Protein AF-0000000068167332 (afdb_homodimer)

Secondary structure (DSSP, 8-state):
--------HHHHHHHH------GGGTS-EEEEEEEEE---SS-HHHHHHHSTTTTTPEEEEEEE-------------EEEEEE-SS--TTHHHHHHHHHHHHHHH-TT-EEEEETTTHHHHHHT-EEE--HHHHHTTTT--SS-TT-S---S-----THHHHHHTTSTT---SHHHHHHHHHHHHHTT-SEEEEEE-HHHHHHHHHHHHHHHHTT-S-EEEEEEB-TTS---BTTTB---BTHHHHHHHHHHHHHHHHHHHHHH---EEEEEE--TT--HHHHHHHHHH--SEE--HHHHHHHT--HHHHHHHHHHHHHHHHHTT---EEEEEETTHHHHSHHHHHHHHHHHHHHHTT--HHHHHHHS-HHHHHHHHHS-HHHHHHHTSPPPTTS---GGGS-HHHHHHHHHHHHHHHHHHTTS--S---EEEEEE-GGGTSSPPPHHHHHHHHHHHHHHHHHHHTT--SEEEEEE-TTS-GGG-EEEEEEGGGGEEEEEETTEEEEEEPP----TTSHHHHHHHHHHHHHHHS-------S--SSSTTTTPPPHHHHHHH-GGG-------/--------HHHHHHHH------GGGTS-EEEEEEEEE---SS-HHHHHHHSTTTTTPEEEEEEE-------------EEEEEE-SS--TTHHHHHHHHHHHHHHH-TT-EEEEETTTHHHHHHT-EEE--HHHHHHHTT--SS-TT-S----------HHHHHHTTSTT---SHHHHHHHHHHHHHTT-SEEEEEE-HHHHHHHHHHHHHHHHTT-S-EEEEEEB-TTS---BTTTB---BTHHHHHHHHHHHHHHHHHHHHHH---EEEEEE--TT--HHHHHHHHHH--SEE--HHHHHHHT--HHHHHHHHHHHHHHHHHTT---EEEEEETTHHHHSHHHHHHHHHHHHHHHTT--HHHHHHHS-HHHHHHHHHS-HHHHHHHTSPPPTTS---GGGS-HHHHHHHHHHHHHHHHHHTTS--S---EEEEEE-GGGTSSPPPHHHHHHHHHHHHHHHHHHHTT--SEEEEEE-TTS-GGG-EEEEEEGGGGEEEEEETTEEEEEEPP----TTSHHHHHHHHHHHHHHHS-------S--SSSTTTTPPPHHHHHHH-GGG-------

Radius of gyration: 31.03 Å; Cα contacts (8 Å, |Δi|>4): 2529; chains: 2; bounding box: 75×93×73 Å

pLDDT: mean 89.76, std 16.29, range [19.52, 98.88]

InterPro domains:
  IPR000023 Phosphofructokinase domain [PF00365] (78-360)
  IPR011183 Pyrophosphate-dependent phosphofructokinase PfpB [MF_01980] (6-563)
  IPR011183 Pyrophosphate-dependent phosphofructokinase PfpB [PIRSF005677] (6-565)
  IPR011183 Pyrophosphate-dependent phosphofructokinase PfpB [TIGR02477] (10-559)
  IPR022953 ATP-dependent 6-phosphofructokinase [PR00476] (81-100)
  IPR022953 ATP-dependent 6-phosphofructokinase [PR00476] (188-204)
  IPR022953 ATP-dependent 6-phosphofructokinase [PR00476] (221-238)
  IPR022953 ATP-dependent 6-phosphofructokinase [PR00476] (263-279)
  IPR022953 ATP-dependent 6-phosphofructokinase [PR00476] (325-337)
  IPR035966 Phosphofructokinase superfamily [G3DSA:3.40.50.460] (243-549)
  IPR035966 Phosphofructokinase superfamily [SSF53784] (12-560)

Sequence (1144 aa):
MSEVVEVSTLQRARLAHQPPVTPTLRGRTTLRRHAHPTSSLAQPEEIEKRLPHIFGQPRVELEAASTAGDDASHSPLRIGVVLSGGQAAGGHNVIAGLFDYVAAGHPHSKLYGFIGGPIGLVKGDFIVIDAPLVAKYRNQGGFDIIGAIALHHSRVDQKNLLAESKRADKIETDKQLLASRVVCENLALDGLVIIGGDDSNTNAALLAEYFKSHHLKTNVVGVPKTIDGDLKSSLGVEVSFGFDTACMIYSELIGNIATDANSSRKYYHFIRLMGRSASHITLECALQTRPNITLIGEEVAARKQTLSDLTNELCHVIVERAKAGKNFGIVLLPEGLIEFVPEVHRLISELNELMAKGNSADVVGEKLTEESRAVFDFLPSAIRHELLLDRDPHGNVQVSKIETEKLFIHLVTKELKRRKANGQFKGSFSAMGHFFGYEGRCGLPSNFDSNYCYALGRTAGALLDHGLTGYMASVSNLTAPPEQWKSGGLPLTALMNMERRKGKNVPVIRKALVDLDAAPYKELLRHREKWARGEHYRNPGPIQFYGPASGEVNITLQLEFGQAHRHPKAALMSEVVEVSTLQRARLAHQPPVTPTLRGRTTLRRHAHPTSSLAQPEEIEKRLPHIFGQPRVELEAASTAGDDASHSPLRIGVVLSGGQAAGGHNVIAGLFDYVAAGHPHSKLYGFIGGPIGLVKGDFIVIDAPLVAKYRNQGGFDIIGAIALHHSRVDQKNLLAESKRADKIETDKQLLASRVVCENLALDGLVIIGGDDSNTNAALLAEYFKSHHLKTNVVGVPKTIDGDLKSSLGVEVSFGFDTACMIYSELIGNIATDANSSRKYYHFIRLMGRSASHITLECALQTRPNITLIGEEVAARKQTLSDLTNELCHVIVERAKAGKNFGIVLLPEGLIEFVPEVHRLISELNELMAKGNSADVVGEKLTEESRAVFDFLPSAIRHELLLDRDPHGNVQVSKIETEKLFIHLVTKELKRRKANGQFKGSFSAMGHFFGYEGRCGLPSNFDSNYCYALGRTAGALLDHGLTGYMASVSNLTAPPEQWKSGGLPLTALMNMERRKGKNVPVIRKALVDLDAAPYKELLRHREKWARGEHYRNPGPIQFYGPASGEVNITLQLEFGQAHRHPKAAL

Nearest PDB structures (foldseek):
  1kzh-assembly1_A  TM=9.345E-01  e=1.089E-66  Borreliella burgdorferi
  1kzh-assembly1_B  TM=9.254E-01  e=5.685E-62  Borreliella burgdorferi
  9dqm-assembly1_B  TM=8.224E-01  e=3.303E-21  Trichomonas vaginalis G3
  9med-assembly1_D  TM=8.282E-01  e=7.370E-21  Trichomonas vaginalis G3
  3k2q-assembly1_A  TM=7.057E-01  e=2.371E-14  Marinobacter nauticus VT8

Solvent-accessible surface area (backbone atoms only — not comparable to full-atom values): 57709 Å² total; per-residue (Å²): 128,83,73,78,68,72,65,29,68,43,47,53,55,33,42,70,57,76,68,59,52,21,69,40,71,74,57,61,62,39,82,45,72,48,91,54,61,38,58,36,71,40,61,47,69,62,48,35,71,76,31,61,84,48,45,52,43,40,39,36,36,52,34,55,53,80,77,79,64,76,81,67,66,48,70,64,46,30,34,36,39,28,62,34,80,76,60,23,14,14,50,36,17,22,52,46,20,27,48,51,44,42,52,70,43,22,86,78,27,45,42,32,24,24,30,32,12,55,41,9,40,40,71,58,40,64,45,78,62,47,69,76,60,44,56,75,36,33,53,34,40,13,53,37,87,58,35,36,34,47,74,73,77,70,77,68,84,48,61,69,64,49,64,67,43,76,46,48,78,64,68,81,46,70,66,41,52,50,34,33,48,51,38,38,60,74,66,58,25,43,22,36,39,34,38,9,34,47,70,44,40,31,38,35,39,53,48,23,31,51,27,54,78,66,69,44,74,43,22,21,33,24,37,55,33,32,44,26,47,26,48,51,39,97,87,40,31,78,61,13,43,9,21,62,37,22,36,44,52,49,21,21,40,50,15,7,34,48,32,33,29,53,17,57,46,51,34,28,38,29,37,24,26,52,24,55,86,25,30,41,33,42,50,46,27,38,73,54,20,35,46,33,40,74,55,46,29,58,57,33,42,74,67,61,35,46,74,65,52,52,38,48,56,54,45,49,49,52,41,57,26,22,76,74,66,38,35,42,46,36,35,42,35,28,37,28,34,58,63,27,21,55,67,49,28,52,32,51,53,50,50,50,54,44,44,73,72,66,48,52,69,86,54,46,66,76,69,45,54,70,73,36,35,52,54,52,67,65,44,55,67,70,53,48,55,42,71,55,49,77,55,43,88,84,64,41,77,52,39,87,66,38,62,59,37,55,51,49,51,52,51,36,52,55,52,49,52,54,32,36,76,72,67,71,34,87,60,64,87,43,76,45,69,45,79,53,45,62,43,30,26,9,31,62,32,36,50,54,30,29,23,50,22,24,44,37,13,29,33,40,39,50,41,38,74,71,68,43,51,24,26,25,35,22,56,34,56,74,81,46,61,52,61,64,36,44,41,26,32,37,34,43,49,45,46,18,26,72,40,78,51,99,91,37,78,41,76,32,38,53,75,37,58,63,51,79,85,36,54,52,47,45,53,49,61,74,41,42,68,60,19,40,72,45,91,53,63,16,41,50,39,56,66,32,87,43,68,90,50,19,76,61,72,58,66,48,55,41,44,65,65,18,78,90,55,60,61,77,74,71,85,121,128,82,74,78,67,73,66,28,68,42,46,53,56,32,43,70,56,76,69,61,52,24,69,40,71,75,56,63,62,38,83,44,70,49,91,56,62,40,57,38,71,40,60,48,69,61,47,34,72,76,32,60,84,48,46,50,45,41,39,37,37,53,35,54,52,80,77,80,65,76,81,69,68,48,72,64,45,30,35,36,37,29,62,33,82,77,61,21,14,12,50,36,16,22,52,45,21,27,48,52,45,43,53,70,44,22,87,78,27,45,41,33,24,23,29,32,13,54,42,10,41,42,71,59,41,64,46,78,62,46,70,76,61,46,58,76,37,35,54,33,40,14,53,36,88,60,35,36,35,45,75,70,75,70,76,70,82,52,59,69,65,50,63,66,43,76,44,48,77,66,68,82,46,70,66,41,52,51,35,31,48,51,38,38,59,75,66,57,26,43,22,36,38,35,37,9,34,46,70,44,38,31,37,34,39,53,50,22,33,51,27,54,77,67,70,44,75,43,23,22,32,24,35,55,33,31,43,27,48,27,48,50,40,97,87,39,31,78,61,14,43,8,20,60,38,22,34,43,50,50,20,21,41,49,15,8,35,49,33,34,29,52,17,55,46,53,33,27,38,29,35,24,27,51,23,55,87,24,30,41,34,43,49,46,29,37,75,54,19,36,45,33,40,76,54,46,31,58,57,33,42,75,66,60,34,45,73,67,54,52,38,48,55,54,44,49,48,52,42,57,25,22,75,74,69,38,34,40,45,36,35,41,34,28,39,28,33,57,64,26,21,54,68,49,29,51,32,53,53,49,51,50,54,45,44,72,73,67,48,52,70,88,53,47,66,76,70,45,54,72,73,36,34,53,54,50,67,66,43,56,69,71,54,48,53,41,72,56,49,76,56,44,88,86,65,40,78,53,39,88,68,37,62,60,38,55,51,49,50,52,51,35,52,54,51,48,53,55,33,34,76,71,68,71,36,88,61,61,87,43,77,44,70,44,79,52,47,63,44,30,27,9,29,61,32,35,49,54,30,29,24,52,23,23,45,38,13,29,33,40,39,50,42,39,73,71,66,43,53,25,25,25,34,22,56,33,58,75,82,47,60,52,62,64,37,44,40,25,32,36,35,42,49,45,45,17,26,71,42,79,52,99,91,36,78,41,77,33,38,56,75,37,58,63,51,80,84,37,53,53,48,45,54,49,62,74,42,41,66,61,20,40,71,47,90,55,64,17,41,51,40,56,68,32,86,42,68,91,50,18,77,61,73,57,65,50,57,40,44,65,66,20,79,90,54,56,62,76,74,72,85,121

Organism: Acanthamoeba castellanii (strain ATCC 30010 / Neff) (NCBI:txid1257118)

Structure (mmCIF, N/CA/C/O backbone):
data_AF-0000000068167332-model_v1
#
loop_
_entity.id
_entity.type
_entity.pdbx_description
1 polymer 'Pyrophosphate--fructose 6-phosphate 1-phosphotransferase'
#
loop_
_atom_site.group_PDB
_atom_site.id
_atom_site.type_symbol
_atom_site.label_atom_id
_atom_site.label_alt_id
_atom_site.label_comp_id
_atom_site.label_asym_id
_atom_site.label_entity_id
_atom_site.label_seq_id
_atom_site.pdbx_PDB_ins_code
_atom_site.Cartn_x
_atom_site.Cartn_y
_atom_site.Cartn_z
_atom_site.occupancy
_atom_site.B_iso_or_equiv
_atom_site.auth_seq_id
_atom_site.auth_comp_id
_atom_site.auth_asym_id
_atom_site.auth_atom_id
_atom_site.pdbx_PDB_model_num
ATOM 1 N N . MET A 1 1 ? 15.836 -0.436 31.828 1 23.81 1 MET A N 1
ATOM 2 C CA . MET A 1 1 ? 16.688 -0.245 30.672 1 23.81 1 MET A CA 1
ATOM 3 C C . MET A 1 1 ? 15.906 -0.431 29.375 1 23.81 1 MET A C 1
ATOM 5 O O . MET A 1 1 ? 15.281 -1.471 29.172 1 23.81 1 MET A O 1
ATOM 9 N N . SER A 1 2 ? 15.336 0.54 28.75 1 32.22 2 SER A N 1
ATOM 10 C CA . SER A 1 2 ? 14.43 0.554 27.609 1 32.22 2 SER A CA 1
ATOM 11 C C . SER A 1 2 ? 14.961 -0.316 26.469 1 32.22 2 SER A C 1
ATOM 13 O O . SER A 1 2 ? 16.109 -0.154 26.047 1 32.22 2 SER A O 1
ATOM 15 N N . GLU A 1 3 ? 14.68 -1.523 26.484 1 39.31 3 GLU A N 1
ATOM 16 C CA . GLU A 1 3 ? 15.141 -2.5 25.5 1 39.31 3 GLU A CA 1
ATOM 17 C C . GLU A 1 3 ? 15.211 -1.887 24.094 1 39.31 3 GLU A C 1
ATOM 19 O O . GLU A 1 3 ? 14.273 -1.217 23.656 1 39.31 3 GLU A O 1
ATOM 24 N N . VAL A 1 4 ? 16.391 -1.584 23.703 1 42.88 4 VAL A N 1
ATOM 25 C CA . VAL A 1 4 ? 16.703 -0.981 22.406 1 42.88 4 VAL A CA 1
ATOM 26 C C . VAL A 1 4 ? 15.93 -1.704 21.297 1 42.88 4 VAL A C 1
ATOM 28 O O . VAL A 1 4 ? 16.125 -2.9 21.078 1 42.88 4 VAL A O 1
ATOM 31 N N . VAL A 1 5 ? 14.742 -1.177 20.984 1 59.62 5 VAL A N 1
ATOM 32 C CA . VAL A 1 5 ? 13.977 -1.708 19.859 1 59.62 5 VAL A CA 1
ATOM 33 C C . VAL A 1 5 ? 14.844 -1.698 18.609 1 59.62 5 VAL A C 1
ATOM 35 O O . VAL A 1 5 ? 15.367 -0.654 18.219 1 59.62 5 VAL A O 1
ATOM 38 N N . GLU A 1 6 ? 15.281 -2.844 18.156 1 79.69 6 GLU A N 1
ATOM 39 C CA . GLU A 1 6 ? 16.125 -3 16.953 1 79.69 6 GLU A CA 1
ATOM 40 C C . GLU A 1 6 ? 15.398 -2.5 15.711 1 79.69 6 GLU A C 1
ATOM 42 O O . GLU A 1 6 ? 14.289 -2.949 15.406 1 79.69 6 GLU A O 1
ATOM 47 N N . VAL A 1 7 ? 15.953 -1.396 15.164 1 91.44 7 VAL A N 1
ATOM 48 C CA . VAL A 1 7 ? 15.422 -0.797 13.945 1 91.44 7 VAL A CA 1
ATOM 49 C C . VAL A 1 7 ? 15.906 -1.58 12.727 1 91.44 7 VAL A C 1
ATOM 51 O O . VAL A 1 7 ? 16.812 -2.41 12.836 1 91.44 7 VAL A O 1
ATOM 54 N N . SER A 1 8 ? 15.25 -1.441 11.672 1 95.88 8 SER A N 1
ATOM 55 C CA . SER A 1 8 ? 15.617 -2.119 10.438 1 95.88 8 SER A CA 1
ATOM 56 C C . SER A 1 8 ? 16.922 -1.567 9.875 1 95.88 8 SER A C 1
ATOM 58 O O . SER A 1 8 ? 17.406 -0.521 10.32 1 95.88 8 SER A O 1
ATOM 60 N N . THR A 1 9 ? 17.516 -2.248 8.938 1 96.25 9 THR A N 1
ATOM 61 C CA . THR A 1 9 ? 18.734 -1.817 8.266 1 96.25 9 THR A CA 1
ATOM 62 C C . THR A 1 9 ? 18.547 -0.452 7.613 1 96.25 9 THR A C 1
ATOM 64 O O . THR A 1 9 ? 19.422 0.41 7.691 1 96.25 9 THR A O 1
ATOM 67 N N . LEU A 1 10 ? 17.438 -0.27 6.992 1 97.38 10 LEU A N 1
ATOM 68 C CA . LEU A 1 10 ? 17.172 0.994 6.312 1 97.38 10 LEU A CA 1
ATOM 69 C C . LEU A 1 10 ? 16.969 2.119 7.316 1 97.38 10 LEU A C 1
ATOM 71 O O . LEU A 1 10 ? 17.438 3.242 7.109 1 97.38 10 LEU A O 1
ATOM 75 N N . GLN A 1 11 ? 16.188 1.833 8.414 1 97.25 11 GLN A N 1
ATOM 76 C CA . GLN A 1 11 ? 16.031 2.832 9.461 1 97.25 11 GLN A CA 1
ATOM 77 C C . GLN A 1 11 ? 17.375 3.281 10.016 1 97.25 11 GLN A C 1
ATOM 79 O O . GLN A 1 11 ? 17.609 4.477 10.211 1 97.25 11 GLN A O 1
ATOM 84 N N . ARG A 1 12 ? 18.25 2.314 10.258 1 96.69 12 ARG A N 1
ATOM 85 C CA . ARG A 1 12 ? 19.578 2.623 10.781 1 96.69 12 ARG A CA 1
ATOM 86 C C . ARG A 1 12 ? 20.359 3.498 9.805 1 96.69 12 ARG A C 1
ATOM 88 O O . ARG A 1 12 ? 21 4.469 10.211 1 96.69 12 ARG A O 1
ATOM 95 N N . ALA A 1 13 ? 20.312 3.158 8.539 1 97.06 13 ALA A N 1
ATOM 96 C CA . ALA A 1 13 ? 21 3.941 7.516 1 97.06 13 ALA A CA 1
ATOM 97 C C . ALA A 1 13 ? 20.453 5.363 7.453 1 97.06 13 ALA A C 1
ATOM 99 O O . ALA A 1 13 ? 21.203 6.32 7.262 1 97.06 13 ALA A O 1
ATOM 100 N N . ARG A 1 14 ? 19.141 5.484 7.594 1 97.75 14 ARG A N 1
ATOM 101 C CA . ARG A 1 14 ? 18.5 6.793 7.512 1 97.75 14 ARG A CA 1
ATOM 102 C C . ARG A 1 14 ? 18.844 7.652 8.719 1 97.75 14 ARG A C 1
ATOM 104 O O . ARG A 1 14 ? 18.969 8.875 8.609 1 97.75 14 ARG A O 1
ATOM 111 N N . LEU A 1 15 ? 19.031 7.039 9.922 1 97.31 15 LEU A N 1
ATOM 112 C CA . LEU A 1 15 ? 19.438 7.773 11.117 1 97.31 15 LEU A CA 1
ATOM 113 C C . LEU A 1 15 ? 20.781 8.453 10.914 1 97.31 15 LEU A C 1
ATOM 115 O O . LEU A 1 15 ? 21.031 9.523 11.477 1 97.31 15 LEU A O 1
ATOM 119 N N . ALA A 1 16 ? 21.578 7.859 10.055 1 96.44 16 ALA A N 1
ATOM 120 C CA . ALA A 1 16 ? 22.938 8.367 9.852 1 96.44 16 ALA A CA 1
ATOM 121 C C . ALA A 1 16 ? 22.969 9.406 8.734 1 96.44 16 ALA A C 1
ATOM 123 O O . ALA A 1 16 ? 23.953 10.133 8.586 1 96.44 16 ALA A O 1
ATOM 124 N N . HIS A 1 17 ? 21.891 9.578 8.008 1 96.75 17 HIS A N 1
ATOM 125 C CA . HIS A 1 17 ? 21.828 10.484 6.867 1 96.75 17 HIS A CA 1
ATOM 126 C C . HIS A 1 17 ? 21.75 11.938 7.32 1 96.75 17 HIS A C 1
ATOM 128 O O . HIS A 1 17 ? 21.031 12.258 8.273 1 96.75 17 HIS A O 1
ATOM 134 N N . GLN A 1 18 ? 22.516 12.828 6.711 1 96.31 18 GLN A N 1
ATOM 135 C CA . GLN A 1 18 ? 22.453 14.266 6.945 1 96.31 18 GLN A CA 1
ATOM 136 C C . GLN A 1 18 ? 21.844 14.992 5.746 1 96.31 18 GLN A C 1
ATOM 138 O O . GLN A 1 18 ? 22.484 15.117 4.703 1 96.31 18 GLN A O 1
ATOM 143 N N . PRO A 1 19 ? 20.625 15.492 5.91 1 97 19 PRO A N 1
ATOM 144 C CA . PRO A 1 19 ? 20.016 16.219 4.789 1 97 19 PRO A CA 1
ATOM 145 C C . PRO A 1 19 ? 20.812 17.438 4.371 1 97 19 PRO A C 1
ATOM 147 O O . PRO A 1 19 ? 21.234 18.234 5.223 1 97 19 PRO A O 1
ATOM 150 N N . PRO A 1 20 ? 21.016 17.594 3.084 1 95.69 20 PRO A N 1
ATOM 151 C CA . PRO A 1 20 ? 21.672 18.828 2.621 1 95.69 20 PRO A CA 1
ATOM 152 C C . PRO A 1 20 ? 20.781 20.062 2.787 1 95.69 20 PRO A C 1
ATOM 154 O O . PRO A 1 20 ? 19.547 19.938 2.779 1 95.69 20 PRO A O 1
ATOM 157 N N . VAL A 1 21 ? 21.391 21.188 3.002 1 92.75 21 VAL A N 1
ATOM 158 C CA . VAL A 1 21 ? 20.656 22.438 3.139 1 92.75 21 VAL A CA 1
ATOM 159 C C . VAL A 1 21 ? 21.422 23.562 2.455 1 92.75 21 VAL A C 1
ATOM 161 O O . VAL A 1 21 ? 22.625 23.438 2.207 1 92.75 21 VAL A O 1
ATOM 164 N N . THR A 1 22 ? 20.75 24.562 2.146 1 93.81 22 THR A N 1
ATOM 165 C CA . THR A 1 22 ? 21.391 25.75 1.565 1 93.81 22 THR A CA 1
ATOM 166 C C . THR A 1 22 ? 22.438 26.328 2.514 1 93.81 22 THR A C 1
ATOM 168 O O . THR A 1 22 ? 22.25 26.312 3.732 1 93.81 22 THR A O 1
ATOM 171 N N . PRO A 1 23 ? 23.516 26.844 1.991 1 90.88 23 PRO A N 1
ATOM 172 C CA . PRO A 1 23 ? 24.547 27.469 2.826 1 90.88 23 PRO A CA 1
ATOM 173 C C . PRO A 1 23 ? 24 28.594 3.701 1 90.88 23 PRO A C 1
ATOM 175 O O . PRO A 1 23 ? 24.5 28.812 4.809 1 90.88 23 PRO A O 1
ATOM 178 N N . THR A 1 24 ? 22.969 29.234 3.295 1 91.75 24 THR A N 1
ATOM 179 C CA . THR A 1 24 ? 22.328 30.312 4.031 1 91.75 24 THR A CA 1
ATOM 180 C C . THR A 1 24 ? 21.891 29.844 5.414 1 91.75 24 THR A C 1
ATOM 182 O O . THR A 1 24 ? 21.922 30.609 6.379 1 91.75 24 THR A O 1
ATOM 185 N N . LEU A 1 25 ? 21.531 28.625 5.582 1 92.12 25 LEU A N 1
ATOM 186 C CA . LEU A 1 25 ? 20.938 28.109 6.809 1 92.12 25 LEU A CA 1
ATOM 187 C C . LEU A 1 25 ? 21.984 27.406 7.664 1 92.12 25 LEU A C 1
ATOM 189 O O . LEU A 1 25 ? 21.656 26.828 8.703 1 92.12 25 LEU A O 1
ATOM 193 N N . ARG A 1 26 ? 23.219 27.375 7.234 1 86.75 26 ARG A N 1
ATOM 194 C CA . ARG A 1 26 ? 24.266 26.672 7.977 1 86.75 26 ARG A CA 1
ATOM 195 C C . ARG A 1 26 ? 24.859 27.562 9.062 1 86.75 26 ARG A C 1
ATOM 197 O O . ARG A 1 26 ? 25.484 27.078 10 1 86.75 26 ARG A O 1
ATOM 204 N N . GLY A 1 27 ? 24.688 28.875 8.93 1 79.31 27 GLY A N 1
ATOM 205 C CA . GLY A 1 27 ? 25.234 29.828 9.891 1 79.31 27 GLY A CA 1
ATOM 206 C C . GLY A 1 27 ? 24.281 30.953 10.219 1 79.31 27 GLY A C 1
ATOM 207 O O . GLY A 1 27 ? 23.062 30.781 10.188 1 79.31 27 GLY A O 1
ATOM 208 N N . ARG A 1 28 ? 24.844 32.031 10.555 1 82.06 28 ARG A N 1
ATOM 209 C CA . ARG A 1 28 ? 24.047 33.219 10.867 1 82.06 28 ARG A CA 1
ATOM 210 C C . ARG A 1 28 ? 23.391 33.781 9.609 1 82.06 28 ARG A C 1
ATOM 212 O O . ARG A 1 28 ? 23.984 33.75 8.523 1 82.06 28 ARG A O 1
ATOM 219 N N . THR A 1 29 ? 22.188 34.281 9.852 1 91.12 29 THR A N 1
ATOM 220 C CA . THR A 1 29 ? 21.438 34.812 8.719 1 91.12 29 THR A CA 1
ATOM 221 C C . THR A 1 29 ? 21.156 36.312 8.883 1 91.12 29 THR A C 1
ATOM 223 O O . THR A 1 29 ? 21.281 36.844 9.984 1 91.12 29 THR A O 1
ATOM 226 N N . THR A 1 30 ? 21 37 7.812 1 93.19 30 THR A N 1
ATOM 227 C CA . THR A 1 30 ? 20.438 38.344 7.789 1 93.19 30 THR A CA 1
ATOM 228 C C . THR A 1 30 ? 19.062 38.344 7.141 1 93.19 30 THR A C 1
ATOM 230 O O . THR A 1 30 ? 18.734 37.438 6.379 1 93.19 30 THR A O 1
ATOM 233 N N . LEU A 1 31 ? 18.297 39.312 7.539 1 94.56 31 LEU A N 1
ATOM 234 C CA . LEU A 1 31 ? 16.906 39.406 7.094 1 94.56 31 LEU A CA 1
ATOM 235 C C . LEU A 1 31 ? 16.734 40.5 6.039 1 94.56 31 LEU A C 1
ATOM 237 O O . LEU A 1 31 ? 17.141 41.625 6.25 1 94.56 31 LEU A O 1
ATOM 241 N N . ARG A 1 32 ? 16.219 40.062 4.934 1 95.25 32 ARG A N 1
ATOM 242 C CA . ARG A 1 32 ? 15.828 41.031 3.91 1 95.25 32 ARG A CA 1
ATOM 243 C C . ARG A 1 32 ? 14.312 41.094 3.781 1 95.25 32 ARG A C 1
ATOM 245 O O . ARG A 1 32 ? 13.656 40.094 3.521 1 95.25 32 ARG A O 1
ATOM 252 N N . ARG A 1 33 ? 13.703 42.312 3.893 1 95 33 ARG A N 1
ATOM 253 C CA . ARG A 1 33 ? 12.266 42.5 3.789 1 95 33 ARG A CA 1
ATOM 254 C C . ARG A 1 33 ? 11.883 43 2.398 1 95 33 ARG A C 1
ATOM 256 O O . ARG A 1 33 ? 12.57 43.844 1.826 1 95 33 ARG A O 1
ATOM 263 N N . HIS A 1 34 ? 10.82 42.438 1.96 1 91.94 34 HIS A N 1
ATOM 264 C CA . HIS A 1 34 ? 10.281 42.969 0.706 1 91.94 34 HIS A CA 1
ATOM 265 C C . HIS A 1 34 ? 9.695 44.344 0.886 1 91.94 34 HIS A C 1
ATOM 267 O O . HIS A 1 34 ? 9.281 44.719 1.986 1 91.94 34 HIS A O 1
ATOM 273 N N . ALA A 1 35 ? 9.602 45.031 -0.185 1 88.5 35 ALA A N 1
ATOM 274 C CA . ALA A 1 35 ? 9.25 46.438 -0.143 1 88.5 35 ALA A CA 1
ATOM 275 C C . ALA A 1 35 ? 7.754 46.625 0.088 1 88.5 35 ALA A C 1
ATOM 277 O O . ALA A 1 35 ? 7.332 47.625 0.699 1 88.5 35 ALA A O 1
ATOM 278 N N . HIS A 1 36 ? 6.98 45.75 -0.295 1 92.62 36 HIS A N 1
ATOM 279 C CA . HIS A 1 36 ? 5.535 45.938 -0.264 1 92.62 36 HIS A CA 1
ATOM 280 C C . HIS A 1 36 ? 4.879 45.031 0.783 1 92.62 36 HIS A C 1
ATOM 282 O O . HIS A 1 36 ? 5.27 43.875 0.946 1 92.62 36 HIS A O 1
ATOM 288 N N . PRO A 1 37 ? 3.906 45.656 1.494 1 94.62 37 PRO A N 1
ATOM 289 C CA . PRO A 1 37 ? 3.129 44.812 2.404 1 94.62 37 PRO A CA 1
ATOM 290 C C . PRO A 1 37 ? 2.289 43.75 1.67 1 94.62 37 PRO A C 1
ATOM 292 O O . PRO A 1 37 ? 2.043 43.906 0.469 1 94.62 37 PRO A O 1
ATOM 295 N N . THR A 1 38 ? 2.016 42.719 2.383 1 95.31 38 THR A N 1
ATOM 296 C CA . THR A 1 38 ? 1.125 41.719 1.814 1 95.31 38 THR A CA 1
ATOM 297 C C . THR A 1 38 ? -0.318 41.969 2.242 1 95.31 38 THR A C 1
ATOM 299 O O . THR A 1 38 ? -0.571 42.75 3.16 1 95.31 38 THR A O 1
ATOM 302 N N . SER A 1 39 ? -1.22 41.438 1.524 1 95.88 39 SER A N 1
ATOM 303 C CA . SER A 1 39 ? -2.637 41.438 1.87 1 95.88 39 SER A CA 1
ATOM 304 C C . SER A 1 39 ? -3.146 40 2.088 1 95.88 39 SER A C 1
ATOM 306 O O . SER A 1 39 ? -2.355 39.062 2.154 1 95.88 39 SER A O 1
ATOM 308 N N . SER A 1 40 ? -4.406 39.906 2.385 1 95.94 40 SER A N 1
ATOM 309 C CA . SER A 1 40 ? -5.02 38.594 2.488 1 95.94 40 SER A CA 1
ATOM 310 C C . SER A 1 40 ? -5.535 38.125 1.136 1 95.94 40 SER A C 1
ATOM 312 O O . SER A 1 40 ? -5.516 38.875 0.157 1 95.94 40 SER A O 1
ATOM 314 N N . LEU A 1 41 ? -5.852 36.875 1.03 1 94.31 41 LEU A N 1
ATOM 315 C CA . LEU A 1 41 ? -6.359 36.312 -0.214 1 94.31 41 LEU A CA 1
ATOM 316 C C . LEU A 1 41 ? -7.715 36.938 -0.574 1 94.31 41 LEU A C 1
ATOM 318 O O . LEU A 1 41 ? -8.016 37.125 -1.752 1 94.31 41 LEU A O 1
ATOM 322 N N . ALA A 1 42 ? -8.562 37.094 0.458 1 94 42 ALA A N 1
ATOM 323 C CA . ALA A 1 42 ? -9.883 37.688 0.274 1 94 42 ALA A CA 1
ATOM 324 C C . ALA A 1 42 ? -10.32 38.438 1.524 1 94 42 ALA A C 1
ATOM 326 O O . ALA A 1 42 ? -9.805 38.188 2.619 1 94 42 ALA A O 1
ATOM 327 N N . GLN A 1 43 ? -11.172 39.469 1.352 1 96.5 43 GLN A N 1
ATOM 328 C CA . GLN A 1 43 ? -11.773 40.281 2.412 1 96.5 43 GLN A CA 1
ATOM 329 C C . GLN A 1 43 ? -10.703 40.906 3.289 1 96.5 43 GLN A C 1
ATOM 331 O O . GLN A 1 43 ? -10.75 40.812 4.516 1 96.5 43 GLN A O 1
ATOM 336 N N . PRO A 1 44 ? -9.781 41.656 2.717 1 97.12 44 PRO A N 1
ATOM 337 C CA . PRO A 1 44 ? -8.664 42.219 3.467 1 97.12 44 PRO A CA 1
ATOM 338 C C . PRO A 1 44 ? -9.109 43.125 4.617 1 97.12 44 PRO A C 1
ATOM 340 O O . PRO A 1 44 ? -8.5 43.125 5.688 1 97.12 44 PRO A O 1
ATOM 343 N N . GLU A 1 45 ? -10.195 43.875 4.477 1 97.5 45 GLU A N 1
ATOM 344 C CA . GLU A 1 45 ? -10.656 44.781 5.523 1 97.5 45 GLU A CA 1
ATOM 345 C C . GLU A 1 45 ? -11.117 44 6.758 1 97.5 45 GLU A C 1
ATOM 347 O O . GLU A 1 45 ? -10.812 44.375 7.887 1 97.5 45 GLU A O 1
ATOM 352 N N . GLU A 1 46 ? -11.797 42.938 6.484 1 97.38 46 GLU A N 1
ATOM 353 C CA . GLU A 1 46 ? -12.305 42.125 7.59 1 97.38 46 GLU A CA 1
ATOM 354 C C . GLU A 1 46 ? -11.172 41.406 8.32 1 97.38 46 GLU A C 1
ATOM 356 O O . GLU A 1 46 ? -11.172 41.312 9.547 1 97.38 46 GLU A O 1
ATOM 361 N N . ILE A 1 47 ? -10.234 40.906 7.516 1 97.62 47 ILE A N 1
ATOM 362 C CA . ILE A 1 47 ? -9.094 40.188 8.102 1 97.62 47 ILE A CA 1
ATOM 363 C C . ILE A 1 47 ? -8.258 41.188 8.922 1 97.62 47 ILE A C 1
ATOM 365 O O . ILE A 1 47 ? -7.824 40.844 10.031 1 97.62 47 ILE A O 1
ATOM 369 N N . GLU A 1 48 ? -8.047 42.406 8.414 1 97.75 48 GLU A N 1
ATOM 370 C CA . GLU A 1 48 ? -7.277 43.406 9.117 1 97.75 48 GLU A CA 1
ATOM 371 C C . GLU A 1 48 ? -7.949 43.812 10.43 1 97.75 48 GLU A C 1
ATOM 373 O O . GLU A 1 48 ? -7.273 44.062 11.422 1 97.75 48 GLU A O 1
ATOM 378 N N . LYS A 1 49 ? -9.258 43.844 10.422 1 97.06 49 LYS A N 1
ATOM 379 C CA . LYS A 1 49 ? -10 44.188 11.625 1 97.06 49 LYS A CA 1
ATOM 380 C C . LYS A 1 49 ? -9.812 43.125 12.711 1 97.06 49 LYS A C 1
ATOM 382 O O . LYS A 1 49 ? -9.766 43.469 13.898 1 97.06 49 LYS A O 1
ATOM 387 N N . ARG A 1 50 ? -9.727 41.906 12.281 1 95.69 50 ARG A N 1
ATOM 388 C CA . ARG A 1 50 ? -9.633 40.781 13.219 1 95.69 50 ARG A CA 1
ATOM 389 C C . ARG A 1 50 ? -8.195 40.562 13.656 1 95.69 50 ARG A C 1
ATOM 391 O O . ARG A 1 50 ? -7.945 40 14.734 1 95.69 50 ARG A O 1
ATOM 398 N N . LEU A 1 51 ? -7.262 40.875 12.75 1 97.88 51 LEU A N 1
ATOM 399 C CA . LEU A 1 51 ? -5.848 40.625 13.016 1 97.88 51 LEU A CA 1
ATOM 400 C C . LEU A 1 51 ? -5.016 41.875 12.711 1 97.88 51 LEU A C 1
ATOM 402 O O . LEU A 1 51 ? -4.082 41.812 11.906 1 97.88 51 LEU A O 1
ATOM 406 N N . PRO A 1 52 ? -5.207 42.906 13.391 1 97.62 52 PRO A N 1
ATOM 407 C CA . PRO A 1 52 ? -4.59 44.188 13.047 1 97.62 52 PRO A CA 1
ATOM 408 C C . PRO A 1 52 ? -3.09 44.219 13.328 1 97.62 52 PRO A C 1
ATOM 410 O O . PRO A 1 52 ? -2.354 44.969 12.688 1 97.62 52 PRO A O 1
ATOM 413 N N . HIS A 1 53 ? -2.58 43.469 14.234 1 97.62 53 HIS A N 1
ATOM 414 C CA . HIS A 1 53 ? -1.193 43.594 14.664 1 97.62 53 HIS A CA 1
ATOM 415 C C . HIS A 1 53 ? -0.261 42.812 13.75 1 97.62 53 HIS A C 1
ATOM 417 O O . HIS A 1 53 ? 0.949 43.031 13.742 1 97.62 53 HIS A O 1
ATOM 423 N N . ILE A 1 54 ? -0.81 41.844 12.992 1 97.81 54 ILE A N 1
ATOM 424 C CA . ILE A 1 54 ? 0.078 41.031 12.164 1 97.81 54 ILE A CA 1
ATOM 425 C C . ILE A 1 54 ? -0.302 41.188 10.695 1 97.81 54 ILE A C 1
ATOM 427 O O . ILE A 1 54 ? 0.37 40.656 9.812 1 97.81 54 ILE A O 1
ATOM 431 N N . PHE A 1 55 ? -1.382 41.906 10.375 1 98 55 PHE A N 1
ATOM 432 C CA . PHE A 1 55 ? -1.81 42.125 9 1 98 55 PHE A CA 1
ATOM 433 C C . PHE A 1 55 ? -0.882 43.094 8.297 1 98 55 PHE A C 1
ATOM 435 O O . PHE A 1 55 ? -0.382 44.031 8.914 1 98 55 PHE A O 1
ATOM 442 N N . GLY A 1 56 ? -0.585 42.875 7.047 1 96.81 56 GLY A N 1
ATOM 443 C CA . GLY A 1 56 ? 0.141 43.844 6.23 1 96.81 56 GLY A CA 1
ATOM 444 C C . GLY A 1 56 ? 1.647 43.688 6.336 1 96.81 56 GLY A C 1
ATOM 445 O O . GLY A 1 56 ? 2.395 44.531 5.832 1 96.81 56 GLY A O 1
ATOM 446 N N . GLN A 1 57 ? 2.105 42.688 6.996 1 97 57 GLN A N 1
ATOM 447 C CA . GLN A 1 57 ? 3.541 42.438 7.066 1 97 57 GLN A CA 1
ATOM 448 C C . GLN A 1 57 ? 4.102 42.062 5.703 1 97 57 GLN A C 1
ATOM 450 O O . GLN A 1 57 ? 3.408 41.438 4.898 1 97 57 GLN A O 1
ATOM 455 N N . PRO A 1 58 ? 5.324 42.438 5.375 1 97.38 58 PRO A N 1
ATOM 456 C CA . PRO A 1 58 ? 5.934 42.031 4.102 1 97.38 58 PRO A CA 1
ATOM 457 C C . PRO A 1 58 ? 6.512 40.625 4.133 1 97.38 58 PRO A C 1
ATOM 459 O O . PRO A 1 58 ? 6.785 40.094 5.211 1 97.38 58 PRO A O 1
ATOM 462 N N . ARG A 1 59 ? 6.695 40.094 2.984 1 97.44 59 ARG A N 1
ATOM 463 C CA . ARG A 1 59 ? 7.48 38.875 2.879 1 97.44 59 ARG A CA 1
ATOM 464 C C . ARG A 1 59 ? 8.93 39.094 3.273 1 97.44 59 ARG A C 1
ATOM 466 O O . ARG A 1 59 ? 9.453 40.219 3.104 1 97.44 59 ARG A O 1
ATOM 473 N N . VAL A 1 60 ? 9.594 38.156 3.771 1 97.75 60 VAL A N 1
ATOM 474 C CA . VAL A 1 60 ? 10.992 38.312 4.16 1 97.75 60 VAL A CA 1
ATOM 475 C C . VAL A 1 60 ? 11.82 37.188 3.555 1 97.75 60 VAL A C 1
ATOM 477 O O . VAL A 1 60 ? 11.297 36.094 3.273 1 97.75 60 VAL A O 1
ATOM 480 N N . GLU A 1 61 ? 13.039 37.406 3.309 1 96.81 61 GLU A N 1
ATOM 481 C CA . GLU A 1 61 ? 14.016 36.438 2.824 1 96.81 61 GLU A CA 1
ATOM 482 C C . GLU A 1 61 ? 15.242 36.375 3.732 1 96.81 61 GLU A C 1
ATOM 484 O O . GLU A 1 61 ? 15.656 37.375 4.289 1 96.81 61 GLU A O 1
ATOM 489 N N . LEU A 1 62 ? 15.742 35.219 3.914 1 96.62 62 LEU A N 1
ATOM 490 C CA . LEU A 1 62 ? 16.953 35 4.691 1 96.62 62 LEU A CA 1
ATOM 491 C C . LEU A 1 62 ? 18.188 34.938 3.781 1 96.62 62 LEU A C 1
ATOM 493 O O . LEU A 1 62 ? 18.125 34.312 2.721 1 96.62 62 LEU A O 1
ATOM 497 N N . GLU A 1 63 ? 19.234 35.594 4.148 1 94.56 63 GLU A N 1
ATOM 498 C CA . GLU A 1 63 ? 20.516 35.562 3.436 1 94.56 63 GLU A CA 1
ATOM 499 C C . GLU A 1 63 ? 21.672 35.219 4.379 1 94.56 63 GLU A C 1
ATOM 501 O O . GLU A 1 63 ? 21.562 35.438 5.59 1 94.56 63 GLU A O 1
ATOM 506 N N . ALA A 1 64 ? 22.719 34.656 3.707 1 89.62 64 ALA A N 1
ATOM 507 C CA . ALA A 1 64 ? 23.891 34.375 4.52 1 89.62 64 ALA A CA 1
ATOM 508 C C . ALA A 1 64 ? 24.531 35.656 5.043 1 89.62 64 ALA A C 1
ATOM 510 O O . ALA A 1 64 ? 24.656 36.625 4.309 1 89.62 64 ALA A O 1
ATOM 511 N N . ALA A 1 65 ? 24.844 35.719 6.219 1 82.44 65 ALA A N 1
ATOM 512 C CA . ALA A 1 65 ? 25.5 36.906 6.793 1 82.44 65 ALA A CA 1
ATOM 513 C C . ALA A 1 65 ? 26.953 36.969 6.379 1 82.44 65 ALA A C 1
ATOM 515 O O . ALA A 1 65 ? 27.625 35.938 6.258 1 82.44 65 ALA A O 1
ATOM 516 N N . SER A 1 66 ? 27.484 38.062 5.371 1 62.97 66 SER A N 1
ATOM 517 C CA . SER A 1 66 ? 28.875 38.25 4.93 1 62.97 66 SER A CA 1
ATOM 518 C C . SER A 1 66 ? 29.844 38.188 6.105 1 62.97 66 SER A C 1
ATOM 520 O O . SER A 1 66 ? 31.016 37.875 5.926 1 62.97 66 SER A O 1
ATOM 522 N N . THR A 1 67 ? 29.781 39.125 7.055 1 53.88 67 THR A N 1
ATOM 523 C CA . THR A 1 67 ? 30.859 39.469 7.98 1 53.88 67 THR A CA 1
ATOM 524 C C . THR A 1 67 ? 31.234 38.25 8.828 1 53.88 67 THR A C 1
ATOM 526 O O . THR A 1 67 ? 30.359 37.531 9.336 1 53.88 67 THR A O 1
ATOM 529 N N . ALA A 1 68 ? 32.469 37.656 8.461 1 44.12 68 ALA A N 1
ATOM 530 C CA . ALA A 1 68 ? 33.281 36.781 9.266 1 44.12 68 ALA A CA 1
ATOM 531 C C . ALA A 1 68 ? 33.156 37.094 10.758 1 44.12 68 ALA A C 1
ATOM 533 O O . ALA A 1 68 ? 33.906 36.562 11.578 1 44.12 68 ALA A O 1
ATOM 534 N N . GLY A 1 69 ? 32.969 38.344 11.055 1 39.16 69 GLY A N 1
ATOM 535 C CA . GLY A 1 69 ? 33.344 38.719 12.406 1 39.16 69 GLY A CA 1
ATOM 536 C C . GLY A 1 69 ? 32.812 37.781 13.461 1 39.16 69 GLY A C 1
ATOM 537 O O . GLY A 1 69 ? 32.156 36.781 13.141 1 39.16 69 GLY A O 1
ATOM 538 N N . ASP A 1 70 ? 32.531 38.625 14.727 1 39.34 70 ASP A N 1
ATOM 539 C CA . ASP A 1 70 ? 32.469 38.156 16.109 1 39.34 70 ASP A CA 1
ATOM 540 C C . ASP A 1 70 ? 31.406 37.062 16.266 1 39.34 70 ASP A C 1
ATOM 542 O O . ASP A 1 70 ? 30.375 37.094 15.609 1 39.34 70 ASP A O 1
ATOM 546 N N . ASP A 1 71 ? 31.844 35.906 16.5 1 42.91 71 ASP A N 1
ATOM 547 C CA . ASP A 1 71 ? 31.141 34.875 17.234 1 42.91 71 ASP A CA 1
ATOM 548 C C . ASP A 1 71 ? 29.953 35.438 17.984 1 42.91 71 ASP A C 1
ATOM 550 O O . ASP A 1 71 ? 29.906 35.406 19.219 1 42.91 71 ASP A O 1
ATOM 554 N N . ALA A 1 72 ? 29.641 36.625 17.703 1 44.16 72 ALA A N 1
ATOM 555 C CA . ALA A 1 72 ? 28.625 37.219 18.562 1 44.16 72 ALA A CA 1
ATOM 556 C C . ALA A 1 72 ? 27.484 36.25 18.828 1 44.16 72 ALA A C 1
ATOM 558 O O . ALA A 1 72 ? 26.891 35.719 17.906 1 44.16 72 ALA A O 1
ATOM 559 N N . SER A 1 73 ? 27.656 35.562 19.938 1 52.34 73 SER A N 1
ATOM 560 C CA . SER A 1 73 ? 26.828 34.625 20.688 1 52.34 73 SER A CA 1
ATOM 561 C C . SER A 1 73 ? 25.344 34.969 20.562 1 52.34 73 SER A C 1
ATOM 563 O O . SER A 1 73 ? 24.938 36.094 20.781 1 52.34 73 SER A O 1
ATOM 565 N N . HIS A 1 74 ? 24.531 34.25 19.594 1 72.25 74 HIS A N 1
ATOM 566 C CA . HIS A 1 74 ? 23.062 34.312 19.688 1 72.25 74 HIS A CA 1
ATOM 567 C C . HIS A 1 74 ? 22.609 34.25 21.141 1 72.25 74 HIS A C 1
ATOM 569 O O . HIS A 1 74 ? 23.266 33.656 22 1 72.25 74 HIS A O 1
ATOM 575 N N . SER A 1 75 ? 21.891 35.25 21.516 1 86.06 75 SER A N 1
ATOM 576 C CA . SER A 1 75 ? 21.234 35.062 22.812 1 86.06 75 SER A CA 1
ATOM 577 C C . SER A 1 75 ? 20.516 33.719 22.875 1 86.06 75 SER A C 1
ATOM 579 O O . SER A 1 75 ? 20.094 33.188 21.859 1 86.06 75 SER A O 1
ATOM 581 N N . PRO A 1 76 ? 20.625 33.156 23.969 1 94.19 76 PRO A N 1
ATOM 582 C CA . PRO A 1 76 ? 19.891 31.891 24.094 1 94.19 76 PRO A CA 1
ATOM 583 C C . PRO A 1 76 ? 18.422 32.031 23.688 1 94.19 76 PRO A C 1
ATOM 585 O O . PRO A 1 76 ? 17.781 33.031 23.969 1 94.19 76 PRO A O 1
ATOM 588 N N . LEU A 1 77 ? 17.984 31.062 23.047 1 95.75 77 LEU A N 1
ATOM 589 C CA . LEU A 1 77 ? 16.594 31 22.609 1 95.75 77 LEU A CA 1
ATOM 590 C C . LEU A 1 77 ? 15.852 29.891 23.312 1 95.75 77 LEU A C 1
ATOM 592 O O . LEU A 1 77 ? 16.359 28.781 23.453 1 95.75 77 LEU A O 1
ATOM 596 N N . ARG A 1 78 ? 14.703 30.188 23.844 1 98.06 78 ARG A N 1
ATOM 597 C CA . ARG A 1 78 ? 13.734 29.203 24.328 1 98.06 78 ARG A CA 1
ATOM 598 C C . ARG A 1 78 ? 12.539 29.109 23.391 1 98.06 78 ARG A C 1
ATOM 600 O O . ARG A 1 78 ? 11.758 30.047 23.266 1 98.06 78 ARG A O 1
ATOM 607 N N . ILE A 1 79 ? 12.445 27.922 22.766 1 98.56 79 ILE A N 1
ATOM 608 C CA . ILE A 1 79 ? 11.43 27.766 21.734 1 98.56 79 ILE A CA 1
ATOM 609 C C . ILE A 1 79 ? 10.531 26.578 22.078 1 98.56 79 ILE A C 1
ATOM 611 O O . ILE A 1 79 ? 11.016 25.516 22.5 1 98.56 79 ILE A O 1
ATOM 615 N N . GLY A 1 80 ? 9.211 26.781 22 1 98.44 80 GLY A N 1
ATOM 616 C CA . GLY A 1 80 ? 8.25 25.688 22.031 1 98.44 80 GLY A CA 1
ATOM 617 C C . GLY A 1 80 ? 7.816 25.234 20.656 1 98.44 80 GLY A C 1
ATOM 618 O O . GLY A 1 80 ? 7.758 26.031 19.719 1 98.44 80 GLY A O 1
ATOM 619 N N . VAL A 1 81 ? 7.535 23.953 20.531 1 98.25 81 VAL A N 1
ATOM 620 C CA . VAL A 1 81 ? 7.059 23.438 19.25 1 98.25 81 VAL A CA 1
ATOM 621 C C . VAL A 1 81 ? 5.828 22.562 19.469 1 98.25 81 VAL A C 1
ATOM 623 O O . VAL A 1 81 ? 5.762 21.812 20.453 1 98.25 81 VAL A O 1
ATOM 626 N N . VAL A 1 82 ? 4.844 22.703 18.578 1 95.94 82 VAL A N 1
ATOM 627 C CA . VAL A 1 82 ? 3.596 21.938 18.594 1 95.94 82 VAL A CA 1
ATOM 628 C C . VAL A 1 82 ? 3.42 21.188 17.281 1 95.94 82 VAL A C 1
ATOM 630 O O . VAL A 1 82 ? 3.51 21.781 16.203 1 95.94 82 VAL A O 1
ATOM 633 N N . LEU A 1 83 ? 3.311 19.875 17.344 1 94.56 83 LEU A N 1
ATOM 634 C CA . LEU A 1 83 ? 2.836 19.078 16.219 1 94.56 83 LEU A CA 1
ATOM 635 C C . LEU A 1 83 ? 1.314 19 16.219 1 94.56 83 LEU A C 1
ATOM 637 O O . LEU A 1 83 ? 0.71 18.5 17.172 1 94.56 83 LEU A O 1
ATOM 641 N N . SER A 1 84 ? 0.729 19.5 15.117 1 92.19 84 SER A N 1
ATOM 642 C CA . SER A 1 84 ? -0.727 19.609 15.109 1 92.19 84 SER A CA 1
ATOM 643 C C . SER A 1 84 ? -1.323 18.953 13.859 1 92.19 84 SER A C 1
ATOM 645 O O . SER A 1 84 ? -0.762 19.078 12.773 1 92.19 84 SER A O 1
ATOM 647 N N . GLY A 1 85 ? -2.48 18.25 14.062 1 86.56 85 GLY A N 1
ATOM 648 C CA . GLY A 1 85 ? -3.232 17.703 12.945 1 86.56 85 GLY A CA 1
ATOM 649 C C . GLY A 1 85 ? -2.76 16.328 12.531 1 86.56 85 GLY A C 1
ATOM 650 O O . GLY A 1 85 ? -2.105 15.625 13.312 1 86.56 85 GLY A O 1
ATOM 651 N N . GLY A 1 86 ? -3.223 15.922 11.328 1 87.56 86 GLY A N 1
ATOM 652 C CA . GLY A 1 86 ? -2.846 14.617 10.805 1 87.56 86 GLY A CA 1
ATOM 653 C C . GLY A 1 86 ? -1.361 14.492 10.523 1 87.56 86 GLY A C 1
ATOM 654 O O . GLY A 1 86 ? -0.702 15.484 10.195 1 87.56 86 GLY A O 1
ATOM 655 N N . GLN A 1 87 ? -0.895 13.297 10.539 1 92.44 87 GLN A N 1
ATOM 656 C CA . GLN A 1 87 ? 0.532 13.039 10.391 1 92.44 87 GLN A CA 1
ATOM 657 C C . GLN A 1 87 ? 0.988 13.258 8.953 1 92.44 87 GLN A C 1
ATOM 659 O O . GLN A 1 87 ? 0.196 13.125 8.016 1 92.44 87 GLN A O 1
ATOM 664 N N . ALA A 1 88 ? 2.156 13.656 8.82 1 96 88 ALA A N 1
ATOM 665 C CA . ALA A 1 88 ? 2.842 13.75 7.531 1 96 88 ALA A CA 1
ATOM 666 C C . ALA A 1 88 ? 4.324 13.414 7.672 1 96 88 ALA A C 1
ATOM 668 O O . ALA A 1 88 ? 4.977 13.844 8.625 1 96 88 ALA A O 1
ATOM 669 N N . ALA A 1 89 ? 4.832 12.664 6.738 1 97.31 89 ALA A N 1
ATOM 670 C CA . ALA A 1 89 ? 6.25 12.305 6.762 1 97.31 89 ALA A CA 1
ATOM 671 C C . ALA A 1 89 ? 7.125 13.555 6.645 1 97.31 89 ALA A C 1
ATOM 673 O O . ALA A 1 89 ? 6.859 14.43 5.82 1 97.31 89 ALA A O 1
ATOM 674 N N . GLY A 1 90 ? 8.156 13.664 7.473 1 98 90 GLY A N 1
ATOM 675 C CA . GLY A 1 90 ? 9.07 14.797 7.461 1 98 90 GLY A CA 1
ATOM 676 C C . GLY A 1 90 ? 8.953 15.664 8.695 1 98 90 GLY A C 1
ATOM 677 O O . GLY A 1 90 ? 9.82 16.5 8.953 1 98 90 GLY A O 1
ATOM 678 N N . GLY A 1 91 ? 7.855 15.445 9.477 1 97.69 91 GLY A N 1
ATOM 679 C CA . GLY A 1 91 ? 7.672 16.234 10.688 1 97.69 91 GLY A CA 1
ATOM 680 C C . GLY A 1 91 ? 8.852 16.156 11.633 1 97.69 91 GLY A C 1
ATOM 681 O O . GLY A 1 91 ? 9.242 17.141 12.25 1 97.69 91 GLY A O 1
ATOM 682 N N . HIS A 1 92 ? 9.461 14.961 11.805 1 97.94 92 HIS A N 1
ATOM 683 C CA . HIS A 1 92 ? 10.633 14.781 12.648 1 97.94 92 HIS A CA 1
ATOM 684 C C . HIS A 1 92 ? 11.828 15.57 12.102 1 97.94 92 HIS A C 1
ATOM 686 O O . HIS A 1 92 ? 12.656 16.062 12.875 1 97.94 92 HIS A O 1
ATOM 692 N N . ASN A 1 93 ? 11.875 15.672 10.797 1 98.69 93 ASN A N 1
ATOM 693 C CA . ASN A 1 93 ? 12.953 16.438 10.172 1 98.69 93 ASN A CA 1
ATOM 694 C C . ASN A 1 93 ? 12.82 17.922 10.461 1 98.69 93 ASN A C 1
ATOM 696 O O . ASN A 1 93 ? 13.828 18.625 10.602 1 98.69 93 ASN A O 1
ATOM 700 N N . VAL A 1 94 ? 11.602 18.453 10.508 1 98.81 94 VAL A N 1
ATOM 701 C CA . VAL A 1 94 ? 11.391 19.844 10.883 1 98.81 94 VAL A CA 1
ATOM 702 C C . VAL A 1 94 ? 11.938 20.094 12.289 1 98.81 94 VAL A C 1
ATOM 704 O O . VAL A 1 94 ? 12.68 21.047 12.516 1 98.81 94 VAL A O 1
ATOM 707 N N . ILE A 1 95 ? 11.617 19.203 13.18 1 98.5 95 ILE A N 1
ATOM 708 C CA . ILE A 1 95 ? 12.039 19.344 14.562 1 98.5 95 ILE A CA 1
ATOM 709 C C . ILE A 1 95 ? 13.555 19.203 14.656 1 98.5 95 ILE A C 1
ATOM 711 O O . ILE A 1 95 ? 14.211 19.938 15.414 1 98.5 95 ILE A O 1
ATOM 715 N N . ALA A 1 96 ? 14.133 18.266 13.906 1 98.44 96 ALA A N 1
ATOM 716 C CA . ALA A 1 96 ? 15.586 18.109 13.883 1 98.44 96 ALA A CA 1
ATOM 717 C C . ALA A 1 96 ? 16.266 19.375 13.391 1 98.44 96 ALA A C 1
ATOM 719 O O . ALA A 1 96 ? 17.281 19.797 13.945 1 98.44 96 ALA A O 1
ATOM 720 N N . GLY A 1 97 ? 15.742 19.953 12.289 1 98.31 97 GLY A N 1
ATOM 721 C CA . GLY A 1 97 ? 16.297 21.203 11.781 1 98.31 97 GLY A CA 1
ATOM 722 C C . GLY A 1 97 ? 16.203 22.328 12.789 1 98.31 97 GLY A C 1
ATOM 723 O O . GLY A 1 97 ? 17.172 23.078 12.969 1 98.31 97 GLY A O 1
ATOM 724 N N . LEU A 1 98 ? 15.07 22.469 13.414 1 98.12 98 LEU A N 1
ATOM 725 C CA . LEU A 1 98 ? 14.875 23.484 14.445 1 98.12 98 LEU A CA 1
ATOM 726 C C . LEU A 1 98 ? 15.836 23.281 15.609 1 98.12 98 LEU A C 1
ATOM 728 O O . LEU A 1 98 ? 16.469 24.234 16.078 1 98.12 98 LEU A O 1
ATOM 732 N N . PHE A 1 99 ? 15.953 22.031 16.094 1 97.81 99 PHE A N 1
ATOM 733 C CA . PHE A 1 99 ? 16.844 21.688 17.203 1 97.81 99 PHE A CA 1
ATOM 734 C C . PHE A 1 99 ? 18.297 22.047 16.859 1 97.81 99 PHE A C 1
ATOM 736 O O . PHE A 1 99 ? 18.984 22.656 17.672 1 97.81 99 PHE A O 1
ATOM 743 N N . ASP A 1 100 ? 18.703 21.641 15.672 1 96.88 100 ASP A N 1
ATOM 744 C CA . ASP A 1 100 ? 20.078 21.891 15.266 1 96.88 100 ASP A CA 1
ATOM 745 C C . ASP A 1 100 ? 20.359 23.391 15.18 1 96.88 100 ASP A C 1
ATOM 747 O O . ASP A 1 100 ? 21.453 23.844 15.531 1 96.88 100 ASP A O 1
ATOM 751 N N . TYR A 1 101 ? 19.422 24.141 14.672 1 95.56 101 TYR A N 1
ATOM 752 C CA . TYR A 1 101 ? 19.594 25.594 14.594 1 95.56 101 TYR A CA 1
ATOM 753 C C . TYR A 1 101 ? 19.766 26.203 15.977 1 95.56 101 TYR A C 1
ATOM 755 O O . TYR A 1 101 ? 20.688 26.984 16.219 1 95.56 101 TYR A O 1
ATOM 763 N N . VAL A 1 102 ? 18.891 25.828 16.859 1 93.88 102 VAL A N 1
ATOM 764 C CA . VAL A 1 102 ? 18.875 26.375 18.219 1 93.88 102 VAL A CA 1
ATOM 765 C C . VAL A 1 102 ? 20.125 25.953 18.969 1 93.88 102 VAL A C 1
ATOM 767 O O . VAL A 1 102 ? 20.75 26.766 19.656 1 93.88 102 VAL A O 1
ATOM 770 N N . ALA A 1 103 ? 20.469 24.703 18.859 1 93.62 103 ALA A N 1
ATOM 771 C CA . ALA A 1 103 ? 21.625 24.141 19.547 1 93.62 103 ALA A CA 1
ATOM 772 C C . ALA A 1 103 ? 22.922 24.781 19.047 1 93.62 103 ALA A C 1
ATOM 774 O O . ALA A 1 103 ? 23.859 24.969 19.828 1 93.62 103 ALA A O 1
ATOM 775 N N . ALA A 1 104 ? 22.969 25.078 17.812 1 91.56 104 ALA A N 1
ATOM 776 C CA . ALA A 1 104 ? 24.172 25.672 17.234 1 91.56 104 ALA A CA 1
ATOM 777 C C . ALA A 1 104 ? 24.328 27.125 17.641 1 91.56 104 ALA A C 1
ATOM 779 O O . ALA A 1 104 ? 25.438 27.641 17.703 1 91.56 104 ALA A O 1
ATOM 780 N N . GLY A 1 105 ? 23.328 27.75 17.938 1 89.75 105 GLY A N 1
ATOM 781 C CA . GLY A 1 105 ? 23.344 29.172 18.25 1 89.75 105 GLY A CA 1
ATOM 782 C C . GLY A 1 105 ? 23.875 29.469 19.641 1 89.75 105 GLY A C 1
ATOM 783 O O . GLY A 1 105 ? 24.641 30.422 19.828 1 89.75 105 GLY A O 1
ATOM 784 N N . HIS A 1 106 ? 23.453 28.719 20.609 1 91.88 106 HIS A N 1
ATOM 785 C CA . HIS A 1 106 ? 23.875 28.922 22 1 91.88 106 HIS A CA 1
ATOM 786 C C . HIS A 1 106 ? 23.672 27.641 22.828 1 91.88 106 HIS A C 1
ATOM 788 O O . HIS A 1 106 ? 22.609 27.016 22.75 1 91.88 106 HIS A O 1
ATOM 794 N N . PRO A 1 107 ? 24.562 27.297 23.625 1 90.94 107 PRO A N 1
ATOM 795 C CA . PRO A 1 107 ? 24.469 26.047 24.375 1 90.94 107 PRO A CA 1
ATOM 796 C C . PRO A 1 107 ? 23.344 26.062 25.406 1 90.94 107 PRO A C 1
ATOM 798 O O . PRO A 1 107 ? 22.891 25 25.844 1 90.94 107 PRO A O 1
ATOM 801 N N . HIS A 1 108 ? 22.844 27.25 25.812 1 94.12 108 HIS A N 1
ATOM 802 C CA . HIS A 1 108 ? 21.797 27.328 26.812 1 94.12 108 HIS A CA 1
ATOM 803 C C . HIS A 1 108 ? 20.422 27.438 26.172 1 94.12 108 HIS A C 1
ATOM 805 O O . HIS A 1 108 ? 19.406 27.547 26.875 1 94.12 108 HIS A O 1
ATOM 811 N N . SER A 1 109 ? 20.391 27.406 24.859 1 95.94 109 SER A N 1
ATOM 812 C CA . SER A 1 109 ? 19.094 27.375 24.172 1 95.94 109 SER A CA 1
ATOM 813 C C . SER A 1 109 ? 18.344 26.094 24.469 1 95.94 109 SER A C 1
ATOM 815 O O . SER A 1 109 ? 18.953 25.062 24.766 1 95.94 109 SER A O 1
ATOM 817 N N . LYS A 1 110 ? 17 26.172 24.547 1 97 110 LYS A N 1
ATOM 818 C CA . LYS A 1 110 ? 16.156 25.031 24.875 1 97 110 LYS A CA 1
ATOM 819 C C . LYS A 1 110 ? 15 24.906 23.891 1 97 110 LYS A C 1
ATOM 821 O O . LYS A 1 110 ? 14.453 25.922 23.438 1 97 110 LYS A O 1
ATOM 826 N N . LEU A 1 111 ? 14.703 23.703 23.578 1 98 111 LEU A N 1
ATOM 827 C CA . LEU A 1 111 ? 13.539 23.375 22.75 1 98 111 LEU A CA 1
ATOM 828 C C . LEU A 1 111 ? 12.547 22.516 23.531 1 98 111 LEU A C 1
ATOM 830 O O . LEU A 1 111 ? 12.914 21.484 24.078 1 98 111 LEU A O 1
ATOM 834 N N . TYR A 1 112 ? 11.32 23.016 23.609 1 97.62 112 TYR A N 1
ATOM 835 C CA . TYR A 1 112 ? 10.25 22.328 24.312 1 97.62 112 TYR A CA 1
ATOM 836 C C . TYR A 1 112 ? 9.211 21.781 23.344 1 97.62 112 TYR A C 1
ATOM 838 O O . TYR A 1 112 ? 8.812 22.484 22.406 1 97.62 112 TYR A O 1
ATOM 846 N N . GLY A 1 113 ? 8.891 20.531 23.469 1 97.31 113 GLY A N 1
ATOM 847 C CA . GLY A 1 113 ? 7.797 19.938 22.703 1 97.31 113 GLY A CA 1
ATOM 848 C C . GLY A 1 113 ? 6.527 19.766 23.516 1 97.31 113 GLY A C 1
ATOM 849 O O . GLY A 1 113 ? 6.527 19.078 24.531 1 97.31 113 GLY A O 1
ATOM 850 N N . PHE A 1 114 ? 5.453 20.375 23.062 1 95.25 114 PHE A N 1
ATOM 851 C CA . PHE A 1 114 ? 4.195 20.281 23.781 1 95.25 114 PHE A CA 1
ATOM 852 C C . PHE A 1 114 ? 3.461 19 23.453 1 95.25 114 PHE A C 1
ATOM 854 O O . PHE A 1 114 ? 3.191 18.719 22.281 1 95.25 114 PHE A O 1
ATOM 861 N N . ILE A 1 115 ? 3.109 18.234 24.453 1 91.81 115 ILE A N 1
ATOM 862 C CA . ILE A 1 115 ? 2.559 16.891 24.312 1 91.81 115 ILE A CA 1
ATOM 863 C C . ILE A 1 115 ? 1.09 16.984 23.906 1 91.81 115 ILE A C 1
ATOM 865 O O . ILE A 1 115 ? 0.319 17.75 24.484 1 91.81 115 ILE A O 1
ATOM 869 N N . GLY A 1 116 ? 0.731 16.141 22.891 1 86.69 116 GLY A N 1
ATOM 870 C CA . GLY A 1 116 ? -0.667 16.031 22.516 1 86.69 116 GLY A CA 1
ATOM 871 C C . GLY A 1 116 ? -1.112 17.141 21.578 1 86.69 116 GLY A C 1
ATOM 872 O O . GLY A 1 116 ? -2.305 17.281 21.297 1 86.69 116 GLY A O 1
ATOM 873 N N . GLY A 1 117 ? -0.222 17.969 21.109 1 89.31 117 GLY A N 1
ATOM 874 C CA . GLY A 1 117 ? -0.578 19.047 20.203 1 89.31 117 GLY A CA 1
ATOM 875 C C . GLY A 1 117 ? -0.972 20.328 20.906 1 89.31 117 GLY A C 1
ATOM 876 O O . GLY A 1 117 ? -0.374 20.688 21.922 1 89.31 117 GLY A O 1
ATOM 877 N N . PRO A 1 118 ? -1.945 21.016 20.375 1 89.75 118 PRO A N 1
ATOM 878 C CA . PRO A 1 118 ? -2.367 22.297 20.953 1 89.75 118 PRO A CA 1
ATOM 879 C C . PRO A 1 118 ? -2.832 22.156 22.406 1 89.75 118 PRO A C 1
ATOM 881 O O . PRO A 1 118 ? -2.617 23.078 23.203 1 89.75 118 PRO A O 1
ATOM 884 N N . ILE A 1 119 ? -3.383 21.078 22.719 1 89.06 119 ILE A N 1
ATOM 885 C CA . ILE A 1 119 ? -3.873 20.875 24.078 1 89.06 119 ILE A CA 1
ATOM 886 C C . ILE A 1 119 ? -2.701 20.875 25.062 1 89.06 119 ILE A C 1
ATOM 888 O O . ILE A 1 119 ? -2.832 21.328 26.203 1 89.06 119 ILE A O 1
ATOM 892 N N . GLY A 1 120 ? -1.581 20.344 24.641 1 91.44 120 GLY A N 1
ATOM 893 C CA . GLY A 1 120 ? -0.388 20.375 25.469 1 91.44 120 GLY A CA 1
ATOM 894 C C . GLY A 1 120 ? 0.08 21.781 25.781 1 91.44 120 GLY A C 1
ATOM 895 O O . GLY A 1 120 ? 0.572 22.047 26.875 1 91.44 120 GLY A O 1
ATOM 896 N N . LEU A 1 121 ? -0.051 22.656 24.828 1 94.12 121 LEU A N 1
ATOM 897 C CA . LEU A 1 121 ? 0.299 24.047 25.016 1 94.12 121 LEU A CA 1
ATOM 898 C C . LEU A 1 121 ? -0.632 24.703 26.031 1 94.12 121 LEU A C 1
ATOM 900 O O . LEU A 1 121 ? -0.18 25.438 26.922 1 94.12 121 LEU A O 1
ATOM 904 N N . VAL A 1 122 ? -1.903 24.422 25.953 1 93.19 122 VAL A N 1
ATOM 905 C CA . VAL A 1 122 ? -2.912 25 26.828 1 93.19 122 VAL A CA 1
ATOM 906 C C . VAL A 1 122 ? -2.693 24.516 28.266 1 93.19 122 VAL A C 1
ATOM 908 O O . VAL A 1 122 ? -2.789 25.281 29.219 1 93.19 122 VAL A O 1
ATOM 911 N N . LYS A 1 123 ? -2.295 23.234 28.422 1 91.75 123 LYS A N 1
ATOM 912 C CA . LYS A 1 123 ? -2.178 22.609 29.719 1 91.75 123 LYS A CA 1
ATOM 913 C C . LYS A 1 123 ? -0.786 22.812 30.312 1 91.75 123 LYS A C 1
ATOM 915 O O . LYS A 1 123 ? -0.589 22.656 31.516 1 91.75 123 LYS A O 1
ATOM 920 N N . GLY A 1 124 ? 0.122 23.109 29.5 1 93.31 124 GLY A N 1
ATOM 921 C CA . GLY A 1 124 ? 1.505 23.219 29.938 1 93.31 124 GLY A CA 1
ATOM 922 C C . GLY A 1 124 ? 2.201 21.891 30.078 1 93.31 124 GLY A C 1
ATOM 923 O O . GLY A 1 124 ? 3.062 21.719 30.938 1 93.31 124 GLY A O 1
ATOM 924 N N . ASP A 1 125 ? 1.738 20.875 29.328 1 92.69 125 ASP A N 1
ATOM 925 C CA . ASP A 1 125 ? 2.365 19.562 29.297 1 92.69 125 ASP A CA 1
ATOM 926 C C . ASP A 1 125 ? 3.434 19.484 28.219 1 92.69 125 ASP A C 1
ATOM 928 O O . ASP A 1 125 ? 3.125 19.578 27.031 1 92.69 125 ASP A O 1
ATOM 932 N N . PHE A 1 126 ? 4.746 19.391 28.609 1 94.62 126 PHE A N 1
ATOM 933 C CA . PHE A 1 126 ? 5.801 19.453 27.594 1 94.62 126 PHE A CA 1
ATOM 934 C C . PHE A 1 126 ? 6.965 18.547 27.984 1 94.62 126 PHE A C 1
ATOM 936 O O . PHE A 1 126 ? 7.047 18.078 29.125 1 94.62 126 PHE A O 1
ATOM 943 N N . ILE A 1 127 ? 7.711 18.219 27.016 1 94.75 127 ILE A N 1
ATOM 944 C CA . ILE A 1 127 ? 9 17.578 27.203 1 94.75 127 ILE A CA 1
ATOM 945 C C . ILE A 1 127 ? 10.125 18.484 26.703 1 94.75 127 ILE A C 1
ATOM 947 O O . ILE A 1 127 ? 9.883 19.375 25.891 1 94.75 127 ILE A O 1
ATOM 951 N N . VAL A 1 128 ? 11.344 18.281 27.203 1 95.81 128 VAL A N 1
ATOM 952 C CA . VAL A 1 128 ? 12.523 18.938 26.641 1 95.81 128 VAL A CA 1
ATOM 953 C C . VAL A 1 128 ? 13.094 18.094 25.516 1 95.81 128 VAL A C 1
ATOM 955 O O . VAL A 1 128 ? 13.32 16.891 25.688 1 95.81 128 VAL A O 1
ATOM 958 N N . ILE A 1 129 ? 13.203 18.641 24.375 1 96.88 129 ILE A N 1
ATOM 959 C CA . ILE A 1 129 ? 13.797 17.969 23.234 1 96.88 129 ILE A CA 1
ATOM 960 C C . ILE A 1 129 ? 15.312 18.141 23.25 1 96.88 129 ILE A C 1
ATOM 962 O O . ILE A 1 129 ? 15.82 19.25 23.078 1 96.88 129 ILE A O 1
ATOM 966 N N . ASP A 1 130 ? 16.047 17.062 23.469 1 95.75 130 ASP A N 1
ATOM 967 C CA . ASP A 1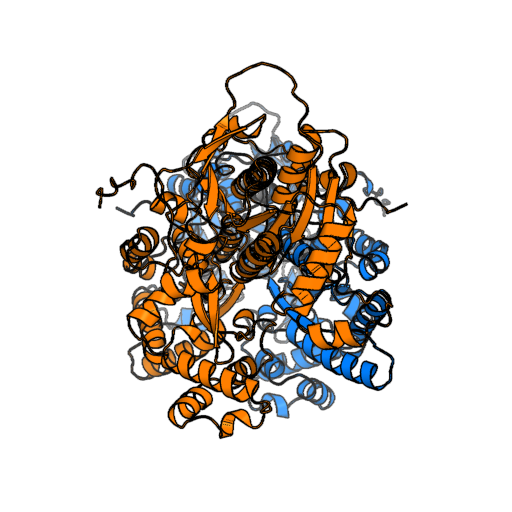 130 ? 17.5 17.109 23.547 1 95.75 130 ASP A CA 1
ATOM 968 C C . ASP A 1 130 ? 18.141 16.266 22.453 1 95.75 130 ASP A C 1
ATOM 970 O O . ASP A 1 130 ? 17.453 15.703 21.609 1 95.75 130 ASP A O 1
ATOM 974 N N . ALA A 1 131 ? 19.438 16.281 22.469 1 96.19 131 ALA A N 1
ATOM 975 C CA . ALA A 1 131 ? 20.203 15.664 21.391 1 96.19 131 ALA A CA 1
ATOM 976 C C . ALA A 1 131 ? 19.938 14.164 21.312 1 96.19 131 ALA A C 1
ATOM 978 O O . ALA A 1 131 ? 19.719 13.617 20.234 1 96.19 131 ALA A O 1
ATOM 979 N N . PRO A 1 132 ? 19.938 13.398 22.453 1 94.88 132 PRO A N 1
ATOM 980 C CA . PRO A 1 132 ? 19.688 11.953 22.375 1 94.88 132 PRO A CA 1
ATOM 981 C C . PRO A 1 132 ? 18.312 11.633 21.812 1 94.88 132 PRO A C 1
ATOM 983 O O . PRO A 1 132 ? 18.156 10.672 21.047 1 94.88 132 PRO A O 1
ATOM 986 N N . LEU A 1 133 ? 17.312 12.422 22.141 1 94.94 133 LEU A N 1
ATOM 987 C CA . LEU A 1 133 ? 15.977 12.203 21.625 1 94.94 133 LEU A CA 1
ATOM 988 C C . LEU A 1 133 ? 15.93 12.43 20.125 1 94.94 133 LEU A C 1
ATOM 990 O O . LEU A 1 133 ? 15.398 11.602 19.375 1 94.94 133 LEU A O 1
ATOM 994 N N . VAL A 1 134 ? 16.5 13.539 19.688 1 96.81 134 VAL A N 1
ATOM 995 C CA . VAL A 1 134 ? 16.469 13.898 18.266 1 96.81 134 VAL A CA 1
ATOM 996 C C . VAL A 1 134 ? 17.203 12.844 17.453 1 96.81 134 VAL A C 1
ATOM 998 O O . VAL A 1 134 ? 16.797 12.5 16.344 1 96.81 134 VAL A O 1
ATOM 1001 N N . ALA A 1 135 ? 18.266 12.289 17.984 1 96.12 135 ALA A N 1
ATOM 1002 C CA . ALA A 1 135 ? 19.094 11.297 17.297 1 96.12 135 ALA A CA 1
ATOM 1003 C C . ALA A 1 135 ? 18.281 10.055 16.953 1 96.12 135 ALA A C 1
ATOM 1005 O O . ALA A 1 135 ? 18.531 9.406 15.93 1 96.12 135 ALA A O 1
ATOM 1006 N N . LYS A 1 136 ? 17.25 9.766 17.656 1 94.44 136 LYS A N 1
ATOM 1007 C CA . LYS A 1 136 ? 16.453 8.555 17.469 1 94.44 136 LYS A CA 1
ATOM 1008 C C . LYS A 1 136 ? 15.406 8.75 16.375 1 94.44 136 LYS A C 1
ATOM 1010 O O . LYS A 1 136 ? 14.844 7.781 15.875 1 94.44 136 LYS A O 1
ATOM 1015 N N . TYR A 1 137 ? 15.164 10 15.992 1 96.44 137 TYR A N 1
ATOM 1016 C CA . TYR A 1 137 ? 14.023 10.266 15.125 1 96.44 137 TYR A CA 1
ATOM 1017 C C . TYR A 1 137 ? 14.469 10.875 13.805 1 96.44 137 TYR A C 1
ATOM 1019 O O . TYR A 1 137 ? 13.656 11.078 12.898 1 96.44 137 TYR A O 1
ATOM 1027 N N . ARG A 1 138 ? 15.812 11.117 13.656 1 97.88 138 ARG A N 1
ATOM 1028 C CA . ARG A 1 138 ? 16.312 11.75 12.438 1 97.88 138 ARG A CA 1
ATOM 1029 C C . ARG A 1 138 ? 15.945 10.938 11.203 1 97.88 138 ARG A C 1
ATOM 1031 O O . ARG A 1 138 ? 16.25 9.742 11.133 1 97.88 138 ARG A O 1
ATOM 1038 N N . ASN A 1 139 ? 15.312 11.578 10.219 1 98.19 139 ASN A N 1
ATOM 1039 C CA . ASN A 1 139 ? 14.961 11.023 8.922 1 98.19 139 ASN A CA 1
ATOM 1040 C C . ASN A 1 139 ? 14.047 9.805 9.055 1 98.19 139 ASN A C 1
ATOM 1042 O O . ASN A 1 139 ? 14.016 8.953 8.164 1 98.19 139 ASN A O 1
ATOM 1046 N N . GLN A 1 140 ? 13.375 9.594 10.188 1 97 140 GLN A N 1
ATOM 1047 C CA . GLN A 1 140 ? 12.391 8.531 10.375 1 97 140 GLN A CA 1
ATOM 1048 C C . GLN A 1 140 ? 10.984 9.016 10.055 1 97 140 GLN A C 1
ATOM 1050 O O . GLN A 1 140 ? 10.727 10.227 10.039 1 97 140 GLN A O 1
ATOM 1055 N N . GLY A 1 141 ? 10.086 8.094 9.75 1 95.19 141 GLY A N 1
ATOM 1056 C CA . GLY A 1 141 ? 8.68 8.422 9.578 1 95.19 141 GLY A CA 1
ATOM 1057 C C . GLY A 1 141 ? 7.961 8.648 10.898 1 95.19 141 GLY A C 1
ATOM 1058 O O . GLY A 1 141 ? 8.484 8.328 11.961 1 95.19 141 GLY A O 1
ATOM 1059 N N . GLY A 1 142 ? 6.812 9.258 10.758 1 91.5 142 GLY A N 1
ATOM 1060 C CA . GLY A 1 142 ? 5.988 9.438 11.938 1 91.5 142 GLY A CA 1
ATOM 1061 C C . GLY A 1 142 ? 5.891 10.883 12.383 1 91.5 142 GLY A C 1
ATOM 1062 O O . GLY A 1 142 ? 6.359 11.781 11.688 1 91.5 142 GLY A O 1
ATOM 1063 N N . PHE A 1 143 ? 5.238 11.023 13.461 1 92.06 143 PHE A N 1
ATOM 1064 C CA . PHE A 1 143 ? 4.922 12.305 14.086 1 92.06 143 PHE A CA 1
ATOM 1065 C C . PHE A 1 143 ? 4.898 12.172 15.602 1 92.06 143 PHE A C 1
ATOM 1067 O O . PHE A 1 143 ? 4.113 12.836 16.281 1 92.06 143 PHE A O 1
ATOM 1074 N N . ASP A 1 144 ? 5.82 11.289 16.156 1 91.94 144 ASP A N 1
ATOM 1075 C CA . ASP A 1 144 ? 5.656 10.883 17.547 1 91.94 144 ASP A CA 1
ATOM 1076 C C . ASP A 1 144 ? 6.879 11.258 18.375 1 91.94 144 ASP A C 1
ATOM 1078 O O . ASP A 1 144 ? 7.066 10.742 19.484 1 91.94 144 ASP A O 1
ATOM 1082 N N . ILE A 1 145 ? 7.727 12.102 17.906 1 93.75 145 ILE A N 1
ATOM 1083 C CA . ILE A 1 145 ? 8.938 12.477 18.641 1 93.75 145 ILE A CA 1
ATOM 1084 C C . ILE A 1 145 ? 8.562 13.125 19.969 1 93.75 145 ILE A C 1
ATOM 1086 O O . ILE A 1 145 ? 9.25 12.945 20.969 1 93.75 145 ILE A O 1
ATOM 1090 N N . ILE A 1 146 ? 7.555 13.969 20.078 1 92.38 146 ILE A N 1
ATOM 1091 C CA . ILE A 1 146 ? 7.156 14.68 21.281 1 92.38 146 ILE A CA 1
ATOM 1092 C C . ILE A 1 146 ? 6.246 13.789 22.125 1 92.38 146 ILE A C 1
ATOM 1094 O O . ILE A 1 146 ? 5.914 14.133 23.266 1 92.38 146 ILE A O 1
ATOM 1098 N N . GLY A 1 147 ? 6.207 12.555 21.75 1 73.38 147 GLY A N 1
ATOM 1099 C CA . GLY A 1 147 ? 5.281 11.641 22.391 1 73.38 147 GLY A CA 1
ATOM 1100 C C . GLY A 1 147 ? 4.012 11.406 21.609 1 73.38 147 GLY A C 1
ATOM 1101 O O . GLY A 1 147 ? 3.742 12.125 20.625 1 73.38 147 GLY A O 1
ATOM 1102 N N . ALA A 1 148 ? 3.529 10.188 21.781 1 53.25 148 ALA A N 1
ATOM 1103 C CA . ALA A 1 148 ? 2.223 10.008 21.156 1 53.25 148 ALA A CA 1
ATOM 1104 C C . ALA A 1 148 ? 1.306 11.188 21.453 1 53.25 148 ALA A C 1
ATOM 1106 O O . ALA A 1 148 ? 1.419 11.82 22.5 1 53.25 148 ALA A O 1
ATOM 1107 N N . ILE A 1 149 ? 1.007 12 20.359 1 41.84 149 ILE A N 1
ATOM 1108 C CA . ILE A 1 149 ? -0.028 12.984 20.656 1 41.84 149 ILE A CA 1
ATOM 1109 C C . ILE A 1 149 ? -0.905 12.484 21.812 1 41.84 149 ILE A C 1
ATOM 1111 O O . ILE A 1 149 ? -1.575 11.461 21.688 1 41.84 149 ILE A O 1
ATOM 1115 N N . ALA A 1 150 ? -0.414 12.336 22.938 1 35.62 150 ALA A N 1
ATOM 1116 C CA . ALA A 1 150 ? -0.776 11.789 24.234 1 35.62 150 ALA A CA 1
ATOM 1117 C C . ALA A 1 150 ? -2.242 12.055 24.562 1 35.62 150 ALA A C 1
ATOM 1119 O O . ALA A 1 150 ? -2.646 13.211 24.734 1 35.62 150 ALA A O 1
ATOM 1120 N N . LEU A 1 151 ? -3.172 11.562 24.078 1 36.06 151 LEU A N 1
ATOM 1121 C CA . LEU A 1 151 ? -4.406 12 24.719 1 36.06 151 LEU A CA 1
ATOM 1122 C C . LEU A 1 151 ? -4.359 11.75 26.234 1 36.06 151 LEU A C 1
ATOM 1124 O O . LEU A 1 151 ? -5.316 12.055 26.938 1 36.06 151 LEU A O 1
ATOM 1128 N N . HIS A 1 152 ? -3.703 10.562 26.734 1 31.25 152 HIS A N 1
ATOM 1129 C CA . HIS A 1 152 ? -4.375 10.148 27.953 1 31.25 152 HIS A CA 1
ATOM 1130 C C . HIS A 1 152 ? -4.309 11.242 29.016 1 31.25 152 HIS A C 1
ATOM 1132 O O . HIS A 1 152 ? -3.521 12.188 28.891 1 31.25 152 HIS A O 1
ATOM 1138 N N . HIS A 1 153 ? -4.574 10.664 30.391 1 30.56 153 HIS A N 1
ATOM 1139 C CA . HIS A 1 153 ? -5.141 11.008 31.688 1 30.56 153 HIS A CA 1
ATOM 1140 C C . HIS A 1 153 ? -4.105 11.695 32.594 1 30.56 153 HIS A C 1
ATOM 1142 O O . HIS A 1 153 ? -3.359 11.023 33.312 1 30.56 153 HIS A O 1
ATOM 1148 N N . SER A 1 154 ? -3.256 12.422 32.281 1 28.62 154 SER A N 1
ATOM 1149 C CA . SER A 1 154 ? -2.814 13.008 33.562 1 28.62 154 SER A CA 1
ATOM 1150 C C . SER A 1 154 ? -3.996 13.273 34.469 1 28.62 154 SER A C 1
ATOM 1152 O O . SER A 1 154 ? -5.094 13.594 34.031 1 28.62 154 SER A O 1
ATOM 1154 N N . ARG A 1 155 ? -4.066 12.719 35.75 1 28.77 155 ARG A N 1
ATOM 1155 C CA . ARG A 1 155 ? -4.867 12.852 36.969 1 28.77 155 ARG A CA 1
ATOM 1156 C C . ARG A 1 155 ? -5.25 14.312 37.219 1 28.77 155 ARG A C 1
ATOM 1158 O O . ARG A 1 155 ? -5.652 14.672 38.312 1 28.77 155 ARG A O 1
ATOM 1165 N N . VAL A 1 156 ? -4.621 15.289 36.688 1 27.86 156 VAL A N 1
ATOM 1166 C CA . VAL A 1 156 ? -5.238 16.469 37.281 1 27.86 156 VAL A CA 1
ATOM 1167 C C . VAL A 1 156 ? -6.758 16.375 37.156 1 27.86 156 VAL A C 1
ATOM 1169 O O . VAL A 1 156 ? -7.277 15.82 36.188 1 27.86 156 VAL A O 1
ATOM 1172 N N . ASP A 1 157 ? -7.457 16.531 38.281 1 29.41 157 ASP A N 1
ATOM 1173 C CA . ASP A 1 157 ? -8.859 16.828 38.562 1 29.41 157 ASP A CA 1
ATOM 1174 C C . ASP A 1 157 ? -9.461 17.688 37.438 1 29.41 157 ASP A C 1
ATOM 1176 O O . ASP A 1 157 ? -10.219 18.625 37.688 1 29.41 157 ASP A O 1
ATOM 1180 N N . GLN A 1 158 ? -8.781 17.938 36.375 1 26.42 158 GLN A N 1
ATOM 1181 C CA . GLN A 1 158 ? -9.242 18.859 35.344 1 26.42 158 GLN A CA 1
ATOM 1182 C C . GLN A 1 158 ? -10.523 18.359 34.688 1 26.42 158 GLN A C 1
ATOM 1184 O O . GLN A 1 158 ? -10.492 17.844 33.562 1 26.42 158 GLN A O 1
ATOM 1189 N N . LYS A 1 159 ? -11.43 17.766 35.25 1 34.12 159 LYS A N 1
ATOM 1190 C CA . LYS A 1 159 ? -12.836 17.562 34.906 1 34.12 159 LYS A CA 1
ATOM 1191 C C . LYS A 1 159 ? -13.359 18.703 34.031 1 34.12 159 LYS A C 1
ATOM 1193 O O . LYS A 1 159 ? -14.227 18.5 33.188 1 34.12 159 LYS A O 1
ATOM 1198 N N . ASN A 1 160 ? -13.203 19.781 34.562 1 30.28 160 ASN A N 1
ATOM 1199 C CA . ASN A 1 160 ? -13.766 20.984 33.938 1 30.28 160 ASN A CA 1
ATOM 1200 C C . ASN A 1 160 ? -13.023 21.359 32.656 1 30.28 160 ASN A C 1
ATOM 1202 O O . ASN A 1 160 ? -13.594 21.984 31.781 1 30.28 160 ASN A O 1
ATOM 1206 N N . LEU A 1 161 ? -11.68 21.469 32.75 1 30.7 161 LEU A N 1
ATOM 1207 C CA . LEU A 1 161 ? -11.023 21.938 31.562 1 30.7 161 LEU A CA 1
ATOM 1208 C C . LEU A 1 161 ? -11.156 20.922 30.422 1 30.7 161 LEU A C 1
ATOM 1210 O O . LEU A 1 161 ? -11.305 21.312 29.266 1 30.7 161 LEU A O 1
ATOM 1214 N N . LEU A 1 162 ? -10.984 19.625 30.688 1 35.31 162 LEU A N 1
ATOM 1215 C CA . LEU A 1 162 ? -11.062 18.562 29.688 1 35.31 162 LEU A CA 1
ATOM 1216 C C . LEU A 1 162 ? -12.5 18.344 29.25 1 35.31 162 LEU A C 1
ATOM 1218 O O . LEU A 1 162 ? -12.742 17.75 28.203 1 35.31 162 LEU A O 1
ATOM 1222 N N . ALA A 1 163 ? -13.477 18.328 30.172 1 36.97 163 ALA A N 1
ATOM 1223 C CA . ALA A 1 163 ? -14.852 18.203 29.703 1 36.97 163 ALA A CA 1
ATOM 1224 C C . ALA A 1 163 ? -15.109 19.125 28.516 1 36.97 163 ALA A C 1
ATOM 1226 O O . ALA A 1 163 ? -15.867 18.766 27.609 1 36.97 163 ALA A O 1
ATOM 1227 N N . GLU A 1 164 ? -14.664 20.328 28.609 1 35.66 164 GLU A N 1
ATOM 1228 C CA . GLU A 1 164 ? -14.891 21.219 27.469 1 35.66 164 GLU A CA 1
ATOM 1229 C C . GLU A 1 164 ? -14.047 20.812 26.266 1 35.66 164 GLU A C 1
ATOM 1231 O O . GLU A 1 164 ? -14.43 21.062 25.125 1 35.66 164 GLU A O 1
ATOM 1236 N N . SER A 1 165 ? -12.742 20.672 26.406 1 32.91 165 SER A N 1
ATOM 1237 C CA . SER A 1 165 ? -12.023 20.516 25.156 1 32.91 165 SER A CA 1
ATOM 1238 C C . SER A 1 165 ? -12.195 19.094 24.594 1 32.91 165 SER A C 1
ATOM 1240 O O . SER A 1 165 ? -11.344 18.234 24.812 1 32.91 165 SER A O 1
ATOM 1242 N N . LYS A 1 166 ? -13.242 18.484 24.812 1 38.91 166 LYS A N 1
ATOM 1243 C CA . LYS A 1 166 ? -13.469 17.344 23.938 1 38.91 166 LYS A CA 1
ATOM 1244 C C . LYS A 1 166 ? -12.773 17.531 22.594 1 38.91 166 LYS A C 1
ATOM 1246 O O . LYS A 1 166 ? -12.695 16.594 21.781 1 38.91 166 LYS A O 1
ATOM 1251 N N . ARG A 1 167 ? -12.617 18.781 22.344 1 42.66 167 ARG A N 1
ATOM 1252 C CA . ARG A 1 167 ? -12.109 19.062 21 1 42.66 167 ARG A CA 1
ATOM 1253 C C . ARG A 1 167 ? -10.672 19.578 21.062 1 42.66 167 ARG A C 1
ATOM 1255 O O . ARG A 1 167 ? -10.445 20.781 21.219 1 42.66 167 ARG A O 1
ATOM 1262 N N . ALA A 1 168 ? -9.625 18.859 21.5 1 49.81 168 ALA A N 1
ATOM 1263 C CA . ALA A 1 168 ? -8.219 18.938 21.891 1 49.81 168 ALA A CA 1
ATOM 1264 C C . ALA A 1 168 ? -7.391 19.609 20.781 1 49.81 168 ALA A C 1
ATOM 1266 O O . ALA A 1 168 ? -6.238 19.969 21 1 49.81 168 ALA A O 1
ATOM 1267 N N . ASP A 1 169 ? -7.984 19.969 19.562 1 58.66 169 ASP A N 1
ATOM 1268 C CA . ASP A 1 169 ? -7.082 20.234 18.438 1 58.66 169 ASP A CA 1
ATOM 1269 C C . ASP A 1 169 ? -7.152 21.703 18.016 1 58.66 169 ASP A C 1
ATOM 1271 O O . ASP A 1 169 ? -6.598 22.078 16.984 1 58.66 169 ASP A O 1
ATOM 1275 N N . LYS A 1 170 ? -7.945 22.578 18.906 1 67.62 170 LYS A N 1
ATOM 1276 C CA . LYS A 1 170 ? -8.016 23.969 18.453 1 67.62 170 LYS A CA 1
ATOM 1277 C C . LYS A 1 170 ? -7.918 24.922 19.641 1 67.62 170 LYS A C 1
ATOM 1279 O O . LYS A 1 170 ? -8.406 24.641 20.719 1 67.62 170 LYS A O 1
ATOM 1284 N N . ILE A 1 171 ? -7.203 25.953 19.516 1 77.12 171 ILE A N 1
ATOM 1285 C CA . ILE A 1 171 ? -7.156 27.094 20.422 1 77.12 171 ILE A CA 1
ATOM 1286 C C . ILE A 1 171 ? -8.047 28.203 19.891 1 77.12 171 ILE A C 1
ATOM 1288 O O . ILE A 1 171 ? -7.648 28.938 18.969 1 77.12 171 ILE A O 1
ATOM 1292 N N . GLU A 1 172 ? -9.273 28.281 20.312 1 74.12 172 GLU A N 1
ATOM 1293 C CA . GLU A 1 172 ? -10.203 29.219 19.719 1 74.12 172 GLU A CA 1
ATOM 1294 C C . GLU A 1 172 ? -10.875 30.094 20.781 1 74.12 172 GLU A C 1
ATOM 1296 O O . GLU A 1 172 ? -11.344 31.188 20.484 1 74.12 172 GLU A O 1
ATOM 1301 N N . THR A 1 173 ? -10.742 29.672 21.984 1 82.88 173 THR A N 1
ATOM 1302 C CA . THR A 1 173 ? -11.445 30.422 23.031 1 82.88 173 THR A CA 1
ATOM 1303 C C . THR A 1 173 ? -10.484 31.359 23.75 1 82.88 173 THR A C 1
ATOM 1305 O O . THR A 1 173 ? -9.273 31.109 23.781 1 82.88 173 THR A O 1
ATOM 1308 N N . ASP A 1 174 ? -11.07 32.375 24.328 1 89.19 174 ASP A N 1
ATOM 1309 C CA . ASP A 1 174 ? -10.281 33.312 25.125 1 89.19 174 ASP A CA 1
ATOM 1310 C C . ASP A 1 174 ? -9.555 32.625 26.266 1 89.19 174 ASP A C 1
ATOM 1312 O O . ASP A 1 174 ? -8.422 32.969 26.594 1 89.19 174 ASP A O 1
ATOM 1316 N N . LYS A 1 175 ? -10.242 31.688 26.797 1 90.75 175 LYS A N 1
ATOM 1317 C CA . LYS A 1 175 ? -9.656 30.922 27.891 1 90.75 175 LYS A CA 1
ATOM 1318 C C . LYS A 1 175 ? -8.43 30.156 27.422 1 90.75 175 LYS A C 1
ATOM 1320 O O . LYS A 1 175 ? -7.422 30.094 28.141 1 90.75 175 LYS A O 1
ATOM 1325 N N . GLN A 1 176 ? -8.492 29.594 26.297 1 92 176 GLN A N 1
ATOM 1326 C CA . GLN A 1 176 ? -7.379 28.828 25.75 1 92 176 GLN A CA 1
ATOM 1327 C C . GLN A 1 176 ? -6.211 29.734 25.375 1 92 176 GLN A C 1
ATOM 1329 O O . GLN A 1 176 ? -5.051 29.375 25.594 1 92 176 GLN A O 1
ATOM 1334 N N . LEU A 1 177 ? -6.516 30.891 24.844 1 94.62 177 LEU A N 1
ATOM 1335 C CA . LEU A 1 177 ? -5.484 31.859 24.484 1 94.62 177 LEU A CA 1
ATOM 1336 C C . LEU A 1 177 ? -4.754 32.344 25.719 1 94.62 177 LEU A C 1
ATOM 1338 O O . LEU A 1 177 ? -3.521 32.438 25.734 1 94.62 177 LEU A O 1
ATOM 1342 N N . LEU A 1 178 ? -5.539 32.625 26.75 1 95.25 178 LEU A N 1
ATOM 1343 C CA . LEU A 1 178 ? -4.949 33.062 28.016 1 95.25 178 LEU A CA 1
ATOM 1344 C C . LEU A 1 178 ? -4.074 31.969 28.625 1 95.25 178 LEU A C 1
ATOM 1346 O O . LEU A 1 178 ? -2.967 32.25 29.094 1 95.25 178 LEU A O 1
ATOM 1350 N N . ALA A 1 179 ? -4.598 30.766 28.625 1 95.19 179 ALA A N 1
ATOM 1351 C CA . ALA A 1 179 ? -3.834 29.641 29.172 1 95.19 179 ALA A CA 1
ATOM 1352 C C . ALA A 1 179 ? -2.52 29.453 28.422 1 95.19 179 ALA A C 1
ATOM 1354 O O . ALA A 1 179 ? -1.483 29.188 29.031 1 95.19 179 ALA A O 1
ATOM 1355 N N . SER A 1 180 ? -2.557 29.578 27.141 1 96.88 180 SER A N 1
ATOM 1356 C CA . SER A 1 180 ? -1.356 29.469 26.312 1 96.88 180 SER A CA 1
ATOM 1357 C C . SER A 1 180 ? -0.354 30.562 26.641 1 96.88 180 SER A C 1
ATOM 1359 O O . SER A 1 180 ? 0.852 30.312 26.703 1 96.88 180 SER A O 1
ATOM 1361 N N . ARG A 1 181 ? -0.842 31.781 26.844 1 97.31 181 ARG A N 1
ATOM 1362 C CA . ARG A 1 181 ? 0.007 32.906 27.219 1 97.31 181 ARG A CA 1
ATOM 1363 C C . ARG A 1 181 ? 0.739 32.625 28.531 1 97.31 181 ARG A C 1
ATOM 1365 O O . ARG A 1 181 ? 1.949 32.844 28.625 1 97.31 181 ARG A O 1
ATOM 1372 N N . VAL A 1 182 ? -0.044 32.125 29.453 1 97.69 182 VAL A N 1
ATOM 1373 C CA . VAL A 1 182 ? 0.512 31.859 30.781 1 97.69 182 VAL A CA 1
ATOM 1374 C C . VAL A 1 182 ? 1.632 30.828 30.688 1 97.69 182 VAL A C 1
ATOM 1376 O O . VAL A 1 182 ? 2.689 30.984 31.297 1 97.69 182 VAL A O 1
ATOM 1379 N N . VAL A 1 183 ? 1.406 29.797 29.906 1 97.5 183 VAL A N 1
ATOM 1380 C CA . VAL A 1 183 ? 2.402 28.75 29.734 1 97.5 183 VAL A CA 1
ATOM 1381 C C . VAL A 1 183 ? 3.656 29.328 29.078 1 97.5 183 VAL A C 1
ATOM 1383 O O . VAL A 1 183 ? 4.777 29.047 29.516 1 97.5 183 VAL A O 1
ATOM 1386 N N . CYS A 1 184 ? 3.531 30.141 28.031 1 98.25 184 CYS A N 1
ATOM 1387 C CA . CYS A 1 184 ? 4.66 30.734 27.328 1 98.25 184 CYS A CA 1
ATOM 1388 C C . CYS A 1 184 ? 5.441 31.672 28.234 1 98.25 184 CYS A C 1
ATOM 1390 O O . CYS A 1 184 ? 6.676 31.688 28.203 1 98.25 184 CYS A O 1
ATOM 1392 N N . GLU A 1 185 ? 4.738 32.438 29.047 1 98.12 185 GLU A N 1
ATOM 1393 C CA . GLU A 1 185 ? 5.387 33.344 29.984 1 98.12 185 GLU A CA 1
ATOM 1394 C C . GLU A 1 185 ? 6.148 32.562 31.062 1 98.12 185 GLU A C 1
ATOM 1396 O O . GLU A 1 185 ? 7.285 32.906 31.406 1 98.12 185 GLU A O 1
ATOM 1401 N N . ASN A 1 186 ? 5.5 31.5 31.578 1 97.75 186 ASN A N 1
ATOM 1402 C CA . ASN A 1 186 ? 6.129 30.703 32.625 1 97.75 186 ASN A CA 1
ATOM 1403 C C . ASN A 1 186 ? 7.422 30.047 32.125 1 97.75 186 ASN A C 1
ATOM 1405 O O . ASN A 1 186 ? 8.375 29.906 32.906 1 97.75 186 ASN A O 1
ATOM 1409 N N . LEU A 1 187 ? 7.441 29.734 30.875 1 97.69 187 LEU A N 1
ATOM 1410 C CA . LEU A 1 187 ? 8.609 29.062 30.297 1 97.69 187 LEU A CA 1
ATOM 1411 C C . LEU A 1 187 ? 9.562 30.094 29.688 1 97.69 187 LEU A C 1
ATOM 1413 O O . LEU A 1 187 ? 10.633 29.734 29.188 1 97.69 187 LEU A O 1
ATOM 1417 N N . ALA A 1 188 ? 9.172 31.391 29.688 1 97.75 188 ALA A N 1
ATOM 1418 C CA . ALA A 1 188 ? 9.945 32.469 29.094 1 97.75 188 ALA A CA 1
ATOM 1419 C C . ALA A 1 188 ? 10.305 32.156 27.641 1 97.75 188 ALA A C 1
ATOM 1421 O O . ALA A 1 188 ? 11.461 32.312 27.234 1 97.75 188 ALA A O 1
ATOM 1422 N N . LEU A 1 189 ? 9.312 31.703 26.938 1 98.56 189 LEU A N 1
ATOM 1423 C CA . LEU A 1 189 ? 9.555 31.312 25.547 1 98.56 189 LEU A CA 1
ATOM 1424 C C . LEU A 1 189 ? 9.805 32.562 24.688 1 98.56 189 LEU A C 1
ATOM 1426 O O . LEU A 1 189 ? 9.07 33.531 24.766 1 98.56 189 LEU A O 1
ATOM 1430 N N . ASP A 1 190 ? 10.867 32.438 23.891 1 98.31 190 ASP A N 1
ATOM 1431 C CA . ASP A 1 190 ? 11.125 33.469 22.859 1 98.31 190 ASP A CA 1
ATOM 1432 C C . ASP A 1 190 ? 10.273 33.188 21.609 1 98.31 190 ASP A C 1
ATOM 1434 O O . ASP A 1 190 ? 9.93 34.125 20.891 1 98.31 190 ASP A O 1
ATOM 1438 N N . GLY A 1 191 ? 10.016 31.969 21.406 1 98.69 191 GLY A N 1
ATOM 1439 C CA . GLY A 1 191 ? 9.281 31.594 20.203 1 98.69 191 GLY A CA 1
ATOM 1440 C C . GLY A 1 191 ? 8.422 30.359 20.375 1 98.69 191 GLY A C 1
ATOM 1441 O O . GLY A 1 191 ? 8.664 29.547 21.266 1 98.69 191 GLY A O 1
ATOM 1442 N N . LEU A 1 192 ? 7.426 30.219 19.547 1 98.75 192 LEU A N 1
ATOM 1443 C CA . LEU A 1 192 ? 6.523 29.078 19.422 1 98.75 192 LEU A CA 1
ATOM 1444 C C . LEU A 1 192 ? 6.34 28.688 17.969 1 98.75 192 LEU A C 1
ATOM 1446 O O . LEU A 1 192 ? 5.984 29.531 17.125 1 98.75 192 LEU A O 1
ATOM 1450 N N . VAL A 1 193 ? 6.648 27.453 17.656 1 98.81 193 VAL A N 1
ATOM 1451 C CA . VAL A 1 193 ? 6.512 26.953 16.297 1 98.81 193 VAL A CA 1
ATOM 1452 C C . VAL A 1 193 ? 5.312 26 16.203 1 98.81 193 VAL A C 1
ATOM 1454 O O . VAL A 1 193 ? 5.219 25.031 16.969 1 98.81 193 VAL A O 1
ATOM 1457 N N . ILE A 1 194 ? 4.387 26.328 15.344 1 98.12 194 ILE A N 1
ATOM 1458 C CA . ILE A 1 194 ? 3.229 25.469 15.102 1 98.12 194 ILE A CA 1
ATOM 1459 C C . ILE A 1 194 ? 3.414 24.719 13.781 1 98.12 194 ILE A C 1
ATOM 1461 O O . ILE A 1 194 ? 3.412 25.344 12.711 1 98.12 194 ILE A O 1
ATOM 1465 N N . ILE A 1 195 ? 3.592 23.438 13.82 1 98 195 ILE A N 1
ATOM 1466 C CA . ILE A 1 195 ? 3.727 22.578 12.648 1 98 195 ILE A CA 1
ATOM 1467 C C . ILE A 1 195 ? 2.391 21.906 12.344 1 98 195 ILE A C 1
ATOM 1469 O O . ILE A 1 195 ? 1.952 21.016 13.078 1 98 195 ILE A O 1
ATOM 1473 N N . GLY A 1 196 ? 1.704 22.344 11.289 1 96.19 196 GLY A N 1
ATOM 1474 C CA . GLY A 1 196 ? 0.378 21.812 11.023 1 96.19 196 GLY A CA 1
ATOM 1475 C C . GLY A 1 196 ? -0.2 22.266 9.703 1 96.19 196 GLY A C 1
ATOM 1476 O O . GLY A 1 196 ? 0.513 22.828 8.875 1 96.19 196 GLY A O 1
ATOM 1477 N N . GLY A 1 197 ? -1.425 21.906 9.461 1 94.25 197 GLY A N 1
ATOM 1478 C CA . GLY A 1 197 ? -2.109 22.25 8.227 1 94.25 197 GLY A CA 1
ATOM 1479 C C . GLY A 1 197 ? -2.789 23.609 8.281 1 94.25 197 GLY A C 1
ATOM 1480 O O . GLY A 1 197 ? -2.352 24.5 9.008 1 94.25 197 GLY A O 1
ATOM 1481 N N . ASP A 1 198 ? -3.793 23.797 7.457 1 93.31 198 ASP A N 1
ATOM 1482 C CA . ASP A 1 198 ? -4.496 25.062 7.332 1 93.31 198 ASP A CA 1
ATOM 1483 C C . ASP A 1 198 ? -5.156 25.453 8.656 1 93.31 198 ASP A C 1
ATOM 1485 O O . ASP A 1 198 ? -5.004 26.594 9.117 1 93.31 198 ASP A O 1
ATOM 1489 N N . ASP A 1 199 ? -5.812 24.531 9.289 1 90.25 199 ASP A N 1
ATOM 1490 C CA . ASP A 1 199 ? -6.492 24.844 10.547 1 90.25 199 ASP A CA 1
ATOM 1491 C C . ASP A 1 199 ? -5.484 25.141 11.656 1 90.25 199 ASP A C 1
ATOM 1493 O O . ASP A 1 199 ? -5.684 26.078 12.438 1 90.25 199 ASP A O 1
ATOM 1497 N N . SER A 1 200 ? -4.445 24.359 11.742 1 93.81 200 SER A N 1
ATOM 1498 C CA . SER A 1 200 ? -3.412 24.562 12.75 1 93.81 200 SER A CA 1
ATOM 1499 C C . SER A 1 200 ? -2.711 25.891 12.562 1 93.81 200 SER A C 1
ATOM 1501 O O . SER A 1 200 ? -2.424 26.594 13.539 1 93.81 200 SER A O 1
ATOM 1503 N N . ASN A 1 201 ? -2.469 26.25 11.352 1 96.19 201 ASN A N 1
ATOM 1504 C CA . ASN A 1 201 ? -1.764 27.5 11.102 1 96.19 201 ASN A CA 1
ATOM 1505 C C . ASN A 1 201 ? -2.701 28.703 11.195 1 96.19 201 ASN A C 1
ATOM 1507 O O . ASN A 1 201 ? -2.25 29.844 11.375 1 96.19 201 ASN A O 1
ATOM 1511 N N . THR A 1 202 ? -3.998 28.453 11.039 1 95.62 202 THR A N 1
ATOM 1512 C CA . THR A 1 202 ? -4.953 29.484 11.445 1 95.62 202 THR A CA 1
ATOM 1513 C C . THR A 1 202 ? -4.82 29.797 12.93 1 95.62 202 THR A C 1
ATOM 1515 O O . THR A 1 202 ? -4.793 30.969 13.328 1 95.62 202 THR A O 1
ATOM 1518 N N . ASN A 1 203 ? -4.699 28.719 13.703 1 94.19 203 ASN A N 1
ATOM 1519 C CA . ASN A 1 203 ? -4.465 28.891 15.133 1 94.19 203 ASN A CA 1
ATOM 1520 C C . ASN A 1 203 ? -3.164 29.641 15.406 1 94.19 203 ASN A C 1
ATOM 1522 O O . ASN A 1 203 ? -3.09 30.453 16.328 1 94.19 203 ASN A O 1
ATOM 1526 N N . ALA A 1 204 ? -2.166 29.375 14.633 1 97.25 204 ALA A N 1
ATOM 1527 C CA . ALA A 1 204 ? -0.888 30.062 14.773 1 97.25 204 ALA A CA 1
ATOM 1528 C C . ALA A 1 204 ? -1.053 31.562 14.57 1 97.25 204 ALA A C 1
ATOM 1530 O O . ALA A 1 204 ? -0.47 32.375 15.305 1 97.25 204 ALA A O 1
ATOM 1531 N N . ALA A 1 205 ? -1.85 31.969 13.586 1 97.69 205 ALA A N 1
ATOM 1532 C CA . ALA A 1 205 ? -2.105 33.375 13.32 1 97.69 205 ALA A CA 1
ATOM 1533 C C . ALA A 1 205 ? -2.838 34.031 14.484 1 97.69 205 ALA A C 1
ATOM 1535 O O . ALA A 1 205 ? -2.498 35.156 14.891 1 97.69 205 ALA A O 1
ATOM 1536 N N . LEU A 1 206 ? -3.807 33.375 15.008 1 96.5 206 LEU A N 1
ATOM 1537 C CA . LEU A 1 206 ? -4.578 33.906 16.125 1 96.5 206 LEU A CA 1
ATOM 1538 C C . LEU A 1 206 ? -3.699 34.062 17.359 1 96.5 206 LEU A C 1
ATOM 1540 O O . LEU A 1 206 ? -3.799 35.062 18.078 1 96.5 206 LEU A O 1
ATOM 1544 N N . LEU A 1 207 ? -2.869 33.062 17.594 1 97.69 207 LEU A N 1
ATOM 1545 C CA . LEU A 1 207 ? -1.944 33.125 18.719 1 97.69 207 LEU A CA 1
ATOM 1546 C C . LEU A 1 207 ? -0.958 34.281 18.547 1 97.69 207 LEU A C 1
ATOM 1548 O O . LEU A 1 207 ? -0.678 35 19.516 1 97.69 207 LEU A O 1
ATOM 1552 N N . ALA A 1 208 ? -0.402 34.438 17.359 1 98.44 208 ALA A N 1
ATOM 1553 C CA . ALA A 1 208 ? 0.536 35.5 17.078 1 98.44 208 ALA A CA 1
ATOM 1554 C C . ALA A 1 208 ? -0.103 36.875 17.344 1 98.44 208 ALA A C 1
ATOM 1556 O O . ALA A 1 208 ? 0.514 37.75 17.969 1 98.44 208 ALA A O 1
ATOM 1557 N N . GLU A 1 209 ? -1.329 37.062 16.844 1 97.88 209 GLU A N 1
ATOM 1558 C CA . GLU A 1 209 ? -2.082 38.281 17.047 1 97.88 209 GLU A CA 1
ATOM 1559 C C . GLU A 1 209 ? -2.299 38.531 18.531 1 97.88 209 GLU A C 1
ATOM 1561 O O . GLU A 1 209 ? -2.064 39.656 19.016 1 97.88 209 GLU A O 1
ATOM 1566 N N . TYR A 1 210 ? -2.713 37.5 19.203 1 97.44 210 TYR A N 1
ATOM 1567 C CA . TYR A 1 210 ? -3.004 37.625 20.625 1 97.44 210 TYR A CA 1
ATOM 1568 C C . TYR A 1 210 ? -1.745 37.969 21.406 1 97.44 210 TYR A C 1
ATOM 1570 O O . TYR A 1 210 ? -1.764 38.844 22.266 1 97.44 210 TYR A O 1
ATOM 1578 N N . PHE A 1 211 ? -0.681 37.281 21.188 1 98.25 211 PHE A N 1
ATOM 1579 C CA . PHE A 1 211 ? 0.57 37.531 21.906 1 98.25 211 PHE A CA 1
ATOM 1580 C C . PHE A 1 211 ? 1.099 38.938 21.625 1 98.25 211 PHE A C 1
ATOM 1582 O O . PHE A 1 211 ? 1.528 39.625 22.547 1 98.25 211 PHE A O 1
ATOM 1589 N N . LYS A 1 212 ? 1.051 39.312 20.375 1 97.56 212 LYS A N 1
ATOM 1590 C CA . LYS A 1 212 ? 1.526 40.656 20.016 1 97.56 212 LYS A CA 1
ATOM 1591 C C . LYS A 1 212 ? 0.671 41.75 20.656 1 97.56 212 LYS A C 1
ATOM 1593 O O . LYS A 1 212 ? 1.198 42.719 21.172 1 97.56 212 LYS A O 1
ATOM 1598 N N . SER A 1 213 ? -0.609 41.594 20.656 1 97.06 213 SER A N 1
ATOM 1599 C CA . SER A 1 213 ? -1.53 42.594 21.219 1 97.06 213 SER A CA 1
ATOM 1600 C C . SER A 1 213 ? -1.359 42.688 22.734 1 97.06 213 SER A C 1
ATOM 1602 O O . SER A 1 213 ? -1.655 43.75 23.328 1 97.06 213 SER A O 1
ATOM 1604 N N . HIS A 1 214 ? -0.855 41.656 23.328 1 97 214 HIS A N 1
ATOM 1605 C CA . HIS A 1 214 ? -0.654 41.656 24.781 1 97 214 HIS A CA 1
ATOM 1606 C C . HIS A 1 214 ? 0.818 41.844 25.125 1 97 214 HIS A C 1
ATOM 1608 O O . HIS A 1 214 ? 1.227 41.625 26.266 1 97 214 HIS A O 1
ATOM 1614 N N . HIS A 1 215 ? 1.67 42.188 24.188 1 96.75 215 HIS A N 1
ATOM 1615 C CA . HIS A 1 215 ? 3.074 42.531 24.328 1 96.75 215 HIS A CA 1
ATOM 1616 C C . HIS A 1 215 ? 3.883 41.406 24.922 1 96.75 215 HIS A C 1
ATOM 1618 O O . HIS A 1 215 ? 4.727 41.594 25.797 1 96.75 215 HIS A O 1
ATOM 1624 N N . LEU A 1 216 ? 3.455 40.188 24.578 1 97.31 216 LEU A N 1
ATOM 1625 C CA . LEU A 1 216 ? 4.27 39.031 24.938 1 97.31 216 LEU A CA 1
ATOM 1626 C C . LEU A 1 216 ? 5.539 38.969 24.094 1 97.31 216 LEU A C 1
ATOM 1628 O O . LEU A 1 216 ? 5.512 39.312 22.891 1 97.31 216 LEU A O 1
ATOM 1632 N N . LYS A 1 217 ? 6.617 38.562 24.625 1 96.94 217 LYS A N 1
ATOM 1633 C CA . LYS A 1 217 ? 7.867 38.469 23.875 1 96.94 217 LYS A CA 1
ATOM 1634 C C . LYS A 1 217 ? 7.848 37.25 22.938 1 96.94 217 LYS A C 1
ATOM 1636 O O . LYS A 1 217 ? 8.609 37.188 21.969 1 96.94 217 LYS A O 1
ATOM 1641 N N . THR A 1 218 ? 7 36.25 23.281 1 98.5 218 THR A N 1
ATOM 1642 C CA . THR A 1 218 ? 6.945 35.031 22.516 1 98.5 218 THR A CA 1
ATOM 1643 C C . THR A 1 218 ? 6.445 35.281 21.094 1 98.5 218 THR A C 1
ATOM 1645 O O . THR A 1 218 ? 5.312 35.75 20.906 1 98.5 218 THR A O 1
ATOM 1648 N N . ASN A 1 219 ? 7.285 35.031 20.078 1 98.69 219 ASN A N 1
ATOM 1649 C CA . ASN A 1 219 ? 6.918 35.094 18.656 1 98.69 219 ASN A CA 1
ATOM 1650 C C . ASN A 1 219 ? 6.402 33.781 18.141 1 98.69 219 ASN A C 1
ATOM 1652 O O . ASN A 1 219 ? 6.863 32.719 18.562 1 98.69 219 ASN A O 1
ATOM 1656 N N . VAL A 1 220 ? 5.422 33.812 17.203 1 98.81 220 VAL A N 1
ATOM 1657 C CA . VAL A 1 220 ? 4.801 32.562 16.688 1 98.81 220 VAL A CA 1
ATOM 1658 C C . VAL A 1 220 ? 5.117 32.406 15.211 1 98.81 220 VAL A C 1
ATOM 1660 O O . VAL A 1 220 ? 4.898 33.312 14.414 1 98.81 220 VAL A O 1
ATOM 1663 N N . VAL A 1 221 ? 5.652 31.266 14.812 1 98.81 221 VAL A N 1
ATOM 1664 C CA . VAL A 1 221 ? 5.949 30.922 13.43 1 98.81 221 VAL A CA 1
ATOM 1665 C C . VAL A 1 221 ? 5.277 29.594 13.07 1 98.81 221 VAL A C 1
ATOM 1667 O O . VAL A 1 221 ? 5.246 28.672 13.875 1 98.81 221 VAL A O 1
ATOM 1670 N N . GLY A 1 222 ? 4.625 29.562 11.914 1 98.62 222 GLY A N 1
ATOM 1671 C CA . GLY A 1 222 ? 4.012 28.344 11.414 1 98.62 222 GLY A CA 1
ATOM 1672 C C . GLY A 1 222 ? 4.895 27.578 10.438 1 98.62 222 GLY A C 1
ATOM 1673 O O . GLY A 1 222 ? 5.789 28.172 9.82 1 98.62 222 GLY A O 1
ATOM 1674 N N . VAL A 1 223 ? 4.715 26.297 10.273 1 98.81 223 VAL A N 1
ATOM 1675 C CA . VAL A 1 223 ? 5.348 25.422 9.289 1 98.81 223 VAL A CA 1
ATOM 1676 C C . VAL A 1 223 ? 4.277 24.656 8.508 1 98.81 223 VAL A C 1
ATOM 1678 O O . VAL A 1 223 ? 3.361 24.094 9.102 1 98.81 223 VAL A O 1
ATOM 1681 N N . PRO A 1 224 ? 4.309 24.625 7.176 1 98.31 224 PRO A N 1
ATOM 1682 C CA . PRO A 1 224 ? 3.223 24.094 6.344 1 98.31 224 PRO A CA 1
ATOM 1683 C C . PRO A 1 224 ? 3.227 22.578 6.246 1 98.31 224 PRO A C 1
ATOM 1685 O O . PRO A 1 224 ? 3.863 22.016 5.355 1 98.31 224 PRO A O 1
ATOM 1688 N N . LYS A 1 225 ? 2.393 21.953 7.066 1 97.31 225 LYS A N 1
ATOM 1689 C CA . LYS A 1 225 ? 2.283 20.5 7.121 1 97.31 225 LYS A CA 1
ATOM 1690 C C . LYS A 1 225 ? 0.938 20.031 6.578 1 97.31 225 LYS A C 1
ATOM 1692 O O . LYS A 1 225 ? -0.112 20.359 7.137 1 97.31 225 LYS A O 1
ATOM 1697 N N . THR A 1 226 ? 0.905 19.188 5.559 1 96 226 THR A N 1
ATOM 1698 C CA . THR A 1 226 ? -0.244 18.406 5.121 1 96 226 THR A CA 1
ATOM 1699 C C . THR A 1 226 ? 0.134 17.5 3.957 1 96 226 THR A C 1
ATOM 1701 O O . THR A 1 226 ? 0.885 17.906 3.066 1 96 226 THR A O 1
ATOM 1704 N N . ILE A 1 227 ? -0.312 16.281 3.951 1 96.06 227 ILE A N 1
ATOM 1705 C CA . ILE A 1 227 ? -0.065 15.414 2.803 1 96.06 227 ILE A CA 1
ATOM 1706 C C . ILE A 1 227 ? -0.953 15.836 1.636 1 96.06 227 ILE A C 1
ATOM 1708 O O . ILE A 1 227 ? -0.696 15.477 0.486 1 96.06 227 ILE A O 1
ATOM 1712 N N . ASP A 1 228 ? -2 16.656 1.862 1 94.31 228 ASP A N 1
ATOM 1713 C CA . ASP A 1 228 ? -3.072 16.906 0.906 1 94.31 228 ASP A CA 1
ATOM 1714 C C . ASP A 1 228 ? -2.607 17.859 -0.194 1 94.31 228 ASP A C 1
ATOM 1716 O O . ASP A 1 228 ? -3.26 17.984 -1.233 1 94.31 228 ASP A O 1
ATOM 1720 N N . GLY A 1 229 ? -1.528 18.594 0.024 1 94.31 229 GLY A N 1
ATOM 1721 C CA . GLY A 1 229 ? -1.046 19.562 -0.951 1 94.31 229 GLY A CA 1
ATOM 1722 C C . GLY A 1 229 ? -1.889 20.812 -1.01 1 94.31 229 GLY A C 1
ATOM 1723 O O . GLY A 1 229 ? -1.788 21.594 -1.963 1 94.31 229 GLY A O 1
ATOM 1724 N N . ASP A 1 230 ? -2.67 21.047 0.035 1 93.25 230 ASP A N 1
ATOM 1725 C CA . ASP A 1 230 ? -3.639 22.141 -0.067 1 93.25 230 ASP A CA 1
ATOM 1726 C C . ASP A 1 230 ? -3.201 23.344 0.762 1 93.25 230 ASP A C 1
ATOM 1728 O O . ASP A 1 230 ? -4.008 24.219 1.063 1 93.25 230 ASP A O 1
ATOM 1732 N N . LEU A 1 231 ? -2.004 23.328 1.257 1 94.44 231 LEU A N 1
ATOM 1733 C CA . LEU A 1 231 ? -1.379 24.5 1.853 1 94.44 231 LEU A CA 1
ATOM 1734 C C . LEU A 1 231 ? -0.226 25 0.987 1 94.44 231 LEU A C 1
ATOM 1736 O O . LEU A 1 231 ? 0.924 24.609 1.19 1 94.44 231 LEU A O 1
ATOM 1740 N N . LYS A 1 232 ? -0.557 25.828 0.047 1 92.62 232 LYS A N 1
ATOM 1741 C CA . LYS A 1 232 ? 0.44 26.375 -0.869 1 92.62 232 LYS A CA 1
ATOM 1742 C C . LYS A 1 232 ? 0.065 27.781 -1.308 1 92.62 232 LYS A C 1
ATOM 1744 O O . LYS A 1 232 ? -1.081 28.203 -1.145 1 92.62 232 LYS A O 1
ATOM 1749 N N . SER A 1 233 ? 1.025 28.516 -1.672 1 92.25 233 SER A N 1
ATOM 1750 C CA . SER A 1 233 ? 0.876 29.891 -2.139 1 92.25 233 SER A CA 1
ATOM 1751 C C . SER A 1 233 ? 1.941 30.25 -3.172 1 92.25 233 SER A C 1
ATOM 1753 O O . SER A 1 233 ? 3.105 29.859 -3.025 1 92.25 233 SER A O 1
ATOM 1755 N N . SER A 1 234 ? 1.56 30.953 -4.172 1 86.5 234 SER A N 1
ATOM 1756 C CA . SER A 1 234 ? 2.504 31.422 -5.184 1 86.5 234 SER A CA 1
ATOM 1757 C C . SER A 1 234 ? 3.471 32.438 -4.602 1 86.5 234 SER A C 1
ATOM 1759 O O . SER A 1 234 ? 4.512 32.719 -5.199 1 86.5 234 SER A O 1
ATOM 1761 N N . LEU A 1 235 ? 3.203 32.906 -3.389 1 87.25 235 LEU A N 1
ATOM 1762 C CA . LEU A 1 235 ? 4.027 33.938 -2.773 1 87.25 235 LEU A CA 1
ATOM 1763 C C . LEU A 1 235 ? 5.215 33.312 -2.039 1 87.25 235 LEU A C 1
ATOM 1765 O O . LEU A 1 235 ? 6.172 34.031 -1.695 1 87.25 235 LEU A O 1
ATOM 1769 N N . GLY A 1 236 ? 5.156 31.984 -1.872 1 88.5 236 GLY A N 1
ATOM 1770 C CA . GLY A 1 236 ? 6.348 31.516 -1.185 1 88.5 236 GLY A CA 1
ATOM 1771 C C . GLY A 1 236 ? 6.211 30.109 -0.637 1 88.5 236 GLY A C 1
ATOM 1772 O O . GLY A 1 236 ? 7.184 29.531 -0.154 1 88.5 236 GLY A O 1
ATOM 1773 N N . VAL A 1 237 ? 5.109 29.469 -0.56 1 94.75 237 VAL A N 1
ATOM 1774 C CA . VAL A 1 237 ? 4.926 28.094 -0.13 1 94.75 237 VAL A CA 1
ATOM 1775 C C . VAL A 1 237 ? 4.578 27.219 -1.333 1 94.75 237 VAL A C 1
ATOM 1777 O O . VAL A 1 237 ? 3.4 27.047 -1.656 1 94.75 237 VAL A O 1
ATOM 1780 N N . GLU A 1 238 ? 5.547 26.641 -1.858 1 96.19 238 GLU A N 1
ATOM 1781 C CA . GLU A 1 238 ? 5.375 25.938 -3.125 1 96.19 238 GLU A CA 1
ATOM 1782 C C . GLU A 1 238 ? 4.656 24.594 -2.922 1 96.19 238 GLU A C 1
ATOM 1784 O O . GLU A 1 238 ? 3.961 24.125 -3.818 1 96.19 238 GLU A O 1
ATOM 1789 N N . VAL A 1 239 ? 4.828 24.031 -1.806 1 97.06 239 VAL A N 1
ATOM 1790 C CA . VAL A 1 239 ? 4.191 22.75 -1.493 1 97.06 239 VAL A CA 1
ATOM 1791 C C . VAL A 1 239 ? 4.227 22.516 0.015 1 97.06 239 VAL A C 1
ATOM 1793 O O . VAL A 1 239 ? 5.141 22.969 0.702 1 97.06 239 VAL A O 1
ATOM 1796 N N . SER A 1 240 ? 3.182 21.922 0.581 1 97.25 240 SER A N 1
ATOM 1797 C CA . SER A 1 240 ? 3.227 21.469 1.965 1 97.25 240 SER A CA 1
ATOM 1798 C C . SER A 1 240 ? 4.055 20.188 2.1 1 97.25 240 SER A C 1
ATOM 1800 O O . SER A 1 240 ? 4.129 19.391 1.167 1 97.25 240 SER A O 1
ATOM 1802 N N . PHE A 1 241 ? 4.758 20.047 3.236 1 97.44 241 PHE A N 1
ATOM 1803 C CA . PHE A 1 241 ? 5.59 18.859 3.344 1 97.44 241 PHE A CA 1
ATOM 1804 C C . PHE A 1 241 ? 4.742 17.625 3.639 1 97.44 241 PHE A C 1
ATOM 1806 O O . PHE A 1 241 ? 3.627 17.75 4.156 1 97.44 241 PHE A O 1
ATOM 1813 N N . GLY A 1 242 ? 5.273 16.422 3.283 1 97.75 242 GLY A N 1
ATOM 1814 C CA . GLY A 1 242 ? 4.555 15.164 3.371 1 97.75 242 GLY A CA 1
ATOM 1815 C C . GLY A 1 242 ? 3.869 14.773 2.076 1 97.75 242 GLY A C 1
ATOM 1816 O O . GLY A 1 242 ? 3.613 13.594 1.831 1 97.75 242 GLY A O 1
ATOM 1817 N N . PHE A 1 243 ? 3.518 15.82 1.237 1 98.25 243 PHE A N 1
ATOM 1818 C CA . PHE A 1 243 ? 2.842 15.602 -0.036 1 98.25 243 PHE A CA 1
ATOM 1819 C C . PHE A 1 243 ? 3.664 14.688 -0.937 1 98.25 243 PHE A C 1
ATOM 1821 O O . PHE A 1 243 ? 3.139 13.734 -1.504 1 98.25 243 PHE A O 1
ATOM 1828 N N . ASP A 1 244 ? 4.934 14.977 -1.073 1 98.44 244 ASP A N 1
ATOM 1829 C CA . ASP A 1 244 ? 5.809 14.203 -1.951 1 98.44 244 ASP A CA 1
ATOM 1830 C C . ASP A 1 244 ? 5.883 12.742 -1.513 1 98.44 244 ASP A C 1
ATOM 1832 O O . ASP A 1 244 ? 5.684 11.836 -2.322 1 98.44 244 ASP A O 1
ATOM 1836 N N . THR A 1 245 ? 6.203 12.516 -0.239 1 98.56 245 THR A N 1
ATOM 1837 C CA . THR A 1 245 ? 6.328 11.164 0.293 1 98.56 245 THR A CA 1
ATOM 1838 C C . THR A 1 245 ? 5.023 10.383 0.11 1 98.56 245 THR A C 1
ATOM 1840 O O . THR A 1 245 ? 5.039 9.242 -0.35 1 98.56 245 THR A O 1
ATOM 1843 N N . ALA A 1 246 ? 3.871 10.984 0.476 1 98.5 246 ALA A N 1
ATOM 1844 C CA . ALA A 1 246 ? 2.58 10.32 0.347 1 98.5 246 ALA A CA 1
ATOM 1845 C C . ALA A 1 246 ? 2.295 9.953 -1.106 1 98.5 246 ALA A C 1
ATOM 1847 O O . ALA A 1 246 ? 1.91 8.82 -1.403 1 98.5 246 ALA A O 1
ATOM 1848 N N . CYS A 1 247 ? 2.508 10.906 -2.02 1 98.5 247 CYS A N 1
ATOM 1849 C CA . CYS A 1 247 ? 2.225 10.68 -3.432 1 98.5 247 CYS A CA 1
ATOM 1850 C C . CYS A 1 247 ? 3.119 9.586 -3.998 1 98.5 247 CYS A C 1
ATOM 1852 O O . CYS A 1 247 ? 2.68 8.781 -4.82 1 98.5 247 CYS A O 1
ATOM 1854 N N . MET A 1 248 ? 4.363 9.555 -3.582 1 98.31 248 MET A N 1
ATOM 1855 C CA . MET A 1 248 ? 5.273 8.531 -4.094 1 98.31 248 MET A CA 1
ATOM 1856 C C . MET A 1 248 ? 4.852 7.141 -3.617 1 98.31 248 MET A C 1
ATOM 1858 O O . MET A 1 248 ? 4.895 6.18 -4.387 1 98.31 248 MET A O 1
ATOM 1862 N N . ILE A 1 249 ? 4.477 7.023 -2.365 1 98.56 249 ILE A N 1
ATOM 1863 C CA . ILE A 1 249 ? 4.035 5.742 -1.828 1 98.56 249 ILE A CA 1
ATOM 1864 C C . ILE A 1 249 ? 2.777 5.281 -2.562 1 98.56 249 ILE A C 1
ATOM 1866 O O . ILE A 1 249 ? 2.701 4.141 -3.021 1 98.56 249 ILE A O 1
ATOM 1870 N N . TYR A 1 250 ? 1.768 6.207 -2.697 1 98.69 250 TYR A N 1
ATOM 1871 C CA . TYR A 1 250 ? 0.541 5.852 -3.4 1 98.69 250 TYR A CA 1
ATOM 1872 C C . TYR A 1 250 ? 0.828 5.5 -4.855 1 98.69 250 TYR A C 1
ATOM 1874 O O . TYR A 1 250 ? 0.23 4.57 -5.406 1 98.69 250 TYR A O 1
ATOM 1882 N N . SER A 1 251 ? 1.75 6.242 -5.504 1 98.62 251 SER A N 1
ATOM 1883 C CA . SER A 1 251 ? 2.062 6.012 -6.91 1 98.62 251 SER A CA 1
ATOM 1884 C C . SER A 1 251 ? 2.705 4.645 -7.113 1 98.62 251 SER A C 1
ATOM 1886 O O . SER A 1 251 ? 2.494 3.998 -8.141 1 98.62 251 SER A O 1
ATOM 1888 N N . GLU A 1 252 ? 3.545 4.246 -6.172 1 98.5 252 GLU A N 1
ATOM 1889 C CA . GLU A 1 252 ? 4.07 2.885 -6.242 1 98.5 252 GLU A CA 1
ATOM 1890 C C . GLU A 1 252 ? 2.941 1.857 -6.254 1 98.5 252 GLU A C 1
ATOM 1892 O O . GLU A 1 252 ? 2.941 0.935 -7.074 1 98.5 252 GLU A O 1
ATOM 1897 N N . LEU A 1 253 ? 2.033 2.004 -5.32 1 98.69 253 LEU A N 1
ATOM 1898 C CA . LEU A 1 253 ? 0.939 1.049 -5.188 1 98.69 253 LEU A CA 1
ATOM 1899 C C . LEU A 1 253 ? 0.07 1.039 -6.441 1 98.69 253 LEU A C 1
ATOM 1901 O O . LEU A 1 253 ? -0.301 -0.027 -6.938 1 98.69 253 LEU A O 1
ATOM 1905 N N . ILE A 1 254 ? -0.232 2.223 -6.969 1 98.75 254 ILE A N 1
ATOM 1906 C CA . ILE A 1 254 ? -1.045 2.342 -8.172 1 98.75 254 ILE A CA 1
ATOM 1907 C C . ILE A 1 254 ? -0.305 1.722 -9.359 1 98.75 254 ILE A C 1
ATOM 1909 O O . ILE A 1 254 ? -0.898 0.989 -10.148 1 98.75 254 ILE A O 1
ATOM 1913 N N . GLY A 1 255 ? 0.986 2.057 -9.508 1 98.25 255 GLY A N 1
ATOM 1914 C CA . GLY A 1 255 ? 1.782 1.457 -10.57 1 98.25 255 GLY A CA 1
ATOM 1915 C C . GLY A 1 255 ? 1.808 -0.059 -10.508 1 98.25 255 GLY A C 1
ATOM 1916 O O . GLY A 1 255 ? 1.726 -0.725 -11.547 1 98.25 255 GLY A O 1
ATOM 1917 N N . ASN A 1 256 ? 1.953 -0.593 -9.305 1 98.44 256 ASN A N 1
ATOM 1918 C CA . ASN A 1 256 ? 1.922 -2.039 -9.117 1 98.44 256 ASN A CA 1
ATOM 1919 C C . ASN A 1 256 ? 0.581 -2.631 -9.539 1 98.44 256 ASN A C 1
ATOM 1921 O O . ASN A 1 256 ? 0.538 -3.66 -10.219 1 98.44 256 ASN A O 1
ATOM 1925 N N . ILE A 1 257 ? -0.524 -2.008 -9.125 1 98 257 ILE A N 1
ATOM 1926 C CA . ILE A 1 257 ? -1.863 -2.486 -9.445 1 98 257 ILE A CA 1
ATOM 1927 C C . ILE A 1 257 ? -2.092 -2.395 -10.953 1 98 257 ILE A C 1
ATOM 1929 O O . ILE A 1 257 ? -2.709 -3.281 -11.547 1 98 257 ILE A O 1
ATOM 1933 N N . ALA A 1 258 ? -1.611 -1.286 -11.562 1 97.31 258 ALA A N 1
ATOM 1934 C CA . ALA A 1 258 ? -1.739 -1.14 -13.008 1 97.31 258 ALA A CA 1
ATOM 1935 C C . ALA A 1 258 ? -0.999 -2.256 -13.742 1 97.31 258 ALA A C 1
ATOM 1937 O O . ALA A 1 258 ? -1.5 -2.797 -14.727 1 97.31 258 ALA A O 1
ATOM 1938 N N . THR A 1 259 ? 0.167 -2.549 -13.258 1 95.81 259 THR A N 1
ATOM 1939 C CA . THR A 1 259 ? 0.94 -3.643 -13.836 1 95.81 259 THR A CA 1
ATOM 1940 C C . THR A 1 259 ? 0.22 -4.973 -13.648 1 95.81 259 THR A C 1
ATOM 1942 O O . THR A 1 259 ? 0.204 -5.809 -14.555 1 95.81 259 THR A O 1
ATOM 1945 N N . ASP A 1 260 ? -0.366 -5.164 -12.469 1 95.31 260 ASP A N 1
ATOM 1946 C CA . ASP A 1 260 ? -1.16 -6.359 -12.203 1 95.31 260 ASP A CA 1
ATOM 1947 C C . ASP A 1 260 ? -2.363 -6.438 -13.141 1 95.31 260 ASP A C 1
ATOM 1949 O O . ASP A 1 260 ? -2.662 -7.504 -13.68 1 95.31 260 ASP A O 1
ATOM 1953 N N . ALA A 1 261 ? -3.039 -5.316 -13.297 1 94.62 261 ALA A N 1
ATOM 1954 C CA . ALA A 1 261 ? -4.195 -5.25 -14.188 1 94.62 261 ALA A CA 1
ATOM 1955 C C . ALA A 1 261 ? -3.805 -5.586 -15.617 1 94.62 261 ALA A C 1
ATOM 1957 O O . ALA A 1 261 ? -4.535 -6.289 -16.328 1 94.62 261 ALA A O 1
ATOM 1958 N N . ASN A 1 262 ? -2.68 -5.074 -16.047 1 92.94 262 ASN A N 1
ATOM 1959 C CA . ASN A 1 262 ? -2.191 -5.324 -17.391 1 92.94 262 ASN A CA 1
ATOM 1960 C C . ASN A 1 262 ? -1.767 -6.777 -17.578 1 92.94 262 ASN A C 1
ATOM 1962 O O . ASN A 1 262 ? -1.761 -7.293 -18.703 1 92.94 262 ASN A O 1
ATOM 1966 N N . SER A 1 263 ? -1.427 -7.414 -16.516 1 92 263 SER A N 1
ATOM 1967 C CA . SER A 1 263 ? -0.993 -8.805 -16.547 1 92 263 SER A CA 1
ATOM 1968 C C . SER A 1 263 ? -2.186 -9.758 -16.531 1 92 263 SER A C 1
ATOM 1970 O O . SER A 1 263 ? -2.18 -10.773 -17.234 1 92 263 SER A O 1
ATOM 1972 N N . SER A 1 264 ? -3.176 -9.453 -15.75 1 88.12 264 SER A N 1
ATOM 1973 C CA . SER A 1 264 ? -4.332 -10.336 -15.617 1 88.12 264 SER A CA 1
ATOM 1974 C C . SER A 1 264 ? -5.402 -10.008 -16.656 1 88.12 264 SER A C 1
ATOM 1976 O O . SER A 1 264 ? -6.098 -10.898 -17.141 1 88.12 264 SER A O 1
ATOM 1978 N N . ARG A 1 265 ? -5.602 -8.703 -16.922 1 89.5 265 ARG A N 1
ATOM 1979 C CA . ARG A 1 265 ? -6.539 -8.125 -17.875 1 89.5 265 ARG A CA 1
ATOM 1980 C C . ARG A 1 265 ? -7.969 -8.562 -17.578 1 89.5 265 ARG A C 1
ATOM 1982 O O . ARG A 1 265 ? -8.727 -8.898 -18.484 1 89.5 265 ARG A O 1
ATOM 1989 N N . LYS A 1 266 ? -8.273 -8.531 -16.266 1 86.75 266 LYS A N 1
ATOM 1990 C CA . LYS A 1 266 ? -9.57 -9.055 -15.859 1 86.75 266 LYS A CA 1
ATOM 1991 C C . LYS A 1 266 ? -10.328 -8.047 -15 1 86.75 266 LYS A C 1
ATOM 1993 O O . LYS A 1 266 ? -11.562 -8.086 -14.93 1 86.75 266 LYS A O 1
ATOM 1998 N N . TYR A 1 267 ? -9.648 -7.176 -14.422 1 92.81 267 TYR A N 1
ATOM 1999 C CA . TYR A 1 267 ? -10.297 -6.367 -13.398 1 92.81 267 TYR A CA 1
ATOM 2000 C C . TYR A 1 267 ? -10.148 -4.879 -13.703 1 92.81 267 TYR A C 1
ATOM 2002 O O . TYR A 1 267 ? -9.141 -4.457 -14.266 1 92.81 267 TYR A O 1
ATOM 2010 N N . TYR A 1 268 ? -11.242 -4.188 -13.391 1 97.56 268 TYR A N 1
ATOM 2011 C CA . TYR A 1 268 ? -11.117 -2.752 -13.18 1 97.56 268 TYR A CA 1
ATOM 2012 C C . TYR A 1 268 ? -10.828 -2.443 -11.711 1 97.56 268 TYR A C 1
ATOM 2014 O O . TYR A 1 268 ? -11.5 -2.957 -10.82 1 97.56 268 TYR A O 1
ATOM 2022 N N . HIS A 1 269 ? -9.836 -1.7 -11.461 1 98.38 269 HIS A N 1
ATOM 2023 C CA . HIS A 1 269 ? -9.492 -1.309 -10.102 1 98.38 269 HIS A CA 1
ATOM 2024 C C . HIS A 1 269 ? -9.898 0.137 -9.828 1 98.38 269 HIS A C 1
ATOM 2026 O O . HIS A 1 269 ? -9.414 1.057 -10.492 1 98.38 269 HIS A O 1
ATOM 2032 N N . PHE A 1 270 ? -10.836 0.355 -8.875 1 98.62 270 PHE A N 1
ATOM 2033 C CA . PHE A 1 270 ? -11.227 1.672 -8.383 1 98.62 270 PHE A CA 1
ATOM 2034 C C . PHE A 1 270 ? -10.438 2.045 -7.137 1 98.62 270 PHE A C 1
ATOM 2036 O O . PHE A 1 270 ? -10.602 1.424 -6.082 1 98.62 270 PHE A O 1
ATOM 2043 N N . ILE A 1 271 ? -9.602 3.057 -7.246 1 98.62 271 ILE A N 1
ATOM 2044 C CA . ILE A 1 271 ? -8.672 3.4 -6.172 1 98.62 271 ILE A CA 1
ATOM 2045 C C . ILE A 1 271 ? -9.023 4.777 -5.609 1 98.62 271 ILE A C 1
ATOM 2047 O O . ILE A 1 271 ? -8.906 5.785 -6.309 1 98.62 271 ILE A O 1
ATOM 2051 N N . ARG A 1 272 ? -9.5 4.805 -4.391 1 97.94 272 ARG A N 1
ATOM 2052 C CA . ARG A 1 272 ? -9.75 6.047 -3.662 1 97.94 272 ARG A CA 1
ATOM 2053 C C . ARG A 1 272 ? -8.5 6.512 -2.928 1 97.94 272 ARG A C 1
ATOM 2055 O O . ARG A 1 272 ? -7.805 5.707 -2.299 1 97.94 272 ARG A O 1
ATOM 2062 N N . LEU A 1 273 ? -8.148 7.75 -3.096 1 98.06 273 LEU A N 1
ATOM 2063 C CA . LEU A 1 273 ? -6.926 8.305 -2.527 1 98.06 273 LEU A CA 1
ATOM 2064 C C . LEU A 1 273 ? -7.246 9.352 -1.463 1 98.06 273 LEU A C 1
ATOM 2066 O O . LEU A 1 273 ? -8.141 10.172 -1.646 1 98.06 273 LEU A O 1
ATOM 2070 N N . MET A 1 274 ? -6.484 9.281 -0.385 1 91.88 274 MET A N 1
ATOM 2071 C CA . MET A 1 274 ? -6.605 10.281 0.668 1 91.88 274 MET A CA 1
ATOM 2072 C C . MET A 1 274 ? -6.234 11.664 0.146 1 91.88 274 MET A C 1
ATOM 2074 O O . MET A 1 274 ? -5.516 11.789 -0.848 1 91.88 274 MET A O 1
ATOM 2078 N N . GLY A 1 275 ? -6.84 12.758 0.737 1 86.94 275 GLY A N 1
ATOM 2079 C CA . GLY A 1 275 ? -6.562 14.133 0.326 1 86.94 275 GLY A CA 1
ATOM 2080 C C . GLY A 1 275 ? -7.629 15.109 0.772 1 86.94 275 GLY A C 1
ATOM 2081 O O . GLY A 1 275 ? -7.609 16.281 0.378 1 86.94 275 GLY A O 1
ATOM 2082 N N . ARG A 1 276 ? -8.516 14.578 1.54 1 81.81 276 ARG A N 1
ATOM 2083 C CA . ARG A 1 276 ? -9.609 15.367 2.09 1 81.81 276 ARG A CA 1
ATOM 2084 C C . ARG A 1 276 ? -10.359 16.109 0.986 1 81.81 276 ARG A C 1
ATOM 2086 O O . ARG A 1 276 ? -10.836 15.484 0.034 1 81.81 276 ARG A O 1
ATOM 2093 N N . SER A 1 277 ? -10.305 17.469 1.017 1 83.88 277 SER A N 1
ATOM 2094 C CA . SER A 1 277 ? -11.156 18.266 0.136 1 83.88 277 SER A CA 1
ATOM 2095 C C . SER A 1 277 ? -10.469 18.562 -1.189 1 83.88 277 SER A C 1
ATOM 2097 O O . SER A 1 277 ? -11.109 18.953 -2.16 1 83.88 277 SER A O 1
ATOM 2099 N N . ALA A 1 278 ? -9.234 18.422 -1.285 1 92.69 278 ALA A N 1
ATOM 2100 C CA . ALA A 1 278 ? -8.523 18.766 -2.516 1 92.69 278 ALA A CA 1
ATOM 2101 C C . ALA A 1 278 ? -8.125 17.5 -3.283 1 92.69 278 ALA A C 1
ATOM 2103 O O . ALA A 1 278 ? -7.891 16.453 -2.684 1 92.69 278 ALA A O 1
ATOM 2104 N N . SER A 1 279 ? -8.008 17.609 -4.609 1 97.69 279 SER A N 1
ATOM 2105 C CA . SER A 1 279 ? -7.699 16.469 -5.453 1 97.69 279 SER A CA 1
ATOM 2106 C C . SER A 1 279 ? -6.223 16.438 -5.836 1 97.69 279 SER A C 1
ATOM 2108 O O . SER A 1 279 ? -5.836 15.789 -6.805 1 97.69 279 SER A O 1
ATOM 2110 N N . HIS A 1 280 ? -5.379 17.156 -5.09 1 98.19 280 HIS A N 1
ATOM 2111 C CA . HIS A 1 280 ? -3.971 17.297 -5.445 1 98.19 280 HIS A CA 1
ATOM 2112 C C . HIS A 1 280 ? -3.279 15.938 -5.488 1 98.19 280 HIS A C 1
ATOM 2114 O O . HIS A 1 280 ? -2.506 15.664 -6.41 1 98.19 280 HIS A O 1
ATOM 2120 N N . ILE A 1 281 ? -3.502 15.086 -4.492 1 98.44 281 ILE A N 1
ATOM 2121 C CA . ILE A 1 281 ? -2.871 13.766 -4.441 1 98.44 281 ILE A CA 1
ATOM 2122 C C . ILE A 1 281 ? -3.283 12.953 -5.664 1 98.44 281 ILE A C 1
ATOM 2124 O O . ILE A 1 281 ? -2.438 12.344 -6.324 1 98.44 281 ILE A O 1
ATOM 2128 N N . THR A 1 282 ? -4.605 12.953 -5.941 1 98.69 282 THR A N 1
ATOM 2129 C CA . THR A 1 282 ? -5.117 12.211 -7.082 1 98.69 282 THR A CA 1
ATOM 2130 C C . THR A 1 282 ? -4.469 12.688 -8.375 1 98.69 282 THR A C 1
ATOM 2132 O O . THR A 1 282 ? -4.086 11.883 -9.227 1 98.69 282 THR A O 1
ATOM 2135 N N . LEU A 1 283 ? -4.34 14.008 -8.484 1 98.69 283 LEU A N 1
ATOM 2136 C CA . LEU A 1 283 ? -3.748 14.602 -9.68 1 98.69 283 LEU A CA 1
ATOM 2137 C C . LEU A 1 283 ? -2.289 14.188 -9.828 1 98.69 283 LEU A C 1
ATOM 2139 O O . LEU A 1 283 ? -1.872 13.742 -10.898 1 98.69 283 LEU A O 1
ATOM 2143 N N . GLU A 1 284 ? -1.47 14.328 -8.805 1 98.5 284 GLU A N 1
ATOM 2144 C CA . GLU A 1 284 ? -0.064 13.938 -8.852 1 98.5 284 GLU A CA 1
ATOM 2145 C C . GLU A 1 284 ? 0.085 12.453 -9.156 1 98.5 284 GLU A C 1
ATOM 2147 O O . GLU A 1 284 ? 0.92 12.062 -9.977 1 98.5 284 GLU A O 1
ATOM 2152 N N . CYS A 1 285 ? -0.718 11.609 -8.492 1 98.75 285 CYS A N 1
ATOM 2153 C CA . CYS A 1 285 ? -0.641 10.164 -8.711 1 98.75 285 CYS A CA 1
ATOM 2154 C C . CYS A 1 285 ? -0.994 9.812 -10.148 1 98.75 285 CYS A C 1
ATOM 2156 O O . CYS A 1 285 ? -0.399 8.906 -10.734 1 98.75 285 CYS A O 1
ATOM 2158 N N . ALA A 1 286 ? -1.992 10.523 -10.703 1 98.81 286 ALA A N 1
ATOM 2159 C CA . ALA A 1 286 ? -2.363 10.281 -12.094 1 98.81 286 ALA A CA 1
ATOM 2160 C C . ALA A 1 286 ? -1.208 10.617 -13.039 1 98.81 286 ALA A C 1
ATOM 2162 O O . ALA A 1 286 ? -0.938 9.883 -13.984 1 98.81 286 ALA A O 1
ATOM 2163 N N . LEU A 1 287 ? -0.574 11.75 -12.797 1 98.44 287 LEU A N 1
ATOM 2164 C CA . LEU A 1 287 ? 0.558 12.148 -13.625 1 98.44 287 LEU A CA 1
ATOM 2165 C C . LEU A 1 287 ? 1.703 11.148 -13.5 1 98.44 287 LEU A C 1
ATOM 2167 O O . LEU A 1 287 ? 2.4 10.875 -14.484 1 98.44 287 LEU A O 1
ATOM 2171 N N . GLN A 1 288 ? 1.875 10.594 -12.336 1 98.31 288 GLN A N 1
ATOM 2172 C CA . GLN A 1 288 ? 2.963 9.656 -12.07 1 98.31 288 GLN A CA 1
ATOM 2173 C C . GLN A 1 288 ? 2.682 8.297 -12.688 1 98.31 288 GLN A C 1
ATOM 2175 O O . GLN A 1 288 ? 3.609 7.574 -13.07 1 98.31 288 GLN A O 1
ATOM 2180 N N . THR A 1 289 ? 1.354 7.828 -12.828 1 98.56 289 THR A N 1
ATOM 2181 C CA . THR A 1 289 ? 1.072 6.422 -13.094 1 98.56 289 THR A CA 1
ATOM 2182 C C . THR A 1 289 ? 0.233 6.273 -14.359 1 98.56 289 THR A C 1
ATOM 2184 O O . THR A 1 289 ? 0.102 5.168 -14.898 1 98.56 289 THR A O 1
ATOM 2187 N N . ARG A 1 290 ? -0.402 7.332 -14.844 1 98.44 290 ARG A N 1
ATOM 2188 C CA . ARG A 1 290 ? -1.114 7.426 -16.109 1 98.44 290 ARG A CA 1
ATOM 2189 C C . ARG A 1 290 ? -2.273 6.434 -16.156 1 98.44 290 ARG A C 1
ATOM 2191 O O . ARG A 1 290 ? -2.377 5.641 -17.094 1 98.44 290 ARG A O 1
ATOM 2198 N N . PRO A 1 291 ? -3.238 6.473 -15.18 1 98.62 291 PRO A N 1
ATOM 2199 C CA . PRO A 1 291 ? -4.406 5.586 -15.156 1 98.62 291 PRO A CA 1
ATOM 2200 C C . PRO A 1 291 ? -5.359 5.832 -16.328 1 98.62 291 PRO A C 1
ATOM 2202 O O . PRO A 1 291 ? -5.215 6.82 -17.047 1 98.62 291 PRO A O 1
ATOM 2205 N N . ASN A 1 292 ? -6.301 4.969 -16.516 1 98.75 292 ASN A N 1
ATOM 2206 C CA . ASN A 1 292 ? -7.262 5.094 -17.609 1 98.75 292 ASN A CA 1
ATOM 2207 C C . ASN A 1 292 ? -8.281 6.191 -17.344 1 98.75 292 ASN A C 1
ATOM 2209 O O . ASN A 1 292 ? -8.719 6.879 -18.266 1 98.75 292 ASN A O 1
ATOM 2213 N N . ILE A 1 293 ? -8.758 6.32 -16.109 1 98.75 293 ILE A N 1
ATOM 2214 C CA . ILE A 1 293 ? -9.711 7.352 -15.727 1 98.75 293 ILE A CA 1
ATOM 2215 C C . ILE A 1 293 ? -9.258 8.023 -14.438 1 98.75 293 ILE A C 1
ATOM 2217 O O . ILE A 1 293 ? -8.859 7.355 -13.484 1 98.75 293 ILE A O 1
ATOM 2221 N N . THR A 1 294 ? -9.242 9.297 -14.414 1 98.75 294 THR A N 1
ATOM 2222 C CA . THR A 1 294 ? -8.969 10.086 -13.227 1 98.75 294 THR A CA 1
ATOM 2223 C C . THR A 1 294 ? -10.062 11.125 -13 1 98.75 294 THR A C 1
ATOM 2225 O O . THR A 1 294 ? -10.312 11.969 -13.859 1 98.75 294 THR A O 1
ATOM 2228 N N . LEU A 1 295 ? -10.742 11.039 -11.875 1 98.44 295 LEU A N 1
ATOM 2229 C CA . LEU A 1 295 ? -11.727 12.055 -11.5 1 98.44 295 LEU A CA 1
ATOM 2230 C C . LEU A 1 295 ? -11.086 13.125 -10.625 1 98.44 295 LEU A C 1
ATOM 2232 O O . LEU A 1 295 ? -10.32 12.82 -9.711 1 98.44 295 LEU A O 1
ATOM 2236 N N . ILE A 1 296 ? -11.32 14.344 -10.953 1 98.5 296 ILE A N 1
ATOM 2237 C CA . ILE A 1 296 ? -10.852 15.508 -10.219 1 98.5 296 ILE A CA 1
ATOM 2238 C C . ILE A 1 296 ? -12.047 16.266 -9.641 1 98.5 296 ILE A C 1
ATOM 2240 O O . ILE A 1 296 ? -12.898 16.75 -10.391 1 98.5 296 ILE A O 1
ATOM 2244 N N . GLY A 1 297 ? -12.125 16.344 -8.328 1 97.56 297 GLY A N 1
ATOM 2245 C CA . GLY A 1 297 ? -13.258 16.953 -7.66 1 97.56 297 GLY A CA 1
ATOM 2246 C C . GLY A 1 297 ? -13.523 18.375 -8.125 1 97.56 297 GLY A C 1
ATOM 2247 O O . GLY A 1 297 ? -14.68 18.766 -8.352 1 97.56 297 GLY A O 1
ATOM 2248 N N . GLU A 1 298 ? -12.492 19.156 -8.273 1 97.69 298 GLU A N 1
ATOM 2249 C CA . GLU A 1 298 ? -12.617 20.547 -8.695 1 97.69 298 GLU A CA 1
ATOM 2250 C C . GLU A 1 298 ? -13.219 20.656 -10.094 1 97.69 298 GLU A C 1
ATOM 2252 O O . GLU A 1 298 ? -13.992 21.578 -10.375 1 97.69 298 GLU A O 1
ATOM 2257 N N . GLU A 1 299 ? -12.859 19.766 -10.938 1 98.12 299 GLU A N 1
ATOM 2258 C CA . GLU A 1 299 ? -13.453 19.703 -12.273 1 98.12 299 GLU A CA 1
ATOM 2259 C C . GLU A 1 299 ? -14.938 19.359 -12.203 1 98.12 299 GLU A C 1
ATOM 2261 O O . GLU A 1 299 ? -15.75 19.953 -12.914 1 98.12 299 GLU A O 1
ATOM 2266 N N . VAL A 1 300 ? -15.281 18.391 -11.383 1 97.88 300 VAL A N 1
ATOM 2267 C CA . VAL A 1 300 ? -16.656 17.969 -11.172 1 97.88 300 VAL A CA 1
ATOM 2268 C C . VAL A 1 300 ? -17.516 19.156 -10.734 1 97.88 300 VAL A C 1
ATOM 2270 O O . VAL A 1 300 ? -18.625 19.344 -11.242 1 97.88 300 VAL A O 1
ATOM 2273 N N . ALA A 1 301 ? -17.031 19.922 -9.781 1 96.38 301 ALA A N 1
ATOM 2274 C CA . ALA A 1 301 ? -17.734 21.109 -9.297 1 96.38 301 ALA A CA 1
ATOM 2275 C C . ALA A 1 301 ? -17.891 22.141 -10.406 1 96.38 301 ALA A C 1
ATOM 2277 O O . ALA A 1 301 ? -18.969 22.719 -10.57 1 96.38 301 ALA A O 1
ATOM 2278 N N . ALA A 1 302 ? -16.781 22.375 -11.117 1 97.62 302 ALA A N 1
ATOM 2279 C CA . ALA A 1 302 ? -16.797 23.391 -12.172 1 97.62 302 ALA A CA 1
ATOM 2280 C C . ALA A 1 302 ? -17.797 23.031 -13.258 1 97.62 302 ALA A C 1
ATOM 2282 O O . ALA A 1 302 ? -18.469 23.922 -13.805 1 97.62 302 ALA A O 1
ATOM 2283 N N . ARG A 1 303 ? -17.891 21.781 -13.555 1 97.69 303 ARG A N 1
ATOM 2284 C CA . ARG A 1 303 ? -18.797 21.328 -14.609 1 97.69 303 ARG A CA 1
ATOM 2285 C C . ARG A 1 303 ? -20.172 20.984 -14.047 1 97.69 303 ARG A C 1
ATOM 2287 O O . ARG A 1 303 ? -21.078 20.641 -14.797 1 97.69 303 ARG A O 1
ATOM 2294 N N . LYS A 1 304 ? -20.359 21.094 -12.773 1 97.38 304 LYS A N 1
ATOM 2295 C CA . LYS A 1 304 ? -21.609 20.797 -12.078 1 97.38 304 LYS A CA 1
ATOM 2296 C C . LYS A 1 304 ? -22.109 19.391 -12.422 1 97.38 304 LYS A C 1
ATOM 2298 O O . LYS A 1 304 ? -23.281 19.219 -12.781 1 97.38 304 LYS A O 1
ATOM 2303 N N . GLN A 1 305 ? -21.188 18.438 -12.383 1 97.56 305 GLN A N 1
ATOM 2304 C CA . GLN A 1 305 ? -21.531 17.062 -12.742 1 97.56 305 GLN A CA 1
ATOM 2305 C C . GLN A 1 305 ? -22.25 16.359 -11.602 1 97.56 305 GLN A C 1
ATOM 2307 O O . GLN A 1 305 ? -21.906 16.531 -10.43 1 97.56 305 GLN A O 1
ATOM 2312 N N . THR A 1 306 ? -23.297 15.578 -11.945 1 96.62 306 THR A N 1
ATOM 2313 C CA . THR A 1 306 ? -24.047 14.766 -10.992 1 96.62 306 THR A CA 1
ATOM 2314 C C . THR A 1 306 ? -23.438 13.375 -10.867 1 96.62 306 THR A C 1
ATOM 2316 O O . THR A 1 306 ? -22.484 13.047 -11.586 1 96.62 306 THR A O 1
ATOM 2319 N N . LEU A 1 307 ? -24 12.578 -9.922 1 96.12 307 LEU A N 1
ATOM 2320 C CA . LEU A 1 307 ? -23.578 11.18 -9.797 1 96.12 307 LEU A CA 1
ATOM 2321 C C . LEU A 1 307 ? -23.844 10.422 -11.094 1 96.12 307 LEU A C 1
ATOM 2323 O O . LEU A 1 307 ? -23.047 9.586 -11.508 1 96.12 307 LEU A O 1
ATOM 2327 N N . SER A 1 308 ? -24.922 10.703 -11.648 1 96.44 308 SER A N 1
ATOM 2328 C CA . SER A 1 308 ? -25.297 10.062 -12.906 1 96.44 308 SER A CA 1
ATOM 2329 C C . SER A 1 308 ? -24.344 10.438 -14.031 1 96.44 308 SER A C 1
ATOM 2331 O O . SER A 1 308 ? -23.953 9.586 -14.828 1 96.44 308 SER A O 1
ATOM 2333 N N . ASP A 1 309 ? -23.984 11.703 -14.094 1 97.81 309 ASP A N 1
ATOM 2334 C CA . ASP A 1 309 ? -23.031 12.156 -15.109 1 97.81 309 ASP A CA 1
ATOM 2335 C C . ASP A 1 309 ? -21.688 11.445 -14.969 1 97.81 309 ASP A C 1
ATOM 2337 O O . ASP A 1 309 ? -21.125 10.992 -15.961 1 97.81 309 ASP A O 1
ATOM 2341 N N . LEU A 1 310 ? -21.219 11.383 -13.805 1 98.19 310 LEU A N 1
ATOM 2342 C CA . LEU A 1 310 ? -19.938 10.727 -13.531 1 98.19 310 LEU A CA 1
ATOM 2343 C C . LEU A 1 310 ? -20.016 9.242 -13.883 1 98.19 310 LEU A C 1
ATOM 2345 O O . LEU A 1 310 ? -19.078 8.695 -14.469 1 98.19 310 LEU A O 1
ATOM 2349 N N . THR A 1 311 ? -21.125 8.578 -13.484 1 98.19 311 THR A N 1
ATOM 2350 C CA . THR A 1 311 ? -21.312 7.172 -13.805 1 98.19 311 THR A CA 1
ATOM 2351 C C . THR A 1 311 ? -21.297 6.949 -15.312 1 98.19 311 THR A C 1
ATOM 2353 O O . THR A 1 311 ? -20.672 6.008 -15.797 1 98.19 311 THR A O 1
ATOM 2356 N N . ASN A 1 312 ? -21.953 7.797 -15.992 1 98.31 312 ASN A N 1
ATOM 2357 C CA . ASN A 1 312 ? -22 7.695 -17.453 1 98.31 312 ASN A CA 1
ATOM 2358 C C . ASN A 1 312 ? -20.609 7.867 -18.062 1 98.31 312 ASN A C 1
ATOM 2360 O O . ASN A 1 312 ? -20.266 7.18 -19.031 1 98.31 312 ASN A O 1
ATOM 2364 N N . GLU A 1 313 ? -19.891 8.82 -17.594 1 97.88 313 GLU A N 1
ATOM 2365 C CA . GLU A 1 313 ? -18.531 9.047 -18.094 1 97.88 313 GLU A CA 1
ATOM 2366 C C . GLU A 1 313 ? -17.656 7.82 -17.875 1 97.88 313 GLU A C 1
ATOM 2368 O O . GLU A 1 313 ? -16.906 7.422 -18.766 1 97.88 313 GLU A O 1
ATOM 2373 N N . LEU A 1 314 ? -17.703 7.246 -16.703 1 98.56 314 LEU A N 1
ATOM 2374 C CA . LEU A 1 314 ? -16.969 6.027 -16.406 1 98.56 314 LEU A CA 1
ATOM 2375 C C . LEU A 1 314 ? -17.359 4.898 -17.359 1 98.56 314 LEU A C 1
ATOM 2377 O O . LEU A 1 314 ? -16.5 4.238 -17.938 1 98.56 314 LEU A O 1
ATOM 2381 N N . CYS A 1 315 ? -18.672 4.711 -17.531 1 98.56 315 CYS A N 1
ATOM 2382 C CA . CYS A 1 315 ? -19.188 3.637 -18.375 1 98.56 315 CYS A CA 1
ATOM 2383 C C . CYS A 1 315 ? -18.781 3.848 -19.828 1 98.56 315 CYS A C 1
ATOM 2385 O O . CYS A 1 315 ? -18.5 2.885 -20.547 1 98.56 315 CYS A O 1
ATOM 2387 N N . HIS A 1 316 ? -18.766 5.086 -20.219 1 98.12 316 HIS A N 1
ATOM 2388 C CA . HIS A 1 316 ? -18.359 5.379 -21.594 1 98.12 316 HIS A CA 1
ATOM 2389 C C . HIS A 1 316 ? -16.953 4.867 -21.859 1 98.12 316 HIS A C 1
ATOM 2391 O O . HIS A 1 316 ? -16.719 4.191 -22.875 1 98.12 316 HIS A O 1
ATOM 2397 N N . VAL A 1 317 ? -16 5.16 -21.031 1 98.31 317 VAL A N 1
ATOM 2398 C CA . VAL A 1 317 ? -14.625 4.719 -21.203 1 98.31 317 VAL A CA 1
ATOM 2399 C C . VAL A 1 317 ? -14.555 3.195 -21.156 1 98.31 317 VAL A C 1
ATOM 2401 O O . VAL A 1 317 ? -13.867 2.574 -21.969 1 98.31 317 VAL A O 1
ATOM 2404 N N . ILE A 1 318 ? -15.281 2.574 -20.219 1 98.31 318 ILE A N 1
ATOM 2405 C CA . ILE A 1 318 ? -15.273 1.125 -20.047 1 98.31 318 ILE A CA 1
ATOM 2406 C C . ILE A 1 318 ? -15.82 0.448 -21.297 1 98.31 318 ILE A C 1
ATOM 2408 O O . ILE A 1 318 ? -15.258 -0.545 -21.766 1 98.31 318 ILE A O 1
ATOM 2412 N N . VAL A 1 319 ? -16.922 1 -21.844 1 98.06 319 VAL A N 1
ATOM 2413 C CA . VAL A 1 319 ? -17.531 0.45 -23.047 1 98.06 319 VAL A CA 1
ATOM 2414 C C . VAL A 1 319 ? -16.562 0.57 -24.234 1 98.06 319 VAL A C 1
ATOM 2416 O O . VAL A 1 319 ? -16.406 -0.369 -25.016 1 98.06 319 VAL A O 1
ATOM 2419 N N . GLU A 1 320 ? -15.953 1.728 -24.375 1 97.56 320 GLU A N 1
ATOM 2420 C CA . GLU A 1 320 ? -15.016 1.94 -25.469 1 97.56 320 GLU A CA 1
ATOM 2421 C C . GLU A 1 320 ? -13.82 0.994 -25.359 1 97.56 320 GLU A C 1
ATOM 2423 O O . GLU A 1 320 ? -13.352 0.464 -26.375 1 97.56 320 GLU A O 1
ATOM 2428 N N . ARG A 1 321 ? -13.328 0.771 -24.219 1 96.62 321 ARG A N 1
ATOM 2429 C CA . ARG A 1 321 ? -12.227 -0.163 -24.031 1 96.62 321 ARG A CA 1
ATOM 2430 C C . ARG A 1 321 ? -12.656 -1.594 -24.328 1 96.62 321 ARG A C 1
ATOM 2432 O O . ARG A 1 321 ? -11.906 -2.361 -24.938 1 96.62 321 ARG A O 1
ATOM 2439 N N . ALA A 1 322 ? -13.852 -1.897 -23.891 1 96 322 ALA A N 1
ATOM 2440 C CA . ALA A 1 322 ? -14.375 -3.234 -24.172 1 96 322 ALA A CA 1
ATOM 2441 C C . ALA A 1 322 ? -14.453 -3.502 -25.672 1 96 322 ALA A C 1
ATOM 2443 O O . ALA A 1 322 ? -14.242 -4.633 -26.109 1 96 322 ALA A O 1
ATOM 2444 N N . LYS A 1 323 ? -14.797 -2.469 -26.453 1 95.44 323 LYS A N 1
ATOM 2445 C CA . LYS A 1 323 ? -14.852 -2.598 -27.906 1 95.44 323 LYS A CA 1
ATOM 2446 C C . LYS A 1 323 ? -13.484 -2.984 -28.484 1 95.44 323 LYS A C 1
ATOM 2448 O O . LYS A 1 323 ? -13.398 -3.65 -29.516 1 95.44 323 LYS A O 1
ATOM 2453 N N . ALA A 1 324 ? -12.461 -2.623 -27.812 1 93.31 324 ALA A N 1
ATOM 2454 C CA . ALA A 1 324 ? -11.102 -2.947 -28.234 1 93.31 324 ALA A CA 1
ATOM 2455 C C . ALA A 1 324 ? -10.609 -4.227 -27.562 1 93.31 324 ALA A C 1
ATOM 2457 O O . ALA A 1 324 ? -9.422 -4.539 -27.609 1 93.31 324 ALA A O 1
ATOM 2458 N N . GLY A 1 325 ? -11.453 -4.918 -26.859 1 90.69 325 GLY A N 1
ATOM 2459 C CA . GLY A 1 325 ? -11.125 -6.188 -26.234 1 90.69 325 GLY A CA 1
ATOM 2460 C C . GLY A 1 325 ? -10.508 -6.027 -24.859 1 90.69 325 GLY A C 1
ATOM 2461 O O . GLY A 1 325 ? -9.961 -6.984 -24.297 1 90.69 325 GLY A O 1
ATOM 2462 N N . LYS A 1 326 ? -10.531 -4.789 -24.344 1 93.69 326 LYS A N 1
ATOM 2463 C CA . LYS A 1 326 ? -9.914 -4.5 -23.062 1 93.69 326 LYS A CA 1
ATOM 2464 C C . LYS A 1 326 ? -10.961 -4.383 -21.953 1 93.69 326 LYS A C 1
ATOM 2466 O O . LYS A 1 326 ? -11.641 -3.355 -21.844 1 93.69 326 LYS A O 1
ATOM 2471 N N . ASN A 1 327 ? -11.07 -5.367 -21.062 1 95.81 327 ASN A N 1
ATOM 2472 C CA . ASN A 1 327 ? -12.047 -5.383 -19.969 1 95.81 327 ASN A CA 1
ATOM 2473 C C . ASN A 1 327 ? -11.383 -5.133 -18.625 1 95.81 327 ASN A C 1
ATOM 2475 O O . ASN A 1 327 ? -11.711 -5.789 -17.641 1 95.81 327 ASN A O 1
ATOM 2479 N N . PHE A 1 328 ? -10.352 -4.34 -18.641 1 96.12 328 PHE A N 1
ATOM 2480 C CA . PHE A 1 328 ? -9.609 -3.988 -17.438 1 96.12 328 PHE A CA 1
ATOM 2481 C C . PHE A 1 328 ? -9.188 -2.525 -17.469 1 96.12 328 PHE A C 1
ATOM 2483 O O . PHE A 1 328 ? -9.188 -1.898 -18.531 1 96.12 328 PHE A O 1
ATOM 2490 N N . GLY A 1 329 ? -8.875 -2.021 -16.281 1 97.81 329 GLY A N 1
ATOM 2491 C CA . GLY A 1 329 ? -8.422 -0.641 -16.234 1 97.81 329 GLY A CA 1
ATOM 2492 C C . GLY A 1 329 ? -8.242 -0.123 -14.82 1 97.81 329 GLY A C 1
ATOM 2493 O O . GLY A 1 329 ? -8.477 -0.849 -13.852 1 97.81 329 GLY A O 1
ATOM 2494 N N . ILE A 1 330 ? -7.711 1.112 -14.727 1 98.69 330 ILE A N 1
ATOM 2495 C CA . ILE A 1 330 ? -7.43 1.783 -13.461 1 98.69 330 ILE A CA 1
ATOM 2496 C C . ILE A 1 330 ? -8.242 3.072 -13.367 1 98.69 330 ILE A C 1
ATOM 2498 O O . ILE A 1 330 ? -8.188 3.916 -14.266 1 98.69 330 ILE A O 1
ATOM 2502 N N . VAL A 1 331 ? -9.023 3.225 -12.289 1 98.88 331 VAL A N 1
ATOM 2503 C CA . VAL A 1 331 ? -9.797 4.43 -12.008 1 98.88 331 VAL A CA 1
ATOM 2504 C C . VAL A 1 331 ? -9.312 5.059 -10.703 1 98.88 331 VAL A C 1
ATOM 2506 O O . VAL A 1 331 ? -9.297 4.406 -9.656 1 98.88 331 VAL A O 1
ATOM 2509 N N . LEU A 1 332 ? -8.898 6.32 -10.75 1 98.81 332 LEU A N 1
ATOM 2510 C CA . LEU A 1 332 ? -8.508 7.051 -9.555 1 98.81 332 LEU A CA 1
ATOM 2511 C C . LEU A 1 332 ? -9.586 8.047 -9.148 1 98.81 332 LEU A C 1
ATOM 2513 O O . LEU A 1 332 ? -10.141 8.75 -10 1 98.81 332 LEU A O 1
ATOM 2517 N N . LEU A 1 333 ? -9.938 8.086 -7.922 1 97.56 333 LEU A N 1
ATOM 2518 C CA . LEU A 1 333 ? -10.859 9.102 -7.414 1 97.56 333 LEU A CA 1
ATOM 2519 C C . LEU A 1 333 ? -10.383 9.641 -6.07 1 97.56 333 LEU A C 1
ATOM 2521 O O . LEU A 1 333 ? -9.859 8.891 -5.242 1 97.56 333 LEU A O 1
ATOM 2525 N N . PRO A 1 334 ? -10.5 10.938 -5.859 1 97.75 334 PRO A N 1
ATOM 2526 C CA . PRO A 1 334 ? -10.172 11.516 -4.551 1 97.75 334 PRO A CA 1
ATOM 2527 C C . PRO A 1 334 ? -11.219 11.18 -3.484 1 97.75 334 PRO A C 1
ATOM 2529 O O . PRO A 1 334 ? -12.414 11.094 -3.791 1 97.75 334 PRO A O 1
ATOM 2532 N N . GLU A 1 335 ? -10.781 11 -2.234 1 94.56 335 GLU A N 1
ATOM 2533 C CA . GLU A 1 335 ? -11.695 10.633 -1.157 1 94.56 335 GLU A CA 1
ATOM 2534 C C . GLU A 1 335 ? -12.781 11.688 -0.972 1 94.56 335 GLU A C 1
ATOM 2536 O O . GLU A 1 335 ? -13.891 11.375 -0.549 1 94.56 335 GLU A O 1
ATOM 2541 N N . GLY A 1 336 ? -12.5 12.945 -1.324 1 93.44 336 GLY A N 1
ATOM 2542 C CA . GLY A 1 336 ? -13.461 14.023 -1.147 1 93.44 336 GLY A CA 1
ATOM 2543 C C . GLY A 1 336 ? -14.344 14.242 -2.363 1 93.44 336 GLY A C 1
ATOM 2544 O O . GLY A 1 336 ? -15.094 15.219 -2.426 1 93.44 336 GLY A O 1
ATOM 2545 N N . LEU A 1 337 ? -14.375 13.344 -3.33 1 95.88 337 LEU A N 1
ATOM 2546 C CA . LEU A 1 337 ? -15.031 13.539 -4.617 1 95.88 337 LEU A CA 1
ATOM 2547 C C . LEU A 1 337 ? -16.5 13.883 -4.426 1 95.88 337 LEU A C 1
ATOM 2549 O O . LEU A 1 337 ? -17.031 14.773 -5.09 1 95.88 337 LEU A O 1
ATOM 2553 N N . ILE A 1 338 ? -17.141 13.234 -3.529 1 91.75 338 ILE A N 1
ATOM 2554 C CA . ILE A 1 338 ? -18.578 13.352 -3.383 1 91.75 338 ILE A CA 1
ATOM 2555 C C . ILE A 1 338 ? -18.938 14.75 -2.891 1 91.75 338 ILE A C 1
ATOM 2557 O O . ILE A 1 338 ? -20.047 15.234 -3.127 1 91.75 338 ILE A O 1
ATOM 2561 N N . GLU A 1 339 ? -18.031 15.375 -2.174 1 91 339 GLU A N 1
ATOM 2562 C CA . GLU A 1 339 ? -18.266 16.734 -1.691 1 91 339 GLU A CA 1
ATOM 2563 C C . GLU A 1 339 ? -18.359 17.719 -2.85 1 91 339 GLU A C 1
ATOM 2565 O O . GLU A 1 339 ? -18.906 18.812 -2.697 1 91 339 GLU A O 1
ATOM 2570 N N . PHE A 1 340 ? -17.812 17.328 -3.971 1 94.31 340 PHE A N 1
ATOM 2571 C CA . PHE A 1 340 ? -17.781 18.219 -5.121 1 94.31 340 PHE A CA 1
ATOM 2572 C C . PHE A 1 340 ? -18.984 18 -6.016 1 94.31 340 PHE A C 1
ATOM 2574 O O . PHE A 1 340 ? -19.25 18.797 -6.914 1 94.31 340 PHE A O 1
ATOM 2581 N N . VAL A 1 341 ? -19.656 16.891 -5.793 1 95.38 341 VAL A N 1
ATOM 2582 C CA . VAL A 1 341 ? -20.891 16.625 -6.516 1 95.38 341 VAL A CA 1
ATOM 2583 C C . VAL A 1 341 ? -22.016 17.516 -5.957 1 95.38 341 VAL A C 1
ATOM 2585 O O . VAL A 1 341 ? -22.406 17.375 -4.793 1 95.38 341 VAL A O 1
ATOM 2588 N N . PRO A 1 342 ? -22.625 18.328 -6.738 1 94.56 342 PRO A N 1
ATOM 2589 C CA . PRO A 1 342 ? -23.531 19.375 -6.227 1 94.56 342 PRO A CA 1
ATOM 2590 C C . PRO A 1 342 ? -24.672 18.812 -5.375 1 94.56 342 PRO A C 1
ATOM 2592 O O . PRO A 1 342 ? -24.938 19.312 -4.289 1 94.56 342 PRO A O 1
ATOM 2595 N N . GLU A 1 343 ? -25.312 17.812 -5.832 1 93.12 343 GLU A N 1
ATOM 2596 C CA . GLU A 1 343 ? -26.438 17.266 -5.098 1 93.12 343 GLU A CA 1
ATOM 2597 C C . GLU A 1 343 ? -26 16.609 -3.793 1 93.12 343 GLU A C 1
ATOM 2599 O O . GLU A 1 343 ? -26.703 16.703 -2.781 1 93.12 343 GLU A O 1
ATOM 2604 N N . VAL A 1 344 ? -24.922 15.977 -3.818 1 92.69 344 VAL A N 1
ATOM 2605 C CA . VAL A 1 344 ? -24.422 15.336 -2.607 1 92.69 344 VAL A CA 1
ATOM 2606 C C . VAL A 1 344 ? -23.875 16.391 -1.652 1 92.69 344 VAL A C 1
ATOM 2608 O O . VAL A 1 344 ? -24.016 16.266 -0.433 1 92.69 344 VAL A O 1
ATOM 2611 N N . HIS A 1 345 ? -23.188 17.391 -2.234 1 91.69 345 HIS A N 1
ATOM 2612 C CA . HIS A 1 345 ? -22.703 18.5 -1.43 1 91.69 345 HIS A CA 1
ATOM 2613 C C . HIS A 1 345 ? -23.844 19.141 -0.624 1 91.69 345 HIS A C 1
ATOM 2615 O O . HIS A 1 345 ? -23.672 19.422 0.564 1 91.69 345 HIS A O 1
ATOM 2621 N N . ARG A 1 346 ? -24.938 19.344 -1.258 1 91.88 346 ARG A N 1
ATOM 2622 C CA . ARG A 1 346 ? -26.109 19.906 -0.595 1 91.88 346 ARG A CA 1
ATOM 2623 C C . ARG A 1 346 ? -26.609 18.984 0.513 1 91.88 346 ARG A C 1
ATOM 2625 O O . ARG A 1 346 ? -26.938 19.453 1.606 1 91.88 346 ARG A O 1
ATOM 2632 N N . LEU A 1 347 ? -26.672 17.75 0.22 1 92.5 347 LEU A N 1
ATOM 2633 C CA . LEU A 1 347 ? -27.078 16.75 1.205 1 92.5 347 LEU A CA 1
ATOM 2634 C C . LEU A 1 347 ? -26.172 16.781 2.422 1 92.5 347 LEU A C 1
ATOM 2636 O O . LEU A 1 347 ? -26.641 16.828 3.561 1 92.5 347 LEU A O 1
ATOM 2640 N N . ILE A 1 348 ? -24.844 16.781 2.193 1 88.88 348 ILE A N 1
ATOM 2641 C CA . ILE A 1 348 ? -23.859 16.766 3.271 1 88.88 348 ILE A CA 1
ATOM 2642 C C . ILE A 1 348 ? -24 18.031 4.113 1 88.88 348 ILE A C 1
ATOM 2644 O O . ILE A 1 348 ? -23.953 17.969 5.344 1 88.88 348 ILE A O 1
ATOM 2648 N N . SER A 1 349 ? -24.188 19.156 3.436 1 87.25 349 SER A N 1
ATOM 2649 C CA . SER A 1 349 ? -24.359 20.422 4.137 1 87.25 349 SER A CA 1
ATOM 2650 C C . SER A 1 349 ? -25.594 20.375 5.043 1 87.25 349 SER A C 1
ATOM 2652 O O . SER A 1 349 ? -25.531 20.828 6.188 1 87.25 349 SER A O 1
ATOM 2654 N N . GLU A 1 350 ? -26.625 19.828 4.547 1 89.12 350 GLU A N 1
ATOM 2655 C CA . GLU A 1 350 ? -27.859 19.719 5.328 1 89.12 350 GLU A CA 1
ATOM 2656 C C . GLU A 1 350 ? -27.688 18.766 6.504 1 89.12 350 GLU A C 1
ATOM 2658 O O . GLU A 1 350 ? -28.156 19.047 7.609 1 89.12 350 GLU A O 1
ATOM 2663 N N . LEU A 1 351 ? -27.094 17.672 6.234 1 88 351 LEU A N 1
ATOM 2664 C CA . LEU A 1 351 ? -26.844 16.719 7.297 1 88 351 LEU A CA 1
ATOM 2665 C C . LEU A 1 351 ? -25.984 17.328 8.398 1 88 351 LEU A C 1
ATOM 2667 O O . LEU A 1 351 ? -26.25 17.109 9.586 1 88 351 LEU A O 1
ATOM 2671 N N . ASN A 1 352 ? -24.938 18.078 7.965 1 83.81 352 ASN A N 1
ATOM 2672 C CA . ASN A 1 352 ? -24.062 18.75 8.938 1 83.81 352 ASN A CA 1
ATOM 2673 C C . ASN A 1 352 ? -24.859 19.703 9.812 1 83.81 352 ASN A C 1
ATOM 2675 O O . ASN A 1 352 ? -24.641 19.766 11.023 1 83.81 352 ASN A O 1
ATOM 2679 N N . GLU A 1 353 ? -25.734 20.469 9.227 1 83.94 353 GLU A N 1
ATOM 2680 C CA . GLU A 1 353 ? -26.547 21.438 9.953 1 83.94 353 GLU A CA 1
ATOM 2681 C C . GLU A 1 353 ? -27.5 20.734 10.922 1 83.94 353 GLU A C 1
ATOM 2683 O O . GLU A 1 353 ? -27.656 21.172 12.062 1 83.94 353 GLU A O 1
ATOM 2688 N N . LEU A 1 354 ? -28.094 19.703 10.461 1 85.31 354 LEU A N 1
ATOM 2689 C CA . LEU A 1 354 ? -29.062 18.969 11.273 1 85.31 354 LEU A CA 1
ATOM 2690 C C . LEU A 1 354 ? -28.359 18.281 12.445 1 85.31 354 LEU A C 1
ATOM 2692 O O . LEU A 1 354 ? -28.906 18.234 13.555 1 85.31 354 LEU A O 1
ATOM 2696 N N . MET A 1 355 ? -27.266 17.719 12.188 1 82.69 355 MET A N 1
ATOM 2697 C CA . MET A 1 355 ? -26.516 17.031 13.242 1 82.69 355 MET A CA 1
ATOM 2698 C C . MET A 1 355 ? -25.969 18.031 14.258 1 82.69 355 MET A C 1
ATOM 2700 O O . MET A 1 355 ? -25.906 17.734 15.453 1 82.69 355 MET A O 1
ATOM 2704 N N . ALA A 1 356 ? -25.547 19.188 13.766 1 77.56 356 ALA A N 1
ATOM 2705 C CA . ALA A 1 356 ? -25.062 20.25 14.656 1 77.56 356 ALA A CA 1
ATOM 2706 C C . ALA A 1 356 ? -26.172 20.703 15.609 1 77.56 356 ALA A C 1
ATOM 2708 O O . ALA A 1 356 ? -25.891 21.125 16.734 1 77.56 356 ALA A O 1
ATOM 2709 N N . LYS A 1 357 ? -27.438 20.578 15.172 1 80.31 357 LYS A N 1
ATOM 2710 C CA . LYS A 1 357 ? -28.594 20.984 15.977 1 80.31 357 LYS A CA 1
ATOM 2711 C C . LYS A 1 357 ? -28.984 19.891 16.969 1 80.31 357 LYS A C 1
ATOM 2713 O O . LYS A 1 357 ? -29.984 20 17.672 1 80.31 357 LYS A O 1
ATOM 2718 N N . GLY A 1 358 ? -28.234 18.75 16.984 1 79.56 358 GLY A N 1
ATOM 2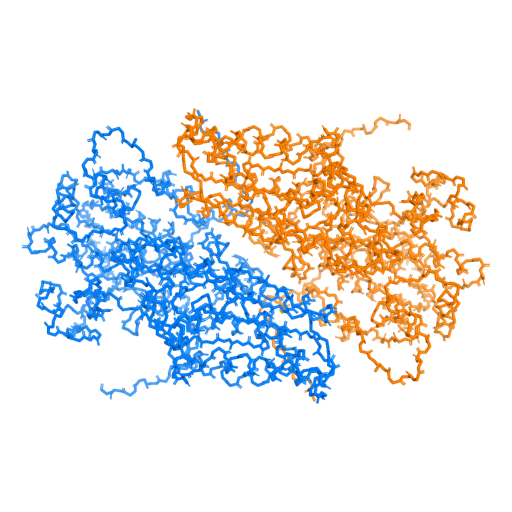719 C CA . GLY A 1 358 ? -28.422 17.719 18 1 79.56 358 GLY A CA 1
ATOM 2720 C C . GLY A 1 358 ? -29.328 16.594 17.531 1 79.56 358 GLY A C 1
ATOM 2721 O O . GLY A 1 358 ? -29.719 15.742 18.328 1 79.56 358 GLY A O 1
ATOM 2722 N N . ASN A 1 359 ? -29.703 16.609 16.281 1 78.62 359 ASN A N 1
ATOM 2723 C CA . ASN A 1 359 ? -30.531 15.531 15.789 1 78.62 359 ASN A CA 1
ATOM 2724 C C . ASN A 1 359 ? -29.75 14.227 15.672 1 78.62 359 ASN A C 1
ATOM 2726 O O . ASN A 1 359 ? -28.578 14.227 15.305 1 78.62 359 ASN A O 1
ATOM 2730 N N . SER A 1 360 ? -30.5 13.156 16.141 1 79.75 360 SER A N 1
ATOM 2731 C CA . SER A 1 360 ? -29.859 11.844 16.047 1 79.75 360 SER A CA 1
ATOM 2732 C C . SER A 1 360 ? -29.859 11.336 14.602 1 79.75 360 SER A C 1
ATOM 2734 O O . SER A 1 360 ? -30.656 11.781 13.781 1 79.75 360 SER A O 1
ATOM 2736 N N . ALA A 1 361 ? -28.984 10.391 14.297 1 77.62 361 ALA A N 1
ATOM 2737 C CA . ALA A 1 361 ? -28.812 9.797 12.977 1 77.62 361 ALA A CA 1
ATOM 2738 C C . ALA A 1 361 ? -30.109 9.133 12.508 1 77.62 361 ALA A C 1
ATOM 2740 O O . ALA A 1 361 ? -30.406 9.117 11.312 1 77.62 361 ALA A O 1
ATOM 2741 N N . ASP A 1 362 ? -30.859 8.656 13.359 1 78.19 362 ASP A N 1
ATOM 2742 C CA . ASP A 1 362 ? -32.062 7.895 13.023 1 78.19 362 ASP A CA 1
ATOM 2743 C C . ASP A 1 362 ? -33.156 8.812 12.516 1 78.19 362 ASP A C 1
ATOM 2745 O O . ASP A 1 362 ? -34.062 8.375 11.781 1 78.19 362 ASP A O 1
ATOM 2749 N N . VAL A 1 363 ? -33.094 10.102 12.914 1 82.19 363 VAL A N 1
ATOM 2750 C CA . VAL A 1 363 ? -34.219 10.984 12.617 1 82.19 363 VAL A CA 1
ATOM 2751 C C . VAL A 1 363 ? -33.812 11.984 11.531 1 82.19 363 VAL A C 1
ATOM 2753 O O . VAL A 1 363 ? -34.656 12.578 10.883 1 82.19 363 VAL A O 1
ATOM 2756 N N . VAL A 1 364 ? -32.531 12.086 11.273 1 84.06 364 VAL A N 1
ATOM 2757 C CA . VAL A 1 364 ? -32.031 13.125 10.383 1 84.06 364 VAL A CA 1
ATOM 2758 C C . VAL A 1 364 ? -32.562 12.914 8.977 1 84.06 364 VAL A C 1
ATOM 2760 O O . VAL A 1 364 ? -32.844 13.883 8.258 1 84.06 364 VAL A O 1
ATOM 2763 N N . GLY A 1 365 ? -32.781 11.68 8.602 1 82.12 365 GLY A N 1
ATOM 2764 C CA . GLY A 1 365 ? -33.312 11.375 7.277 1 82.12 365 GLY A CA 1
ATOM 2765 C C . GLY A 1 365 ? -34.688 11.969 7.016 1 82.12 365 GLY A C 1
ATOM 2766 O O . GLY A 1 365 ? -34.969 12.391 5.898 1 82.12 365 GLY A O 1
ATOM 2767 N N . GLU A 1 366 ? -35.406 12.055 8.008 1 84.75 366 GLU A N 1
ATOM 2768 C CA . GLU A 1 366 ? -36.781 12.539 7.887 1 84.75 366 GLU A CA 1
ATOM 2769 C C . GLU A 1 366 ? -36.812 14.062 7.836 1 84.75 366 GLU A C 1
ATOM 2771 O O . GLU A 1 366 ? -37.812 14.648 7.406 1 84.75 366 GLU A O 1
ATOM 2776 N N . LYS A 1 367 ? -35.812 14.641 8.258 1 90.75 367 LYS A N 1
ATOM 2777 C CA . LYS A 1 367 ? -35.812 16.094 8.367 1 90.75 367 LYS A CA 1
ATOM 2778 C C . LYS A 1 367 ? -35.156 16.734 7.16 1 90.75 367 LYS A C 1
ATOM 2780 O O . LYS A 1 367 ? -35.094 17.969 7.055 1 90.75 367 LYS A O 1
ATOM 2785 N N . LEU A 1 368 ? -34.719 15.922 6.277 1 93.19 368 LEU A N 1
ATOM 2786 C CA . LEU A 1 368 ? -34.062 16.422 5.074 1 93.19 368 LEU A CA 1
ATOM 2787 C C . LEU A 1 368 ? -35.062 17.078 4.129 1 93.19 368 LEU A C 1
ATOM 2789 O O . LEU A 1 368 ? -36.25 16.703 4.125 1 93.19 368 LEU A O 1
ATOM 2793 N N . THR A 1 369 ? -34.625 18.109 3.404 1 93.75 369 THR A N 1
ATOM 2794 C CA . THR A 1 369 ? -35.438 18.641 2.314 1 93.75 369 THR A CA 1
ATOM 2795 C C . THR A 1 369 ? -35.75 17.547 1.299 1 93.75 369 THR A C 1
ATOM 2797 O O . THR A 1 369 ? -35.094 16.5 1.267 1 93.75 369 THR A O 1
ATOM 2800 N N . GLU A 1 370 ? -36.719 17.781 0.481 1 92.31 370 GLU A N 1
ATOM 2801 C CA . GLU A 1 370 ? -37.156 16.797 -0.51 1 92.31 370 GLU A CA 1
ATOM 2802 C C . GLU A 1 370 ? -36 16.453 -1.462 1 92.31 370 GLU A C 1
ATOM 2804 O O . GLU A 1 370 ? -35.812 15.281 -1.796 1 92.31 370 GLU A O 1
ATOM 2809 N N . GLU A 1 371 ? -35.344 17.469 -1.89 1 92.62 371 GLU A N 1
ATOM 2810 C CA . GLU A 1 371 ? -34.25 17.25 -2.818 1 92.62 371 GLU A CA 1
ATOM 2811 C C . GLU A 1 371 ? -33.125 16.422 -2.18 1 92.62 371 GLU A C 1
ATOM 2813 O O . GLU A 1 371 ? -32.625 15.492 -2.799 1 92.62 371 GLU A O 1
ATOM 2818 N N . SER A 1 372 ? -32.75 16.703 -0.97 1 93.88 372 SER A N 1
ATOM 2819 C CA . SER A 1 372 ? -31.703 15.984 -0.264 1 93.88 372 SER A CA 1
ATOM 2820 C C . SER A 1 372 ? -32.156 14.57 0.1 1 93.88 372 SER A C 1
ATOM 2822 O O . SER A 1 372 ? -31.328 13.641 0.084 1 93.88 372 SER A O 1
ATOM 2824 N N . ARG A 1 373 ? -33.375 14.43 0.358 1 93.5 373 ARG A N 1
ATOM 2825 C CA . ARG A 1 373 ? -33.938 13.109 0.681 1 93.5 373 ARG A CA 1
ATOM 2826 C C . ARG A 1 373 ? -33.844 12.18 -0.522 1 93.5 373 ARG A C 1
ATOM 2828 O O . ARG A 1 373 ? -33.531 11 -0.377 1 93.5 373 ARG A O 1
ATOM 2835 N N . ALA A 1 374 ? -34.156 12.727 -1.605 1 93.38 374 ALA A N 1
ATOM 2836 C CA . ALA A 1 374 ? -34.094 11.93 -2.828 1 93.38 374 ALA A CA 1
ATOM 2837 C C . ALA A 1 374 ? -32.688 11.398 -3.059 1 93.38 374 ALA A C 1
ATOM 2839 O O . ALA A 1 374 ? -32.5 10.242 -3.455 1 93.38 374 ALA A O 1
ATOM 2840 N N . VAL A 1 375 ? -31.703 12.242 -2.881 1 93.31 375 VAL A N 1
ATOM 2841 C CA . VAL A 1 375 ? -30.297 11.844 -3.035 1 93.31 375 VAL A CA 1
ATOM 2842 C C . VAL A 1 375 ? -29.938 10.82 -1.968 1 93.31 375 VAL A C 1
ATOM 2844 O O . VAL A 1 375 ? -29.281 9.812 -2.264 1 93.31 375 VAL A O 1
ATOM 2847 N N . PHE A 1 376 ? -30.375 11.055 -0.771 1 93.62 376 PHE A N 1
ATOM 2848 C CA . PHE A 1 376 ? -30.109 10.172 0.357 1 93.62 376 PHE A CA 1
ATOM 2849 C C . PHE A 1 376 ? -30.656 8.773 0.094 1 93.62 376 PHE A C 1
ATOM 2851 O O . PHE A 1 376 ? -29.984 7.773 0.339 1 93.62 376 PHE A O 1
ATOM 2858 N N . ASP A 1 377 ? -31.828 8.711 -0.448 1 91.94 377 ASP A N 1
ATOM 2859 C CA . ASP A 1 377 ? -32.5 7.445 -0.7 1 91.94 377 ASP A CA 1
ATOM 2860 C C . ASP A 1 377 ? -31.891 6.723 -1.896 1 91.94 377 ASP A C 1
ATOM 2862 O O . ASP A 1 377 ? -31.969 5.496 -1.991 1 91.94 377 ASP A O 1
ATOM 2866 N N . PHE A 1 378 ? -31.328 7.523 -2.725 1 91.94 378 PHE A N 1
ATOM 2867 C CA . PHE A 1 378 ? -30.688 6.969 -3.914 1 91.94 378 PHE A CA 1
ATOM 2868 C C . PHE A 1 378 ? -29.406 6.25 -3.551 1 91.94 378 PHE A C 1
ATOM 2870 O O . PHE A 1 378 ? -29.016 5.273 -4.199 1 91.94 378 PHE A O 1
ATOM 2877 N N . LEU A 1 379 ? -28.703 6.703 -2.549 1 92.06 379 LEU A N 1
ATOM 2878 C CA . LEU A 1 379 ? -27.422 6.145 -2.145 1 92.06 379 LEU A CA 1
ATOM 2879 C C . LEU A 1 379 ? -27.594 4.773 -1.502 1 92.06 379 LEU A C 1
ATOM 2881 O O . LEU A 1 379 ? -28.594 4.523 -0.828 1 92.06 379 LEU A O 1
ATOM 2885 N N . PRO A 1 380 ? -26.656 3.842 -1.767 1 90.06 380 PRO A N 1
ATOM 2886 C CA . PRO A 1 380 ? -26.703 2.555 -1.068 1 90.06 380 PRO A CA 1
ATOM 2887 C C . PRO A 1 380 ? -26.734 2.707 0.45 1 90.06 380 PRO A C 1
ATOM 2889 O O . PRO A 1 380 ? -26.172 3.664 0.988 1 90.06 380 PRO A O 1
ATOM 2892 N N . SER A 1 381 ? -27.281 1.677 1.092 1 88.44 381 SER A N 1
ATOM 2893 C CA . SER A 1 381 ? -27.453 1.718 2.539 1 88.44 381 SER A CA 1
ATOM 2894 C C . SER A 1 381 ? -26.125 1.918 3.254 1 88.44 381 SER A C 1
ATOM 2896 O O . SER A 1 381 ? -26.047 2.664 4.23 1 88.44 381 SER A O 1
ATOM 2898 N N . ALA A 1 382 ? -25.141 1.271 2.805 1 86.31 382 ALA A N 1
ATOM 2899 C CA . ALA A 1 382 ? -23.828 1.387 3.436 1 86.31 382 ALA A CA 1
ATOM 2900 C C . ALA A 1 382 ? -23.312 2.822 3.373 1 86.31 382 ALA A C 1
ATOM 2902 O O . ALA A 1 382 ? -22.75 3.332 4.348 1 86.31 382 ALA A O 1
ATOM 2903 N N . ILE A 1 383 ? -23.5 3.547 2.285 1 89.44 383 ILE A N 1
ATOM 2904 C CA . ILE A 1 383 ? -23.031 4.914 2.094 1 89.44 383 ILE A CA 1
ATOM 2905 C C . ILE A 1 383 ? -23.844 5.867 2.957 1 89.44 383 ILE A C 1
ATOM 2907 O O . ILE A 1 383 ? -23.312 6.812 3.537 1 89.44 383 ILE A O 1
ATOM 2911 N N . ARG A 1 384 ? -25.172 5.625 3.051 1 90.19 384 ARG A N 1
ATOM 2912 C CA . ARG A 1 384 ? -26.031 6.434 3.902 1 90.19 384 ARG A CA 1
ATOM 2913 C C . ARG A 1 384 ? -25.578 6.387 5.355 1 90.19 384 ARG A C 1
ATOM 2915 O O . ARG A 1 384 ? -25.484 7.422 6.02 1 90.19 384 ARG A O 1
ATOM 2922 N N . HIS A 1 385 ? -25.25 5.168 5.754 1 88.19 385 HIS A N 1
ATOM 2923 C CA . HIS A 1 385 ? -24.766 4.988 7.121 1 88.19 385 HIS A CA 1
ATOM 2924 C C . HIS A 1 385 ? -23.453 5.73 7.352 1 88.19 385 HIS A C 1
ATOM 2926 O O . HIS A 1 385 ? -23.266 6.332 8.406 1 88.19 385 HIS A O 1
ATOM 2932 N N . GLU A 1 386 ? -22.641 5.668 6.406 1 88.12 386 GLU A N 1
ATOM 2933 C CA . GLU A 1 386 ? -21.328 6.305 6.516 1 88.12 386 GLU A CA 1
ATOM 2934 C C . GLU A 1 386 ? -21.469 7.824 6.57 1 88.12 386 GLU A C 1
ATOM 2936 O O . GLU A 1 386 ? -20.688 8.492 7.25 1 88.12 386 GLU A O 1
ATOM 2941 N N . LEU A 1 387 ? -22.422 8.414 5.891 1 88.38 387 LEU A N 1
ATOM 2942 C CA . LEU A 1 387 ? -22.656 9.852 5.871 1 88.38 387 LEU A CA 1
ATOM 2943 C C . LEU A 1 387 ? -23.172 10.336 7.219 1 88.38 387 LEU A C 1
ATOM 2945 O O . LEU A 1 387 ? -23.094 11.531 7.527 1 88.38 387 LEU A O 1
ATOM 2949 N N . LEU A 1 388 ? -23.703 9.414 8 1 86.69 388 LEU A N 1
ATOM 2950 C CA . LEU A 1 388 ? -24.344 9.773 9.266 1 86.69 388 LEU A CA 1
ATOM 2951 C C . LEU A 1 388 ? -23.391 9.562 10.438 1 86.69 388 LEU A C 1
ATOM 2953 O O . LEU A 1 388 ? -23.75 9.773 11.594 1 86.69 388 LEU A O 1
ATOM 2957 N N . LEU A 1 389 ? -22.156 9.156 10.141 1 83.5 389 LEU A N 1
ATOM 2958 C CA . LEU A 1 389 ? -21.156 8.977 11.188 1 83.5 389 LEU A CA 1
ATOM 2959 C C . LEU A 1 389 ? -20.812 10.32 11.836 1 83.5 389 LEU A C 1
ATOM 2961 O O . LEU A 1 389 ? -21.078 11.375 11.266 1 83.5 389 LEU A O 1
ATOM 2965 N N . ASP A 1 390 ? -20.156 10.203 12.953 1 77.31 390 ASP A N 1
ATOM 2966 C CA . ASP A 1 390 ? -19.75 11.406 13.68 1 77.31 390 ASP A CA 1
ATOM 2967 C C . ASP A 1 390 ? -18.781 12.25 12.867 1 77.31 390 ASP A C 1
ATOM 2969 O O . ASP A 1 390 ? -17.969 11.711 12.102 1 77.31 390 ASP A O 1
ATOM 2973 N N . ARG A 1 391 ? -18.922 13.539 13.062 1 75.88 391 ARG A N 1
ATOM 2974 C CA . ARG A 1 391 ? -18.047 14.484 12.383 1 75.88 391 ARG A CA 1
ATOM 2975 C C . ARG A 1 391 ? -16.672 14.547 13.055 1 75.88 391 ARG A C 1
ATOM 2977 O O . ARG A 1 391 ? -16.516 14.109 14.195 1 75.88 391 ARG A O 1
ATOM 2984 N N . ASP A 1 392 ? -15.648 15.023 12.32 1 72.88 392 ASP A N 1
ATOM 2985 C CA . ASP A 1 392 ? -14.336 15.227 12.93 1 72.88 392 ASP A CA 1
ATOM 2986 C C . ASP A 1 392 ? -14.344 16.422 13.883 1 72.88 392 ASP A C 1
ATOM 2988 O O . ASP A 1 392 ? -15.359 17.109 14 1 72.88 392 ASP A O 1
ATOM 2992 N N . PRO A 1 393 ? -13.234 16.594 14.609 1 66.62 393 PRO A N 1
ATOM 2993 C CA . PRO A 1 393 ? -13.211 17.656 15.609 1 66.62 393 PRO A CA 1
ATOM 2994 C C . PRO A 1 393 ? -13.438 19.047 15 1 66.62 393 PRO A C 1
ATOM 2996 O O . PRO A 1 393 ? -13.789 19.984 15.711 1 66.62 393 PRO A O 1
ATOM 2999 N N . HIS A 1 394 ? -13.281 19.062 13.711 1 66.75 394 HIS A N 1
ATOM 3000 C CA . HIS A 1 394 ? -13.453 20.344 13.055 1 66.75 394 HIS A CA 1
ATOM 3001 C C . HIS A 1 394 ? -14.836 20.469 12.422 1 66.75 394 HIS A C 1
ATOM 3003 O O . HIS A 1 394 ? -15.156 21.484 11.805 1 66.75 394 HIS A O 1
ATOM 3009 N N . GLY A 1 395 ? -15.719 19.391 12.625 1 67.06 395 GLY A N 1
ATOM 3010 C CA . GLY A 1 395 ? -17.094 19.422 12.164 1 67.06 395 GLY A CA 1
ATOM 3011 C C . GLY A 1 395 ? -17.266 18.953 10.734 1 67.06 395 GLY A C 1
ATOM 3012 O O . GLY A 1 395 ? -18.344 19.062 10.156 1 67.06 395 GLY A O 1
ATOM 3013 N N . ASN A 1 396 ? -16.234 18.438 10.219 1 69.25 396 ASN A N 1
ATOM 3014 C CA . ASN A 1 396 ? -16.266 18 8.828 1 69.25 396 ASN A CA 1
ATOM 3015 C C . ASN A 1 396 ? -16.688 16.531 8.719 1 69.25 396 ASN A C 1
ATOM 3017 O O . ASN A 1 396 ? -16.484 15.75 9.656 1 69.25 396 ASN A O 1
ATOM 3021 N N . VAL A 1 397 ? -17.438 16.297 7.691 1 77.5 397 VAL A N 1
ATOM 3022 C CA . VAL A 1 397 ? -17.703 14.898 7.359 1 77.5 397 VAL A CA 1
ATOM 3023 C C . VAL A 1 397 ? -16.375 14.148 7.184 1 77.5 397 VAL A C 1
ATOM 3025 O O . VAL A 1 397 ? -15.43 14.68 6.598 1 77.5 397 VAL A O 1
ATOM 3028 N N . GLN A 1 398 ? -16.281 12.969 7.723 1 77.5 398 GLN A N 1
ATOM 3029 C CA . GLN A 1 398 ? -15.086 12.148 7.582 1 77.5 398 GLN A CA 1
ATOM 3030 C C . GLN A 1 398 ? -15.094 11.383 6.262 1 77.5 398 GLN A C 1
ATOM 3032 O O . GLN A 1 398 ? -15.391 10.188 6.234 1 77.5 398 GLN A O 1
ATOM 3037 N N . VAL A 1 399 ? -14.617 12.039 5.305 1 78.88 399 VAL A N 1
ATOM 3038 C CA . VAL A 1 399 ? -14.742 11.523 3.945 1 78.88 399 VAL A CA 1
ATOM 3039 C C . VAL A 1 399 ? -13.914 10.25 3.801 1 78.88 399 VAL A C 1
ATOM 3041 O O . VAL A 1 399 ? -14.211 9.406 2.951 1 78.88 399 VAL A O 1
ATOM 3044 N N . SER A 1 400 ? -12.875 10.078 4.605 1 78.25 400 SER A N 1
ATOM 3045 C CA . SER A 1 400 ? -12.055 8.875 4.535 1 78.25 400 SER A CA 1
ATOM 3046 C C . SER A 1 400 ? -12.859 7.633 4.906 1 78.25 400 SER A C 1
ATOM 3048 O O . SER A 1 400 ? -12.469 6.512 4.566 1 78.25 400 SER A O 1
ATOM 3050 N N . LYS A 1 401 ? -13.969 7.836 5.582 1 81.31 401 LYS A N 1
ATOM 3051 C CA . LYS A 1 401 ? -14.781 6.715 6.039 1 81.31 401 LYS A CA 1
ATOM 3052 C C . LYS A 1 401 ? -15.938 6.445 5.078 1 81.31 401 LYS A C 1
ATOM 3054 O O . LYS A 1 401 ? -16.703 5.504 5.273 1 81.31 401 LYS A O 1
ATOM 3059 N N . ILE A 1 402 ? -16.031 7.289 4.07 1 87.38 402 ILE A N 1
ATOM 3060 C CA . ILE A 1 402 ? -17.047 7.078 3.047 1 87.38 402 ILE A CA 1
ATOM 3061 C C . ILE A 1 402 ? -16.453 6.297 1.88 1 87.38 402 ILE A C 1
ATOM 3063 O O . ILE A 1 402 ? -15.531 6.773 1.212 1 87.38 402 ILE A O 1
ATOM 3067 N N . GLU A 1 403 ? -16.953 5.141 1.631 1 92.56 403 GLU A N 1
ATOM 3068 C CA . GLU A 1 403 ? -16.391 4.254 0.615 1 92.56 403 GLU A CA 1
ATOM 3069 C C . GLU A 1 403 ? -16.906 4.613 -0.776 1 92.56 403 GLU A C 1
ATOM 3071 O O . GLU A 1 403 ? -17.578 3.812 -1.423 1 92.56 403 GLU A O 1
ATOM 3076 N N . THR A 1 404 ? -16.391 5.754 -1.294 1 94.75 404 THR A N 1
ATOM 3077 C CA . THR A 1 404 ? -16.844 6.316 -2.564 1 94.75 404 THR A CA 1
ATOM 3078 C C . THR A 1 404 ? -16.453 5.402 -3.725 1 94.75 404 THR A C 1
ATOM 3080 O O . THR A 1 404 ? -17.172 5.324 -4.723 1 94.75 404 THR A O 1
ATOM 3083 N N . GLU A 1 405 ? -15.328 4.66 -3.646 1 96.81 405 GLU A N 1
ATOM 3084 C CA . GLU A 1 405 ? -14.953 3.703 -4.688 1 96.81 405 GLU A CA 1
ATOM 3085 C C . GLU A 1 405 ? -16 2.598 -4.82 1 96.81 405 GLU A C 1
ATOM 3087 O O . GLU A 1 405 ? -16.328 2.172 -5.93 1 96.81 405 GLU A O 1
ATOM 3092 N N . LYS A 1 406 ? -16.578 2.143 -3.676 1 94.31 406 LYS A N 1
ATOM 3093 C CA . LYS A 1 406 ? -17.625 1.114 -3.701 1 94.31 406 LYS A CA 1
ATOM 3094 C C . LYS A 1 406 ? -18.938 1.668 -4.258 1 94.31 406 LYS A C 1
ATOM 3096 O O . LYS A 1 406 ? -19.688 0.95 -4.922 1 94.31 406 LYS A O 1
ATOM 3101 N N . LEU A 1 407 ? -19.188 2.936 -3.912 1 95.38 407 LEU A N 1
ATOM 3102 C CA . LEU A 1 407 ? -20.359 3.598 -4.48 1 95.38 407 LEU A CA 1
ATOM 3103 C C . LEU A 1 407 ? -20.312 3.58 -6.004 1 95.38 407 LEU A C 1
ATOM 3105 O O . LEU A 1 407 ? -21.266 3.162 -6.66 1 95.38 407 LEU A O 1
ATOM 3109 N N . PHE A 1 408 ? -19.203 3.961 -6.566 1 97.56 408 PHE A N 1
ATOM 3110 C CA . PHE A 1 408 ? -19.094 4.059 -8.016 1 97.56 408 PHE A CA 1
ATOM 3111 C C . PHE A 1 408 ? -19.047 2.672 -8.648 1 97.56 408 PHE A C 1
ATOM 3113 O O . PHE A 1 408 ? -19.562 2.473 -9.758 1 97.56 408 PHE A O 1
ATOM 3120 N N . ILE A 1 409 ? -18.422 1.688 -7.996 1 97.56 409 ILE A N 1
ATOM 3121 C CA . ILE A 1 409 ? -18.453 0.319 -8.5 1 97.56 409 ILE A CA 1
ATOM 3122 C C . ILE A 1 409 ? -19.906 -0.142 -8.625 1 97.56 409 ILE A C 1
ATOM 3124 O O . ILE A 1 409 ? -20.297 -0.745 -9.633 1 97.56 409 ILE A O 1
ATOM 3128 N N . HIS A 1 410 ? -20.719 0.185 -7.598 1 95.69 410 HIS A N 1
ATOM 3129 C CA . HIS A 1 410 ? -22.125 -0.184 -7.586 1 95.69 410 HIS A CA 1
ATOM 3130 C C . HIS A 1 410 ? -22.875 0.488 -8.734 1 95.69 410 HIS A C 1
ATOM 3132 O O . HIS A 1 410 ? -23.609 -0.173 -9.469 1 95.69 410 HIS A O 1
ATOM 3138 N N . LEU A 1 411 ? -22.672 1.796 -8.883 1 96.81 411 LEU A N 1
ATOM 3139 C CA . LEU A 1 411 ? -23.375 2.568 -9.898 1 96.81 411 LEU A CA 1
ATOM 3140 C C . LEU A 1 411 ? -22.984 2.117 -11.297 1 96.81 411 LEU A C 1
ATOM 3142 O O . LEU A 1 411 ? -23.828 1.965 -12.18 1 96.81 411 LEU A O 1
ATOM 3146 N N . VAL A 1 412 ? -21.703 1.89 -11.523 1 98.38 412 VAL A N 1
ATOM 3147 C CA . VAL A 1 412 ? -21.188 1.468 -12.82 1 98.38 412 VAL A CA 1
ATOM 3148 C C . VAL A 1 412 ? -21.688 0.068 -13.148 1 98.38 412 VAL A C 1
ATOM 3150 O O . VAL A 1 412 ? -22.094 -0.203 -14.281 1 98.38 412 VAL A O 1
ATOM 3153 N N . THR A 1 413 ? -21.641 -0.833 -12.164 1 97.44 413 THR A N 1
ATOM 3154 C CA . THR A 1 413 ? -22.141 -2.189 -12.375 1 97.44 413 THR A CA 1
ATOM 3155 C C . THR A 1 413 ? -23.578 -2.17 -12.844 1 97.44 413 THR A C 1
ATOM 3157 O O . THR A 1 413 ? -23.938 -2.855 -13.805 1 97.44 413 THR A O 1
ATOM 3160 N N . LYS A 1 414 ? -24.438 -1.387 -12.156 1 96.44 414 LYS A N 1
ATOM 3161 C CA . LYS A 1 414 ? -25.859 -1.272 -12.5 1 96.44 414 LYS A CA 1
ATOM 3162 C C . LYS A 1 414 ? -26.031 -0.701 -13.898 1 96.44 414 LYS A C 1
ATOM 3164 O O . LYS A 1 414 ? -26.828 -1.216 -14.688 1 96.44 414 LYS A O 1
ATOM 3169 N N . GLU A 1 415 ? -25.312 0.336 -14.164 1 97.75 415 GLU A N 1
ATOM 3170 C CA . GLU A 1 415 ? -25.438 0.995 -15.461 1 97.75 415 GLU A CA 1
ATOM 3171 C C . GLU A 1 415 ? -24.969 0.087 -16.594 1 97.75 415 GLU A C 1
ATOM 3173 O O . GLU A 1 415 ? -25.578 0.036 -17.656 1 97.75 415 GLU A O 1
ATOM 3178 N N . LEU A 1 416 ? -23.859 -0.602 -16.453 1 98.19 416 LEU A N 1
ATOM 3179 C CA . LEU A 1 416 ? -23.328 -1.486 -17.484 1 98.19 416 LEU A CA 1
ATOM 3180 C C . LEU A 1 416 ? -24.266 -2.664 -17.734 1 98.19 416 LEU A C 1
ATOM 3182 O O . LEU A 1 416 ? -24.375 -3.15 -18.859 1 98.19 416 LEU A O 1
ATOM 3186 N N . LYS A 1 417 ? -24.938 -3.164 -16.656 1 97.06 417 LYS A N 1
ATOM 3187 C CA . LYS A 1 417 ? -25.953 -4.199 -16.828 1 97.06 417 LYS A CA 1
ATOM 3188 C C . LYS A 1 417 ? -27.078 -3.717 -17.734 1 97.06 417 LYS A C 1
ATOM 3190 O O . LYS A 1 417 ? -27.547 -4.457 -18.594 1 97.06 417 LYS A O 1
ATOM 3195 N N . ARG A 1 418 ? -27.5 -2.527 -17.453 1 97.38 418 ARG A N 1
ATOM 3196 C CA . ARG A 1 418 ? -28.547 -1.922 -18.281 1 97.38 418 ARG A CA 1
ATOM 3197 C C . ARG A 1 418 ? -28.094 -1.802 -19.734 1 97.38 418 ARG A C 1
ATOM 3199 O O . ARG A 1 418 ? -28.828 -2.15 -20.656 1 97.38 418 ARG A O 1
ATOM 3206 N N . ARG A 1 419 ? -26.859 -1.351 -19.938 1 97.56 419 ARG A N 1
ATOM 3207 C CA . ARG A 1 419 ? -26.328 -1.173 -21.281 1 97.56 419 ARG A CA 1
ATOM 3208 C C . ARG A 1 419 ? -26.125 -2.518 -21.969 1 97.56 419 ARG A C 1
ATOM 3210 O O . ARG A 1 419 ? -26.281 -2.621 -23.188 1 97.56 419 ARG A O 1
ATOM 3217 N N . LYS A 1 420 ? -25.703 -3.475 -21.281 1 96.75 420 LYS A N 1
ATOM 3218 C CA . LYS A 1 420 ? -25.547 -4.816 -21.828 1 96.75 420 LYS A CA 1
ATOM 3219 C C . LYS A 1 420 ? -26.891 -5.363 -22.312 1 96.75 420 LYS A C 1
ATOM 3221 O O . LYS A 1 420 ? -26.969 -5.957 -23.391 1 96.75 420 LYS A O 1
ATOM 3226 N N . ALA A 1 421 ? -27.969 -5.152 -21.531 1 96.56 421 ALA A N 1
ATOM 3227 C CA . ALA A 1 421 ? -29.328 -5.594 -21.875 1 96.56 421 ALA A CA 1
ATOM 3228 C C . ALA A 1 421 ? -29.797 -4.926 -23.172 1 96.56 421 ALA A C 1
ATOM 3230 O O . ALA A 1 421 ? -30.531 -5.535 -23.953 1 96.56 421 ALA A O 1
ATOM 3231 N N . ASN A 1 422 ? -29.344 -3.754 -23.422 1 96 422 ASN A N 1
ATOM 3232 C CA . ASN A 1 422 ? -29.766 -3.004 -24.609 1 96 422 ASN A CA 1
ATOM 3233 C C . ASN A 1 422 ? -28.781 -3.15 -25.75 1 96 422 ASN A C 1
ATOM 3235 O O . ASN A 1 422 ? -28.891 -2.443 -26.766 1 96 422 ASN A O 1
ATOM 3239 N N . GLY A 1 423 ? -27.734 -3.932 -25.547 1 96 423 GLY A N 1
ATOM 3240 C CA . GLY A 1 423 ? -26.797 -4.238 -26.609 1 96 423 GLY A CA 1
ATOM 3241 C C . GLY A 1 423 ? -25.703 -3.205 -26.75 1 96 423 GLY A C 1
ATOM 3242 O O . GLY A 1 423 ? -24.906 -3.258 -27.703 1 96 423 GLY A O 1
ATOM 3243 N N . GLN A 1 424 ? -25.609 -2.277 -25.828 1 96.38 424 GLN A N 1
ATOM 3244 C CA . GLN A 1 424 ? -24.641 -1.181 -25.906 1 96.38 424 GLN A CA 1
ATOM 3245 C C . GLN A 1 424 ? -23.328 -1.558 -25.25 1 96.38 424 GLN A C 1
ATOM 3247 O O . GLN A 1 424 ? -22.344 -0.82 -25.359 1 96.38 424 GLN A O 1
ATOM 3252 N N . PHE A 1 425 ? -23.266 -2.674 -24.578 1 97 425 PHE A N 1
ATOM 3253 C CA . PHE A 1 425 ? -22.062 -3.176 -23.906 1 97 425 PHE A CA 1
ATOM 3254 C C . PHE A 1 425 ? -21.906 -4.676 -24.141 1 97 425 PHE A C 1
ATOM 3256 O O . PHE A 1 425 ? -22.797 -5.457 -23.781 1 97 425 PHE A O 1
ATOM 3263 N N . LYS A 1 426 ? -20.812 -5.082 -24.703 1 93.56 426 LYS A N 1
ATOM 3264 C CA . LYS A 1 426 ? -20.578 -6.488 -25.016 1 93.56 426 LYS A CA 1
ATOM 3265 C C . LYS A 1 426 ? -19.422 -7.051 -24.188 1 93.56 426 LYS A C 1
ATOM 3267 O O . LYS A 1 426 ? -19.109 -8.242 -24.297 1 93.56 426 LYS A O 1
ATOM 3272 N N . GLY A 1 427 ? -18.797 -6.273 -23.375 1 93.94 427 GLY A N 1
ATOM 3273 C CA . GLY A 1 427 ? -17.641 -6.711 -22.594 1 93.94 427 GLY A CA 1
ATOM 3274 C C . GLY A 1 427 ? -18.016 -7.277 -21.234 1 93.94 427 GLY A C 1
ATOM 3275 O O . GLY A 1 427 ? -19.156 -7.684 -21.016 1 93.94 427 GLY A O 1
ATOM 3276 N N . SER A 1 428 ? -17.062 -7.516 -20.406 1 93.75 428 SER A N 1
ATOM 3277 C CA . SER A 1 428 ? -17.234 -7.945 -19.016 1 93.75 428 SER A CA 1
ATOM 3278 C C . SER A 1 428 ? -16.688 -6.906 -18.047 1 93.75 428 SER A C 1
ATOM 3280 O O . SER A 1 428 ? -15.75 -6.172 -18.375 1 93.75 428 SER A O 1
ATOM 3282 N N . PHE A 1 429 ? -17.359 -6.883 -16.891 1 95.69 429 PHE A N 1
ATOM 3283 C CA . PHE A 1 429 ? -16.938 -5.918 -15.891 1 95.69 429 PHE A CA 1
ATOM 3284 C C . PHE A 1 429 ? -16.844 -6.57 -14.516 1 95.69 429 PHE A C 1
ATOM 3286 O O . PHE A 1 429 ? -17.844 -7.102 -14.008 1 95.69 429 PHE A O 1
ATOM 3293 N N . SER A 1 430 ? -15.703 -6.699 -14 1 93.62 430 SER A N 1
ATOM 3294 C CA . SER A 1 430 ? -15.398 -7.07 -12.617 1 93.62 430 SER A CA 1
ATOM 3295 C C . SER A 1 430 ? -14.508 -6.031 -11.953 1 93.62 430 SER A C 1
ATOM 3297 O O . SER A 1 430 ? -13.484 -5.625 -12.508 1 93.62 430 SER A O 1
ATOM 3299 N N . ALA A 1 431 ? -14.922 -5.57 -10.805 1 95.62 431 ALA A N 1
ATOM 3300 C CA . ALA A 1 431 ? -14.219 -4.434 -10.227 1 95.62 431 ALA A CA 1
ATOM 3301 C C . ALA A 1 431 ? -13.719 -4.754 -8.82 1 95.62 431 ALA A C 1
ATOM 3303 O O . ALA A 1 431 ? -14.336 -5.531 -8.094 1 95.62 431 ALA A O 1
ATOM 3304 N N . MET A 1 432 ? -12.602 -4.227 -8.508 1 94.25 432 MET A N 1
ATOM 3305 C CA . MET A 1 432 ? -12.008 -4.242 -7.172 1 94.25 432 MET A CA 1
ATOM 3306 C C . MET A 1 432 ? -11.844 -2.824 -6.633 1 94.25 432 MET A C 1
ATOM 3308 O O . MET A 1 432 ? -11.484 -1.91 -7.375 1 94.25 432 MET A O 1
ATOM 3312 N N . GLY A 1 433 ? -12.188 -2.646 -5.352 1 95.5 433 GLY A N 1
ATOM 3313 C CA . GLY A 1 433 ? -12 -1.354 -4.711 1 95.5 433 GLY A CA 1
ATOM 3314 C C . GLY A 1 433 ? -10.789 -1.304 -3.805 1 95.5 433 GLY A C 1
ATOM 3315 O O . GLY A 1 433 ? -10.453 -2.293 -3.148 1 95.5 433 GLY A O 1
ATOM 3316 N N . HIS A 1 434 ? -10.109 -0.176 -3.773 1 96.31 434 HIS A N 1
ATOM 3317 C CA . HIS A 1 434 ? -8.953 0.073 -2.922 1 96.31 434 HIS A CA 1
ATOM 3318 C C . HIS A 1 434 ? -9.039 1.441 -2.256 1 96.31 434 HIS A C 1
ATOM 3320 O O . HIS A 1 434 ? -9.602 2.379 -2.826 1 96.31 434 HIS A O 1
ATOM 3326 N N . PHE A 1 435 ? -8.523 1.49 -1.001 1 96.19 435 PHE A N 1
ATOM 3327 C CA . PHE A 1 435 ? -8.289 2.762 -0.329 1 96.19 435 PHE A CA 1
ATOM 3328 C C . PHE A 1 435 ? -6.824 2.9 0.075 1 96.19 435 PHE A C 1
ATOM 3330 O O . PHE A 1 435 ? -6.301 2.074 0.826 1 96.19 435 PHE A O 1
ATOM 3337 N N . PHE A 1 436 ? -6.156 3.885 -0.521 1 97.38 436 PHE A N 1
ATOM 3338 C CA . PHE A 1 436 ? -4.797 4.227 -0.125 1 97.38 436 PHE A CA 1
ATOM 3339 C C . PHE A 1 436 ? -4.773 5.531 0.661 1 97.38 436 PHE A C 1
ATOM 3341 O O . PHE A 1 436 ? -5.062 6.598 0.113 1 97.38 436 PHE A O 1
ATOM 3348 N N . GLY A 1 437 ? -4.508 5.457 1.932 1 95.25 437 GLY A N 1
ATOM 3349 C CA . GLY A 1 437 ? -4.594 6.621 2.797 1 95.25 437 GLY A CA 1
ATOM 3350 C C . GLY A 1 437 ? -3.57 6.609 3.916 1 95.25 437 GLY A C 1
ATOM 3351 O O . GLY A 1 437 ? -2.455 7.109 3.75 1 95.25 437 GLY A O 1
ATOM 3352 N N . TYR A 1 438 ? -3.75 5.824 4.953 1 93.44 438 TYR A N 1
ATOM 3353 C CA . TYR A 1 438 ? -3.008 5.898 6.207 1 93.44 438 TYR A CA 1
ATOM 3354 C C . TYR A 1 438 ? -1.567 5.434 6.016 1 93.44 438 TYR A C 1
ATOM 3356 O O . TYR A 1 438 ? -0.66 5.91 6.703 1 93.44 438 TYR A O 1
ATOM 3364 N N . GLU A 1 439 ? -1.347 4.531 5.102 1 95.12 439 GLU A N 1
ATOM 3365 C CA . GLU A 1 439 ? -0.01 4 4.852 1 95.12 439 GLU A CA 1
ATOM 3366 C C . GLU A 1 439 ? 0.893 5.055 4.219 1 95.12 439 GLU A C 1
ATOM 3368 O O . GLU A 1 439 ? 2.115 4.898 4.188 1 95.12 439 GLU A O 1
ATOM 3373 N N . GLY A 1 440 ? 0.305 6.125 3.711 1 96.06 440 GLY A N 1
ATOM 3374 C CA . GLY A 1 440 ? 1.105 7.145 3.051 1 96.06 440 GLY A CA 1
ATOM 3375 C C . GLY A 1 440 ? 1.5 8.281 3.971 1 96.06 440 GLY A C 1
ATOM 3376 O O . GLY A 1 440 ? 2.334 9.117 3.613 1 96.06 440 GLY A O 1
ATOM 3377 N N . ARG A 1 441 ? 1.03 8.289 5.223 1 92.5 441 ARG A N 1
ATOM 3378 C CA . ARG A 1 441 ? 1.144 9.453 6.098 1 92.5 441 ARG A CA 1
ATOM 3379 C C . ARG A 1 441 ? 2.455 9.422 6.879 1 92.5 441 ARG A C 1
ATOM 3381 O O . ARG A 1 441 ? 3.008 10.477 7.211 1 92.5 441 ARG A O 1
ATOM 3388 N N . CYS A 1 442 ? 2.943 8.141 7.172 1 95.31 442 CYS A N 1
ATOM 3389 C CA . CYS A 1 442 ? 4.031 8.07 8.141 1 95.31 442 CYS A CA 1
ATOM 3390 C C . CYS A 1 442 ? 5.168 7.199 7.625 1 95.31 442 CYS A C 1
ATOM 3392 O O . CYS A 1 442 ? 5.91 6.609 8.414 1 95.31 442 CYS A O 1
ATOM 3394 N N . GLY A 1 443 ? 5.305 7.055 6.324 1 97.25 443 GLY A N 1
ATOM 3395 C CA . GLY A 1 443 ? 6.449 6.336 5.781 1 97.25 443 GLY A CA 1
ATOM 3396 C C . GLY A 1 443 ? 7.762 7.066 5.984 1 97.25 443 GLY A C 1
ATOM 3397 O O . GLY A 1 443 ? 7.777 8.219 6.418 1 97.25 443 GLY A O 1
ATOM 3398 N N . LEU A 1 444 ? 8.906 6.359 5.809 1 98.31 444 LEU A N 1
ATOM 3399 C CA . LEU A 1 444 ? 10.188 7.066 5.77 1 98.31 444 LEU A CA 1
ATOM 3400 C C . LEU A 1 444 ? 10.148 8.195 4.738 1 98.31 444 LEU A C 1
ATOM 3402 O O . LEU A 1 444 ? 9.805 7.965 3.576 1 98.31 444 LEU A O 1
ATOM 3406 N N . PRO A 1 445 ? 10.406 9.398 5.188 1 98.5 445 PRO A N 1
ATOM 3407 C CA . PRO A 1 445 ? 10.273 10.508 4.242 1 98.5 445 PRO A CA 1
ATOM 3408 C C . PRO A 1 445 ? 11.242 10.398 3.07 1 98.5 445 PRO A C 1
ATOM 3410 O O . PRO A 1 445 ? 12.398 10.016 3.254 1 98.5 445 PRO A O 1
ATOM 3413 N N . SER A 1 446 ? 10.75 10.688 1.836 1 98.38 446 SER A N 1
ATOM 3414 C CA . SER A 1 446 ? 11.625 10.766 0.671 1 98.38 446 SER A CA 1
ATOM 3415 C C . SER A 1 446 ? 12.797 11.703 0.925 1 98.38 446 SER A C 1
ATOM 3417 O O . SER A 1 446 ? 12.781 12.492 1.871 1 98.38 446 SER A O 1
ATOM 3419 N N . ASN A 1 447 ? 13.836 11.609 0.121 1 98.5 447 ASN A N 1
ATOM 3420 C CA . ASN A 1 447 ? 14.938 12.562 0.239 1 98.5 447 ASN A CA 1
ATOM 3421 C C . ASN A 1 447 ? 14.445 14 0.083 1 98.5 447 ASN A C 1
ATOM 3423 O O . ASN A 1 447 ? 14.922 14.906 0.778 1 98.5 447 ASN A O 1
ATOM 3427 N N . PHE A 1 448 ? 13.5 14.219 -0.801 1 98.19 448 PHE A N 1
ATOM 3428 C CA . PHE A 1 448 ? 12.945 15.555 -0.99 1 98.19 448 PHE A CA 1
ATOM 3429 C C . PHE A 1 448 ? 12.336 16.078 0.306 1 98.19 448 PHE A C 1
ATOM 3431 O O . PHE A 1 448 ? 12.703 17.156 0.781 1 98.19 448 PHE A O 1
ATOM 3438 N N . ASP A 1 449 ? 11.422 15.297 0.916 1 98.5 449 ASP A N 1
ATOM 3439 C CA . ASP A 1 449 ? 10.75 15.742 2.131 1 98.5 449 ASP A CA 1
ATOM 3440 C C . ASP A 1 449 ? 11.734 15.852 3.295 1 98.5 449 ASP A C 1
ATOM 3442 O O . ASP A 1 449 ? 11.609 16.734 4.141 1 98.5 449 ASP A O 1
ATOM 3446 N N . SER A 1 450 ? 12.703 14.922 3.363 1 98.62 450 SER A N 1
ATOM 3447 C CA . SER A 1 450 ? 13.711 15.008 4.41 1 98.62 450 SER A CA 1
ATOM 3448 C C . SER A 1 450 ? 14.469 16.328 4.34 1 98.62 450 SER A C 1
ATOM 3450 O O . SER A 1 450 ? 14.617 17.016 5.352 1 98.62 450 SER A O 1
ATOM 3452 N N . ASN A 1 451 ? 14.938 16.672 3.127 1 98.5 451 ASN A N 1
ATOM 3453 C CA . ASN A 1 451 ? 15.688 17.906 2.91 1 98.5 451 ASN A CA 1
ATOM 3454 C C . ASN A 1 451 ? 14.82 19.141 3.135 1 98.5 451 ASN A C 1
ATOM 3456 O O . ASN A 1 451 ? 15.242 20.094 3.807 1 98.5 451 ASN A O 1
ATOM 3460 N N . TYR A 1 452 ? 13.664 19.094 2.539 1 98.44 452 TYR A N 1
ATOM 3461 C CA . TYR A 1 452 ? 12.734 20.203 2.596 1 98.44 452 TYR A CA 1
ATOM 3462 C C . TYR A 1 452 ? 12.344 20.531 4.035 1 98.44 452 TYR A C 1
ATOM 3464 O O . TYR A 1 452 ? 12.406 21.688 4.457 1 98.44 452 TYR A O 1
ATOM 3472 N N . CYS A 1 453 ? 12.008 19.469 4.801 1 98.75 453 CYS A N 1
ATOM 3473 C CA . CYS A 1 453 ? 11.547 19.656 6.172 1 98.75 453 CYS A CA 1
ATOM 3474 C C . CYS A 1 453 ? 12.68 20.109 7.082 1 98.75 453 CYS A C 1
ATOM 3476 O O . CYS A 1 453 ? 12.484 20.953 7.961 1 98.75 453 CYS A O 1
ATOM 3478 N N . TYR A 1 454 ? 13.859 19.547 6.883 1 98.69 454 TYR A N 1
ATOM 3479 C CA . TYR A 1 454 ? 15.023 20.016 7.633 1 98.69 454 TYR A CA 1
ATOM 3480 C C . TYR A 1 454 ? 15.266 21.5 7.395 1 98.69 454 TYR A C 1
ATOM 3482 O O . TYR A 1 454 ? 15.508 22.25 8.344 1 98.69 454 TYR A O 1
ATOM 3490 N N . ALA A 1 455 ? 15.172 21.922 6.164 1 98.56 455 ALA A N 1
ATOM 3491 C CA . ALA A 1 455 ? 15.328 23.328 5.809 1 98.56 455 ALA A CA 1
ATOM 3492 C C . ALA A 1 455 ? 14.234 24.188 6.441 1 98.56 455 ALA A C 1
ATOM 3494 O O . ALA A 1 455 ? 14.5 25.297 6.918 1 98.56 455 ALA A O 1
ATOM 3495 N N . LEU A 1 456 ? 13 23.688 6.414 1 98.75 456 LEU A N 1
ATOM 3496 C CA . LEU A 1 456 ? 11.891 24.406 7.027 1 98.75 456 LEU A CA 1
ATOM 3497 C C . LEU A 1 456 ? 12.133 24.625 8.516 1 98.75 456 LEU A C 1
ATOM 3499 O O . LEU A 1 456 ? 11.852 25.703 9.047 1 98.75 456 LEU A O 1
ATOM 3503 N N . GLY A 1 457 ? 12.641 23.547 9.203 1 98.69 457 GLY A N 1
ATOM 3504 C CA . GLY A 1 457 ? 12.945 23.672 10.617 1 98.69 457 GLY A CA 1
ATOM 3505 C C . GLY A 1 457 ? 13.984 24.734 10.914 1 98.69 457 GLY A C 1
ATOM 3506 O O . GLY A 1 457 ? 13.797 25.578 11.805 1 98.69 457 GLY A O 1
ATOM 3507 N N . ARG A 1 458 ? 15.039 24.766 10.18 1 98 458 ARG A N 1
ATOM 3508 C CA . ARG A 1 458 ? 16.078 25.781 10.359 1 98 458 ARG A CA 1
ATOM 3509 C C . ARG A 1 458 ? 15.562 27.172 10.039 1 98 458 ARG A C 1
ATOM 3511 O O . ARG A 1 458 ? 15.898 28.141 10.719 1 98 458 ARG A O 1
ATOM 3518 N N . THR A 1 459 ? 14.734 27.234 8.984 1 98.44 459 THR A N 1
ATOM 3519 C CA . THR A 1 459 ? 14.141 28.5 8.602 1 98.44 459 THR A CA 1
ATOM 3520 C C . THR A 1 459 ? 13.266 29.047 9.734 1 98.44 459 THR A C 1
ATOM 3522 O O . THR A 1 459 ? 13.328 30.234 10.047 1 98.44 459 THR A O 1
ATOM 3525 N N . ALA A 1 460 ? 12.453 28.188 10.328 1 98.69 460 ALA A N 1
ATOM 3526 C CA . ALA A 1 460 ? 11.609 28.594 11.445 1 98.69 460 ALA A CA 1
ATOM 3527 C C . ALA A 1 460 ? 12.453 29.141 12.594 1 98.69 460 ALA A C 1
ATOM 3529 O O . ALA A 1 460 ? 12.109 30.156 13.195 1 98.69 460 ALA A O 1
ATOM 3530 N N . GLY A 1 461 ? 13.539 28.453 12.93 1 97.19 461 GLY A N 1
ATOM 3531 C CA . GLY A 1 461 ? 14.453 28.922 13.961 1 97.19 461 GLY A CA 1
ATOM 3532 C C . GLY A 1 461 ? 15.031 30.297 13.648 1 97.19 461 GLY A C 1
ATOM 3533 O O . GLY A 1 461 ? 15.086 31.156 14.523 1 97.19 461 GLY A O 1
ATOM 3534 N N . ALA A 1 462 ? 15.43 30.484 12.406 1 96.75 462 ALA A N 1
ATOM 3535 C CA . ALA A 1 462 ? 16.031 31.734 11.984 1 96.75 462 ALA A CA 1
ATOM 3536 C C . ALA A 1 462 ? 15.023 32.875 12.078 1 96.75 462 ALA A C 1
ATOM 3538 O O . ALA A 1 462 ? 15.367 34 12.484 1 96.75 462 ALA A O 1
ATOM 3539 N N . LEU A 1 463 ? 13.797 32.625 11.633 1 97.94 463 LEU A N 1
ATOM 3540 C CA . LEU A 1 463 ? 12.758 33.656 11.711 1 97.94 463 LEU A CA 1
ATOM 3541 C C . LEU A 1 463 ? 12.531 34.094 13.156 1 97.94 463 LEU A C 1
ATOM 3543 O O . LEU A 1 463 ? 12.414 35.281 13.438 1 97.94 463 LEU A O 1
ATOM 3547 N N . LEU A 1 464 ? 12.492 33.125 14.07 1 97.44 464 LEU A N 1
ATOM 3548 C CA . LEU A 1 464 ? 12.297 33.438 15.484 1 97.44 464 LEU A CA 1
ATOM 3549 C C . LEU A 1 464 ? 13.508 34.188 16.047 1 97.44 464 LEU A C 1
ATOM 3551 O O . LEU A 1 464 ? 13.359 35.062 16.875 1 97.44 464 LEU A O 1
ATOM 3555 N N . ASP A 1 465 ? 14.656 33.781 15.609 1 95 465 ASP A N 1
ATOM 3556 C CA . ASP A 1 465 ? 15.891 34.438 16.031 1 95 465 ASP A CA 1
ATOM 3557 C C . ASP A 1 465 ? 15.891 35.906 15.648 1 95 465 ASP A C 1
ATOM 3559 O O . ASP A 1 465 ? 16.484 36.75 16.344 1 95 465 ASP A O 1
ATOM 3563 N N . HIS A 1 466 ? 15.242 36.25 14.57 1 95.69 466 HIS A N 1
ATOM 3564 C CA . HIS A 1 466 ? 15.148 37.625 14.102 1 95.69 466 HIS A CA 1
ATOM 3565 C C . HIS A 1 466 ? 13.938 38.312 14.703 1 95.69 466 HIS A C 1
ATOM 3567 O O . HIS A 1 466 ? 13.617 39.438 14.328 1 95.69 466 HIS A O 1
ATOM 3573 N N . GLY A 1 467 ? 13.172 37.656 15.562 1 96.56 467 GLY A N 1
ATOM 3574 C CA . GLY A 1 467 ? 12.07 38.25 16.297 1 96.56 467 GLY A CA 1
ATOM 3575 C C . GLY A 1 467 ? 10.812 38.375 15.461 1 96.56 467 GLY A C 1
ATOM 3576 O O . GLY A 1 467 ? 9.984 39.281 15.711 1 96.56 467 GLY A O 1
ATOM 3577 N N . LEU A 1 468 ? 10.68 37.562 14.484 1 97.94 468 LEU A N 1
ATOM 3578 C CA . LEU A 1 468 ? 9.516 37.656 13.609 1 97.94 468 LEU A CA 1
ATOM 3579 C C . LEU A 1 468 ? 8.352 36.844 14.172 1 97.94 468 LEU A C 1
ATOM 3581 O O . LEU A 1 468 ? 8.555 35.75 14.711 1 97.94 468 LEU A O 1
ATOM 3585 N N . THR A 1 469 ? 7.121 37.375 14.094 1 98.62 469 THR A N 1
ATOM 3586 C CA . THR A 1 469 ? 5.898 36.688 14.531 1 98.62 469 THR A CA 1
ATOM 3587 C C . THR A 1 469 ? 4.824 36.781 13.453 1 98.62 469 THR A C 1
ATOM 3589 O O . THR A 1 469 ? 4.816 37.688 12.641 1 98.62 469 THR A O 1
ATOM 3592 N N . GLY A 1 470 ? 3.994 35.75 13.375 1 98.56 470 GLY A N 1
ATOM 3593 C CA . GLY A 1 470 ? 2.904 35.75 12.414 1 98.56 470 GLY A CA 1
ATOM 3594 C C . GLY A 1 470 ? 3.34 35.344 11.016 1 98.56 470 GLY A C 1
ATOM 3595 O O . GLY A 1 470 ? 2.742 35.781 10.031 1 98.56 470 GLY A O 1
ATOM 3596 N N . TYR A 1 471 ? 4.457 34.656 10.891 1 98.69 471 TYR A N 1
ATOM 3597 C CA . TYR A 1 471 ? 4.973 34.219 9.602 1 98.69 471 TYR A CA 1
ATOM 3598 C C . TYR A 1 471 ? 4.891 32.688 9.469 1 98.69 471 TYR A C 1
ATOM 3600 O O . TYR A 1 471 ? 4.863 31.984 10.477 1 98.69 471 TYR A O 1
ATOM 3608 N N . MET A 1 472 ? 4.758 32.219 8.266 1 98.5 472 MET A N 1
ATOM 3609 C CA . MET A 1 472 ? 4.984 30.828 7.906 1 98.5 472 MET A CA 1
ATOM 3610 C C . MET A 1 472 ? 6.387 30.641 7.34 1 98.5 472 MET A C 1
ATOM 3612 O O . MET A 1 472 ? 6.793 31.344 6.414 1 98.5 472 MET A O 1
ATOM 3616 N N . ALA A 1 473 ? 7.133 29.719 7.945 1 98.56 473 ALA A N 1
ATOM 3617 C CA . ALA A 1 473 ? 8.422 29.375 7.352 1 98.56 473 ALA A CA 1
ATOM 3618 C C . ALA A 1 473 ? 8.266 28.953 5.895 1 98.56 473 ALA A C 1
ATOM 3620 O O . ALA A 1 473 ? 7.414 28.109 5.574 1 98.56 473 ALA A O 1
ATOM 3621 N N . SER A 1 474 ? 9.055 29.5 5.043 1 97.19 474 SER A N 1
ATOM 3622 C CA . SER A 1 474 ? 8.938 29.281 3.605 1 97.19 474 SER A CA 1
ATOM 3623 C C . SER A 1 474 ? 10.281 28.922 2.986 1 97.19 474 SER A C 1
ATOM 3625 O O . SER A 1 474 ? 11.305 29.531 3.311 1 97.19 474 SER A O 1
ATOM 3627 N N . VAL A 1 475 ? 10.305 27.891 2.178 1 97.5 475 VAL A N 1
ATOM 3628 C CA . VAL A 1 475 ? 11.438 27.5 1.354 1 97.5 475 VAL A CA 1
ATOM 3629 C C . VAL A 1 475 ? 11.008 27.375 -0.105 1 97.5 475 VAL A C 1
ATOM 3631 O O . VAL A 1 475 ? 10.016 26.703 -0.414 1 97.5 475 VAL A O 1
ATOM 3634 N N . SER A 1 476 ? 11.703 28.047 -1.026 1 95.88 476 SER A N 1
ATOM 3635 C CA . SER A 1 476 ? 11.344 28.078 -2.439 1 95.88 476 SER A CA 1
ATOM 3636 C C . SER A 1 476 ? 12.508 27.641 -3.316 1 95.88 476 SER A C 1
ATOM 3638 O O . SER A 1 476 ? 13.578 27.281 -2.809 1 95.88 476 SER A O 1
ATOM 3640 N N . ASN A 1 477 ? 12.312 27.594 -4.645 1 95.88 477 ASN A N 1
ATOM 3641 C CA . ASN A 1 477 ? 13.266 27.062 -5.609 1 95.88 477 ASN A CA 1
ATOM 3642 C C . ASN A 1 477 ? 13.508 25.562 -5.391 1 95.88 477 ASN A C 1
ATOM 3644 O O . ASN A 1 477 ? 14.648 25.109 -5.453 1 95.88 477 ASN A O 1
ATOM 3648 N N . LEU A 1 478 ? 12.391 24.891 -5.164 1 96.75 478 LEU A N 1
ATOM 3649 C CA . LEU A 1 478 ? 12.445 23.5 -4.691 1 96.75 478 LEU A CA 1
ATOM 3650 C C . LEU A 1 478 ? 12.789 22.547 -5.832 1 96.75 478 LEU A C 1
ATOM 3652 O O . LEU A 1 478 ? 13.141 21.391 -5.598 1 96.75 478 LEU A O 1
ATOM 3656 N N . THR A 1 479 ? 12.672 22.953 -7.074 1 95.56 479 THR A N 1
ATOM 3657 C CA . THR A 1 479 ? 13.008 22.094 -8.195 1 95.56 479 THR A CA 1
ATOM 3658 C C . THR A 1 479 ? 14.516 22.062 -8.422 1 95.56 479 THR A C 1
ATOM 3660 O O . THR A 1 479 ? 15.016 21.234 -9.188 1 95.56 479 THR A O 1
ATOM 3663 N N . ALA A 1 480 ? 15.242 22.969 -7.727 1 95.44 480 ALA A N 1
ATOM 3664 C CA . ALA A 1 480 ? 16.703 23 -7.75 1 95.44 480 ALA A CA 1
ATOM 3665 C C . ALA A 1 480 ? 17.281 22.094 -6.664 1 95.44 480 ALA A C 1
ATOM 3667 O O . ALA A 1 480 ? 16.547 21.609 -5.797 1 95.44 480 ALA A O 1
ATOM 3668 N N . PRO A 1 481 ? 18.594 21.797 -6.742 1 95 481 PRO A N 1
ATOM 3669 C CA . PRO A 1 481 ? 19.219 21.078 -5.629 1 95 481 PRO A CA 1
ATOM 3670 C C . PRO A 1 481 ? 19.078 21.812 -4.301 1 95 481 PRO A C 1
ATOM 3672 O O . PRO A 1 481 ? 19.078 23.047 -4.273 1 95 481 PRO A O 1
ATOM 3675 N N . PRO A 1 482 ? 18.969 21.109 -3.219 1 96.25 482 PRO A N 1
ATOM 3676 C CA . PRO A 1 482 ? 18.719 21.719 -1.911 1 96.25 482 PRO A CA 1
ATOM 3677 C C . PRO A 1 482 ? 19.672 22.859 -1.592 1 96.25 482 PRO A C 1
ATOM 3679 O O . PRO A 1 482 ? 19.297 23.828 -0.937 1 96.25 482 PRO A O 1
ATOM 3682 N N . GLU A 1 483 ? 20.906 22.828 -2.092 1 95.56 483 GLU A N 1
ATOM 3683 C CA . GLU A 1 483 ? 21.922 23.844 -1.821 1 95.56 483 GLU A CA 1
ATOM 3684 C C . GLU A 1 483 ? 21.547 25.188 -2.455 1 95.56 483 GLU A C 1
ATOM 3686 O O . GLU A 1 483 ? 22.109 26.219 -2.102 1 95.56 483 GLU A O 1
ATOM 3691 N N . GLN A 1 484 ? 20.578 25.141 -3.34 1 96.06 484 GLN A N 1
ATOM 3692 C CA . GLN A 1 484 ? 20.188 26.344 -4.062 1 96.06 484 GLN A CA 1
ATOM 3693 C C . GLN A 1 484 ? 18.812 26.828 -3.605 1 96.06 484 GLN A C 1
ATOM 3695 O O . GLN A 1 484 ? 18.297 27.812 -4.141 1 96.06 484 GLN A O 1
ATOM 3700 N N . TRP A 1 485 ? 18.219 26.25 -2.617 1 96.75 485 TRP A N 1
ATOM 3701 C CA . TRP A 1 485 ? 16.891 26.641 -2.123 1 96.75 485 TRP A CA 1
ATOM 3702 C C . TRP A 1 485 ? 16.953 28 -1.427 1 96.75 485 TRP A C 1
ATOM 3704 O O . TRP A 1 485 ? 18.016 28.422 -0.984 1 96.75 485 TRP A O 1
ATOM 3714 N N . LYS A 1 486 ? 15.875 28.672 -1.465 1 96.25 486 LYS A N 1
ATOM 3715 C CA . LYS A 1 486 ? 15.75 29.984 -0.832 1 96.25 486 LYS A CA 1
ATOM 3716 C C . LYS A 1 486 ? 14.82 29.922 0.379 1 96.25 486 LYS A C 1
ATOM 3718 O O . LYS A 1 486 ? 13.742 29.328 0.309 1 96.25 486 LYS A O 1
ATOM 3723 N N . SER A 1 487 ? 15.273 30.5 1.459 1 96.88 487 SER A N 1
ATOM 3724 C CA . SER A 1 487 ? 14.523 30.453 2.709 1 96.88 487 SER A CA 1
ATOM 3725 C C . SER A 1 487 ? 14.008 31.828 3.104 1 96.88 487 SER A C 1
ATOM 3727 O O . SER A 1 487 ? 14.633 32.844 2.799 1 96.88 487 SER A O 1
ATOM 3729 N N . GLY A 1 488 ? 12.852 31.859 3.748 1 97.5 488 GLY A N 1
ATOM 3730 C CA . GLY A 1 488 ? 12.25 33.094 4.207 1 97.5 488 GLY A CA 1
ATOM 3731 C C . GLY A 1 488 ? 10.953 32.875 4.969 1 97.5 488 GLY A C 1
ATOM 3732 O O . GLY A 1 488 ? 10.781 31.859 5.641 1 97.5 488 GLY A O 1
ATOM 3733 N N . GLY A 1 489 ? 10.133 33.938 5.004 1 98.12 489 GLY A N 1
ATOM 3734 C CA . GLY A 1 489 ? 8.867 33.906 5.715 1 98.12 489 GLY A CA 1
ATOM 3735 C C . GLY A 1 489 ? 7.738 34.562 4.949 1 98.12 489 GLY A C 1
ATOM 3736 O O . GLY A 1 489 ? 7.945 35.594 4.297 1 98.12 489 GLY A O 1
ATOM 3737 N N . LEU A 1 490 ? 6.641 33.938 4.957 1 98.06 490 LEU A N 1
ATOM 3738 C CA . LEU A 1 490 ? 5.402 34.438 4.391 1 98.06 490 LEU A CA 1
ATOM 3739 C C . LEU A 1 490 ? 4.406 34.781 5.492 1 98.06 490 LEU A C 1
ATOM 3741 O O . LEU A 1 490 ? 4.074 33.938 6.324 1 98.06 490 LEU A O 1
ATOM 3745 N N . PRO A 1 491 ? 3.967 36.094 5.547 1 98.31 491 PRO A N 1
ATOM 3746 C CA . PRO A 1 491 ? 2.969 36.375 6.574 1 98.31 491 PRO A CA 1
ATOM 3747 C C . PRO A 1 491 ? 1.765 35.438 6.527 1 98.31 491 PRO A C 1
ATOM 3749 O O . PRO A 1 491 ? 1.226 35.188 5.449 1 98.31 491 PRO A O 1
ATOM 3752 N N . LEU A 1 492 ? 1.315 34.938 7.641 1 98.31 492 LEU A N 1
ATOM 3753 C CA . LEU A 1 492 ? 0.204 34 7.719 1 98.31 492 LEU A CA 1
ATOM 3754 C C . LEU A 1 492 ? -1.07 34.625 7.148 1 98.31 492 LEU A C 1
ATOM 3756 O O . LEU A 1 492 ? -1.859 33.938 6.496 1 98.31 492 LEU A O 1
ATOM 3760 N N . THR A 1 493 ? -1.282 35.906 7.375 1 97.94 493 THR A N 1
ATOM 3761 C CA . THR A 1 493 ? -2.498 36.594 6.949 1 97.94 493 THR A CA 1
ATOM 3762 C C . THR A 1 493 ? -2.605 36.594 5.426 1 97.94 493 THR A C 1
ATOM 3764 O O . THR A 1 493 ? -3.705 36.719 4.875 1 97.94 493 THR A O 1
ATOM 3767 N N . ALA A 1 494 ? -1.479 36.5 4.703 1 97.38 494 ALA A N 1
ATOM 3768 C CA . ALA A 1 494 ? -1.461 36.5 3.244 1 97.38 494 ALA A CA 1
ATOM 3769 C C . ALA A 1 494 ? -2.127 35.25 2.689 1 97.38 494 ALA A C 1
ATOM 3771 O O . ALA A 1 494 ? -2.455 35.188 1.502 1 97.38 494 ALA A O 1
ATOM 3772 N N . 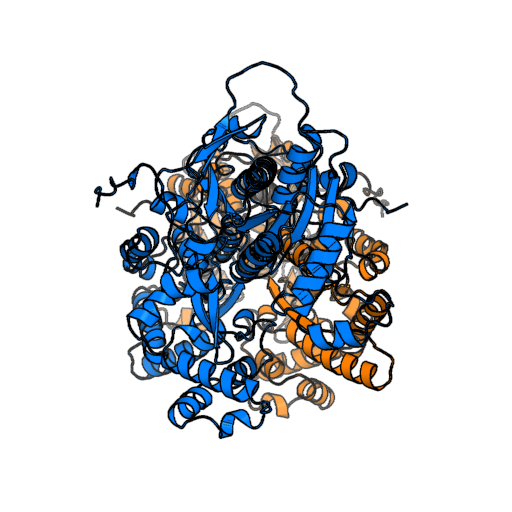LEU A 1 495 ? -2.389 34.25 3.539 1 97.38 495 LEU A N 1
ATOM 3773 C CA . LEU A 1 495 ? -2.982 33 3.133 1 97.38 495 LEU A CA 1
ATOM 3774 C C . LEU A 1 495 ? -4.438 32.906 3.574 1 97.38 495 LEU A C 1
ATOM 3776 O O . LEU A 1 495 ? -5.082 31.875 3.408 1 97.38 495 LEU A O 1
ATOM 3780 N N . MET A 1 496 ? -5.031 33.969 4.133 1 97.5 496 MET A N 1
ATOM 3781 C CA . MET A 1 496 ? -6.289 33.844 4.859 1 97.5 496 MET A CA 1
ATOM 3782 C C . MET A 1 496 ? -7.441 34.438 4.055 1 97.5 496 MET A C 1
ATOM 3784 O O . MET A 1 496 ? -7.227 35.281 3.18 1 97.5 496 MET A O 1
ATOM 3788 N N . ASN A 1 497 ? -8.555 34 4.285 1 96.81 497 ASN A N 1
ATOM 3789 C CA . ASN A 1 497 ? -9.859 34.562 3.928 1 96.81 497 ASN A CA 1
ATOM 3790 C C . ASN A 1 497 ? -10.883 34.312 5.035 1 96.81 497 ASN A C 1
ATOM 3792 O O . ASN A 1 497 ? -10.57 33.75 6.07 1 96.81 497 ASN A O 1
ATOM 3796 N N . MET A 1 498 ? -12.031 34.969 4.871 1 95.12 498 MET A N 1
ATOM 3797 C CA . MET A 1 498 ? -13.117 34.75 5.824 1 95.12 498 MET A CA 1
ATOM 3798 C C . MET A 1 498 ? -13.953 33.531 5.406 1 95.12 498 MET A C 1
ATOM 3800 O O . MET A 1 498 ? -14.227 33.344 4.223 1 95.12 498 MET A O 1
ATOM 3804 N N . GLU A 1 499 ? -14.242 32.688 6.32 1 89.62 499 GLU A N 1
ATOM 3805 C CA . GLU A 1 499 ? -15.125 31.531 6.094 1 89.62 499 GLU A CA 1
ATOM 3806 C C . GLU A 1 499 ? -16.234 31.484 7.137 1 89.62 499 GLU A C 1
ATOM 3808 O O . GLU A 1 499 ? -16.016 31.828 8.297 1 89.62 499 GLU A O 1
ATOM 3813 N N . ARG A 1 500 ? -17.422 31.062 6.68 1 83.38 500 ARG A N 1
ATOM 3814 C CA . ARG A 1 500 ? -18.531 30.906 7.605 1 83.38 500 ARG A CA 1
ATOM 3815 C C . ARG A 1 500 ? -18.453 29.562 8.328 1 83.38 500 ARG A C 1
ATOM 3817 O O . ARG A 1 500 ? -18.484 28.5 7.699 1 83.38 500 ARG A O 1
ATOM 3824 N N . ARG A 1 501 ? -18.203 29.562 9.57 1 75.44 501 ARG A N 1
ATOM 3825 C CA . ARG A 1 501 ? -18.172 28.375 10.406 1 75.44 501 ARG A CA 1
ATOM 3826 C C . ARG A 1 501 ? -19.109 28.516 11.602 1 75.44 501 ARG A C 1
ATOM 3828 O O . ARG A 1 501 ? -19.062 29.516 12.32 1 75.44 501 ARG A O 1
ATOM 3835 N N . LYS A 1 502 ? -19.938 27.422 11.836 1 74.81 502 LYS A N 1
ATOM 3836 C CA . LYS A 1 502 ? -20.875 27.422 12.961 1 74.81 502 LYS A CA 1
ATOM 3837 C C . LYS A 1 502 ? -21.688 28.703 13.008 1 74.81 502 LYS A C 1
ATOM 3839 O O . LYS A 1 502 ? -21.797 29.344 14.062 1 74.81 502 LYS A O 1
ATOM 3844 N N . GLY A 1 503 ? -22.047 29.328 11.883 1 73.25 503 GLY A N 1
ATOM 3845 C CA . GLY A 1 503 ? -22.938 30.469 11.773 1 73.25 503 GLY A CA 1
ATOM 3846 C C . GLY A 1 503 ? -22.219 31.797 11.867 1 73.25 503 GLY A C 1
ATOM 3847 O O . GLY A 1 503 ? -22.844 32.875 11.82 1 73.25 503 GLY A O 1
ATOM 3848 N N . LYS A 1 504 ? -20.906 31.781 12.031 1 82.5 504 LYS A N 1
ATOM 3849 C CA . LYS A 1 504 ? -20.125 33 12.141 1 82.5 504 LYS A CA 1
ATOM 3850 C C . LYS A 1 504 ? -19 33.031 11.109 1 82.5 504 LYS A C 1
ATOM 3852 O O . LYS A 1 504 ? -18.484 31.984 10.711 1 82.5 504 LYS A O 1
ATOM 3857 N N . ASN A 1 505 ? -18.703 34.219 10.695 1 90.31 505 ASN A N 1
ATOM 3858 C CA . ASN A 1 505 ? -17.547 34.375 9.812 1 90.31 505 ASN A CA 1
ATOM 3859 C C . ASN A 1 505 ? -16.25 34.469 10.602 1 90.31 505 ASN A C 1
ATOM 3861 O O . ASN A 1 505 ? -16.125 35.281 11.523 1 90.31 505 ASN A O 1
ATOM 3865 N N . VAL A 1 506 ? -15.336 33.625 10.273 1 91.06 506 VAL A N 1
ATOM 3866 C CA . VAL A 1 506 ? -14.055 33.594 10.977 1 91.06 506 VAL A CA 1
ATOM 3867 C C . VAL A 1 506 ? -12.914 33.562 9.969 1 91.06 506 VAL A C 1
ATOM 3869 O O . VAL A 1 506 ? -13.055 33.031 8.875 1 91.06 506 VAL A O 1
ATOM 3872 N N . PRO A 1 507 ? -11.82 34.281 10.281 1 94.88 507 PRO A N 1
ATOM 3873 C CA . PRO A 1 507 ? -10.656 34.188 9.398 1 94.88 507 PRO A CA 1
ATOM 3874 C C . PRO A 1 507 ? -10.016 32.781 9.43 1 94.88 507 PRO A C 1
ATOM 3876 O O . PRO A 1 507 ? -9.859 32.188 10.5 1 94.88 507 PRO A O 1
ATOM 3879 N N . VAL A 1 508 ? -9.734 32.219 8.32 1 94.56 508 VAL A N 1
ATOM 3880 C CA . VAL A 1 508 ? -9.062 30.938 8.234 1 94.56 508 VAL A CA 1
ATOM 3881 C C . VAL A 1 508 ? -8.047 30.953 7.098 1 94.56 508 VAL A C 1
ATOM 3883 O O . VAL A 1 508 ? -8.164 31.75 6.168 1 94.56 508 VAL A O 1
ATOM 3886 N N . ILE A 1 509 ? -6.992 30.188 7.223 1 95.5 509 ILE A N 1
ATOM 3887 C CA . ILE A 1 509 ? -6.125 29.938 6.078 1 95.5 509 ILE A CA 1
ATOM 3888 C C . ILE A 1 509 ? -6.891 29.156 5.016 1 95.5 509 ILE A C 1
ATOM 3890 O O . ILE A 1 509 ? -7.465 28.109 5.305 1 95.5 509 ILE A O 1
ATOM 3894 N N . ARG A 1 510 ? -6.875 29.656 3.879 1 93.88 510 ARG A N 1
ATOM 3895 C CA . ARG A 1 510 ? -7.66 29.078 2.795 1 93.88 510 ARG A CA 1
ATOM 3896 C C . ARG A 1 510 ? -6.996 27.812 2.256 1 93.88 510 ARG A C 1
ATOM 3898 O O . ARG A 1 510 ? -5.789 27.812 2 1 93.88 510 ARG A O 1
ATOM 3905 N N . LYS A 1 511 ? -7.82 26.812 2.076 1 92.25 511 LYS A N 1
ATOM 3906 C CA . LYS A 1 511 ? -7.332 25.594 1.435 1 92.25 511 LYS A CA 1
ATOM 3907 C C . LYS A 1 511 ? -7.09 25.828 -0.056 1 92.25 511 LYS A C 1
ATOM 3909 O O . LYS A 1 511 ? -7.941 26.375 -0.751 1 92.25 511 LYS A O 1
ATOM 3914 N N . ALA A 1 512 ? -5.926 25.453 -0.496 1 94 512 ALA A N 1
ATOM 3915 C CA . ALA A 1 512 ? -5.625 25.547 -1.924 1 94 512 ALA A CA 1
ATOM 3916 C C . ALA A 1 512 ? -6.176 24.328 -2.672 1 94 512 ALA A C 1
ATOM 3918 O O . ALA A 1 512 ? -5.742 23.203 -2.441 1 94 512 ALA A O 1
ATOM 3919 N N . LEU A 1 513 ? -7.121 24.516 -3.518 1 95.5 513 LEU A N 1
ATOM 3920 C CA . LEU A 1 513 ? -7.695 23.453 -4.34 1 95.5 513 LEU A CA 1
ATOM 3921 C C . LEU A 1 513 ? -6.941 23.328 -5.66 1 95.5 513 LEU A C 1
ATOM 3923 O O . LEU A 1 513 ? -6.094 24.156 -5.98 1 95.5 513 LEU A O 1
ATOM 3927 N N . VAL A 1 514 ? -7.215 22.281 -6.375 1 97 514 VAL A N 1
ATOM 3928 C CA . VAL A 1 514 ? -6.602 22.109 -7.688 1 97 514 VAL A CA 1
ATOM 3929 C C . VAL A 1 514 ? -7.027 23.234 -8.617 1 97 514 VAL A C 1
ATOM 3931 O O . VAL A 1 514 ? -8.219 23.516 -8.75 1 97 514 VAL A O 1
ATOM 3934 N N . ASP A 1 515 ? -6.051 23.938 -9.18 1 96.19 515 ASP A N 1
ATOM 3935 C CA . ASP A 1 515 ? -6.293 25 -10.148 1 96.19 515 ASP A CA 1
ATOM 3936 C C . ASP A 1 515 ? -6.457 24.438 -11.555 1 96.19 515 ASP A C 1
ATOM 3938 O O . ASP A 1 515 ? -5.496 23.938 -12.141 1 96.19 515 ASP A O 1
ATOM 3942 N N . LEU A 1 516 ? -7.645 24.578 -12.086 1 97.69 516 LEU A N 1
ATOM 3943 C CA . LEU A 1 516 ? -7.977 23.984 -13.375 1 97.69 516 LEU A CA 1
ATOM 3944 C C . LEU A 1 516 ? -7.293 24.734 -14.516 1 97.69 516 LEU A C 1
ATOM 3946 O O . LEU A 1 516 ? -7.262 24.234 -15.648 1 97.69 516 LEU A O 1
ATOM 3950 N N . ASP A 1 517 ? -6.66 25.844 -14.203 1 96.69 517 ASP A N 1
ATOM 3951 C CA . ASP A 1 517 ? -5.934 26.609 -15.211 1 96.69 517 ASP A CA 1
ATOM 3952 C C . ASP A 1 517 ? -4.426 26.406 -15.086 1 96.69 517 ASP A C 1
ATOM 3954 O O . ASP A 1 517 ? -3.652 26.891 -15.914 1 96.69 517 ASP A O 1
ATOM 3958 N N . ALA A 1 518 ? -4.02 25.688 -14.102 1 95.88 518 ALA A N 1
ATOM 3959 C CA . ALA A 1 518 ? -2.596 25.5 -13.844 1 95.88 518 ALA A CA 1
ATOM 3960 C C . ALA A 1 518 ? -2.037 24.344 -14.664 1 95.88 518 ALA A C 1
ATOM 3962 O O . ALA A 1 518 ? -2.795 23.516 -15.172 1 95.88 518 ALA A O 1
ATOM 3963 N N . ALA A 1 519 ? -0.752 24.219 -14.766 1 96.88 519 ALA A N 1
ATOM 3964 C CA . ALA A 1 519 ? -0.032 23.312 -15.648 1 96.88 519 ALA A CA 1
ATOM 3965 C C . ALA A 1 519 ? -0.304 21.859 -15.281 1 96.88 519 ALA A C 1
ATOM 3967 O O . ALA A 1 519 ? -0.493 21.016 -16.156 1 96.88 519 ALA A O 1
ATOM 3968 N N . PRO A 1 520 ? -0.345 21.531 -14.008 1 97.5 520 PRO A N 1
ATOM 3969 C CA . PRO A 1 520 ? -0.548 20.109 -13.68 1 97.5 520 PRO A CA 1
ATOM 3970 C C . PRO A 1 520 ? -1.881 19.578 -14.195 1 97.5 520 PRO A C 1
ATOM 3972 O O . PRO A 1 520 ? -1.927 18.5 -14.789 1 97.5 520 PRO A O 1
ATOM 3975 N N . TYR A 1 521 ? -2.988 20.328 -14 1 98.06 521 TYR A N 1
ATOM 3976 C CA . TYR A 1 521 ? -4.289 19.875 -14.484 1 98.06 521 TYR A CA 1
ATOM 3977 C C . TYR A 1 521 ? -4.324 19.844 -16 1 98.06 521 TYR A C 1
ATOM 3979 O O . TYR A 1 521 ? -4.867 18.922 -16.609 1 98.06 521 TYR A O 1
ATOM 3987 N N . LYS A 1 522 ? -3.744 20.812 -16.594 1 98.12 522 LYS A N 1
ATOM 3988 C CA . LYS A 1 522 ? -3.715 20.891 -18.047 1 98.12 522 LYS A CA 1
ATOM 3989 C C . LYS A 1 522 ? -2.936 19.719 -18.641 1 98.12 522 LYS A C 1
ATOM 3991 O O . LYS A 1 522 ? -3.271 19.219 -19.719 1 98.12 522 LYS A O 1
ATOM 3996 N N . GLU A 1 523 ? -1.866 19.359 -17.953 1 98 523 GLU A N 1
ATOM 3997 C CA . GLU A 1 523 ? -1.099 18.188 -18.406 1 98 523 GLU A CA 1
ATOM 3998 C C . GLU A 1 523 ? -1.946 16.922 -18.375 1 98 523 GLU A C 1
ATOM 4000 O O . GLU A 1 523 ? -1.87 16.094 -19.281 1 98 523 GLU A O 1
ATOM 4005 N N . LEU A 1 524 ? -2.74 16.719 -17.328 1 98.19 524 LEU A N 1
ATOM 4006 C CA . LEU A 1 524 ? -3.668 15.586 -17.266 1 98.19 524 LEU A CA 1
ATOM 4007 C C . LEU A 1 524 ? -4.656 15.625 -18.422 1 98.19 524 LEU A C 1
ATOM 4009 O O . LEU A 1 524 ? -4.895 14.609 -19.078 1 98.19 524 LEU A O 1
ATOM 4013 N N . LEU A 1 525 ? -5.219 16.828 -18.672 1 97.94 525 LEU A N 1
ATOM 4014 C CA . LEU A 1 525 ? -6.211 17 -19.734 1 97.94 525 LEU A CA 1
ATOM 4015 C C . LEU A 1 525 ? -5.625 16.641 -21.094 1 97.94 525 LEU A C 1
ATOM 4017 O O . LEU A 1 525 ? -6.301 16.047 -21.922 1 97.94 525 LEU A O 1
ATOM 4021 N N . ARG A 1 526 ? -4.402 17.062 -21.297 1 97.44 526 ARG A N 1
ATOM 4022 C CA . ARG A 1 526 ? -3.721 16.844 -22.562 1 97.44 526 ARG A CA 1
ATOM 4023 C C . ARG A 1 526 ? -3.615 15.344 -22.875 1 97.44 526 ARG A C 1
ATOM 4025 O O . ARG A 1 526 ? -3.662 14.945 -24.031 1 97.44 526 ARG A O 1
ATOM 4032 N N . HIS A 1 527 ? -3.502 14.477 -21.859 1 97.5 527 HIS A N 1
ATOM 4033 C CA . HIS A 1 527 ? -3.227 13.062 -22.078 1 97.5 527 HIS A CA 1
ATOM 4034 C C . HIS A 1 527 ? -4.438 12.203 -21.719 1 97.5 527 HIS A C 1
ATOM 4036 O O . HIS A 1 527 ? -4.41 10.984 -21.891 1 97.5 527 HIS A O 1
ATOM 4042 N N . ARG A 1 528 ? -5.5 12.82 -21.266 1 97.62 528 ARG A N 1
ATOM 4043 C CA . ARG A 1 528 ? -6.648 12.125 -20.703 1 97.62 528 ARG A CA 1
ATOM 4044 C C . ARG A 1 528 ? -7.215 11.117 -21.688 1 97.62 528 ARG A C 1
ATOM 4046 O O . ARG A 1 528 ? -7.461 9.961 -21.344 1 97.62 528 ARG A O 1
ATOM 4053 N N . GLU A 1 529 ? -7.441 11.5 -22.938 1 97.25 529 GLU A N 1
ATOM 4054 C CA . GLU A 1 529 ? -8.031 10.617 -23.938 1 97.25 529 GLU A CA 1
ATOM 4055 C C . GLU A 1 529 ? -7.086 9.469 -24.281 1 97.25 529 GLU A C 1
ATOM 4057 O O . GLU A 1 529 ? -7.516 8.328 -24.438 1 97.25 529 GLU A O 1
ATOM 4062 N N . LYS A 1 530 ? -5.828 9.82 -24.438 1 96.38 530 LYS A N 1
ATOM 4063 C CA . LYS A 1 530 ? -4.812 8.82 -24.75 1 96.38 530 LYS A CA 1
ATOM 4064 C C . LYS A 1 530 ? -4.734 7.762 -23.656 1 96.38 530 LYS A C 1
ATOM 4066 O O . LYS A 1 530 ? -4.691 6.562 -23.938 1 96.38 530 LYS A O 1
ATOM 4071 N N . TRP A 1 531 ? -4.73 8.203 -22.375 1 97.62 531 TRP A N 1
ATOM 4072 C CA . TRP A 1 531 ? -4.625 7.285 -21.25 1 97.62 531 TRP A CA 1
ATOM 4073 C C . TRP A 1 531 ? -5.891 6.449 -21.109 1 97.62 531 TRP A C 1
ATOM 4075 O O . TRP A 1 531 ? -5.836 5.301 -20.656 1 97.62 531 TRP A O 1
ATOM 4085 N N . ALA A 1 532 ? -7.039 6.984 -21.484 1 98 532 ALA A N 1
ATOM 4086 C CA . ALA A 1 532 ? -8.312 6.273 -21.391 1 98 532 ALA A CA 1
ATOM 4087 C C . ALA A 1 532 ? -8.352 5.082 -22.344 1 98 532 ALA A C 1
ATOM 4089 O O . ALA A 1 532 ? -8.898 4.031 -22.016 1 98 532 ALA A O 1
ATOM 4090 N N . ARG A 1 533 ? -7.715 5.207 -23.484 1 94.38 533 ARG A N 1
ATOM 4091 C CA . ARG A 1 533 ? -7.855 4.219 -24.562 1 94.38 533 ARG A CA 1
ATOM 4092 C C . ARG A 1 533 ? -6.723 3.199 -24.5 1 94.38 533 ARG A C 1
ATOM 4094 O O . ARG A 1 533 ? -6.902 2.045 -24.891 1 94.38 533 ARG A O 1
ATOM 4101 N N . GLY A 1 534 ? -5.57 3.582 -24.016 1 91.69 534 GLY A N 1
ATOM 4102 C CA . GLY A 1 534 ? -4.406 2.713 -24.125 1 91.69 534 GLY A CA 1
ATOM 4103 C C . GLY A 1 534 ? -3.809 2.344 -22.781 1 91.69 534 GLY A C 1
ATOM 4104 O O . GLY A 1 534 ? -4.266 2.816 -21.734 1 91.69 534 GLY A O 1
ATOM 4105 N N . GLU A 1 535 ? -2.85 1.338 -22.828 1 91.62 535 GLU A N 1
ATOM 4106 C CA . GLU A 1 535 ? -2.076 0.933 -21.656 1 91.62 535 GLU A CA 1
ATOM 4107 C C . GLU A 1 535 ? -0.767 1.712 -21.578 1 91.62 535 GLU A C 1
ATOM 4109 O O . GLU A 1 535 ? 0.313 1.146 -21.766 1 91.62 535 GLU A O 1
ATOM 4114 N N . HIS A 1 536 ? -0.806 2.945 -21.141 1 94.62 536 HIS A N 1
ATOM 4115 C CA . HIS A 1 536 ? 0.358 3.814 -21.031 1 94.62 536 HIS A CA 1
ATOM 4116 C C . HIS A 1 536 ? 0.861 3.863 -19.594 1 94.62 536 HIS A C 1
ATOM 4118 O O . HIS A 1 536 ? 1.481 4.848 -19.172 1 94.62 536 HIS A O 1
ATOM 4124 N N . TYR A 1 537 ? 0.562 2.85 -18.891 1 95.88 537 TYR A N 1
ATOM 4125 C CA . TYR A 1 537 ? 0.865 2.809 -17.453 1 95.88 537 TYR A CA 1
ATOM 4126 C C . TYR A 1 537 ? 2.344 3.08 -17.203 1 95.88 537 TYR A C 1
ATOM 4128 O O . TYR A 1 537 ? 3.201 2.646 -17.984 1 95.88 537 TYR A O 1
ATOM 4136 N N . ARG A 1 538 ? 2.623 3.842 -16.234 1 95.5 538 ARG A N 1
ATOM 4137 C CA . ARG A 1 538 ? 3.941 4.148 -15.68 1 95.5 538 ARG A CA 1
ATOM 4138 C C . ARG A 1 538 ? 4.055 3.676 -14.234 1 95.5 538 ARG A C 1
ATOM 4140 O O . ARG A 1 538 ? 3.121 3.836 -13.453 1 95.5 538 ARG A O 1
ATOM 4147 N N . ASN A 1 539 ? 5.113 2.951 -13.922 1 96.62 539 ASN A N 1
ATOM 4148 C CA . ASN A 1 539 ? 5.363 2.52 -12.547 1 96.62 539 ASN A CA 1
ATOM 4149 C C . ASN A 1 539 ? 6.59 3.213 -11.961 1 96.62 539 ASN A C 1
ATOM 4151 O O . ASN A 1 539 ? 7.723 2.797 -12.203 1 96.62 539 ASN A O 1
ATOM 4155 N N . PRO A 1 540 ? 6.383 4.188 -11.078 1 97.06 540 PRO A N 1
ATOM 4156 C CA . PRO A 1 540 ? 7.527 4.902 -10.5 1 97.06 540 PRO A CA 1
ATOM 4157 C C . PRO A 1 540 ? 8.375 4.02 -9.586 1 97.06 540 PRO A C 1
ATOM 4159 O O . PRO A 1 540 ? 9.547 4.324 -9.344 1 97.06 540 PRO A O 1
ATOM 4162 N N . GLY A 1 541 ? 7.777 2.898 -9.078 1 97.75 541 GLY A N 1
ATOM 4163 C CA . GLY A 1 541 ? 8.492 2.041 -8.148 1 97.75 541 GLY A CA 1
ATOM 4164 C C . GLY A 1 541 ? 8.547 2.605 -6.738 1 97.75 541 GLY A C 1
ATOM 4165 O O . GLY A 1 541 ? 7.961 3.656 -6.465 1 97.75 541 GLY A O 1
ATOM 4166 N N . PRO A 1 542 ? 9.195 1.884 -5.809 1 98.38 542 PRO A N 1
ATOM 4167 C CA . PRO A 1 542 ? 9.305 2.332 -4.418 1 98.38 542 PRO A CA 1
ATOM 4168 C C . PRO A 1 542 ? 10.242 3.521 -4.25 1 98.38 542 PRO A C 1
ATOM 4170 O O . PRO A 1 542 ? 11.125 3.736 -5.082 1 98.38 542 PRO A O 1
ATOM 4173 N N . ILE A 1 543 ? 10.047 4.297 -3.215 1 98.5 543 ILE A N 1
ATOM 4174 C CA . ILE A 1 543 ? 10.945 5.395 -2.877 1 98.5 543 ILE A CA 1
ATOM 4175 C C . ILE A 1 543 ? 12.375 4.871 -2.746 1 98.5 543 ILE A C 1
ATOM 4177 O O . ILE A 1 543 ? 12.617 3.877 -2.057 1 98.5 543 ILE A O 1
ATOM 4181 N N . GLN A 1 544 ? 13.289 5.441 -3.422 1 98.5 544 GLN A N 1
ATOM 4182 C CA . GLN A 1 544 ? 14.711 5.121 -3.318 1 98.5 544 GLN A CA 1
ATOM 4183 C C . GLN A 1 544 ? 15.469 6.211 -2.564 1 98.5 544 GLN A C 1
ATOM 4185 O O . GLN A 1 544 ? 15.242 7.398 -2.787 1 98.5 544 GLN A O 1
ATOM 4190 N N . PHE A 1 545 ? 16.359 5.82 -1.648 1 98.44 545 PHE A N 1
ATOM 4191 C CA . PHE A 1 545 ? 17.172 6.785 -0.916 1 98.44 545 PHE A CA 1
ATOM 4192 C C . PHE A 1 545 ? 18.562 6.883 -1.52 1 98.44 545 PHE A C 1
ATOM 4194 O O . PHE A 1 545 ? 19.328 7.789 -1.184 1 98.44 545 PHE A O 1
ATOM 4201 N N . TYR A 1 546 ? 18.859 5.938 -2.4 1 97.75 546 TYR A N 1
ATOM 4202 C CA . TYR A 1 546 ? 20.109 5.859 -3.156 1 97.75 546 TYR A CA 1
ATOM 4203 C C . TYR A 1 546 ? 19.828 5.621 -4.637 1 97.75 546 TYR A C 1
ATOM 4205 O O . TYR A 1 546 ? 18.734 5.215 -5.012 1 97.75 546 TYR A O 1
ATOM 4213 N N . GLY A 1 547 ? 20.766 5.961 -5.492 1 96.69 547 GLY A N 1
ATOM 4214 C CA . GLY A 1 547 ? 20.641 5.652 -6.91 1 96.69 547 GLY A CA 1
ATOM 4215 C C . GLY A 1 547 ? 19.984 6.766 -7.711 1 96.69 547 GLY A C 1
ATOM 4216 O O . GLY A 1 547 ? 19.734 7.852 -7.18 1 96.69 547 GLY A O 1
ATOM 4217 N N . PRO A 1 548 ? 19.688 6.566 -8.922 1 95.81 548 PRO A N 1
ATOM 4218 C CA . PRO A 1 548 ? 19.328 7.625 -9.867 1 95.81 548 PRO A CA 1
ATOM 4219 C C . PRO A 1 548 ? 17.969 8.242 -9.57 1 95.81 548 PRO A C 1
ATOM 4221 O O . PRO A 1 548 ? 17.703 9.383 -9.945 1 95.81 548 PRO A O 1
ATOM 4224 N N . ALA A 1 549 ? 17.078 7.508 -8.938 1 95.56 549 ALA A N 1
ATOM 4225 C CA . ALA A 1 549 ? 15.727 8.008 -8.703 1 95.56 549 ALA A CA 1
ATOM 4226 C C . ALA A 1 549 ? 15.617 8.672 -7.336 1 95.56 549 ALA A C 1
ATOM 4228 O O . ALA A 1 549 ? 14.547 9.156 -6.965 1 95.56 549 ALA A O 1
ATOM 4229 N N . SER A 1 550 ? 16.703 8.758 -6.523 1 96.5 550 SER A N 1
ATOM 4230 C CA . SER A 1 550 ? 16.656 9.133 -5.113 1 96.5 550 SER A CA 1
ATOM 4231 C C . SER A 1 550 ? 16.422 10.633 -4.945 1 96.5 550 SER A C 1
ATOM 4233 O O . SER A 1 550 ? 16.016 11.086 -3.879 1 96.5 550 SER A O 1
ATOM 4235 N N . GLY A 1 551 ? 16.719 11.43 -5.973 1 93.88 551 GLY A N 1
ATOM 4236 C CA . GLY A 1 551 ? 16.609 12.875 -5.855 1 93.88 551 GLY A CA 1
ATOM 4237 C C . GLY A 1 551 ? 15.484 13.469 -6.684 1 93.88 551 GLY A C 1
ATOM 4238 O O . GLY A 1 551 ? 15.43 14.68 -6.887 1 93.88 551 GLY A O 1
ATOM 4239 N N . GLU A 1 552 ? 14.555 12.672 -7.105 1 92.5 552 GLU A N 1
ATOM 4240 C CA . GLU A 1 552 ? 13.5 13.133 -7.992 1 92.5 552 GLU A CA 1
ATOM 4241 C C . GLU A 1 552 ? 12.5 14.016 -7.242 1 92.5 552 GLU A C 1
ATOM 4243 O O . GLU A 1 552 ? 12.195 13.758 -6.074 1 92.5 552 GLU A O 1
ATOM 4248 N N . VAL A 1 553 ? 12.055 15.055 -7.957 1 94.56 553 VAL A N 1
ATOM 4249 C CA . VAL A 1 553 ? 11 15.945 -7.473 1 94.56 553 VAL A CA 1
ATOM 4250 C C . VAL A 1 553 ? 9.664 15.562 -8.109 1 94.56 553 VAL A C 1
ATOM 4252 O O . VAL A 1 553 ? 9.633 15.062 -9.234 1 94.56 553 VAL A O 1
ATOM 4255 N N . ASN A 1 554 ? 8.578 15.695 -7.355 1 95.62 554 ASN A N 1
ATOM 4256 C CA . ASN A 1 554 ? 7.281 15.297 -7.898 1 95.62 554 ASN A CA 1
ATOM 4257 C C . ASN A 1 554 ? 6.922 16.109 -9.141 1 95.62 554 ASN A C 1
ATOM 4259 O O . ASN A 1 554 ? 7.473 17.188 -9.367 1 95.62 554 ASN A O 1
ATOM 4263 N N . ILE A 1 555 ? 6.07 15.617 -9.961 1 97.25 555 ILE A N 1
ATOM 4264 C CA . ILE A 1 555 ? 5.777 16.141 -11.289 1 97.25 555 ILE A CA 1
ATOM 4265 C C . ILE A 1 555 ? 5.008 17.453 -11.156 1 97.25 555 ILE A C 1
ATOM 4267 O O . ILE A 1 555 ? 5.211 18.375 -11.953 1 97.25 555 ILE A O 1
ATOM 4271 N N . THR A 1 556 ? 4.105 17.594 -10.148 1 96.94 556 THR A N 1
ATOM 4272 C CA . THR A 1 556 ? 3.344 18.828 -9.922 1 96.94 556 THR A CA 1
ATOM 4273 C C . THR A 1 556 ? 4.277 20.016 -9.727 1 96.94 556 THR A C 1
ATOM 4275 O O . THR A 1 556 ? 4.102 21.062 -10.359 1 96.94 556 THR A O 1
ATOM 4278 N N . LEU A 1 557 ? 5.293 19.828 -8.875 1 95.75 557 LEU A N 1
ATOM 4279 C CA . LEU A 1 557 ? 6.254 20.891 -8.617 1 95.75 557 LEU A CA 1
ATOM 4280 C C . LEU A 1 557 ? 7.047 21.234 -9.875 1 95.75 557 LEU A C 1
ATOM 4282 O O . LEU A 1 557 ? 7.32 22.406 -10.148 1 95.75 557 LEU A O 1
ATOM 4286 N N . GLN A 1 558 ? 7.445 20.188 -10.617 1 95.81 558 GLN A N 1
ATOM 4287 C CA . GLN A 1 558 ? 8.195 20.391 -11.852 1 95.81 558 GLN A CA 1
ATOM 4288 C C . GLN A 1 558 ? 7.375 21.203 -12.859 1 95.81 558 GLN A C 1
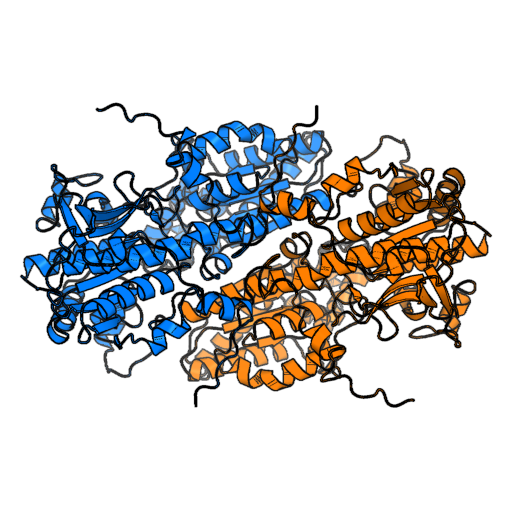ATOM 4290 O O . GLN A 1 558 ? 7.914 22.062 -13.547 1 95.81 558 GLN A O 1
ATOM 4295 N N . LEU A 1 559 ? 6.102 20.891 -12.938 1 96.25 559 LEU A N 1
ATOM 4296 C CA . LEU A 1 559 ? 5.223 21.547 -13.898 1 96.25 559 LEU A CA 1
ATOM 4297 C C . LEU A 1 559 ? 4.918 22.984 -13.461 1 96.25 559 LEU A C 1
ATOM 4299 O O . LEU A 1 559 ? 4.793 23.875 -14.297 1 96.25 559 LEU A O 1
ATOM 4303 N N . GLU A 1 560 ? 4.812 23.219 -12.156 1 94.44 560 GLU A N 1
ATOM 4304 C CA . GLU A 1 560 ? 4.43 24.531 -11.648 1 94.44 560 GLU A CA 1
ATOM 4305 C C . GLU A 1 560 ? 5.629 25.469 -11.562 1 94.44 560 GLU A C 1
ATOM 4307 O O . GLU A 1 560 ? 5.504 26.672 -11.805 1 94.44 560 GLU A O 1
ATOM 4312 N N . PHE A 1 561 ? 6.859 24.891 -11.289 1 90.69 561 PHE A N 1
ATOM 4313 C CA . PHE A 1 561 ? 7.973 25.781 -10.961 1 90.69 561 PHE A CA 1
ATOM 4314 C C . PHE A 1 561 ? 9.211 25.406 -11.773 1 90.69 561 PHE A C 1
ATOM 4316 O O . PHE A 1 561 ? 10.242 26.078 -11.68 1 90.69 561 PHE A O 1
ATOM 4323 N N . GLY A 1 562 ? 9.148 24.297 -12.57 1 78.38 562 GLY A N 1
ATOM 4324 C CA . GLY A 1 562 ? 10.305 23.875 -13.336 1 78.38 562 GLY A CA 1
ATOM 4325 C C . GLY A 1 562 ? 10.664 24.828 -14.461 1 78.38 562 GLY A C 1
ATOM 4326 O O . GLY A 1 562 ? 9.852 25.672 -14.844 1 78.38 562 GLY A O 1
ATOM 4327 N N . GLN A 1 563 ? 12.07 24.906 -14.844 1 62.19 563 GLN A N 1
ATOM 4328 C CA . GLN A 1 563 ? 12.664 25.844 -15.797 1 62.19 563 GLN A CA 1
ATOM 4329 C C . GLN A 1 563 ? 11.859 25.891 -17.094 1 62.19 563 GLN A C 1
ATOM 4331 O O . GLN A 1 563 ? 11.773 26.938 -17.75 1 62.19 563 GLN A O 1
ATOM 4336 N N . ALA A 1 564 ? 11.453 24.703 -17.609 1 47.53 564 ALA A N 1
ATOM 4337 C CA . ALA A 1 564 ? 10.836 24.766 -18.922 1 47.53 564 ALA A CA 1
ATOM 4338 C C . ALA A 1 564 ? 9.562 25.609 -18.891 1 47.53 564 ALA A C 1
ATOM 4340 O O . ALA A 1 564 ? 9.141 26.156 -19.906 1 47.53 564 ALA A O 1
ATOM 4341 N N . HIS A 1 565 ? 8.719 25.672 -17.75 1 42.81 565 HIS A N 1
ATOM 4342 C CA . HIS A 1 565 ? 7.449 26.391 -17.703 1 42.81 565 HIS A CA 1
ATOM 4343 C C . HIS A 1 565 ? 7.594 27.719 -16.984 1 42.81 565 HIS A C 1
ATOM 4345 O O . HIS A 1 565 ? 6.594 28.344 -16.609 1 42.81 565 HIS A O 1
ATOM 4351 N N . ARG A 1 566 ? 8.711 28.156 -16.562 1 38.78 566 ARG A N 1
ATOM 4352 C CA . ARG A 1 566 ? 8.898 29.516 -16.094 1 38.78 566 ARG A CA 1
ATOM 4353 C C . ARG A 1 566 ? 8.5 30.531 -17.156 1 38.78 566 ARG A C 1
ATOM 4355 O O . ARG A 1 566 ? 9.273 30.797 -18.094 1 38.78 566 ARG A O 1
ATOM 4362 N N . HIS A 1 567 ? 7.211 30.469 -17.516 1 32.69 567 HIS A N 1
ATOM 4363 C CA . HIS A 1 567 ? 6.773 31.641 -18.25 1 32.69 567 HIS A CA 1
ATOM 4364 C C . HIS A 1 567 ? 7.09 32.938 -17.484 1 32.69 567 HIS A C 1
ATOM 4366 O O . HIS A 1 567 ? 6.996 32.969 -16.266 1 32.69 567 HIS A O 1
ATOM 4372 N N . PRO A 1 568 ? 7.727 33.938 -18 1 29.09 568 PRO A N 1
ATOM 4373 C CA . PRO A 1 568 ? 7.82 35.281 -17.438 1 29.09 568 PRO A CA 1
ATOM 4374 C C . PRO A 1 568 ? 6.484 35.812 -16.906 1 29.09 568 PRO A C 1
ATOM 4376 O O . PRO A 1 568 ? 5.477 35.75 -17.609 1 29.09 568 PRO A O 1
ATOM 4379 N N . LYS A 1 569 ? 6.117 35.594 -15.672 1 31.64 569 LYS A N 1
ATOM 4380 C CA . LYS A 1 569 ? 5.043 36.469 -15.203 1 31.64 569 LYS A CA 1
ATOM 4381 C C . LYS A 1 569 ? 5.125 37.844 -15.852 1 31.64 569 LYS A C 1
ATOM 4383 O O . LYS A 1 569 ? 6.176 38.469 -15.828 1 31.64 569 LYS A O 1
ATOM 4388 N N . ALA A 1 570 ? 4.309 38.188 -16.797 1 25.39 570 ALA A N 1
ATOM 4389 C CA . ALA A 1 570 ? 4.066 39.594 -17.094 1 25.39 570 ALA A CA 1
ATOM 4390 C C . ALA A 1 570 ? 3.902 40.406 -15.812 1 25.39 570 ALA A C 1
ATOM 4392 O O . ALA A 1 570 ? 3.258 39.969 -14.867 1 25.39 570 ALA A O 1
ATOM 4393 N N . ALA A 1 571 ? 4.793 41.25 -15.469 1 24.48 571 ALA A N 1
ATOM 4394 C CA . ALA A 1 571 ? 4.625 42.438 -14.648 1 24.48 571 ALA A CA 1
ATOM 4395 C C . ALA A 1 571 ? 3.188 42.969 -14.711 1 24.48 571 ALA A C 1
ATOM 4397 O O . ALA A 1 571 ? 2.76 43.5 -15.734 1 24.48 571 ALA A O 1
ATOM 4398 N N . LEU A 1 572 ? 2.105 42.25 -14.297 1 20.05 572 LEU A N 1
ATOM 4399 C CA . LEU A 1 572 ? 1.105 43.281 -13.977 1 20.05 572 LEU A CA 1
ATOM 4400 C C . LEU A 1 572 ? 1.489 44.031 -12.703 1 20.05 572 LEU A C 1
ATOM 4402 O O . LEU A 1 572 ? 1.978 43.438 -11.742 1 20.05 572 LEU A O 1
ATOM 4406 N N . MET B 1 1 ? 3.906 3.242 -35.312 1 23.5 1 MET B N 1
ATOM 4407 C CA . MET B 1 1 ? 5.121 3.375 -34.531 1 23.5 1 MET B CA 1
ATOM 4408 C C . MET B 1 1 ? 4.793 3.42 -33.031 1 23.5 1 MET B C 1
ATOM 4410 O O . MET B 1 1 ? 3.994 4.25 -32.594 1 23.5 1 MET B O 1
ATOM 4414 N N . SER B 1 2 ? 4.746 2.369 -32.312 1 32.12 2 SER B N 1
ATOM 4415 C CA . SER B 1 2 ? 4.301 2.176 -30.938 1 32.12 2 SER B CA 1
ATOM 4416 C C . SER B 1 2 ? 4.895 3.234 -30 1 32.12 2 SER B C 1
ATOM 4418 O O . SER B 1 2 ? 6.109 3.432 -29.969 1 32.12 2 SER B O 1
ATOM 4420 N N . GLU B 1 3 ? 4.297 4.289 -29.859 1 39.09 3 GLU B N 1
ATOM 4421 C CA . GLU B 1 3 ? 4.738 5.418 -29.047 1 39.09 3 GLU B CA 1
ATOM 4422 C C . GLU B 1 3 ? 5.438 4.938 -27.766 1 39.09 3 GLU B C 1
ATOM 4424 O O . GLU B 1 3 ? 4.953 4.027 -27.094 1 39.09 3 GLU B O 1
ATOM 4429 N N . VAL B 1 4 ? 6.719 5.047 -27.797 1 42.84 4 VAL B N 1
ATOM 4430 C CA . VAL B 1 4 ? 7.59 4.656 -26.688 1 42.84 4 VAL B CA 1
ATOM 4431 C C . VAL B 1 4 ? 7.016 5.164 -25.375 1 42.84 4 VAL B C 1
ATOM 4433 O O . VAL B 1 4 ? 6.883 6.371 -25.172 1 42.84 4 VAL B O 1
ATOM 4436 N N . VAL B 1 5 ? 6.191 4.324 -24.75 1 59.03 5 VAL B N 1
ATOM 4437 C CA . VAL B 1 5 ? 5.707 4.656 -23.406 1 59.03 5 VAL B CA 1
ATOM 4438 C C . VAL B 1 5 ? 6.891 4.961 -22.484 1 59.03 5 VAL B C 1
ATOM 4440 O O . VAL B 1 5 ? 7.805 4.145 -22.359 1 59.03 5 VAL B O 1
ATOM 4443 N N . GLU B 1 6 ? 7.098 6.203 -22.125 1 79.75 6 GLU B N 1
ATOM 4444 C CA . GLU B 1 6 ? 8.18 6.656 -21.266 1 79.75 6 GLU B CA 1
ATOM 4445 C C . GLU B 1 6 ? 8.086 6.02 -19.875 1 79.75 6 GLU B C 1
ATOM 4447 O O . GLU B 1 6 ? 7.055 6.133 -19.203 1 79.75 6 GLU B O 1
ATOM 4452 N N . VAL B 1 7 ? 9.078 5.168 -19.609 1 91.38 7 VAL B N 1
ATOM 4453 C CA . VAL B 1 7 ? 9.172 4.492 -18.312 1 91.38 7 VAL B CA 1
ATOM 4454 C C . VAL B 1 7 ? 9.766 5.441 -17.281 1 91.38 7 VAL B C 1
ATOM 4456 O O . VAL B 1 7 ? 10.305 6.492 -17.625 1 91.38 7 VAL B O 1
ATOM 4459 N N . SER B 1 8 ? 9.555 5.172 -16.078 1 95.94 8 SER B N 1
ATOM 4460 C CA . SER B 1 8 ? 10.078 5.988 -14.992 1 95.94 8 SER B CA 1
ATOM 4461 C C . SER B 1 8 ? 11.602 5.875 -14.898 1 95.94 8 SER B C 1
ATOM 4463 O O . SER B 1 8 ? 12.195 4.996 -15.523 1 95.94 8 SER B O 1
ATOM 4465 N N . THR B 1 9 ? 12.227 6.742 -14.164 1 96.25 9 THR B N 1
ATOM 4466 C CA . THR B 1 9 ? 13.672 6.727 -13.945 1 96.25 9 THR B CA 1
ATOM 4467 C C . THR B 1 9 ? 14.109 5.398 -13.328 1 96.25 9 THR B C 1
ATOM 4469 O O . THR B 1 9 ? 15.125 4.832 -13.734 1 96.25 9 THR B O 1
ATOM 4472 N N . LEU B 1 10 ? 13.367 4.93 -12.398 1 97.38 10 LEU B N 1
ATOM 4473 C CA . LEU B 1 10 ? 13.727 3.68 -11.734 1 97.38 10 LEU B CA 1
ATOM 4474 C C . LEU B 1 10 ? 13.539 2.494 -12.672 1 97.38 10 LEU B C 1
ATOM 4476 O O . LEU B 1 10 ? 14.359 1.572 -12.688 1 97.38 10 LEU B O 1
ATOM 4480 N N . GLN B 1 11 ? 12.406 2.49 -13.445 1 97.25 11 GLN B N 1
ATOM 4481 C CA . GLN B 1 11 ? 12.219 1.438 -14.438 1 97.25 11 GLN B CA 1
ATOM 4482 C C . GLN B 1 11 ? 13.383 1.382 -15.414 1 97.25 11 GLN B C 1
ATOM 4484 O O . GLN B 1 11 ? 13.883 0.3 -15.734 1 97.25 11 GLN B O 1
ATOM 4489 N N . ARG B 1 12 ? 13.812 2.555 -15.875 1 96.75 12 ARG B N 1
ATOM 4490 C CA . ARG B 1 12 ? 14.93 2.629 -16.812 1 96.75 12 ARG B CA 1
ATOM 4491 C C . ARG B 1 12 ? 16.203 2.074 -16.188 1 96.75 12 ARG B C 1
ATOM 4493 O O . ARG B 1 12 ? 16.938 1.317 -16.828 1 96.75 12 ARG B O 1
ATOM 4500 N N . ALA B 1 13 ? 16.469 2.449 -14.953 1 97.06 13 ALA B N 1
ATOM 4501 C CA . ALA B 1 13 ? 17.656 1.959 -14.242 1 97.06 13 ALA B CA 1
ATOM 4502 C C . ALA B 1 13 ? 17.609 0.443 -14.078 1 97.06 13 ALA B C 1
ATOM 4504 O O . ALA B 1 13 ? 18.625 -0.235 -14.188 1 97.06 13 ALA B O 1
ATOM 4505 N N . ARG B 1 14 ? 16.422 -0.079 -13.797 1 97.75 14 ARG B N 1
ATOM 4506 C CA . ARG B 1 14 ? 16.266 -1.514 -13.578 1 97.75 14 ARG B CA 1
ATOM 4507 C C . ARG B 1 14 ? 16.453 -2.287 -14.883 1 97.75 14 ARG B C 1
ATOM 4509 O O . ARG B 1 14 ? 16.953 -3.414 -14.875 1 97.75 14 ARG B O 1
ATOM 4516 N N . LEU B 1 15 ? 16.047 -1.702 -16.047 1 97.38 15 LEU B N 1
ATOM 4517 C CA . LEU B 1 15 ? 16.234 -2.342 -17.344 1 97.38 15 LEU B CA 1
ATOM 4518 C C . LEU B 1 15 ? 17.719 -2.58 -17.609 1 97.38 15 LEU B C 1
ATOM 4520 O O . LEU B 1 15 ? 18.094 -3.549 -18.281 1 97.38 15 LEU B O 1
ATOM 4524 N N . ALA B 1 16 ? 18.547 -1.731 -17.016 1 96.31 16 ALA B N 1
ATOM 4525 C CA . ALA B 1 16 ? 19.969 -1.801 -17.266 1 96.31 16 ALA B CA 1
ATOM 4526 C C . ALA B 1 16 ? 20.672 -2.727 -16.281 1 96.31 16 ALA B C 1
ATOM 4528 O O . ALA B 1 16 ? 21.812 -3.117 -16.484 1 96.31 16 ALA B O 1
ATOM 4529 N N . HIS B 1 17 ? 19.984 -3.176 -15.258 1 96.69 17 HIS B N 1
ATOM 4530 C CA . HIS B 1 17 ? 20.547 -4.004 -14.203 1 96.69 17 HIS B CA 1
ATOM 4531 C C . HIS B 1 17 ? 20.766 -5.434 -14.68 1 96.69 17 HIS B C 1
ATOM 4533 O O . HIS B 1 17 ? 19.906 -5.996 -15.375 1 96.69 17 HIS B O 1
ATOM 4539 N N . GLN B 1 18 ? 21.906 -6.027 -14.391 1 96.25 18 GLN B N 1
ATOM 4540 C CA . GLN B 1 18 ? 22.203 -7.434 -14.664 1 96.25 18 GLN B CA 1
ATOM 4541 C C . GLN B 1 18 ? 22.25 -8.25 -13.375 1 96.25 18 GLN B C 1
ATOM 4543 O O . GLN B 1 18 ? 23.203 -8.117 -12.594 1 96.25 18 GLN B O 1
ATOM 4548 N N . PRO B 1 19 ? 21.25 -9.102 -13.164 1 97 19 PRO B N 1
ATOM 4549 C CA . PRO B 1 19 ? 21.281 -9.914 -11.953 1 97 19 PRO B CA 1
ATOM 4550 C C . PRO B 1 19 ? 22.5 -10.828 -11.875 1 97 19 PRO B C 1
ATOM 4552 O O . PRO B 1 19 ? 22.828 -11.492 -12.859 1 97 19 PRO B O 1
ATOM 4555 N N . PRO B 1 20 ? 23.141 -10.852 -10.727 1 95.69 20 PRO B N 1
ATOM 4556 C CA . PRO B 1 20 ? 24.219 -11.812 -10.555 1 95.69 20 PRO B CA 1
ATOM 4557 C C . PRO B 1 20 ? 23.734 -13.258 -10.492 1 95.69 20 PRO B C 1
ATOM 4559 O O . PRO B 1 20 ? 22.594 -13.508 -10.086 1 95.69 20 PRO B O 1
ATOM 4562 N N . VAL B 1 21 ? 24.547 -14.164 -10.945 1 92.69 21 VAL B N 1
ATOM 4563 C CA . VAL B 1 21 ? 24.219 -15.586 -10.906 1 92.69 21 VAL B CA 1
ATOM 4564 C C . VAL B 1 21 ? 25.453 -16.406 -10.57 1 92.69 21 VAL B C 1
ATOM 4566 O O . VAL B 1 21 ? 26.578 -15.914 -10.703 1 92.69 21 VAL B O 1
ATOM 4569 N N . THR B 1 22 ? 25.25 -17.531 -10.117 1 93.69 22 THR B N 1
ATOM 4570 C CA . THR B 1 22 ? 26.344 -18.453 -9.828 1 93.69 22 THR B CA 1
ATOM 4571 C C . THR B 1 22 ? 27.156 -18.734 -11.086 1 93.69 22 THR B C 1
ATOM 4573 O O . THR B 1 22 ? 26.594 -18.844 -12.18 1 93.69 22 THR B O 1
ATOM 4576 N N . PRO B 1 23 ? 28.453 -18.891 -10.953 1 90.69 23 PRO B N 1
ATOM 4577 C CA . PRO B 1 23 ? 29.297 -19.219 -12.109 1 90.69 23 PRO B CA 1
ATOM 4578 C C . PRO B 1 23 ? 28.859 -20.5 -12.812 1 90.69 23 PRO B C 1
ATOM 4580 O O . PRO B 1 23 ? 29.016 -20.625 -14.031 1 90.69 23 PRO B O 1
ATOM 4583 N N . THR B 1 24 ? 28.25 -21.406 -12.125 1 91.56 24 THR B N 1
ATOM 4584 C CA . THR B 1 24 ? 27.766 -22.672 -12.672 1 91.56 24 THR B CA 1
ATOM 4585 C C . THR B 1 24 ? 26.781 -22.422 -13.82 1 91.56 24 THR B C 1
ATOM 4587 O O . THR B 1 24 ? 26.734 -23.203 -14.773 1 91.56 24 THR B O 1
ATOM 4590 N N . LEU B 1 25 ? 26.062 -21.359 -13.812 1 91.94 25 LEU B N 1
ATOM 4591 C CA . LEU B 1 25 ? 24.984 -21.109 -14.758 1 91.94 25 LEU B CA 1
ATOM 4592 C C . LEU B 1 25 ? 25.438 -20.172 -15.867 1 91.94 25 LEU B C 1
ATOM 4594 O O . LEU B 1 25 ? 24.641 -19.781 -16.719 1 91.94 25 LEU B O 1
ATOM 4598 N N . ARG B 1 26 ? 26.688 -19.75 -15.844 1 86.5 26 ARG B N 1
ATOM 4599 C CA . ARG B 1 26 ? 27.188 -18.812 -16.844 1 86.5 26 ARG B CA 1
ATOM 4600 C C . ARG B 1 26 ? 27.641 -19.547 -18.109 1 86.5 26 ARG B C 1
ATOM 4602 O O . ARG B 1 26 ? 27.766 -18.938 -19.172 1 86.5 26 ARG B O 1
ATOM 4609 N N . GLY B 1 27 ? 27.906 -20.828 -17.984 1 79.19 27 GLY B N 1
ATOM 4610 C CA . GLY B 1 27 ? 28.391 -21.625 -19.109 1 79.19 27 GLY B CA 1
ATOM 4611 C C . GLY B 1 27 ? 27.75 -23 -19.172 1 79.19 27 GLY B C 1
ATOM 4612 O O . GLY B 1 27 ? 26.609 -23.188 -18.75 1 79.19 27 GLY B O 1
ATOM 4613 N N . ARG B 1 28 ? 28.484 -23.875 -19.734 1 82 28 ARG B N 1
ATOM 4614 C CA . ARG B 1 28 ? 28 -25.25 -19.828 1 82 28 ARG B CA 1
ATOM 4615 C C . ARG B 1 28 ? 27.984 -25.938 -18.469 1 82 28 ARG B C 1
ATOM 4617 O O . ARG B 1 28 ? 28.844 -25.672 -17.625 1 82 28 ARG B O 1
ATOM 4624 N N . THR B 1 29 ? 26.953 -26.781 -18.344 1 91.06 29 THR B N 1
ATOM 4625 C CA . THR B 1 29 ? 26.797 -27.438 -17.047 1 91.06 29 THR B CA 1
ATOM 4626 C C . THR B 1 29 ? 26.922 -28.953 -17.203 1 91.06 29 THR B C 1
ATOM 4628 O O . THR B 1 29 ? 26.859 -29.484 -18.312 1 91.06 29 THR B O 1
ATOM 4631 N N . THR B 1 30 ? 27.328 -29.609 -16.156 1 93.06 30 THR B N 1
ATOM 4632 C CA . THR B 1 30 ? 27.219 -31.047 -16.031 1 93.06 30 THR B CA 1
ATOM 4633 C C . THR B 1 30 ? 26.188 -31.422 -14.977 1 93.06 30 THR B C 1
ATOM 4635 O O . THR B 1 30 ? 25.859 -30.609 -14.102 1 93.06 30 THR B O 1
ATOM 4638 N N . LEU B 1 31 ? 25.672 -32.625 -15.156 1 94.5 31 LEU B N 1
ATOM 4639 C CA . LEU B 1 31 ? 24.578 -33.062 -14.297 1 94.5 31 LEU B CA 1
ATOM 4640 C C . LEU B 1 31 ? 25.078 -34.125 -13.297 1 94.5 31 LEU B C 1
ATOM 4642 O O . LEU B 1 31 ? 25.719 -35.094 -13.688 1 94.5 31 LEU B O 1
ATOM 4646 N N . ARG B 1 32 ? 24.844 -33.812 -12.055 1 95.12 32 ARG B N 1
ATOM 4647 C CA . ARG B 1 32 ? 25.094 -34.781 -11.008 1 95.12 32 ARG B CA 1
ATOM 4648 C C . ARG B 1 32 ? 23.797 -35.312 -10.414 1 95.12 32 ARG B C 1
ATOM 4650 O O . ARG B 1 32 ? 22.984 -34.531 -9.906 1 95.12 32 ARG B O 1
ATOM 4657 N N . ARG B 1 33 ? 23.578 -36.625 -10.391 1 94.94 33 ARG B N 1
ATOM 4658 C CA . ARG B 1 33 ? 22.375 -37.25 -9.844 1 94.94 33 ARG B CA 1
ATOM 4659 C C . ARG B 1 33 ? 22.609 -37.781 -8.43 1 94.94 33 ARG B C 1
ATOM 4661 O O . ARG B 1 33 ? 23.656 -38.344 -8.148 1 94.94 33 ARG B O 1
ATOM 4668 N N . HIS B 1 34 ? 21.641 -37.531 -7.652 1 91.81 34 HIS B N 1
ATOM 4669 C CA . HIS B 1 34 ? 21.703 -38.125 -6.316 1 91.81 34 HIS B CA 1
ATOM 4670 C C . HIS B 1 34 ? 21.531 -39.656 -6.371 1 91.81 34 HIS B C 1
ATOM 4672 O O . HIS B 1 34 ? 20.906 -40.156 -7.293 1 91.81 34 HIS B O 1
ATOM 4678 N N . ALA B 1 35 ? 21.984 -40.281 -5.363 1 88.5 35 ALA B N 1
ATOM 4679 C CA . ALA B 1 35 ? 22.062 -41.719 -5.359 1 88.5 35 ALA B CA 1
ATOM 4680 C C . ALA B 1 35 ? 20.703 -42.344 -5.109 1 88.5 35 ALA B C 1
ATOM 4682 O O . ALA B 1 35 ? 20.406 -43.438 -5.605 1 88.5 35 ALA B O 1
ATOM 4683 N N . HIS B 1 36 ? 19.859 -41.719 -4.449 1 92.56 36 HIS B N 1
ATOM 4684 C CA . HIS B 1 36 ? 18.609 -42.312 -4.027 1 92.56 36 HIS B CA 1
ATOM 4685 C C . HIS B 1 36 ? 17.422 -41.719 -4.766 1 92.56 36 HIS B C 1
ATOM 4687 O O . HIS B 1 36 ? 17.375 -40.5 -4.988 1 92.56 36 HIS B O 1
ATOM 4693 N N . PRO B 1 37 ? 16.484 -42.594 -5.152 1 94.62 37 PRO B N 1
ATOM 4694 C CA . PRO B 1 37 ? 15.25 -42.062 -5.727 1 94.62 37 PRO B CA 1
ATOM 4695 C C . PRO B 1 37 ? 14.422 -41.281 -4.715 1 94.62 37 PRO B C 1
ATOM 4697 O O . PRO B 1 37 ? 14.625 -41.438 -3.504 1 94.62 37 PRO B O 1
ATOM 4700 N N . THR B 1 38 ? 13.641 -40.406 -5.246 1 95.19 38 THR B N 1
ATOM 4701 C CA . THR B 1 38 ? 12.727 -39.688 -4.375 1 95.19 38 THR B CA 1
ATOM 4702 C C . THR B 1 38 ? 11.367 -40.375 -4.324 1 95.19 38 THR B C 1
ATOM 4704 O O . THR B 1 38 ? 11.07 -41.25 -5.152 1 95.19 38 THR B O 1
ATOM 4707 N N . SER B 1 39 ? 10.617 -40.094 -3.34 1 95.81 39 SER B N 1
ATOM 4708 C CA . SER B 1 39 ? 9.227 -40.531 -3.211 1 95.81 39 SER B CA 1
ATOM 4709 C C . SER B 1 39 ? 8.281 -39.312 -3.178 1 95.81 39 SER B C 1
ATOM 4711 O O . SER B 1 39 ? 8.695 -38.188 -3.428 1 95.81 39 SER B O 1
ATOM 4713 N N . SER B 1 40 ? 7.027 -39.625 -3.072 1 95.94 40 SER B N 1
ATOM 4714 C CA . SER B 1 40 ? 6.051 -38.562 -2.906 1 95.94 40 SER B CA 1
ATOM 4715 C C . SER B 1 40 ? 5.879 -38.188 -1.438 1 95.94 40 SER B C 1
ATOM 4717 O O . SER B 1 40 ? 6.426 -38.844 -0.557 1 95.94 40 SER B O 1
ATOM 4719 N N . LEU B 1 41 ? 5.254 -37.094 -1.171 1 94.25 41 LEU B N 1
ATOM 4720 C CA . LEU B 1 41 ? 5.027 -36.656 0.198 1 94.25 41 LEU B CA 1
ATOM 4721 C C . LEU B 1 41 ? 4.098 -37.594 0.938 1 94.25 41 LEU B C 1
ATOM 4723 O O . LEU B 1 41 ? 4.266 -37.844 2.139 1 94.25 41 LEU B O 1
ATOM 4727 N N . ALA B 1 42 ? 3.061 -38.062 0.222 1 93.94 42 ALA B N 1
ATOM 4728 C CA . ALA B 1 42 ? 2.105 -39 0.788 1 93.94 42 ALA B CA 1
ATOM 4729 C C . ALA B 1 42 ? 1.532 -39.906 -0.293 1 93.94 42 ALA B C 1
ATOM 4731 O O . ALA B 1 42 ? 1.555 -39.562 -1.479 1 93.94 42 ALA B O 1
ATOM 4732 N N . GLN B 1 43 ? 1.12 -41.125 0.093 1 96.5 43 GLN B N 1
ATOM 4733 C CA . GLN B 1 43 ? 0.481 -42.125 -0.759 1 96.5 43 GLN B CA 1
ATOM 4734 C C . GLN B 1 43 ? 1.355 -42.469 -1.964 1 96.5 43 GLN B C 1
ATOM 4736 O O . GLN B 1 43 ? 0.887 -42.438 -3.104 1 96.5 43 GLN B O 1
ATOM 4741 N N . PRO B 1 44 ? 2.584 -42.875 -1.755 1 97.12 44 PRO B N 1
ATOM 4742 C CA . PRO B 1 44 ? 3.523 -43.125 -2.852 1 97.12 44 PRO B CA 1
ATOM 4743 C C . PRO B 1 44 ? 3.014 -44.188 -3.842 1 97.12 44 PRO B C 1
ATOM 4745 O O . PRO B 1 44 ? 3.229 -44.031 -5.051 1 97.12 44 PRO B O 1
ATOM 4748 N N . GLU B 1 45 ? 2.309 -45.219 -3.402 1 97.44 45 GLU B N 1
ATOM 4749 C CA . GLU B 1 45 ? 1.827 -46.25 -4.293 1 97.44 45 GLU B CA 1
ATOM 4750 C C . GLU B 1 45 ? 0.791 -45.719 -5.273 1 97.44 45 GLU B C 1
ATOM 4752 O O . GLU B 1 45 ? 0.821 -46.062 -6.461 1 97.44 45 GLU B O 1
ATOM 4757 N N . GLU B 1 46 ? -0.044 -44.875 -4.746 1 97.38 46 GLU B N 1
ATOM 4758 C CA . GLU B 1 46 ? -1.094 -44.312 -5.59 1 97.38 46 GLU B CA 1
ATOM 4759 C C . GLU B 1 46 ? -0.518 -43.344 -6.602 1 97.38 46 GLU B C 1
ATOM 4761 O O . GLU B 1 46 ? -0.941 -43.312 -7.762 1 97.38 46 GLU B O 1
ATOM 4766 N N . ILE B 1 47 ? 0.425 -42.531 -6.121 1 97.62 47 ILE B N 1
ATOM 4767 C CA . ILE B 1 47 ? 1.055 -41.562 -7.008 1 97.62 47 ILE B CA 1
ATOM 4768 C C . ILE B 1 47 ? 1.839 -42.281 -8.102 1 97.62 47 ILE B C 1
ATOM 4770 O O . ILE B 1 47 ? 1.778 -41.906 -9.273 1 97.62 47 ILE B O 1
ATOM 4774 N N . GLU B 1 48 ? 2.553 -43.344 -7.742 1 97.75 48 GLU B N 1
ATOM 4775 C CA . GLU B 1 48 ? 3.328 -44.125 -8.703 1 97.75 48 GLU B CA 1
ATOM 4776 C C . GLU B 1 48 ? 2.422 -44.781 -9.75 1 97.75 48 GLU B C 1
ATOM 4778 O O . GLU B 1 48 ? 2.793 -44.875 -10.922 1 97.75 48 GLU B O 1
ATOM 4783 N N . LYS B 1 49 ? 1.267 -45.219 -9.328 1 97 49 LYS B N 1
ATOM 4784 C CA . LYS B 1 49 ? 0.311 -45.812 -10.25 1 97 49 LYS B CA 1
ATOM 4785 C C . LYS B 1 49 ? -0.174 -44.812 -11.289 1 97 49 LYS B C 1
ATOM 4787 O O . LYS B 1 49 ? -0.419 -45.156 -12.438 1 97 49 LYS B O 1
ATOM 4792 N N . ARG B 1 50 ? -0.344 -43.562 -10.836 1 95.62 50 ARG B N 1
ATOM 4793 C CA . ARG B 1 50 ? -0.888 -42.531 -11.703 1 95.62 50 ARG B CA 1
ATOM 4794 C C . ARG B 1 50 ? 0.206 -41.906 -12.562 1 95.62 50 ARG B C 1
ATOM 4796 O O . ARG B 1 50 ? -0.075 -41.375 -13.633 1 95.62 50 ARG B O 1
ATOM 4803 N N . LEU B 1 51 ? 1.434 -41.906 -12.023 1 97.81 51 LEU B N 1
ATOM 4804 C CA . LEU B 1 51 ? 2.553 -41.25 -12.711 1 97.81 51 LEU B CA 1
ATOM 4805 C C . LEU B 1 51 ? 3.766 -42.188 -12.742 1 97.81 51 LEU B C 1
ATOM 4807 O O . LEU B 1 51 ? 4.848 -41.812 -12.281 1 97.81 51 LEU B O 1
ATOM 4811 N N . PRO B 1 52 ? 3.688 -43.25 -13.383 1 97.56 52 PRO B N 1
ATOM 4812 C CA . PRO B 1 52 ? 4.73 -44.281 -13.312 1 97.56 52 PRO B CA 1
ATOM 4813 C C . PRO B 1 52 ? 6.004 -43.875 -14.055 1 97.56 52 PRO B C 1
ATOM 4815 O O . PRO B 1 52 ? 7.09 -44.375 -13.727 1 97.56 52 PRO B O 1
ATOM 4818 N N . HIS B 1 53 ? 5.953 -43.062 -15.039 1 97.62 53 HIS B N 1
ATOM 4819 C CA . HIS B 1 53 ? 7.102 -42.812 -15.898 1 97.62 53 HIS B CA 1
ATOM 4820 C C . HIS B 1 53 ? 8 -41.719 -15.289 1 97.62 53 HIS B C 1
ATOM 4822 O O . HIS B 1 53 ? 9.164 -41.594 -15.672 1 97.62 53 HIS B O 1
ATOM 4828 N N . ILE B 1 54 ? 7.461 -40.938 -14.352 1 97.81 54 ILE B N 1
ATOM 4829 C CA . ILE B 1 54 ? 8.289 -39.875 -13.805 1 97.81 54 ILE B CA 1
ATOM 4830 C C . ILE B 1 54 ? 8.461 -40.062 -12.305 1 97.81 54 ILE B C 1
ATOM 4832 O O . ILE B 1 54 ? 9.203 -39.312 -11.656 1 97.81 54 ILE B O 1
ATOM 4836 N N . PHE B 1 55 ? 7.793 -41.031 -11.688 1 98 55 PHE B N 1
ATOM 4837 C CA . PHE B 1 55 ? 7.91 -41.281 -10.258 1 98 55 PHE B CA 1
ATOM 4838 C C . PHE B 1 55 ? 9.258 -41.906 -9.938 1 98 55 PHE B C 1
ATOM 4840 O O . PHE B 1 55 ? 9.789 -42.688 -10.727 1 98 55 PHE B O 1
ATOM 4847 N N . GLY B 1 56 ? 9.859 -41.531 -8.836 1 96.75 56 GLY B N 1
ATOM 4848 C CA . GLY B 1 56 ? 11.055 -42.188 -8.344 1 96.75 56 GLY B CA 1
ATOM 4849 C C . GLY B 1 56 ? 12.336 -41.625 -8.914 1 96.75 56 GLY B C 1
ATOM 4850 O O . GLY B 1 56 ? 13.422 -42.156 -8.703 1 96.75 56 GLY B O 1
ATOM 4851 N N . GLN B 1 57 ? 12.25 -40.594 -9.656 1 97 57 GLN B N 1
ATOM 4852 C CA . GLN B 1 57 ? 13.445 -39.938 -10.172 1 97 57 GLN B CA 1
ATOM 4853 C C . GLN B 1 57 ? 14.266 -39.312 -9.039 1 97 57 GLN B C 1
ATOM 4855 O O . GLN B 1 57 ? 13.711 -38.875 -8.023 1 97 57 GLN B O 1
ATOM 4860 N N . PRO B 1 58 ? 15.586 -39.312 -9.125 1 97.38 58 PRO B N 1
ATOM 4861 C CA . PRO B 1 58 ? 16.422 -38.688 -8.094 1 97.38 58 PRO B CA 1
ATOM 4862 C C . PRO B 1 58 ? 16.516 -37.156 -8.242 1 97.38 58 PRO B C 1
ATOM 4864 O O . PRO B 1 58 ? 16.266 -36.625 -9.32 1 97.38 58 PRO B O 1
ATOM 4867 N N . ARG B 1 59 ? 16.891 -36.562 -7.188 1 97.44 59 ARG B N 1
ATOM 4868 C CA . ARG B 1 59 ? 17.266 -35.156 -7.277 1 97.44 59 ARG B CA 1
ATOM 4869 C C . ARG B 1 59 ? 18.516 -34.969 -8.125 1 97.44 59 ARG B C 1
ATOM 4871 O O . ARG B 1 59 ? 19.359 -35.875 -8.188 1 97.44 59 ARG B O 1
ATOM 4878 N N . VAL B 1 60 ? 18.688 -33.875 -8.758 1 97.75 60 VAL B N 1
ATOM 4879 C CA . VAL B 1 60 ? 19.859 -33.625 -9.57 1 97.75 60 VAL B CA 1
ATOM 4880 C C . VAL B 1 60 ? 20.469 -32.281 -9.211 1 97.75 60 VAL B C 1
ATOM 4882 O O . VAL B 1 60 ? 19.766 -31.391 -8.727 1 97.75 60 VAL B O 1
ATOM 4885 N N . GLU B 1 61 ? 21.719 -32.125 -9.375 1 96.81 61 GLU B N 1
ATOM 4886 C CA . GLU B 1 61 ? 22.453 -30.891 -9.18 1 96.81 61 GLU B CA 1
ATOM 4887 C C . GLU B 1 61 ? 23.25 -30.516 -10.43 1 96.81 61 GLU B C 1
ATOM 4889 O O . GLU B 1 61 ? 23.766 -31.391 -11.125 1 96.81 61 GLU B O 1
ATOM 4894 N N . LEU B 1 62 ? 23.297 -29.266 -10.711 1 96.56 62 LEU B N 1
ATOM 4895 C CA . LEU B 1 62 ? 24.094 -28.766 -11.828 1 96.56 62 LEU B CA 1
ATOM 4896 C C . LEU B 1 62 ? 25.453 -28.281 -11.344 1 96.56 62 LEU B C 1
ATOM 4898 O O . LEU B 1 62 ? 25.562 -27.656 -10.289 1 96.56 62 LEU B O 1
ATOM 4902 N N . GLU B 1 63 ? 26.5 -28.609 -12.062 1 94.5 63 GLU B N 1
ATOM 4903 C CA . GLU B 1 63 ? 27.875 -28.172 -11.789 1 94.5 63 GLU B CA 1
ATOM 4904 C C . GLU B 1 63 ? 28.516 -27.562 -13.031 1 94.5 63 GLU B C 1
ATOM 4906 O O . GLU B 1 63 ? 28.094 -27.844 -14.156 1 94.5 63 GLU B O 1
ATOM 4911 N N . ALA B 1 64 ? 29.484 -26.672 -12.703 1 89.5 64 ALA B N 1
ATOM 4912 C CA . ALA B 1 64 ? 30.219 -26.094 -13.828 1 89.5 64 ALA B CA 1
ATOM 4913 C C . ALA B 1 64 ? 31 -27.156 -14.594 1 89.5 64 ALA B C 1
ATOM 4915 O O . ALA B 1 64 ? 31.641 -28.016 -13.984 1 89.5 64 ALA B O 1
ATOM 4916 N N . ALA B 1 65 ? 30.922 -27.203 -15.797 1 82.44 65 ALA B N 1
ATOM 4917 C CA . ALA B 1 65 ? 31.672 -28.156 -16.609 1 82.44 65 ALA B CA 1
ATOM 4918 C C . ALA B 1 65 ? 33.156 -27.781 -16.688 1 82.44 65 ALA B C 1
ATOM 4920 O O . ALA B 1 65 ? 33.5 -26.594 -16.734 1 82.44 65 ALA B O 1
ATOM 4921 N N . SER B 1 66 ? 34.25 -28.625 -15.961 1 63.09 66 SER B N 1
ATOM 4922 C CA . SER B 1 66 ? 35.688 -28.375 -15.984 1 63.09 66 SER B CA 1
ATOM 4923 C C . SER B 1 66 ? 36.188 -28.078 -17.406 1 63.09 66 SER B C 1
ATOM 4925 O O . SER B 1 66 ? 37.188 -27.422 -17.594 1 63.09 66 SER B O 1
ATOM 4927 N N . THR B 1 67 ? 36.125 -29.078 -18.328 1 53.84 67 THR B N 1
ATOM 4928 C CA . THR B 1 67 ? 36.875 -29.094 -19.562 1 53.84 67 THR B CA 1
ATOM 4929 C C . THR B 1 67 ? 36.562 -27.891 -20.438 1 53.84 67 THR B C 1
ATOM 4931 O O . THR B 1 67 ? 35.375 -27.531 -20.594 1 53.84 67 THR B O 1
ATOM 4934 N N . ALA B 1 68 ? 37.594 -26.938 -20.453 1 44.38 68 ALA B N 1
ATOM 4935 C CA . ALA B 1 68 ? 37.75 -25.875 -21.438 1 44.38 68 ALA B CA 1
ATOM 4936 C C . ALA B 1 68 ? 37.281 -26.312 -22.812 1 44.38 68 ALA B C 1
ATOM 4938 O O . ALA B 1 68 ? 37.531 -25.656 -23.812 1 44.38 68 ALA B O 1
ATOM 4939 N N . GLY B 1 69 ? 37.375 -27.609 -23.078 1 39.19 69 GLY B N 1
ATOM 4940 C CA . GLY B 1 69 ? 37.406 -27.938 -24.484 1 39.19 69 GLY B CA 1
ATOM 4941 C C . GLY B 1 69 ? 36.312 -27.234 -25.281 1 39.19 69 GLY B C 1
ATOM 4942 O O . GLY B 1 69 ? 35.562 -26.438 -24.734 1 39.19 69 GLY B O 1
ATOM 4943 N N . ASP B 1 70 ? 35.938 -28.141 -26.453 1 39.28 70 ASP B N 1
ATOM 4944 C CA . ASP B 1 70 ? 35.312 -27.766 -27.719 1 39.28 70 ASP B CA 1
ATOM 4945 C C . ASP B 1 70 ? 34 -27.047 -27.484 1 39.28 70 ASP B C 1
ATOM 4947 O O . ASP B 1 70 ? 33.281 -27.359 -26.531 1 39.28 70 ASP B O 1
ATOM 4951 N N . ASP B 1 71 ? 33.969 -25.844 -27.797 1 42.94 71 ASP B N 1
ATOM 4952 C CA . ASP B 1 71 ? 32.812 -25.094 -28.219 1 42.94 71 ASP B CA 1
ATOM 4953 C C . ASP B 1 71 ? 31.656 -26.031 -28.578 1 42.94 71 ASP B C 1
ATOM 4955 O O . ASP B 1 71 ? 31.219 -26.078 -29.734 1 42.94 71 ASP B O 1
ATOM 4959 N N . ALA B 1 72 ? 31.812 -27.219 -28.25 1 44.16 72 ALA B N 1
ATOM 4960 C CA . ALA B 1 72 ? 30.797 -28.125 -28.781 1 44.16 72 ALA B CA 1
ATOM 4961 C C . ALA B 1 72 ? 29.391 -27.531 -28.625 1 44.16 72 ALA B C 1
ATOM 4963 O O . ALA B 1 72 ? 29 -27.141 -27.531 1 44.16 72 ALA B O 1
ATOM 4964 N N . SER B 1 73 ? 29.016 -26.859 -29.688 1 52.06 73 SER B N 1
ATOM 4965 C CA . SER B 1 73 ? 27.766 -26.266 -30.094 1 52.06 73 SER B CA 1
ATOM 4966 C C . SER B 1 73 ? 26.562 -27 -29.516 1 52.06 73 SER B C 1
ATOM 4968 O O . SER B 1 73 ? 26.469 -28.234 -29.641 1 52.06 73 SER B O 1
ATOM 4970 N N . HIS B 1 74 ? 25.922 -26.516 -28.312 1 72.19 74 HIS B N 1
ATOM 4971 C CA . HIS B 1 74 ? 24.594 -27.016 -27.938 1 72.19 74 HIS B CA 1
ATOM 4972 C C . HIS B 1 74 ? 23.703 -27.188 -29.172 1 72.19 74 HIS B C 1
ATOM 4974 O O . HIS B 1 74 ? 23.844 -26.453 -30.156 1 72.19 74 HIS B O 1
ATOM 4980 N N . SER B 1 75 ? 23.234 -28.375 -29.328 1 86 75 SER B N 1
ATOM 4981 C CA . SER B 1 75 ? 22.172 -28.438 -30.328 1 86 75 SER B CA 1
ATOM 4982 C C . SER B 1 75 ? 21.109 -27.375 -30.109 1 86 75 SER B C 1
ATOM 4984 O O . SER B 1 75 ? 20.906 -26.938 -28.969 1 86 75 SER B O 1
ATOM 4986 N N . PRO B 1 76 ? 20.688 -26.844 -31.156 1 94.12 76 PRO B N 1
ATOM 4987 C CA . PRO B 1 76 ? 19.609 -25.875 -30.984 1 94.12 76 PRO B CA 1
ATOM 4988 C C . PRO B 1 76 ? 18.469 -26.406 -30.125 1 94.12 76 PRO B C 1
ATOM 4990 O O . PRO B 1 76 ? 18.109 -27.578 -30.234 1 94.12 76 PRO B O 1
ATOM 4993 N N . LEU B 1 77 ? 18 -25.578 -29.328 1 95.75 77 LEU B N 1
ATOM 4994 C CA . LEU B 1 77 ? 16.859 -25.922 -28.469 1 95.75 77 LEU B CA 1
ATOM 4995 C C . LEU B 1 77 ? 15.633 -25.109 -28.844 1 95.75 77 LEU B C 1
ATOM 4997 O O . LEU B 1 77 ? 15.727 -23.906 -29.078 1 95.75 77 LEU B O 1
ATOM 5001 N N . ARG B 1 78 ? 14.523 -25.766 -28.984 1 98.06 78 ARG B N 1
ATOM 5002 C CA . ARG B 1 78 ? 13.211 -25.141 -29.094 1 98.06 78 ARG B CA 1
ATOM 5003 C C . ARG B 1 78 ? 12.406 -25.344 -27.812 1 98.06 78 ARG B C 1
ATOM 5005 O O . ARG B 1 78 ? 12.023 -26.469 -27.484 1 98.06 78 ARG B O 1
ATOM 5012 N N . ILE B 1 79 ? 12.164 -24.203 -27.141 1 98.56 79 ILE B N 1
ATOM 5013 C CA . ILE B 1 79 ? 11.523 -24.312 -25.828 1 98.56 79 ILE B CA 1
ATOM 5014 C C . ILE B 1 79 ? 10.258 -23.453 -25.797 1 98.56 79 ILE B C 1
ATOM 5016 O O . ILE B 1 79 ? 10.258 -22.328 -26.312 1 98.56 79 ILE B O 1
ATOM 5020 N N . GLY B 1 80 ? 9.156 -24.031 -25.312 1 98.44 80 GLY B N 1
ATOM 5021 C CA . GLY B 1 80 ? 7.957 -23.281 -24.984 1 98.44 80 GLY B CA 1
ATOM 5022 C C . GLY B 1 80 ? 7.875 -22.906 -23.516 1 98.44 80 GLY B C 1
ATOM 5023 O O . GLY B 1 80 ? 8.359 -23.656 -22.656 1 98.44 80 GLY B O 1
ATOM 5024 N N . VAL B 1 81 ? 7.285 -21.766 -23.25 1 98.25 81 VAL B N 1
ATOM 5025 C CA . VAL B 1 81 ? 7.109 -21.359 -21.859 1 98.25 81 VAL B CA 1
ATOM 5026 C C . VAL B 1 81 ? 5.672 -20.891 -21.641 1 98.25 81 VAL B C 1
ATOM 5028 O O . VAL B 1 81 ? 5.078 -20.25 -22.5 1 98.25 81 VAL B O 1
ATOM 5031 N N . VAL B 1 82 ? 5.113 -21.266 -20.469 1 95.94 82 VAL B N 1
ATOM 5032 C CA . VAL B 1 82 ? 3.758 -20.922 -20.047 1 95.94 82 VAL B CA 1
ATOM 5033 C C . VAL B 1 82 ? 3.799 -20.188 -18.719 1 95.94 82 VAL B C 1
ATOM 5035 O O . VAL B 1 82 ? 4.402 -20.672 -17.75 1 95.94 82 VAL B O 1
ATOM 5038 N N . LEU B 1 83 ? 3.287 -18.969 -18.688 1 94.5 83 LEU B N 1
ATOM 5039 C CA . LEU B 1 83 ? 2.988 -18.297 -17.422 1 94.5 83 LEU B CA 1
ATOM 5040 C C . LEU B 1 83 ? 1.596 -18.672 -16.922 1 94.5 83 LEU B C 1
ATOM 5042 O O . LEU B 1 83 ? 0.6 -18.406 -17.609 1 94.5 83 LEU B O 1
ATOM 5046 N N . SER B 1 84 ? 1.559 -19.25 -15.734 1 92.25 84 SER B N 1
ATOM 5047 C CA . SER B 1 84 ? 0.285 -19.797 -15.258 1 92.25 84 SER B CA 1
ATOM 5048 C C . SER B 1 84 ? -0.042 -19.281 -13.859 1 92.25 84 SER B C 1
ATOM 5050 O O . SER B 1 84 ? 0.846 -19.172 -13.016 1 92.25 84 SER B O 1
ATOM 5052 N N . GLY B 1 85 ? -1.353 -18.969 -13.641 1 86.69 85 GLY B N 1
ATOM 5053 C CA . GLY B 1 85 ? -1.833 -18.609 -12.32 1 86.69 85 GLY B CA 1
ATOM 5054 C C . GLY B 1 85 ? -1.68 -17.141 -12.008 1 86.69 85 GLY B C 1
ATOM 5055 O O . GLY B 1 85 ? -1.542 -16.312 -12.922 1 86.69 85 GLY B O 1
ATOM 5056 N N . GLY B 1 86 ? -1.829 -16.828 -10.703 1 87.75 86 GLY B N 1
ATOM 5057 C CA . GLY B 1 86 ? -1.711 -15.445 -10.266 1 87.75 86 GLY B CA 1
ATOM 5058 C C . GLY B 1 86 ? -0.32 -14.875 -10.469 1 87.75 86 GLY B C 1
ATOM 5059 O O . GLY B 1 86 ? 0.67 -15.609 -10.43 1 87.75 86 GLY B O 1
ATOM 5060 N N . GLN B 1 87 ? -0.258 -13.602 -10.57 1 92.5 87 GLN B N 1
ATOM 5061 C CA . GLN B 1 87 ? 0.995 -12.922 -10.875 1 92.5 87 GLN B CA 1
ATOM 5062 C C . GLN B 1 87 ? 1.935 -12.93 -9.672 1 92.5 87 GLN B C 1
ATOM 5064 O O . GLN B 1 87 ? 1.483 -12.992 -8.531 1 92.5 87 GLN B O 1
ATOM 5069 N N . ALA B 1 88 ? 3.145 -12.953 -9.938 1 96.06 88 ALA B N 1
ATOM 5070 C CA . ALA B 1 88 ? 4.203 -12.789 -8.945 1 96.06 88 ALA B CA 1
ATOM 5071 C C . ALA B 1 88 ? 5.395 -12.031 -9.539 1 96.06 88 ALA B C 1
ATOM 5073 O O . ALA B 1 88 ? 5.805 -12.297 -10.672 1 96.06 88 ALA B O 1
ATOM 5074 N N . ALA B 1 89 ? 5.93 -11.109 -8.781 1 97.31 89 ALA B N 1
ATOM 5075 C CA . ALA B 1 89 ? 7.094 -10.359 -9.234 1 97.31 89 ALA B CA 1
ATOM 5076 C C . ALA B 1 89 ? 8.289 -11.289 -9.469 1 97.31 89 ALA B C 1
ATOM 5078 O O . ALA B 1 89 ? 8.562 -12.164 -8.648 1 97.31 89 ALA B O 1
ATOM 5079 N N . GLY B 1 90 ? 8.984 -11.125 -10.578 1 98 90 GLY B N 1
ATOM 5080 C CA . GLY B 1 90 ? 10.141 -11.938 -10.922 1 98 90 GLY B CA 1
ATOM 5081 C C . GLY B 1 90 ? 9.898 -12.859 -12.094 1 98 90 GLY B C 1
ATOM 5082 O O . GLY B 1 90 ? 10.844 -13.414 -12.664 1 98 90 GLY B O 1
ATOM 5083 N N . GLY B 1 91 ? 8.594 -13.016 -12.469 1 97.75 91 GLY B N 1
ATOM 5084 C CA . GLY B 1 91 ? 8.281 -13.883 -13.594 1 97.75 91 GLY B CA 1
ATOM 5085 C C . GLY B 1 91 ? 9.008 -13.492 -14.867 1 97.75 91 GLY B C 1
ATOM 5086 O O . GLY B 1 91 ? 9.453 -14.367 -15.617 1 97.75 91 GLY B O 1
ATOM 5087 N N . HIS B 1 92 ? 9.141 -12.195 -15.156 1 97.94 92 HIS B N 1
ATOM 5088 C CA . HIS B 1 92 ? 9.883 -11.719 -16.328 1 97.94 92 HIS B CA 1
ATOM 5089 C C . HIS B 1 92 ? 11.359 -12.094 -16.234 1 97.94 92 HIS B C 1
ATOM 5091 O O . HIS B 1 92 ? 12 -12.352 -17.25 1 97.94 92 HIS B O 1
ATOM 5097 N N . ASN B 1 93 ? 11.852 -12.102 -15.008 1 98.69 93 ASN B N 1
ATOM 5098 C CA . ASN B 1 93 ? 13.25 -12.477 -14.805 1 98.69 93 ASN B CA 1
ATOM 5099 C C . ASN B 1 93 ? 13.484 -13.953 -15.109 1 98.69 93 ASN B C 1
ATOM 5101 O O . ASN B 1 93 ? 14.547 -14.328 -15.594 1 98.69 93 ASN B O 1
ATOM 5105 N N . VAL B 1 94 ? 12.523 -14.828 -14.789 1 98.81 94 VAL B N 1
ATOM 5106 C CA . VAL B 1 94 ? 12.633 -16.234 -15.148 1 98.81 94 VAL B CA 1
ATOM 5107 C C . VAL B 1 94 ? 12.742 -16.375 -16.672 1 98.81 94 VAL B C 1
ATOM 5109 O O . VAL B 1 94 ? 13.625 -17.078 -17.172 1 98.81 94 VAL B O 1
ATOM 5112 N N . ILE B 1 95 ? 11.906 -15.68 -17.359 1 98.5 95 ILE B N 1
ATOM 5113 C CA . ILE B 1 95 ? 11.891 -15.75 -18.812 1 98.5 95 ILE B CA 1
ATOM 5114 C C . ILE B 1 95 ? 13.188 -15.18 -19.375 1 98.5 95 ILE B C 1
ATOM 5116 O O . ILE B 1 95 ? 13.742 -15.719 -20.344 1 98.5 95 ILE B O 1
ATOM 5120 N N . ALA B 1 96 ? 13.664 -14.07 -18.812 1 98.44 96 ALA B N 1
ATOM 5121 C CA . ALA B 1 96 ? 14.93 -13.484 -19.25 1 98.44 96 ALA B CA 1
ATOM 5122 C C . ALA B 1 96 ? 16.078 -14.469 -19.062 1 98.44 96 ALA B C 1
ATOM 5124 O O . ALA B 1 96 ? 16.938 -14.609 -19.938 1 98.44 96 ALA B O 1
ATOM 5125 N N . GLY B 1 97 ? 16.141 -15.117 -17.875 1 98.31 97 GLY B N 1
ATOM 5126 C CA . GLY B 1 97 ? 17.156 -16.125 -17.641 1 98.31 97 GLY B CA 1
ATOM 5127 C C . GLY B 1 97 ? 17.094 -17.281 -18.625 1 98.31 97 GLY B C 1
ATOM 5128 O O . GLY B 1 97 ? 18.125 -17.719 -19.141 1 98.31 97 GLY B O 1
ATOM 5129 N N . LEU B 1 98 ? 15.906 -17.766 -18.859 1 98.12 98 LEU B N 1
ATOM 5130 C CA . LEU B 1 98 ? 15.703 -18.844 -19.828 1 98.12 98 LEU B CA 1
ATOM 5131 C C . LEU B 1 98 ? 16.141 -18.422 -21.219 1 98.12 98 LEU B C 1
ATOM 5133 O O . LEU B 1 98 ? 16.844 -19.172 -21.906 1 98.12 98 LEU B O 1
ATOM 5137 N N . PHE B 1 99 ? 15.711 -17.234 -21.672 1 97.75 99 PHE B N 1
ATOM 5138 C CA . PHE B 1 99 ? 16.062 -16.688 -22.984 1 97.75 99 PHE B CA 1
ATOM 5139 C C . PHE B 1 99 ? 17.578 -16.594 -23.141 1 97.75 99 PHE B C 1
ATOM 5141 O O . PHE B 1 99 ? 18.125 -17.016 -24.156 1 97.75 99 PHE B O 1
ATOM 5148 N N . ASP B 1 100 ? 18.203 -16.031 -22.109 1 96.88 100 ASP B N 1
ATOM 5149 C CA . ASP B 1 100 ? 19.656 -15.844 -22.188 1 96.88 100 ASP B CA 1
ATOM 5150 C C . ASP B 1 100 ? 20.375 -17.188 -22.266 1 96.88 100 ASP B C 1
ATOM 5152 O O . ASP B 1 100 ? 21.391 -17.312 -22.969 1 96.88 100 ASP B O 1
ATOM 5156 N N . TYR B 1 101 ? 19.922 -18.141 -21.516 1 95.5 101 TYR B N 1
ATOM 5157 C CA . TYR B 1 101 ? 20.531 -19.469 -21.562 1 95.5 101 TYR B CA 1
ATOM 5158 C C . TYR B 1 101 ? 20.406 -20.078 -22.969 1 95.5 101 TYR B C 1
ATOM 5160 O O . TYR B 1 101 ? 21.406 -20.562 -23.516 1 95.5 101 TYR B O 1
ATOM 5168 N N . VAL B 1 102 ? 19.25 -20.031 -23.5 1 93.88 102 VAL B N 1
ATOM 5169 C CA . VAL B 1 102 ? 18.953 -20.625 -24.797 1 93.88 102 VAL B CA 1
ATOM 5170 C C . VAL B 1 102 ? 19.719 -19.891 -25.891 1 93.88 102 VAL B C 1
ATOM 5172 O O . VAL B 1 102 ? 20.312 -20.516 -26.781 1 93.88 102 VAL B O 1
ATOM 5175 N N . ALA B 1 103 ? 19.688 -18.578 -25.844 1 93.56 103 ALA B N 1
ATOM 5176 C CA . ALA B 1 103 ? 20.344 -17.75 -26.844 1 93.56 103 ALA B CA 1
ATOM 5177 C C . ALA B 1 103 ? 21.859 -17.953 -26.812 1 93.56 103 ALA B C 1
ATOM 5179 O O . ALA B 1 103 ? 22.516 -17.891 -27.844 1 93.56 103 ALA B O 1
ATOM 5180 N N . ALA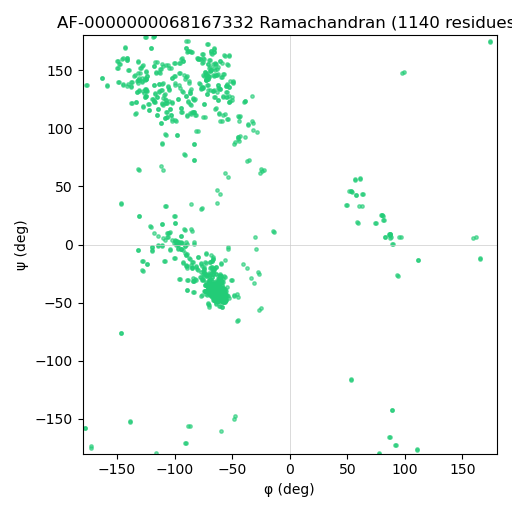 B 1 104 ? 22.391 -18.141 -25.672 1 91.44 104 ALA B N 1
ATOM 5181 C CA . ALA B 1 104 ? 23.828 -18.328 -25.531 1 91.44 104 ALA B CA 1
ATOM 5182 C C . ALA B 1 104 ? 24.266 -19.688 -26.047 1 91.44 104 ALA B C 1
ATOM 5184 O O . ALA B 1 104 ? 25.406 -19.859 -26.484 1 91.44 104 ALA B O 1
ATOM 5185 N N . GLY B 1 105 ? 23.469 -20.594 -26.031 1 89.62 105 GLY B N 1
ATOM 5186 C CA . GLY B 1 105 ? 23.812 -21.953 -26.406 1 89.62 105 GLY B CA 1
ATOM 5187 C C . GLY B 1 105 ? 23.922 -22.141 -27.906 1 89.62 105 GLY B C 1
ATOM 5188 O O . GLY B 1 105 ? 24.828 -22.828 -28.375 1 89.62 105 GLY B O 1
ATOM 5189 N N . HIS B 1 106 ? 23.016 -21.609 -28.641 1 91.81 106 HIS B N 1
ATOM 5190 C CA . HIS B 1 106 ? 23 -21.75 -30.094 1 91.81 106 HIS B CA 1
ATOM 5191 C C . HIS B 1 106 ? 22.172 -20.641 -30.75 1 91.81 106 HIS B C 1
ATOM 5193 O O . HIS B 1 106 ? 21.062 -20.344 -30.312 1 91.81 106 HIS B O 1
ATOM 5199 N N . PRO B 1 107 ? 22.625 -20.078 -31.781 1 90.88 107 PRO B N 1
ATOM 5200 C CA . PRO B 1 107 ? 21.922 -18.953 -32.406 1 90.88 107 PRO B CA 1
ATOM 5201 C C . PRO B 1 107 ? 20.578 -19.344 -33 1 90.88 107 PRO B C 1
ATOM 5203 O O . PRO B 1 107 ? 19.719 -18.484 -33.219 1 90.88 107 PRO B O 1
ATOM 5206 N N . HIS B 1 108 ? 20.359 -20.641 -33.312 1 94.06 108 HIS B N 1
ATOM 5207 C CA . HIS B 1 108 ? 19.109 -21.078 -33.938 1 94.06 108 HIS B CA 1
ATOM 5208 C C . HIS B 1 108 ? 18.109 -21.562 -32.875 1 94.06 108 HIS B C 1
ATOM 5210 O O . HIS B 1 108 ? 17 -22 -33.219 1 94.06 108 HIS B O 1
ATOM 5216 N N . SER B 1 109 ? 18.484 -21.484 -31.625 1 95.94 109 SER B N 1
ATOM 5217 C CA . SER B 1 109 ? 17.531 -21.797 -30.562 1 95.94 109 SER B CA 1
ATOM 5218 C C . SER B 1 109 ? 16.375 -20.812 -30.547 1 95.94 109 SER B C 1
ATOM 5220 O O . SER B 1 109 ? 16.531 -19.656 -30.953 1 95.94 109 SER B O 1
ATOM 5222 N N . LYS B 1 110 ? 15.18 -21.281 -30.203 1 96.94 110 LYS B N 1
ATOM 5223 C CA . LYS B 1 110 ? 13.969 -20.469 -30.172 1 96.94 110 LYS B CA 1
ATOM 5224 C C . LYS B 1 110 ? 13.211 -20.641 -28.875 1 96.94 110 LYS B C 1
ATOM 5226 O O . LYS B 1 110 ? 13.156 -21.734 -28.312 1 96.94 110 LYS B O 1
ATOM 5231 N N . LEU B 1 111 ? 12.688 -19.547 -28.422 1 98 111 LEU B N 1
ATOM 5232 C CA . LEU B 1 111 ? 11.812 -19.547 -27.25 1 98 111 LEU B CA 1
ATOM 5233 C C . LEU B 1 111 ? 10.414 -19.062 -27.609 1 98 111 LEU B C 1
ATOM 5235 O O . LEU B 1 111 ? 10.266 -17.984 -28.203 1 98 111 LEU B O 1
ATOM 5239 N N . TYR B 1 112 ? 9.438 -19.906 -27.328 1 97.62 112 TYR B N 1
ATOM 5240 C CA . TYR B 1 112 ? 8.039 -19.594 -27.609 1 97.62 112 TYR B CA 1
ATOM 5241 C C . TYR B 1 112 ? 7.262 -19.328 -26.328 1 97.62 112 TYR B C 1
ATOM 5243 O O . TYR B 1 112 ? 7.41 -20.078 -25.344 1 97.62 112 TYR B O 1
ATOM 5251 N N . GLY B 1 113 ? 6.551 -18.234 -26.281 1 97.31 113 GLY B N 1
ATOM 5252 C CA . GLY B 1 113 ? 5.641 -17.969 -25.188 1 97.31 113 GLY B CA 1
ATOM 5253 C C . GLY B 1 113 ? 4.188 -18.219 -25.547 1 97.31 113 GLY B C 1
ATOM 5254 O O . GLY B 1 113 ? 3.654 -17.594 -26.469 1 97.31 113 GLY B O 1
ATOM 5255 N N . PHE B 1 114 ? 3.545 -19.094 -24.797 1 95.25 114 PHE B N 1
ATOM 5256 C CA . PHE B 1 114 ? 2.152 -19.406 -25.094 1 95.25 114 PHE B CA 1
ATOM 5257 C C . PHE B 1 114 ? 1.217 -18.391 -24.469 1 95.25 114 PHE B C 1
ATOM 5259 O O . PHE B 1 114 ? 1.261 -18.156 -23.25 1 95.25 114 PHE B O 1
ATOM 5266 N N . ILE B 1 115 ? 0.356 -17.812 -25.266 1 91.69 115 ILE B N 1
ATOM 5267 C CA . ILE B 1 115 ? -0.495 -16.688 -24.891 1 91.69 115 ILE B CA 1
ATOM 5268 C C . ILE B 1 115 ? -1.66 -17.188 -24.047 1 91.69 115 ILE B C 1
ATOM 5270 O O . ILE B 1 115 ? -2.311 -18.172 -24.375 1 91.69 115 ILE B O 1
ATOM 5274 N N . GLY B 1 116 ? -1.895 -16.438 -22.922 1 86.56 116 GLY B N 1
ATOM 5275 C CA . GLY B 1 116 ? -3.061 -16.734 -22.109 1 86.56 116 GLY B CA 1
ATOM 5276 C C . GLY B 1 116 ? -2.838 -17.875 -21.141 1 86.56 116 GLY B C 1
ATOM 5277 O O . GLY B 1 116 ? -3.781 -18.344 -20.5 1 86.56 116 GLY B O 1
ATOM 5278 N N . GLY B 1 117 ? -1.65 -18.375 -21.031 1 89.38 117 GLY B N 1
ATOM 5279 C CA . GLY B 1 117 ? -1.365 -19.469 -20.109 1 89.38 117 GLY B CA 1
ATOM 5280 C C . GLY B 1 117 ? -1.57 -20.844 -20.703 1 89.38 117 GLY B C 1
ATOM 5281 O O . GLY B 1 117 ? -1.25 -21.062 -21.875 1 89.38 117 GLY B O 1
ATOM 5282 N N . PRO B 1 118 ? -2.072 -21.766 -19.938 1 89.81 118 PRO B N 1
ATOM 5283 C CA . PRO B 1 118 ? -2.26 -23.125 -20.422 1 89.81 118 PRO B CA 1
ATOM 5284 C C . PRO B 1 118 ? -3.18 -23.203 -21.625 1 89.81 118 PRO B C 1
ATOM 5286 O O . PRO B 1 118 ? -2.979 -24.047 -22.516 1 89.81 118 PRO B O 1
ATOM 5289 N N . ILE B 1 119 ? -4.102 -22.359 -21.688 1 89.06 119 ILE B N 1
ATOM 5290 C CA . ILE B 1 119 ? -5.039 -22.375 -22.812 1 89.06 119 ILE B CA 1
ATOM 5291 C C . ILE B 1 119 ? -4.297 -22.078 -24.109 1 89.06 119 ILE B C 1
ATOM 5293 O O . ILE B 1 119 ? -4.645 -22.609 -25.172 1 89.06 119 ILE B O 1
ATOM 5297 N N . GLY B 1 120 ? -3.311 -21.219 -24.047 1 91.38 120 GLY B N 1
ATOM 5298 C CA . GLY B 1 120 ? -2.49 -20.938 -25.203 1 91.38 120 GLY B CA 1
ATOM 5299 C C . GLY B 1 120 ? -1.752 -22.156 -25.719 1 91.38 120 GLY B C 1
ATOM 5300 O O . GLY B 1 120 ? -1.581 -22.328 -26.938 1 91.38 120 GLY B O 1
ATOM 5301 N N . LEU B 1 121 ? -1.302 -22.984 -24.812 1 94.06 121 LEU B N 1
ATOM 5302 C CA . LEU B 1 121 ? -0.635 -24.219 -25.188 1 94.06 121 LEU B CA 1
ATOM 5303 C C . LEU B 1 121 ? -1.604 -25.172 -25.891 1 94.06 121 LEU B C 1
ATOM 5305 O O . LEU B 1 121 ? -1.259 -25.781 -26.891 1 94.06 121 LEU B O 1
ATOM 5309 N N . VAL B 1 122 ? -2.809 -25.266 -25.375 1 93.12 122 VAL B N 1
ATOM 5310 C CA . VAL B 1 122 ? -3.826 -26.156 -25.922 1 93.12 122 VAL B CA 1
ATOM 5311 C C . VAL B 1 122 ? -4.23 -25.703 -27.312 1 93.12 122 VAL B C 1
ATOM 5313 O O . VAL B 1 122 ? -4.387 -26.516 -28.234 1 93.12 122 VAL B O 1
ATOM 5316 N N . LYS B 1 123 ? -4.301 -24.375 -27.531 1 91.69 123 LYS B N 1
ATOM 5317 C CA . LYS B 1 123 ? -4.801 -23.812 -28.781 1 91.69 123 LYS B CA 1
ATOM 5318 C C . LYS B 1 123 ? -3.672 -23.625 -29.781 1 91.69 123 LYS B C 1
ATOM 5320 O O . LYS B 1 123 ? -3.924 -23.484 -30.984 1 91.69 123 LYS B O 1
ATOM 5325 N N . GLY B 1 124 ? -2.506 -23.609 -29.328 1 93.31 124 GLY B N 1
ATOM 5326 C CA . GLY B 1 124 ? -1.364 -23.328 -30.188 1 93.31 124 GLY B CA 1
ATOM 5327 C C . GLY B 1 124 ? -1.179 -21.844 -30.469 1 93.31 124 GLY B C 1
ATOM 5328 O O . GLY B 1 124 ? -0.734 -21.469 -31.547 1 93.31 124 GLY B O 1
ATOM 5329 N N . ASP B 1 125 ? -1.655 -20.984 -29.578 1 92.56 125 ASP B N 1
ATOM 5330 C CA . ASP B 1 125 ? -1.471 -19.531 -29.672 1 92.56 125 ASP B CA 1
ATOM 5331 C C . ASP B 1 125 ? -0.182 -19.094 -28.984 1 92.56 125 ASP B C 1
ATOM 5333 O O . ASP B 1 125 ? -0.053 -19.219 -27.766 1 92.56 125 ASP B O 1
ATOM 5337 N N . PHE B 1 126 ? 0.842 -18.641 -29.766 1 94.62 126 PHE B N 1
ATOM 5338 C CA . PHE B 1 126 ? 2.129 -18.328 -29.156 1 94.62 126 PHE B CA 1
ATOM 5339 C C . PHE B 1 126 ? 2.783 -17.141 -29.844 1 94.62 126 PHE B C 1
ATOM 5341 O O . PHE B 1 126 ? 2.363 -16.75 -30.938 1 94.62 126 PHE B O 1
ATOM 5348 N N . ILE B 1 127 ? 3.68 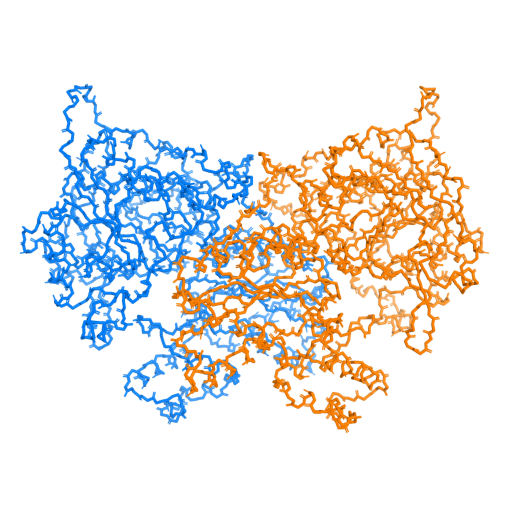-16.562 -29.156 1 94.69 127 ILE B N 1
ATOM 5349 C CA . ILE B 1 127 ? 4.586 -15.578 -29.719 1 94.69 127 ILE B CA 1
ATOM 5350 C C . ILE B 1 127 ? 6.023 -16.094 -29.641 1 94.69 127 ILE B C 1
ATOM 5352 O O . ILE B 1 127 ? 6.332 -16.969 -28.844 1 94.69 127 ILE B O 1
ATOM 5356 N N . VAL B 1 128 ? 6.895 -15.562 -30.5 1 95.75 128 VAL B N 1
ATOM 5357 C CA . VAL B 1 128 ? 8.328 -15.812 -30.375 1 95.75 128 VAL B CA 1
ATOM 5358 C C . VAL B 1 128 ? 8.953 -14.773 -29.453 1 95.75 128 VAL B C 1
ATOM 5360 O O . VAL B 1 128 ? 8.742 -13.57 -29.609 1 95.75 128 VAL B O 1
ATOM 5363 N N . ILE B 1 129 ? 9.586 -15.219 -28.453 1 96.88 129 ILE B N 1
ATOM 5364 C CA . ILE B 1 129 ? 10.281 -14.336 -27.516 1 96.88 129 ILE B CA 1
ATOM 5365 C C . ILE B 1 129 ? 11.695 -14.055 -28.031 1 96.88 129 ILE B C 1
ATOM 5367 O O . ILE B 1 129 ? 12.539 -14.961 -28.078 1 96.88 129 ILE B O 1
ATOM 5371 N N . ASP B 1 130 ? 11.961 -12.82 -28.406 1 95.69 130 ASP B N 1
ATOM 5372 C CA . ASP B 1 130 ? 13.258 -12.438 -28.969 1 95.69 130 ASP B CA 1
ATOM 5373 C C . ASP B 1 130 ? 13.945 -11.391 -28.078 1 95.69 130 ASP B C 1
ATOM 5375 O O . ASP B 1 130 ? 13.422 -11.016 -27.031 1 95.69 130 ASP B O 1
ATOM 5379 N N . ALA B 1 131 ? 15.125 -11.031 -28.516 1 96.12 131 ALA B N 1
ATOM 5380 C CA . ALA B 1 131 ? 15.977 -10.172 -27.688 1 96.12 131 ALA B CA 1
ATOM 5381 C C . ALA B 1 131 ? 15.32 -8.812 -27.469 1 96.12 131 ALA B C 1
ATOM 5383 O O . ALA B 1 131 ? 15.305 -8.305 -26.344 1 96.12 131 ALA B O 1
ATOM 5384 N N . PRO B 1 132 ? 14.727 -8.125 -28.5 1 94.88 132 PRO B N 1
ATOM 5385 C CA . PRO B 1 132 ? 14.094 -6.824 -28.266 1 94.88 132 PRO B CA 1
ATOM 5386 C C . PRO B 1 132 ? 12.945 -6.895 -27.266 1 94.88 132 PRO B C 1
ATOM 5388 O O . PRO B 1 132 ? 12.773 -5.988 -26.453 1 94.88 132 PRO B O 1
ATOM 5391 N N . LEU B 1 133 ? 12.172 -7.961 -27.328 1 94.94 133 LEU B N 1
ATOM 5392 C CA . LEU B 1 133 ? 11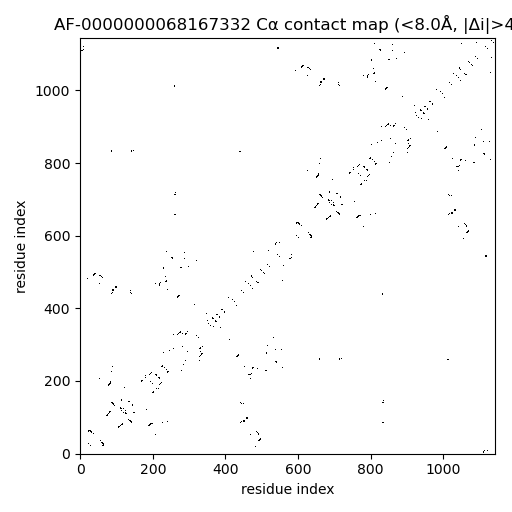.062 -8.125 -26.391 1 94.94 133 LEU B CA 1
ATOM 5393 C C . LEU B 1 133 ? 11.578 -8.281 -24.969 1 94.94 133 LEU B C 1
ATOM 5395 O O . LEU B 1 133 ? 11.094 -7.617 -24.047 1 94.94 133 LEU B O 1
ATOM 5399 N N . VAL B 1 134 ? 12.547 -9.156 -24.797 1 96.81 134 VAL B N 1
ATOM 5400 C CA . VAL B 1 134 ? 13.078 -9.43 -23.469 1 96.81 134 VAL B CA 1
ATOM 5401 C C . VAL B 1 134 ? 13.703 -8.164 -22.875 1 96.81 134 VAL B C 1
ATOM 5403 O O . VAL B 1 134 ? 13.578 -7.902 -21.672 1 96.81 134 VAL B O 1
ATOM 5406 N N . ALA B 1 135 ? 14.328 -7.352 -23.688 1 96.19 135 ALA B N 1
ATOM 5407 C CA . ALA B 1 135 ? 15 -6.125 -23.25 1 96.19 135 ALA B CA 1
ATOM 5408 C C . ALA B 1 135 ? 14.016 -5.164 -22.594 1 96.19 135 ALA B C 1
ATOM 5410 O O . ALA B 1 135 ? 14.367 -4.426 -21.672 1 96.19 135 ALA B O 1
ATOM 5411 N N . LYS B 1 136 ? 12.773 -5.219 -22.922 1 94.44 136 LYS B N 1
ATOM 5412 C CA . LYS B 1 136 ? 11.758 -4.297 -22.438 1 94.44 136 LYS B CA 1
ATOM 5413 C C . LYS B 1 136 ? 11.219 -4.742 -21.078 1 94.44 136 LYS B C 1
ATOM 5415 O O . LYS B 1 136 ? 10.594 -3.955 -20.359 1 94.44 136 LYS B O 1
ATOM 5420 N N . TYR B 1 137 ? 11.492 -5.98 -20.703 1 96.44 137 TYR B N 1
ATOM 5421 C CA . TYR B 1 137 ? 10.82 -6.523 -19.531 1 96.44 137 TYR B CA 1
ATOM 5422 C C . TYR B 1 137 ? 11.828 -6.91 -18.453 1 96.44 137 TYR B C 1
ATOM 5424 O O . TYR B 1 137 ? 11.445 -7.305 -17.344 1 96.44 137 TYR B O 1
ATOM 5432 N N . ARG B 1 138 ? 13.148 -6.738 -18.75 1 97.88 138 ARG B N 1
ATOM 5433 C CA . ARG B 1 138 ? 14.172 -7.133 -17.781 1 97.88 138 ARG B CA 1
ATOM 5434 C C . ARG B 1 138 ? 13.992 -6.402 -16.453 1 97.88 138 ARG B C 1
ATOM 5436 O O . ARG B 1 138 ? 13.938 -5.172 -16.422 1 97.88 138 ARG B O 1
ATOM 5443 N N . ASN B 1 139 ? 13.938 -7.152 -15.359 1 98.19 139 ASN B N 1
ATOM 5444 C CA . ASN B 1 139 ? 13.867 -6.668 -13.984 1 98.19 139 ASN B CA 1
ATOM 5445 C C . ASN B 1 139 ? 12.648 -5.785 -13.766 1 98.19 139 ASN B C 1
ATOM 5447 O O . ASN B 1 139 ? 12.641 -4.941 -12.867 1 98.19 139 ASN B O 1
ATOM 5451 N N . GLN B 1 140 ? 11.609 -5.844 -14.617 1 97 140 GLN B N 1
ATOM 5452 C CA . GLN B 1 140 ? 10.352 -5.129 -14.43 1 97 140 GLN B CA 1
ATOM 5453 C C . GLN B 1 140 ? 9.328 -5.992 -13.695 1 97 140 GLN B C 1
ATOM 5455 O O . GLN B 1 140 ? 9.461 -7.219 -13.664 1 97 140 GLN B O 1
ATOM 5460 N N . GLY B 1 141 ? 8.359 -5.363 -13.07 1 95.19 141 GLY B N 1
ATOM 5461 C CA . GLY B 1 141 ? 7.238 -6.078 -12.484 1 95.19 141 GLY B CA 1
ATOM 5462 C C . GLY B 1 141 ? 6.238 -6.574 -13.508 1 95.19 141 GLY B C 1
ATOM 5463 O O . GLY B 1 141 ? 6.273 -6.16 -14.672 1 95.19 141 GLY B O 1
ATOM 5464 N N . GLY B 1 142 ? 5.43 -7.477 -13.039 1 91.5 142 GLY B N 1
ATOM 5465 C CA . GLY B 1 142 ? 4.363 -7.949 -13.906 1 91.5 142 GLY B CA 1
ATOM 5466 C C . GLY B 1 142 ? 4.555 -9.383 -14.367 1 91.5 142 GLY B C 1
ATOM 5467 O O . GLY B 1 142 ? 5.461 -10.07 -13.891 1 91.5 142 GLY B O 1
ATOM 5468 N N . PHE B 1 143 ? 3.664 -9.758 -15.172 1 91.94 143 PHE B N 1
ATOM 5469 C CA . PHE B 1 143 ? 3.551 -11.102 -15.727 1 91.94 143 PHE B CA 1
ATOM 5470 C C . PHE B 1 143 ? 3 -11.062 -17.141 1 91.94 143 PHE B C 1
ATOM 5472 O O . PHE B 1 143 ? 2.268 -11.961 -17.562 1 91.94 143 PHE B O 1
ATOM 5479 N N . ASP B 1 144 ? 3.404 -9.977 -17.922 1 91.81 144 ASP B N 1
ATOM 5480 C CA . ASP B 1 144 ? 2.689 -9.711 -19.172 1 91.81 144 ASP B CA 1
ATOM 5481 C C . ASP B 1 144 ? 3.639 -9.75 -20.359 1 91.81 144 ASP B C 1
ATOM 5483 O O . ASP B 1 144 ? 3.303 -9.258 -21.438 1 91.81 144 ASP B O 1
ATOM 5487 N N . ILE B 1 145 ? 4.793 -10.273 -20.234 1 93.75 145 ILE B N 1
ATOM 5488 C CA . ILE B 1 145 ? 5.762 -10.305 -21.328 1 93.75 145 ILE B CA 1
ATOM 5489 C C . ILE B 1 145 ? 5.191 -11.109 -22.5 1 93.75 145 ILE B C 1
ATOM 5491 O O . ILE B 1 145 ? 5.438 -10.773 -23.656 1 93.75 145 ILE B O 1
ATOM 5495 N N . ILE B 1 146 ? 4.5 -12.203 -22.312 1 92.31 146 ILE B N 1
ATOM 5496 C CA . ILE B 1 146 ? 3.965 -13.062 -23.375 1 92.31 146 ILE B CA 1
ATOM 5497 C C . ILE B 1 146 ? 2.611 -12.523 -23.828 1 92.31 146 ILE B C 1
ATOM 5499 O O . ILE B 1 146 ? 2.047 -13.016 -24.812 1 92.31 146 ILE B O 1
ATOM 5503 N N . GLY B 1 147 ? 2.346 -11.32 -23.406 1 73.5 147 GLY B N 1
ATOM 5504 C CA . GLY B 1 147 ? 1.033 -10.758 -23.672 1 73.5 147 GLY B CA 1
ATOM 5505 C C . GLY B 1 147 ? 0.073 -10.898 -22.516 1 73.5 147 GLY B C 1
ATOM 5506 O O . GLY B 1 147 ? 0.357 -11.609 -21.547 1 73.5 147 GLY B O 1
ATOM 5507 N N . ALA B 1 148 ? -0.77 -9.875 -22.469 1 53.09 148 ALA B N 1
ATOM 5508 C CA . ALA B 1 148 ? -1.8 -10.07 -21.453 1 53.09 148 ALA B CA 1
ATOM 5509 C C . ALA B 1 148 ? -2.359 -11.492 -21.5 1 53.09 148 ALA B C 1
ATOM 5511 O O . ALA B 1 148 ? -2.391 -12.109 -22.578 1 53.09 148 ALA B O 1
ATOM 5512 N N . ILE B 1 149 ? -2.02 -12.289 -20.438 1 41.41 149 ILE B N 1
ATOM 5513 C CA . ILE B 1 149 ? -2.77 -13.547 -20.438 1 41.41 149 ILE B CA 1
ATOM 5514 C C . ILE B 1 149 ? -4.07 -13.359 -21.219 1 41.41 149 ILE B C 1
ATOM 5516 O O . ILE B 1 149 ? -4.926 -12.562 -20.828 1 41.41 149 ILE B O 1
ATOM 5520 N N . ALA B 1 150 ? -4.016 -13.078 -22.438 1 35.34 150 ALA B N 1
ATOM 5521 C CA . ALA B 1 150 ? -4.926 -12.703 -23.516 1 35.34 150 ALA B CA 1
ATOM 5522 C C . ALA B 1 150 ? -6.27 -13.414 -23.359 1 35.34 150 ALA B C 1
ATOM 5524 O O . ALA B 1 150 ? -6.344 -14.641 -23.453 1 35.34 150 ALA B O 1
ATOM 5525 N N . LEU B 1 151 ? -7.086 -13.195 -22.578 1 36.53 151 LEU B N 1
ATOM 5526 C CA . LEU B 1 151 ? -8.305 -13.953 -22.875 1 36.53 151 LEU B CA 1
ATOM 5527 C C . LEU B 1 151 ? -8.812 -13.656 -24.281 1 36.53 151 LEU B C 1
ATOM 5529 O O . LEU B 1 151 ? -9.945 -13.992 -24.609 1 36.53 151 LEU B O 1
ATOM 5533 N N . HIS B 1 152 ? -8.297 -12.555 -24.984 1 31.03 152 HIS B N 1
ATOM 5534 C CA . HIS B 1 152 ? -9.25 -12.25 -26.047 1 31.03 152 HIS B CA 1
ATOM 5535 C C . HIS B 1 152 ? -9.445 -13.453 -26.969 1 31.03 152 HIS B C 1
ATOM 5537 O O . HIS B 1 152 ? -8.586 -14.328 -27.047 1 31.03 152 HIS B O 1
ATOM 5543 N N . HIS B 1 153 ? -10.641 -13.438 -27.625 1 31.2 153 HIS B N 1
ATOM 5544 C CA . HIS B 1 153 ? -11.477 -14.172 -28.578 1 31.2 153 HIS B CA 1
ATOM 5545 C C . HIS B 1 153 ? -10.766 -14.32 -29.922 1 31.2 153 HIS B C 1
ATOM 5547 O O . HIS B 1 153 ? -10.742 -13.391 -30.734 1 31.2 153 HIS B O 1
ATOM 5553 N N . SER B 1 154 ? -9.656 -14.602 -30.188 1 28.38 154 SER B N 1
ATOM 5554 C CA . SER B 1 154 ? -9.539 -15.008 -31.578 1 28.38 154 SER B CA 1
ATOM 5555 C C . SER B 1 154 ? -10.797 -15.719 -32.062 1 28.38 154 SER B C 1
ATOM 5557 O O . SER B 1 154 ? -11.484 -16.375 -31.281 1 28.38 154 SER B O 1
ATOM 5559 N N . ARG B 1 155 ? -11.445 -15.297 -33.219 1 28.89 155 ARG B N 1
ATOM 5560 C CA . ARG B 1 155 ? -12.531 -15.75 -34.094 1 28.89 155 ARG B CA 1
ATOM 5561 C C . ARG B 1 155 ? -12.469 -17.25 -34.312 1 28.89 155 ARG B C 1
ATOM 5563 O O . ARG B 1 155 ? -13.07 -17.781 -35.25 1 28.89 155 ARG B O 1
ATOM 5570 N N . VAL B 1 156 ? -11.43 -17.953 -34.062 1 28.12 156 VAL B N 1
ATOM 5571 C CA . VAL B 1 156 ? -11.805 -19.297 -34.531 1 28.12 156 VAL B CA 1
ATOM 5572 C C . VAL B 1 156 ? -13.164 -19.672 -33.938 1 28.12 156 VAL B C 1
ATOM 5574 O O . VAL B 1 156 ? -13.477 -19.328 -32.781 1 28.12 156 VAL B O 1
ATOM 5577 N N . ASP B 1 157 ? -14.117 -20.016 -34.812 1 29.11 157 ASP B N 1
ATOM 5578 C CA . ASP B 1 157 ? -15.375 -20.734 -34.688 1 29.11 157 ASP B CA 1
ATOM 5579 C C . ASP B 1 157 ? -15.32 -21.75 -33.531 1 29.11 157 ASP B C 1
ATOM 5581 O O . ASP B 1 157 ? -16.047 -22.75 -33.562 1 29.11 157 ASP B O 1
ATOM 5585 N N . GLN B 1 158 ? -14.203 -21.922 -32.875 1 26.12 158 GLN B N 1
ATOM 5586 C CA . GLN B 1 158 ? -14.133 -23.031 -31.922 1 26.12 158 GLN B CA 1
ATOM 5587 C C . GLN B 1 158 ? -15.133 -22.844 -30.781 1 26.12 158 GLN B C 1
ATOM 5589 O O . GLN B 1 158 ? -14.82 -22.234 -29.766 1 26.12 158 GLN B O 1
ATOM 5594 N N . LYS B 1 159 ? -16.297 -22.531 -30.938 1 35.06 159 LYS B N 1
ATOM 5595 C CA . LYS B 1 159 ? -17.484 -22.672 -30.109 1 35.06 159 LYS B CA 1
ATOM 5596 C C . LYS B 1 159 ? -17.344 -23.828 -29.125 1 35.06 159 LYS B C 1
ATOM 5598 O O . LYS B 1 159 ? -17.875 -23.797 -28.016 1 35.06 159 LYS B O 1
ATOM 5603 N N . ASN B 1 160 ? -17.078 -24.859 -29.672 1 30.48 160 ASN B N 1
ATOM 5604 C CA . ASN B 1 160 ? -17.047 -26.125 -28.922 1 30.48 160 ASN B CA 1
ATOM 5605 C C . ASN B 1 160 ? -15.844 -26.188 -27.984 1 30.48 160 ASN B C 1
ATOM 5607 O O . ASN B 1 160 ? -15.875 -26.891 -26.984 1 30.48 160 ASN B O 1
ATOM 5611 N N . LEU B 1 161 ? -14.648 -25.906 -28.531 1 31.11 161 LEU B N 1
ATOM 5612 C CA . LEU B 1 161 ? -13.516 -26.094 -27.641 1 31.11 161 LEU B CA 1
ATOM 5613 C C . LEU B 1 161 ? -13.562 -25.094 -26.484 1 31.11 161 LEU B C 1
ATOM 5615 O O . LEU B 1 161 ? -13.211 -25.422 -25.359 1 31.11 161 LEU B O 1
ATOM 5619 N N . LEU B 1 162 ? -13.898 -23.797 -26.75 1 35.66 162 LEU B N 1
ATOM 5620 C CA . LEU B 1 162 ? -13.938 -22.734 -25.766 1 35.66 162 LEU B CA 1
ATOM 5621 C C . LEU B 1 162 ? -15.148 -22.891 -24.844 1 35.66 162 LEU B C 1
ATOM 5623 O O . LEU B 1 162 ? -15.195 -22.312 -23.766 1 35.66 162 LEU B O 1
ATOM 5627 N N . ALA B 1 163 ? -16.328 -23.234 -25.391 1 37.5 163 ALA B N 1
ATOM 5628 C CA . ALA B 1 163 ? -17.438 -23.453 -24.484 1 37.5 163 ALA B CA 1
ATOM 5629 C C . ALA B 1 163 ? -17.031 -24.312 -23.297 1 37.5 163 ALA B C 1
ATOM 5631 O O . ALA B 1 163 ? -17.516 -24.125 -22.172 1 37.5 163 ALA B O 1
ATOM 5632 N N . GLU B 1 164 ? -16.281 -25.344 -23.547 1 36 164 GLU B N 1
ATOM 5633 C CA . GLU B 1 164 ? -15.852 -26.172 -22.438 1 36 164 GLU B CA 1
ATOM 5634 C C . GLU B 1 164 ? -14.82 -25.453 -21.578 1 36 164 GLU B C 1
ATOM 5636 O O . GLU B 1 164 ? -14.688 -25.734 -20.375 1 36 164 GLU B O 1
ATOM 5641 N N . SER B 1 165 ? -13.781 -24.922 -22.141 1 33.03 165 SER B N 1
ATOM 5642 C CA . SER B 1 165 ? -12.766 -24.469 -21.203 1 33.03 165 SER B CA 1
ATOM 5643 C C . SER B 1 165 ? -13.172 -23.141 -20.547 1 33.03 165 SER B C 1
ATOM 5645 O O . SER B 1 165 ? -12.742 -22.078 -21 1 33.03 165 SER B O 1
ATOM 5647 N N . LYS B 1 166 ? -14.359 -22.891 -20.375 1 40.09 166 LYS B N 1
ATOM 5648 C CA . LYS B 1 166 ? -14.625 -21.812 -19.422 1 40.09 166 LYS B CA 1
ATOM 5649 C C . LYS B 1 166 ? -13.508 -21.703 -18.391 1 40.09 166 LYS B C 1
ATOM 5651 O O . LYS B 1 166 ? -13.469 -20.75 -17.609 1 40.09 166 LYS B O 1
ATOM 5656 N N . ARG B 1 167 ? -12.883 -22.844 -18.281 1 42.69 167 ARG B N 1
ATOM 5657 C CA . ARG B 1 167 ? -11.922 -22.859 -17.188 1 42.69 167 ARG B CA 1
ATOM 5658 C C . ARG B 1 167 ? -10.492 -22.922 -17.719 1 42.69 167 ARG B C 1
ATOM 5660 O O . ARG B 1 167 ? -9.969 -24 -18 1 42.69 167 ARG B O 1
ATOM 5667 N N . ALA B 1 168 ? -9.914 -21.906 -18.406 1 50.09 168 ALA B N 1
ATOM 5668 C CA . ALA B 1 168 ? -8.734 -21.578 -19.219 1 50.09 168 ALA B CA 1
ATOM 5669 C C . ALA B 1 168 ? -7.449 -21.938 -18.469 1 50.09 168 ALA B C 1
ATOM 5671 O O . ALA B 1 168 ? -6.367 -21.938 -19.062 1 50.09 168 ALA B O 1
ATOM 5672 N N . ASP B 1 169 ? -7.512 -22.469 -17.156 1 59.06 169 ASP B N 1
ATOM 5673 C CA . ASP B 1 169 ? -6.266 -22.422 -16.406 1 59.06 169 ASP B CA 1
ATOM 5674 C C . ASP B 1 169 ? -5.785 -23.812 -16.047 1 59.06 169 ASP B C 1
ATOM 5676 O O . ASP B 1 169 ? -4.863 -23.984 -15.242 1 59.06 169 ASP B O 1
ATOM 5680 N N . LYS B 1 170 ? -6.527 -24.922 -16.719 1 67.94 170 LYS B N 1
ATOM 5681 C CA . LYS B 1 170 ? -6.059 -26.25 -16.328 1 67.94 170 LYS B CA 1
ATOM 5682 C C . LYS B 1 170 ? -6.059 -27.203 -17.516 1 67.94 170 LYS B C 1
ATOM 5684 O O . LYS B 1 170 ? -6.926 -27.109 -18.391 1 67.94 170 LYS B O 1
ATOM 5689 N N . ILE B 1 171 ? -5.066 -27.969 -17.672 1 77.19 171 ILE B N 1
ATOM 5690 C CA . ILE B 1 171 ? -4.984 -29.094 -18.594 1 77.19 171 ILE B CA 1
ATOM 5691 C C . ILE B 1 171 ? -5.281 -30.406 -17.859 1 77.19 171 ILE B C 1
ATOM 5693 O O . ILE B 1 171 ? -4.422 -30.938 -17.156 1 77.19 171 ILE B O 1
ATOM 5697 N N . GLU B 1 172 ? -6.508 -30.844 -17.891 1 74.06 172 GLU B N 1
ATOM 5698 C CA . GLU B 1 172 ? -6.871 -32 -17.078 1 74.06 172 GLU B CA 1
ATOM 5699 C C . GLU B 1 172 ? -7.559 -33.062 -17.906 1 74.06 172 GLU B C 1
ATOM 5701 O O . GLU B 1 172 ? -7.559 -34.25 -17.531 1 74.06 172 GLU B O 1
ATOM 5706 N N . THR B 1 173 ? -7.961 -32.688 -19.062 1 82.69 173 THR B N 1
ATOM 5707 C CA . THR B 1 173 ? -8.695 -33.656 -19.859 1 82.69 173 THR B CA 1
ATOM 5708 C C . THR B 1 173 ? -7.793 -34.312 -20.906 1 82.69 173 THR B C 1
ATOM 5710 O O . THR B 1 173 ? -6.785 -33.719 -21.312 1 82.69 173 THR B O 1
ATOM 5713 N N . ASP B 1 174 ? -8.195 -35.5 -21.328 1 89 174 ASP B N 1
ATOM 5714 C CA . ASP B 1 174 ? -7.461 -36.188 -22.375 1 89 174 ASP B CA 1
ATOM 5715 C C . ASP B 1 174 ? -7.383 -35.375 -23.641 1 89 174 ASP B C 1
ATOM 5717 O O . ASP B 1 174 ? -6.367 -35.375 -24.344 1 89 174 ASP B O 1
ATOM 5721 N N . LYS B 1 175 ? -8.438 -34.719 -23.891 1 90.75 175 LYS B N 1
ATOM 5722 C CA . LYS B 1 175 ? -8.484 -33.875 -25.078 1 90.75 175 LYS B CA 1
ATOM 5723 C C . LYS B 1 175 ? -7.461 -32.75 -24.984 1 90.75 175 LYS B C 1
ATOM 5725 O O . LYS B 1 175 ? -6.793 -32.438 -25.984 1 90.75 175 LYS B O 1
ATOM 5730 N N . GLN B 1 176 ? -7.332 -32.156 -23.875 1 91.88 176 GLN B N 1
ATOM 5731 C CA . GLN B 1 176 ? -6.387 -31.078 -23.672 1 91.88 176 GLN B CA 1
ATOM 5732 C C . GLN B 1 176 ? -4.945 -31.578 -23.734 1 91.88 176 GLN B C 1
ATOM 5734 O O . GLN B 1 176 ? -4.074 -30.906 -24.297 1 91.88 176 GLN B O 1
ATOM 5739 N N . LEU B 1 177 ? -4.699 -32.75 -23.188 1 94.56 177 LEU B N 1
ATOM 5740 C CA . LEU B 1 177 ? -3.371 -33.344 -23.219 1 94.56 177 LEU B CA 1
ATOM 5741 C C . LEU B 1 177 ? -2.963 -33.656 -24.656 1 94.56 177 LEU B C 1
ATOM 5743 O O . LEU B 1 177 ? -1.834 -33.375 -25.062 1 94.56 177 LEU B O 1
ATOM 5747 N N . LEU B 1 178 ? -3.922 -34.188 -25.391 1 95.31 178 LEU B N 1
ATOM 5748 C CA . LEU B 1 178 ? -3.66 -34.531 -26.797 1 95.31 178 LEU B CA 1
ATOM 5749 C C . LEU B 1 178 ? -3.389 -33.25 -27.594 1 95.31 178 LEU B C 1
ATOM 5751 O O . LEU B 1 178 ? -2.463 -33.219 -28.406 1 95.31 178 LEU B O 1
ATOM 5755 N N . ALA B 1 179 ? -4.223 -32.25 -27.375 1 95.12 179 ALA B N 1
ATOM 5756 C CA . ALA B 1 179 ? -4.043 -30.984 -28.078 1 95.12 179 ALA B CA 1
ATOM 5757 C C . ALA B 1 179 ? -2.674 -30.375 -27.781 1 95.12 179 ALA B C 1
ATOM 5759 O O . ALA B 1 179 ? -2.016 -29.844 -28.672 1 95.12 179 ALA B O 1
ATOM 5760 N N . SER B 1 180 ? -2.26 -30.438 -26.562 1 96.81 180 SER B N 1
ATOM 5761 C CA . SER B 1 180 ? -0.952 -29.938 -26.156 1 96.81 180 SER B CA 1
ATOM 5762 C C . SER B 1 180 ? 0.174 -30.703 -26.844 1 96.81 180 SER B C 1
ATOM 5764 O O . SER B 1 180 ? 1.169 -30.109 -27.266 1 96.81 180 SER B O 1
ATOM 5766 N N . ARG B 1 181 ? 0.028 -32.031 -26.938 1 97.31 181 ARG B N 1
ATOM 5767 C CA . ARG B 1 181 ? 1.004 -32.844 -27.625 1 97.31 181 ARG B CA 1
ATOM 5768 C C . ARG B 1 181 ? 1.162 -32.438 -29.078 1 97.31 181 ARG B C 1
ATOM 5770 O O . ARG B 1 181 ? 2.283 -32.281 -29.562 1 97.31 181 ARG B O 1
ATOM 5777 N N . VAL B 1 182 ? 0.016 -32.219 -29.688 1 97.69 182 VAL B N 1
ATOM 5778 C CA . VAL B 1 182 ? 0.017 -31.891 -31.109 1 97.69 182 VAL B CA 1
ATOM 5779 C C . VAL B 1 182 ? 0.752 -30.562 -31.328 1 97.69 182 VAL B C 1
ATOM 5781 O O . VAL B 1 182 ? 1.556 -30.438 -32.25 1 97.69 182 VAL B O 1
ATOM 5784 N N . VAL B 1 183 ? 0.484 -29.609 -30.469 1 97.44 183 VAL B N 1
ATOM 5785 C CA . VAL B 1 183 ? 1.126 -28.297 -30.578 1 97.44 183 VAL B CA 1
ATOM 5786 C C . VAL B 1 183 ? 2.633 -28.453 -30.391 1 97.44 183 VAL B C 1
ATOM 5788 O O . VAL B 1 183 ? 3.42 -27.875 -31.141 1 97.44 183 VAL B O 1
ATOM 5791 N N . CYS B 1 184 ? 3.102 -29.219 -29.391 1 98.25 184 CYS B N 1
ATOM 5792 C CA . CYS B 1 184 ? 4.52 -29.422 -29.109 1 98.25 184 CYS B CA 1
ATOM 5793 C C . CYS B 1 184 ? 5.215 -30.125 -30.266 1 98.25 184 CYS B C 1
ATOM 5795 O O . CYS B 1 184 ? 6.34 -29.781 -30.625 1 98.25 184 CYS B O 1
ATOM 5797 N N . GLU B 1 185 ? 4.547 -31.094 -30.844 1 98.19 185 GLU B N 1
ATOM 5798 C CA . GLU B 1 185 ? 5.098 -31.812 -31.984 1 98.19 185 GLU B CA 1
ATOM 5799 C C . GLU B 1 185 ? 5.215 -30.906 -33.219 1 98.19 185 GLU B C 1
ATOM 5801 O O . GLU B 1 185 ? 6.23 -30.922 -33.906 1 98.19 185 GLU B O 1
ATOM 5806 N N . ASN B 1 186 ? 4.16 -30.125 -33.438 1 97.75 186 ASN B N 1
ATOM 5807 C CA . ASN B 1 186 ? 4.156 -29.219 -34.594 1 97.75 186 ASN B CA 1
ATOM 5808 C C . ASN B 1 186 ? 5.285 -28.203 -34.5 1 97.75 186 ASN B C 1
ATOM 5810 O O . ASN B 1 186 ? 5.859 -27.812 -35.531 1 97.75 186 ASN B O 1
ATOM 5814 N N . LEU B 1 187 ? 5.602 -27.812 -33.312 1 97.62 187 LEU B N 1
ATOM 5815 C CA . LEU B 1 187 ? 6.645 -26.812 -33.094 1 97.62 187 LEU B CA 1
ATOM 5816 C C . LEU B 1 187 ? 8 -27.469 -32.875 1 97.62 187 LEU B C 1
ATOM 5818 O O . LEU B 1 187 ? 9.016 -26.797 -32.719 1 97.62 187 LEU B O 1
ATOM 5822 N N . ALA B 1 188 ? 8.023 -28.812 -32.812 1 97.75 188 ALA B N 1
ATOM 5823 C CA . ALA B 1 188 ? 9.234 -29.609 -32.562 1 97.75 188 ALA B CA 1
ATOM 5824 C C . ALA B 1 188 ? 9.93 -29.141 -31.281 1 97.75 188 ALA B C 1
ATOM 5826 O O . ALA B 1 188 ? 11.141 -28.906 -31.266 1 97.75 188 ALA B O 1
ATOM 5827 N N . LEU B 1 189 ? 9.125 -28.953 -30.281 1 98.56 189 LEU B N 1
ATOM 5828 C CA . LEU B 1 189 ? 9.672 -28.453 -29.031 1 98.56 189 LEU B CA 1
ATOM 5829 C C . LEU B 1 189 ? 10.539 -29.5 -28.359 1 98.56 189 LEU B C 1
ATOM 5831 O O . LEU B 1 189 ? 10.141 -30.656 -28.234 1 98.56 189 LEU B O 1
ATOM 5835 N N . ASP B 1 190 ? 11.727 -29.047 -27.922 1 98.31 190 ASP B N 1
ATOM 5836 C CA . ASP B 1 190 ? 12.578 -29.875 -27.078 1 98.31 190 ASP B CA 1
ATOM 5837 C C . ASP B 1 190 ? 12.141 -29.828 -25.625 1 98.31 190 ASP B C 1
ATOM 5839 O O . ASP B 1 190 ? 12.336 -30.781 -24.859 1 98.31 190 ASP B O 1
ATOM 5843 N N . GLY B 1 191 ? 11.602 -28.719 -25.281 1 98.69 191 GLY B N 1
ATOM 5844 C CA . GLY B 1 191 ? 11.219 -28.531 -23.891 1 98.69 191 GLY B CA 1
ATOM 5845 C C . GLY B 1 191 ? 10.023 -27.609 -23.719 1 98.69 191 GLY B C 1
ATOM 5846 O O . GLY B 1 191 ? 9.727 -26.797 -24.594 1 98.69 191 GLY B O 1
ATOM 5847 N N . LEU B 1 192 ? 9.344 -27.734 -22.609 1 98.75 192 LEU B N 1
ATOM 5848 C CA . LEU B 1 192 ? 8.234 -26.906 -22.141 1 98.75 192 LEU B CA 1
ATOM 5849 C C . LEU B 1 192 ? 8.422 -26.516 -20.672 1 98.75 192 LEU B C 1
ATOM 5851 O O . LEU B 1 192 ? 8.617 -27.375 -19.812 1 98.75 192 LEU B O 1
ATOM 5855 N N . VAL B 1 193 ? 8.438 -25.234 -20.422 1 98.81 193 VAL B N 1
ATOM 5856 C CA . VAL B 1 193 ? 8.602 -24.719 -19.062 1 98.81 193 VAL B CA 1
ATOM 5857 C C . VAL B 1 193 ? 7.273 -24.172 -18.562 1 98.81 193 VAL B C 1
ATOM 5859 O O . VAL B 1 193 ? 6.66 -23.312 -19.188 1 98.81 193 VAL B O 1
ATOM 5862 N N . ILE B 1 194 ? 6.809 -24.703 -17.469 1 98.12 194 ILE B N 1
ATOM 5863 C CA . ILE B 1 194 ? 5.598 -24.219 -16.812 1 98.12 194 ILE B CA 1
ATOM 5864 C C . ILE B 1 194 ? 5.961 -23.391 -15.586 1 98.12 194 ILE B C 1
ATOM 5866 O O . ILE B 1 194 ? 6.484 -23.922 -14.602 1 98.12 194 ILE B O 1
ATOM 5870 N N . ILE B 1 195 ? 5.723 -22.109 -15.609 1 97.94 195 ILE B N 1
ATOM 5871 C CA . ILE B 1 195 ? 5.969 -21.203 -14.5 1 97.94 195 ILE B CA 1
ATOM 5872 C C . ILE B 1 195 ? 4.664 -20.938 -13.75 1 97.94 195 ILE B C 1
ATOM 5874 O O . ILE B 1 195 ? 3.771 -20.25 -14.266 1 97.94 195 ILE B O 1
ATOM 5878 N N . GLY B 1 196 ? 4.512 -21.5 -12.562 1 96.12 196 GLY B N 1
ATOM 5879 C CA . GLY B 1 196 ? 3.244 -21.359 -11.867 1 96.12 196 GLY B CA 1
ATOM 5880 C C . GLY B 1 196 ? 3.283 -21.906 -10.453 1 96.12 196 GLY B C 1
ATOM 5881 O O . GLY B 1 196 ? 4.359 -22.203 -9.922 1 96.12 196 GLY B O 1
ATOM 5882 N N . GLY B 1 197 ? 2.146 -21.938 -9.82 1 94.31 197 GLY B N 1
ATOM 5883 C CA . GLY B 1 197 ? 2.027 -22.406 -8.445 1 94.31 197 GLY B CA 1
ATOM 5884 C C . GLY B 1 197 ? 1.796 -23.891 -8.352 1 94.31 197 GLY B C 1
ATOM 5885 O O . GLY B 1 197 ? 2.219 -24.656 -9.227 1 94.31 197 GLY B O 1
ATOM 5886 N N . ASP B 1 198 ? 1.209 -24.312 -7.262 1 93.38 198 ASP B N 1
ATOM 5887 C CA . ASP B 1 198 ? 0.99 -25.734 -6.98 1 93.38 198 ASP B CA 1
ATOM 5888 C C . ASP B 1 198 ? 0.089 -26.375 -8.039 1 93.38 198 ASP B C 1
ATOM 5890 O O . ASP B 1 198 ? 0.411 -27.422 -8.578 1 93.38 198 ASP B O 1
ATOM 5894 N N . ASP B 1 199 ? -0.971 -25.719 -8.391 1 90.31 199 ASP B N 1
ATOM 5895 C CA . ASP B 1 199 ? -1.896 -26.266 -9.383 1 90.31 199 ASP B CA 1
ATOM 5896 C C . ASP B 1 199 ? -1.255 -26.312 -10.766 1 90.31 199 ASP B C 1
ATOM 5898 O O . ASP B 1 199 ? -1.407 -27.297 -11.484 1 90.31 199 ASP B O 1
ATOM 5902 N N . SER B 1 200 ? -0.579 -25.25 -11.133 1 93.88 200 SER B N 1
ATOM 5903 C CA . SER B 1 200 ? 0.084 -25.203 -12.43 1 93.88 200 SER B CA 1
ATOM 5904 C C . SER B 1 200 ? 1.172 -26.266 -12.547 1 93.88 200 SER B C 1
ATOM 5906 O O . SER B 1 200 ? 1.322 -26.891 -13.594 1 93.88 200 SER B O 1
ATOM 5908 N N . ASN B 1 201 ? 1.883 -26.469 -11.5 1 96.19 201 ASN B N 1
ATOM 5909 C CA . ASN B 1 201 ? 2.969 -27.438 -11.547 1 96.19 201 ASN B CA 1
ATOM 5910 C C . ASN B 1 201 ? 2.449 -28.859 -11.398 1 96.19 201 ASN B C 1
ATOM 5912 O O . ASN B 1 201 ? 3.133 -29.828 -11.766 1 96.19 201 ASN B O 1
ATOM 5916 N N . THR B 1 202 ? 1.257 -29 -10.82 1 95.62 202 THR B N 1
ATOM 5917 C CA . THR B 1 202 ? 0.571 -30.281 -10.945 1 95.62 202 THR B CA 1
ATOM 5918 C C . THR B 1 202 ? 0.309 -30.625 -12.414 1 95.62 202 THR B C 1
ATOM 5920 O O . THR B 1 202 ? 0.554 -31.75 -12.852 1 95.62 202 THR B O 1
ATOM 5923 N N . ASN B 1 203 ? -0.15 -29.594 -13.133 1 94.19 203 ASN B N 1
ATOM 5924 C CA . ASN B 1 203 ? -0.343 -29.766 -14.57 1 94.19 203 ASN B CA 1
ATOM 5925 C C . ASN B 1 203 ? 0.964 -30.109 -15.273 1 94.19 203 ASN B C 1
ATOM 5927 O O . ASN B 1 203 ? 0.976 -30.906 -16.219 1 94.19 203 ASN B O 1
ATOM 5931 N N . ALA B 1 204 ? 2.021 -29.5 -14.844 1 97.25 204 ALA B N 1
ATOM 5932 C CA . ALA B 1 204 ? 3.332 -29.797 -15.422 1 97.25 204 ALA B CA 1
ATOM 5933 C C . ALA B 1 204 ? 3.693 -31.266 -15.25 1 97.25 204 ALA B C 1
ATOM 5935 O O . ALA B 1 204 ? 4.219 -31.891 -16.172 1 97.25 204 ALA B O 1
ATOM 5936 N N . ALA B 1 205 ? 3.416 -31.828 -14.086 1 97.69 205 ALA B N 1
ATOM 5937 C CA . ALA B 1 205 ? 3.689 -33.25 -13.82 1 97.69 205 ALA B CA 1
ATOM 5938 C C . ALA B 1 205 ? 2.852 -34.156 -14.727 1 97.69 205 ALA B C 1
ATOM 5940 O O . ALA B 1 205 ? 3.357 -35.125 -15.273 1 97.69 205 ALA B O 1
ATOM 5941 N N . LEU B 1 206 ? 1.612 -33.812 -14.875 1 96.44 206 LEU B N 1
ATOM 5942 C CA . LEU B 1 206 ? 0.719 -34.625 -15.719 1 96.44 206 LEU B CA 1
ATOM 5943 C C . LEU B 1 206 ? 1.16 -34.562 -17.172 1 96.44 206 LEU B C 1
ATOM 5945 O O . LEU B 1 206 ? 1.14 -35.594 -17.859 1 96.44 206 LEU B O 1
ATOM 5949 N N . LEU B 1 207 ? 1.541 -33.375 -17.609 1 97.69 207 LEU B N 1
ATOM 5950 C CA . LEU B 1 207 ? 2.031 -33.219 -18.969 1 97.69 207 LEU B CA 1
ATOM 5951 C C . LEU B 1 207 ? 3.312 -34.031 -19.188 1 97.69 207 LEU B C 1
ATOM 5953 O O . LEU B 1 207 ? 3.475 -34.688 -20.219 1 97.69 207 LEU B O 1
ATOM 5957 N N . ALA B 1 208 ? 4.242 -33.938 -18.25 1 98.44 208 ALA B N 1
ATOM 5958 C CA . ALA B 1 208 ? 5.496 -34.688 -18.344 1 98.44 208 ALA B CA 1
ATOM 5959 C C . ALA B 1 208 ? 5.238 -36.188 -18.453 1 98.44 208 ALA B C 1
ATOM 5961 O O . ALA B 1 208 ? 5.852 -36.875 -19.281 1 98.44 208 ALA B O 1
ATOM 5962 N N . GLU B 1 209 ? 4.355 -36.688 -17.578 1 97.88 209 GLU B N 1
ATOM 5963 C CA . GLU B 1 209 ? 3.973 -38.094 -17.609 1 97.88 209 GLU B CA 1
ATOM 5964 C C . GLU B 1 209 ? 3.379 -38.5 -18.953 1 97.88 209 GLU B C 1
ATOM 5966 O O . GLU B 1 209 ? 3.766 -39.5 -19.547 1 97.88 209 GLU B O 1
ATOM 5971 N N . TYR B 1 210 ? 2.475 -37.656 -19.391 1 97.44 210 TYR B N 1
ATOM 5972 C CA . TYR B 1 210 ? 1.795 -37.938 -20.656 1 97.44 210 TYR B CA 1
ATOM 5973 C C . TYR B 1 210 ? 2.779 -37.938 -21.812 1 97.44 210 TYR B C 1
ATOM 5975 O O . TYR B 1 210 ? 2.754 -38.812 -22.656 1 97.44 210 TYR B O 1
ATOM 5983 N N . PHE B 1 211 ? 3.611 -36.969 -21.922 1 98.31 211 PHE B N 1
ATOM 5984 C CA . PHE B 1 211 ? 4.578 -36.844 -23.016 1 98.31 211 PHE B CA 1
ATOM 5985 C C . PHE B 1 211 ? 5.555 -38 -22.984 1 98.31 211 PHE B C 1
ATOM 5987 O O . PHE B 1 211 ? 5.855 -38.594 -24.031 1 98.31 211 PHE B O 1
ATOM 5994 N N . LYS B 1 212 ? 6.031 -38.344 -21.812 1 97.56 212 LYS B N 1
ATOM 5995 C CA . LYS B 1 212 ? 6.969 -39.438 -21.672 1 97.56 212 LYS B CA 1
ATOM 5996 C C . LYS B 1 212 ? 6.312 -40.781 -22.078 1 97.56 212 LYS B C 1
ATOM 5998 O O . LYS B 1 212 ? 6.918 -41.594 -22.766 1 97.56 212 LYS B O 1
ATOM 6003 N N . SER B 1 213 ? 5.117 -41 -21.656 1 97.06 213 SER B N 1
ATOM 6004 C CA . SER B 1 213 ? 4.398 -42.25 -21.938 1 97.06 213 SER B CA 1
ATOM 6005 C C . SER B 1 213 ? 4.105 -42.375 -23.438 1 97.06 213 SER B C 1
ATOM 6007 O O . SER B 1 213 ? 3.959 -43.5 -23.953 1 97.06 213 SER B O 1
ATOM 6009 N N . HIS B 1 214 ? 4.062 -41.281 -24.125 1 97.06 214 HIS B N 1
ATOM 6010 C CA . HIS B 1 214 ? 3.785 -41.312 -25.547 1 97.06 214 HIS B CA 1
ATOM 6011 C C . HIS B 1 214 ? 5.055 -41.062 -26.359 1 97.06 214 HIS B C 1
ATOM 6013 O O . HIS B 1 214 ? 4.988 -40.781 -27.547 1 97.06 214 HIS B O 1
ATOM 6019 N N . HIS B 1 215 ? 6.219 -41.062 -25.75 1 96.75 215 HIS B N 1
ATOM 6020 C CA . HIS B 1 215 ? 7.547 -41 -26.344 1 96.75 215 HIS B CA 1
ATOM 6021 C C . HIS B 1 215 ? 7.746 -39.688 -27.109 1 96.75 215 HIS B C 1
ATOM 6023 O O . HIS B 1 215 ? 8.289 -39.688 -28.219 1 96.75 215 HIS B O 1
ATOM 6029 N N . LEU B 1 216 ? 7.109 -38.656 -26.594 1 97.31 216 LEU B N 1
ATOM 6030 C CA . LEU B 1 216 ? 7.387 -37.312 -27.125 1 97.31 216 LEU B CA 1
ATOM 6031 C C . LEU B 1 216 ? 8.781 -36.875 -26.734 1 97.31 216 LEU B C 1
ATOM 6033 O O . LEU B 1 216 ? 9.234 -37.094 -25.609 1 97.31 216 LEU B O 1
ATOM 6037 N N . LYS B 1 217 ? 9.453 -36.156 -27.562 1 97 217 LYS B N 1
ATOM 6038 C CA . LYS B 1 217 ? 10.789 -35.656 -27.25 1 97 217 LYS B CA 1
ATOM 6039 C C . LYS B 1 217 ? 10.719 -34.469 -26.297 1 97 217 LYS B C 1
ATOM 6041 O O . LYS B 1 217 ? 11.703 -34.156 -25.625 1 97 217 LYS B O 1
ATOM 6046 N N . THR B 1 218 ? 9.555 -33.781 -26.297 1 98.5 218 THR B N 1
ATOM 6047 C CA . THR B 1 218 ? 9.383 -32.594 -25.484 1 98.5 218 THR B CA 1
ATOM 6048 C C . THR B 1 218 ? 9.469 -32.938 -24 1 98.5 218 THR B C 1
ATOM 6050 O O . THR B 1 218 ? 8.633 -33.688 -23.484 1 98.5 218 THR B O 1
ATOM 6053 N N . ASN B 1 219 ? 10.469 -32.375 -23.297 1 98.69 219 ASN B N 1
ATOM 6054 C CA . ASN B 1 219 ? 10.609 -32.5 -21.844 1 98.69 219 ASN B CA 1
ATOM 6055 C C . ASN B 1 219 ? 9.922 -31.344 -21.125 1 98.69 219 ASN B C 1
ATOM 6057 O O . ASN B 1 219 ? 9.883 -30.219 -21.625 1 98.69 219 ASN B O 1
ATOM 6061 N N . VAL B 1 220 ? 9.344 -31.625 -19.922 1 98.81 220 VAL B N 1
ATOM 6062 C CA . VAL B 1 220 ? 8.586 -30.609 -19.188 1 98.81 220 VAL B CA 1
ATOM 6063 C C . VAL B 1 220 ? 9.297 -30.281 -17.875 1 98.81 220 VAL B C 1
ATOM 6065 O O . VAL B 1 220 ? 9.625 -31.188 -17.094 1 98.81 220 VAL B O 1
ATOM 6068 N N . VAL B 1 221 ? 9.57 -29.016 -17.609 1 98.81 221 VAL B N 1
ATOM 6069 C CA . VAL B 1 221 ? 10.18 -28.531 -16.375 1 98.81 221 VAL B CA 1
ATOM 6070 C C . VAL B 1 221 ? 9.297 -27.453 -15.75 1 98.81 221 VAL B C 1
ATOM 6072 O O . VAL B 1 221 ? 8.742 -26.609 -16.453 1 98.81 221 VAL B O 1
ATOM 6075 N N . GLY B 1 222 ? 9.07 -27.547 -14.453 1 98.62 222 GLY B N 1
ATOM 6076 C CA . GLY B 1 222 ? 8.32 -26.547 -13.719 1 98.62 222 GLY B CA 1
ATOM 6077 C C . GLY B 1 222 ? 9.203 -25.516 -13.039 1 98.62 222 GLY B C 1
ATOM 6078 O O . GLY B 1 222 ? 10.375 -25.781 -12.773 1 98.62 222 GLY B O 1
ATOM 6079 N N . VAL B 1 223 ? 8.711 -24.328 -12.758 1 98.81 223 VAL B N 1
ATOM 6080 C CA . VAL B 1 223 ? 9.344 -23.266 -11.984 1 98.81 223 VAL B CA 1
ATOM 6081 C C . VAL B 1 223 ? 8.398 -22.812 -10.875 1 98.81 223 VAL B C 1
ATOM 6083 O O . VAL B 1 223 ? 7.219 -22.562 -11.109 1 98.81 223 VAL B O 1
ATOM 6086 N N . PRO B 1 224 ? 8.836 -22.688 -9.625 1 98.31 224 PRO B N 1
ATOM 6087 C CA . PRO B 1 224 ? 7.977 -22.484 -8.461 1 98.31 224 PRO B CA 1
ATOM 6088 C C . PRO B 1 224 ? 7.559 -21.016 -8.297 1 98.31 224 PRO B C 1
ATOM 6090 O O . PRO B 1 224 ? 8.25 -20.25 -7.621 1 98.31 224 PRO B O 1
ATOM 6093 N N . LYS B 1 225 ? 6.367 -20.719 -8.773 1 97.31 225 LYS B N 1
ATOM 6094 C CA . LYS B 1 225 ? 5.824 -19.375 -8.719 1 97.31 225 LYS B CA 1
ATOM 6095 C C . LYS B 1 225 ? 4.645 -19.281 -7.75 1 97.31 225 LYS B C 1
ATOM 6097 O O . LYS B 1 225 ? 3.615 -19.938 -7.965 1 97.31 225 LYS B O 1
ATOM 6102 N N . THR B 1 226 ? 4.691 -18.453 -6.723 1 96 226 THR B N 1
ATOM 6103 C CA . THR B 1 226 ? 3.562 -18.016 -5.906 1 96 226 THR B CA 1
ATOM 6104 C C . THR B 1 226 ? 4.004 -16.984 -4.879 1 96 226 THR B C 1
ATOM 6106 O O . THR B 1 226 ? 5.082 -17.109 -4.293 1 96 226 THR B O 1
ATOM 6109 N N . ILE B 1 227 ? 3.248 -15.945 -4.684 1 96.12 227 ILE B N 1
ATOM 6110 C CA . ILE B 1 227 ? 3.584 -14.992 -3.631 1 96.12 227 ILE B CA 1
ATOM 6111 C C . ILE B 1 227 ? 3.281 -15.602 -2.264 1 96.12 227 ILE B C 1
ATOM 6113 O O . ILE B 1 227 ? 3.773 -15.117 -1.241 1 96.12 227 ILE B O 1
ATOM 6117 N N . ASP B 1 228 ? 2.506 -16.688 -2.182 1 94.44 228 ASP B N 1
ATOM 6118 C CA . ASP B 1 228 ? 1.924 -17.219 -0.948 1 94.44 228 ASP B CA 1
ATOM 6119 C C . ASP B 1 228 ? 2.977 -17.922 -0.103 1 94.44 228 ASP B C 1
ATOM 6121 O O . ASP B 1 228 ? 2.758 -18.188 1.084 1 94.44 228 ASP B O 1
ATOM 6125 N N . GLY B 1 229 ? 4.09 -18.312 -0.699 1 94.38 229 GLY B N 1
ATOM 6126 C CA . GLY B 1 229 ? 5.121 -19.047 0.02 1 94.38 229 GLY B CA 1
ATOM 6127 C C . GLY B 1 229 ? 4.75 -20.5 0.283 1 94.38 229 GLY B C 1
ATOM 6128 O O . GLY B 1 229 ? 5.375 -21.156 1.115 1 94.38 229 GLY B O 1
ATOM 6129 N N . ASP B 1 230 ? 3.789 -21 -0.459 1 93.25 230 ASP B N 1
ATOM 6130 C CA . ASP B 1 230 ? 3.271 -22.312 -0.107 1 93.25 230 ASP B CA 1
ATOM 6131 C C . ASP B 1 230 ? 3.754 -23.375 -1.092 1 93.25 230 ASP B C 1
ATOM 6133 O O . ASP B 1 230 ? 3.184 -24.469 -1.166 1 93.25 230 ASP B O 1
ATOM 6137 N N . LEU B 1 231 ? 4.664 -23.031 -1.939 1 94.5 231 LEU B N 1
ATOM 6138 C CA . LEU B 1 231 ? 5.387 -24 -2.762 1 94.5 231 LEU B CA 1
ATOM 6139 C C . LEU B 1 231 ? 6.848 -24.094 -2.338 1 94.5 231 LEU B C 1
ATOM 6141 O O . LEU B 1 231 ? 7.703 -23.391 -2.881 1 94.5 231 LEU B O 1
ATOM 6145 N N . LYS B 1 232 ? 7.09 -24.922 -1.387 1 92.69 232 LYS B N 1
ATOM 6146 C CA . LYS B 1 232 ? 8.438 -25.109 -0.863 1 92.69 232 LYS B CA 1
ATOM 6147 C C . LYS B 1 232 ? 8.656 -26.547 -0.399 1 92.69 232 LYS B C 1
ATOM 6149 O O . LYS B 1 232 ? 7.699 -27.297 -0.207 1 92.69 232 LYS B O 1
ATOM 6154 N N . SER B 1 233 ? 9.859 -26.938 -0.392 1 92.38 233 SER B N 1
ATOM 6155 C CA . SER B 1 233 ? 10.281 -28.281 0.028 1 92.38 233 SER B CA 1
ATOM 6156 C C . SER B 1 233 ? 11.672 -28.25 0.649 1 92.38 233 SER B C 1
ATOM 6158 O O . SER B 1 233 ? 12.562 -27.547 0.162 1 92.38 233 SER B O 1
ATOM 6160 N N . SER B 1 234 ? 11.859 -29 1.68 1 86.56 234 SER B N 1
ATOM 6161 C CA . SER B 1 234 ? 13.172 -29.109 2.311 1 86.56 234 SER B CA 1
ATOM 6162 C C . SER B 1 234 ? 14.156 -29.844 1.402 1 86.56 234 SER B C 1
ATOM 6164 O O . SER B 1 234 ? 15.367 -29.781 1.619 1 86.56 234 SER B O 1
ATOM 6166 N N . LEU B 1 235 ? 13.664 -30.422 0.309 1 87.19 235 LEU B N 1
ATOM 6167 C CA . LEU B 1 235 ? 14.516 -31.188 -0.59 1 87.19 235 LEU B CA 1
ATOM 6168 C C . LEU B 1 235 ? 15.164 -30.281 -1.633 1 87.19 235 LEU B C 1
ATOM 6170 O O . LEU B 1 235 ? 16.125 -30.688 -2.299 1 87.19 235 LEU B O 1
ATOM 6174 N N . GLY B 1 236 ? 14.664 -29.031 -1.697 1 88.5 236 GLY B N 1
ATOM 6175 C CA . GLY B 1 236 ? 15.383 -28.266 -2.705 1 88.5 236 GLY B CA 1
ATOM 6176 C C . GLY B 1 236 ? 14.672 -26.984 -3.105 1 88.5 236 GLY B C 1
ATOM 6177 O O . GLY B 1 236 ? 15.227 -26.156 -3.836 1 88.5 236 GLY B O 1
ATOM 6178 N N . VAL B 1 237 ? 13.461 -26.703 -2.801 1 94.75 237 VAL B N 1
ATOM 6179 C CA . VAL B 1 237 ? 12.75 -25.469 -3.078 1 94.75 237 VAL B CA 1
ATOM 6180 C C . VAL B 1 237 ? 12.57 -24.672 -1.784 1 94.75 237 VAL B C 1
ATOM 6182 O O . VAL B 1 237 ? 11.562 -24.828 -1.091 1 94.75 237 VAL B O 1
ATOM 6185 N N . GLU B 1 238 ? 13.445 -23.812 -1.573 1 96.19 238 GLU B N 1
ATOM 6186 C CA . GLU B 1 238 ? 13.492 -23.125 -0.285 1 96.19 238 GLU B CA 1
ATOM 6187 C C . GLU B 1 238 ? 12.391 -22.078 -0.178 1 96.19 238 GLU B C 1
ATOM 6189 O O . GLU B 1 238 ? 11.914 -21.781 0.919 1 96.19 238 GLU B O 1
ATOM 6194 N N . VAL B 1 239 ? 12.016 -21.531 -1.257 1 97.06 239 VAL B N 1
ATOM 6195 C CA . VAL B 1 239 ? 10.961 -20.516 -1.285 1 97.06 239 VAL B CA 1
ATOM 6196 C C . VAL B 1 239 ? 10.438 -20.359 -2.711 1 97.06 239 VAL B C 1
ATOM 6198 O O . VAL B 1 239 ? 11.172 -20.578 -3.678 1 97.06 239 VAL B O 1
ATOM 6201 N N . SER B 1 240 ? 9.141 -20.141 -2.881 1 97.31 240 SER B N 1
ATOM 6202 C CA . SER B 1 240 ? 8.602 -19.75 -4.184 1 97.31 240 SER B CA 1
ATOM 6203 C C . SER B 1 240 ? 8.93 -18.297 -4.516 1 97.31 240 SER B C 1
ATOM 6205 O O . SER B 1 240 ? 9.055 -17.469 -3.615 1 97.31 240 SER B O 1
ATOM 6207 N N . PHE B 1 241 ? 9.164 -18 -5.801 1 97.38 241 PHE B N 1
ATOM 6208 C CA . PHE B 1 241 ? 9.523 -16.625 -6.109 1 97.38 241 PHE B CA 1
ATOM 6209 C C . PHE B 1 241 ? 8.305 -15.719 -6.055 1 97.38 241 PHE B C 1
ATOM 6211 O O . PHE B 1 241 ? 7.168 -16.188 -6.191 1 97.38 241 PHE B O 1
ATOM 6218 N N . GLY B 1 242 ? 8.539 -14.398 -5.84 1 97.75 242 GLY B N 1
ATOM 6219 C CA . GLY B 1 242 ? 7.492 -13.414 -5.629 1 97.75 242 GLY B CA 1
ATOM 6220 C C . GLY B 1 242 ? 7.172 -13.188 -4.164 1 97.75 242 GLY B C 1
ATOM 6221 O O . GLY B 1 242 ? 6.676 -12.117 -3.795 1 97.75 242 GLY B O 1
ATOM 6222 N N . PHE B 1 243 ? 7.438 -14.25 -3.307 1 98.25 243 PHE B N 1
ATOM 6223 C CA . PHE B 1 243 ? 7.172 -14.18 -1.874 1 98.25 243 PHE B CA 1
ATOM 6224 C C . PHE B 1 243 ? 7.93 -13.016 -1.24 1 98.25 243 PHE B C 1
ATOM 6226 O O . PHE B 1 243 ? 7.355 -12.227 -0.487 1 98.25 243 PHE B O 1
ATOM 6233 N N . ASP B 1 244 ? 9.195 -12.898 -1.538 1 98.44 244 ASP B N 1
ATOM 6234 C CA . ASP B 1 244 ? 10.039 -11.867 -0.948 1 98.44 244 ASP B CA 1
ATOM 6235 C C . ASP B 1 244 ? 9.531 -10.477 -1.314 1 98.44 244 ASP B C 1
ATOM 6237 O O . ASP B 1 244 ? 9.344 -9.625 -0.438 1 98.44 244 ASP B O 1
ATOM 6241 N N . THR B 1 245 ? 9.344 -10.227 -2.609 1 98.56 245 THR B N 1
ATOM 6242 C CA . THR B 1 245 ? 8.891 -8.922 -3.084 1 98.56 245 THR B CA 1
ATOM 6243 C C . THR B 1 245 ? 7.547 -8.562 -2.459 1 98.56 245 THR B C 1
ATOM 6245 O O . THR B 1 245 ? 7.363 -7.441 -1.971 1 98.56 245 THR B O 1
ATOM 6248 N N . ALA B 1 246 ? 6.57 -9.492 -2.471 1 98.5 246 ALA B N 1
ATOM 6249 C CA . ALA B 1 246 ? 5.25 -9.227 -1.903 1 98.5 246 ALA B CA 1
ATOM 6250 C C . ALA B 1 246 ? 5.348 -8.891 -0.418 1 98.5 246 ALA B C 1
ATOM 6252 O O . ALA B 1 246 ? 4.762 -7.91 0.042 1 98.5 246 ALA B O 1
ATOM 6253 N N . CYS B 1 247 ? 6.113 -9.695 0.33 1 98.56 247 CYS B N 1
ATOM 6254 C CA . CYS B 1 247 ? 6.238 -9.492 1.77 1 98.56 247 CYS B CA 1
ATOM 6255 C C . CYS B 1 247 ? 6.902 -8.156 2.078 1 98.56 247 CYS B C 1
ATOM 6257 O O . CYS B 1 247 ? 6.531 -7.484 3.039 1 98.56 247 CYS B O 1
ATOM 6259 N N . MET B 1 248 ? 7.879 -7.773 1.286 1 98.38 248 MET B N 1
ATOM 6260 C CA . MET B 1 248 ? 8.555 -6.508 1.531 1 98.38 248 MET B CA 1
ATOM 6261 C C . MET B 1 248 ? 7.617 -5.328 1.285 1 98.38 248 MET B C 1
ATOM 6263 O O . MET B 1 248 ? 7.617 -4.363 2.047 1 98.38 248 MET B O 1
ATOM 6267 N N . ILE B 1 249 ? 6.848 -5.391 0.225 1 98.56 249 ILE B N 1
ATOM 6268 C CA . ILE B 1 249 ? 5.898 -4.328 -0.079 1 98.56 249 ILE B CA 1
ATOM 6269 C C . ILE B 1 249 ? 4.863 -4.223 1.038 1 98.56 249 ILE B C 1
ATOM 6271 O O . ILE B 1 249 ? 4.602 -3.135 1.555 1 98.56 249 ILE B O 1
ATOM 6275 N N . TYR B 1 250 ? 4.27 -5.391 1.444 1 98.69 250 TYR B N 1
ATOM 6276 C CA . TYR B 1 250 ? 3.281 -5.383 2.52 1 98.69 250 TYR B CA 1
ATOM 6277 C C . TYR B 1 250 ? 3.9 -4.895 3.822 1 98.69 250 TYR B C 1
ATOM 6279 O O . TYR B 1 250 ? 3.262 -4.156 4.582 1 98.69 250 TYR B O 1
ATOM 6287 N N . SER B 1 251 ? 5.156 -5.297 4.105 1 98.62 251 SER B N 1
ATOM 6288 C CA . SER B 1 251 ? 5.816 -4.914 5.348 1 98.62 251 SER B CA 1
ATOM 6289 C C . SER B 1 251 ? 6.059 -3.408 5.406 1 98.62 251 SER B C 1
ATOM 6291 O O . SER B 1 251 ? 6.004 -2.807 6.48 1 98.62 251 SER B O 1
ATOM 6293 N N . GLU B 1 252 ? 6.395 -2.826 4.262 1 98.5 252 GLU B N 1
ATOM 6294 C CA . GLU B 1 252 ? 6.488 -1.37 4.23 1 98.5 252 GLU B CA 1
ATOM 6295 C C . GLU B 1 252 ? 5.172 -0.724 4.652 1 98.5 252 GLU B C 1
ATOM 6297 O O . GLU B 1 252 ? 5.164 0.197 5.473 1 98.5 252 GLU B O 1
ATOM 6302 N N . LEU B 1 253 ? 4.098 -1.18 4.055 1 98.69 253 LEU B N 1
ATOM 6303 C CA . LEU B 1 253 ? 2.787 -0.599 4.324 1 98.69 253 LEU B CA 1
ATOM 6304 C C . LEU B 1 253 ? 2.404 -0.785 5.789 1 98.69 253 LEU B C 1
ATOM 6306 O O . LEU B 1 253 ? 1.915 0.148 6.43 1 98.69 253 LEU B O 1
ATOM 6310 N N . ILE B 1 254 ? 2.654 -1.974 6.324 1 98.75 254 ILE B N 1
ATOM 6311 C CA . ILE B 1 254 ? 2.344 -2.268 7.719 1 98.75 254 ILE B CA 1
ATOM 6312 C C . ILE B 1 254 ? 3.205 -1.397 8.633 1 98.75 254 ILE B C 1
ATOM 6314 O O . ILE B 1 254 ? 2.709 -0.834 9.609 1 98.75 254 ILE B O 1
ATOM 6318 N N . GLY B 1 255 ? 4.516 -1.327 8.344 1 98.25 255 GLY B N 1
ATOM 6319 C CA . GLY B 1 255 ? 5.395 -0.469 9.125 1 98.25 255 GLY B CA 1
ATOM 6320 C C . GLY B 1 255 ? 4.949 0.982 9.141 1 98.25 255 GLY B C 1
ATOM 6321 O O . GLY B 1 255 ? 5.012 1.646 10.18 1 98.25 255 GLY B O 1
ATOM 6322 N N . ASN B 1 256 ? 4.531 1.478 7.977 1 98.44 256 ASN B N 1
ATOM 6323 C CA . ASN B 1 256 ? 4.016 2.838 7.875 1 98.44 256 ASN B CA 1
ATOM 6324 C C . ASN B 1 256 ? 2.768 3.027 8.734 1 98.44 256 ASN B C 1
ATOM 6326 O O . ASN B 1 256 ? 2.641 4.031 9.438 1 98.44 256 ASN B O 1
ATOM 6330 N N . ILE B 1 257 ? 1.831 2.084 8.664 1 98 257 ILE B N 1
ATOM 6331 C CA . ILE B 1 257 ? 0.587 2.158 9.422 1 98 257 ILE B CA 1
ATOM 6332 C C . ILE B 1 257 ? 0.886 2.076 10.922 1 98 257 ILE B C 1
ATOM 6334 O O . ILE B 1 257 ? 0.256 2.766 11.727 1 98 257 ILE B O 1
ATOM 6338 N N . ALA B 1 258 ? 1.844 1.198 11.289 1 97.31 258 ALA B N 1
ATOM 6339 C CA . ALA B 1 258 ? 2.232 1.091 12.688 1 97.31 258 ALA B CA 1
ATOM 6340 C C . ALA B 1 258 ? 2.803 2.41 13.203 1 97.31 258 ALA B C 1
ATOM 6342 O O . ALA B 1 258 ? 2.508 2.826 14.328 1 97.31 258 ALA B O 1
ATOM 6343 N N . THR B 1 259 ? 3.613 3.01 12.391 1 95.88 259 THR B N 1
ATOM 6344 C CA . THR B 1 259 ? 4.172 4.309 12.75 1 95.88 259 THR B CA 1
ATOM 6345 C C . THR B 1 259 ? 3.07 5.359 12.867 1 95.88 259 THR B C 1
ATOM 6347 O O . THR B 1 259 ? 3.098 6.195 13.773 1 95.88 259 THR B O 1
ATOM 6350 N N . ASP B 1 260 ? 2.107 5.309 11.938 1 95.31 260 ASP B N 1
ATOM 6351 C CA . ASP B 1 260 ? 0.955 6.199 12 1 95.31 260 ASP B CA 1
ATOM 6352 C C . ASP B 1 260 ? 0.146 5.965 13.273 1 95.31 260 ASP B C 1
ATOM 6354 O O . ASP B 1 260 ? -0.271 6.918 13.938 1 95.31 260 ASP B O 1
ATOM 6358 N N . ALA B 1 261 ? -0.083 4.707 13.586 1 94.69 261 ALA B N 1
ATOM 6359 C CA . ALA B 1 261 ? -0.821 4.344 14.797 1 94.69 261 ALA B CA 1
ATOM 6360 C C . ALA B 1 261 ? -0.11 4.852 16.047 1 94.69 261 ALA B C 1
ATOM 6362 O O . ALA B 1 261 ? -0.754 5.344 16.984 1 94.69 261 ALA B O 1
ATOM 6363 N N . ASN B 1 262 ? 1.187 4.723 16.062 1 93.06 262 ASN B N 1
ATOM 6364 C CA . ASN B 1 262 ? 1.982 5.172 17.203 1 93.06 262 ASN B CA 1
ATOM 6365 C C . ASN B 1 262 ? 1.999 6.695 17.297 1 93.06 262 ASN B C 1
ATOM 6367 O O . ASN B 1 262 ? 2.203 7.242 18.391 1 93.06 262 ASN B O 1
ATOM 6371 N N . SER B 1 263 ? 1.785 7.352 16.219 1 92.25 263 SER B N 1
ATOM 6372 C CA . SER B 1 263 ? 1.78 8.812 16.172 1 92.25 263 SER B CA 1
ATOM 6373 C C . SER B 1 263 ? 0.425 9.367 16.594 1 92.25 263 SER B C 1
ATOM 6375 O O . SER B 1 263 ? 0.355 10.375 17.297 1 92.25 263 SER B O 1
ATOM 6377 N N . SER B 1 264 ? -0.628 8.75 16.156 1 88.31 264 SER B N 1
ATOM 6378 C CA . SER B 1 264 ? -1.974 9.242 16.438 1 88.31 264 SER B CA 1
ATOM 6379 C C . SER B 1 264 ? -2.51 8.664 17.734 1 88.31 264 SER B C 1
ATOM 6381 O O . SER B 1 264 ? -3.238 9.344 18.469 1 88.31 264 SER B O 1
ATOM 6383 N N . ARG B 1 265 ? -2.232 7.375 18 1 89.56 265 ARG B N 1
ATOM 6384 C CA . ARG B 1 265 ? -2.602 6.594 19.172 1 89.56 265 ARG B CA 1
ATOM 6385 C C . ARG B 1 265 ? -4.113 6.57 19.359 1 89.56 265 ARG B C 1
ATOM 6387 O O . ARG B 1 265 ? -4.605 6.719 20.484 1 89.56 265 ARG B O 1
ATOM 6394 N N . LYS B 1 266 ? -4.793 6.383 18.219 1 86.75 266 LYS B N 1
ATOM 6395 C CA . LYS B 1 266 ? -6.25 6.484 18.266 1 86.75 266 LYS B CA 1
ATOM 6396 C C . LYS B 1 266 ? -6.91 5.254 17.656 1 86.75 266 LYS B C 1
ATOM 6398 O O . LYS B 1 266 ? -8.055 4.926 17.984 1 86.75 266 LYS B O 1
ATOM 6403 N N . TYR B 1 267 ? -6.223 4.586 16.844 1 92.75 267 TYR B N 1
ATOM 6404 C CA . TYR B 1 267 ? -6.898 3.568 16.047 1 92.75 267 TYR B CA 1
ATOM 6405 C C . TYR B 1 267 ? -6.227 2.209 16.219 1 92.75 267 TYR B C 1
ATOM 6407 O O . TYR B 1 267 ? -5.012 2.131 16.406 1 92.75 267 TYR B O 1
ATOM 6415 N N . TYR B 1 268 ? -7.105 1.21 16.25 1 97.56 268 TYR B N 1
ATOM 6416 C CA . TYR B 1 268 ? -6.633 -0.133 15.93 1 97.56 268 TYR B CA 1
ATOM 6417 C C . TYR B 1 268 ? -6.75 -0.414 14.438 1 97.56 268 TYR B C 1
ATOM 6419 O O . TYR B 1 268 ? -7.797 -0.161 13.828 1 97.56 268 TYR B O 1
ATOM 6427 N N . HIS B 1 269 ? -5.719 -0.843 13.836 1 98.38 269 HIS B N 1
ATOM 6428 C CA . HIS B 1 269 ? -5.73 -1.186 12.422 1 98.38 269 HIS B CA 1
ATOM 6429 C C . HIS B 1 269 ? -5.754 -2.697 12.219 1 98.38 269 HIS B C 1
ATOM 6431 O O . HIS B 1 269 ? -4.84 -3.398 12.656 1 98.38 269 HIS B O 1
ATOM 6437 N N . PHE B 1 270 ? -6.836 -3.223 11.609 1 98.62 270 PHE B N 1
ATOM 6438 C CA . PHE B 1 270 ? -6.957 -4.621 11.211 1 98.62 270 PHE B CA 1
ATOM 6439 C C . PHE B 1 270 ? -6.539 -4.805 9.758 1 98.62 270 PHE B C 1
ATOM 6441 O O . PHE B 1 270 ? -7.207 -4.312 8.844 1 98.62 270 PHE B O 1
ATOM 6448 N N . ILE B 1 271 ? -5.449 -5.523 9.539 1 98.69 271 ILE B N 1
ATOM 6449 C CA . ILE B 1 271 ? -4.855 -5.633 8.211 1 98.69 271 ILE B CA 1
ATOM 6450 C C . ILE B 1 271 ? -4.945 -7.074 7.723 1 98.69 271 ILE B C 1
ATOM 6452 O O . ILE B 1 271 ? -4.316 -7.969 8.297 1 98.69 271 ILE B O 1
ATOM 6456 N N . ARG B 1 272 ? -5.758 -7.305 6.715 1 98 272 ARG B N 1
ATOM 6457 C CA . ARG B 1 272 ? -5.848 -8.594 6.043 1 98 272 ARG B CA 1
ATOM 6458 C C . ARG B 1 272 ? -4.816 -8.711 4.926 1 98 272 ARG B C 1
ATOM 6460 O O . ARG B 1 272 ? -4.637 -7.773 4.145 1 98 272 ARG B O 1
ATOM 6467 N N . LEU B 1 273 ? -4.082 -9.781 4.914 1 98.12 273 LEU B N 1
ATOM 6468 C CA . LEU B 1 273 ? -2.998 -9.977 3.959 1 98.12 273 LEU B CA 1
ATOM 6469 C C . LEU B 1 273 ? -3.316 -11.125 3.004 1 98.12 273 LEU B C 1
ATOM 6471 O O . LEU B 1 273 ? -3.822 -12.164 3.424 1 98.12 273 LEU B O 1
ATOM 6475 N N . MET B 1 274 ? -2.994 -10.875 1.739 1 91.88 274 MET B N 1
ATOM 6476 C CA . MET B 1 274 ? -3.141 -11.922 0.734 1 91.88 274 MET B CA 1
ATOM 6477 C C . MET B 1 274 ? -2.236 -13.109 1.051 1 91.88 274 MET B C 1
ATOM 6479 O O . MET B 1 274 ? -1.263 -12.969 1.793 1 91.88 274 MET B O 1
ATOM 6483 N N . GLY B 1 275 ? -2.635 -14.359 0.597 1 87.19 275 GLY B N 1
ATOM 6484 C CA . GLY B 1 275 ? -1.855 -15.562 0.84 1 87.19 275 GLY B CA 1
ATOM 6485 C C . GLY B 1 275 ? -2.67 -16.844 0.713 1 87.19 275 GLY B C 1
ATOM 6486 O O . GLY B 1 275 ? -2.18 -17.922 1.021 1 87.19 275 GLY B O 1
ATOM 6487 N N . ARG B 1 276 ? -3.863 -16.625 0.294 1 82.25 276 ARG B N 1
ATOM 6488 C CA . ARG B 1 276 ? -4.785 -17.734 0.086 1 82.25 276 ARG B CA 1
ATOM 6489 C C . ARG B 1 276 ? -4.887 -18.609 1.334 1 82.25 276 ARG B C 1
ATOM 6491 O O . ARG B 1 276 ? -5.188 -18.109 2.422 1 82.25 276 ARG B O 1
ATOM 6498 N N . SER B 1 277 ? -4.465 -19.891 1.225 1 84.19 277 SER B N 1
ATOM 6499 C CA . SER B 1 277 ? -4.719 -20.859 2.295 1 84.19 277 SER B CA 1
ATOM 6500 C C . SER B 1 277 ? -3.582 -20.859 3.312 1 84.19 277 SER B C 1
ATOM 6502 O O . SER B 1 277 ? -3.74 -21.359 4.426 1 84.19 277 SER B O 1
ATOM 6504 N N . ALA B 1 278 ? -2.471 -20.375 3.012 1 92.94 278 ALA B N 1
ATOM 6505 C CA . ALA B 1 278 ? -1.336 -20.422 3.932 1 92.94 278 ALA B CA 1
ATOM 6506 C C . ALA B 1 278 ? -1.106 -19.078 4.59 1 92.94 278 ALA B C 1
ATOM 6508 O O . ALA B 1 278 ? -1.398 -18.031 4 1 92.94 278 ALA B O 1
ATOM 6509 N N . SER B 1 279 ? -0.553 -19.062 5.805 1 97.75 279 SER B N 1
ATOM 6510 C CA . SER B 1 279 ? -0.345 -17.844 6.562 1 97.75 279 SER B CA 1
ATOM 6511 C C . SER B 1 279 ? 1.099 -17.359 6.453 1 97.75 279 SER B C 1
ATOM 6513 O O . SER B 1 279 ? 1.56 -16.562 7.277 1 97.75 279 SER B O 1
ATOM 6515 N N . HIS B 1 280 ? 1.827 -17.844 5.445 1 98.19 280 HIS B N 1
ATOM 6516 C CA . HIS B 1 280 ? 3.25 -17.531 5.328 1 98.19 280 HIS B CA 1
ATOM 6517 C C . HIS B 1 280 ? 3.486 -16.031 5.219 1 98.19 280 HIS B C 1
ATOM 6519 O O . HIS B 1 280 ? 4.395 -15.492 5.859 1 98.19 280 HIS B O 1
ATOM 6525 N N . ILE B 1 281 ? 2.709 -15.328 4.387 1 98.44 281 ILE B N 1
ATOM 6526 C CA . ILE B 1 281 ? 2.873 -13.891 4.203 1 98.44 281 ILE B CA 1
ATOM 6527 C C . ILE B 1 281 ? 2.654 -13.172 5.531 1 98.44 281 ILE B C 1
ATOM 6529 O O . ILE B 1 281 ? 3.447 -12.305 5.918 1 98.44 281 ILE B O 1
ATOM 6533 N N . THR B 1 282 ? 1.559 -13.547 6.211 1 98.69 282 THR B N 1
ATOM 6534 C CA . THR B 1 282 ? 1.243 -12.93 7.492 1 98.69 282 THR B CA 1
ATOM 6535 C C . THR B 1 282 ? 2.383 -13.133 8.484 1 98.69 282 THR B C 1
ATOM 6537 O O . THR B 1 282 ? 2.758 -12.211 9.211 1 98.69 282 THR B O 1
ATOM 6540 N N . LEU B 1 283 ? 2.928 -14.352 8.484 1 98.69 283 LEU B N 1
ATOM 6541 C CA . LEU B 1 283 ? 4.016 -14.68 9.398 1 98.69 283 LEU B CA 1
ATOM 6542 C C . LEU B 1 283 ? 5.254 -13.844 9.086 1 98.69 283 LEU B C 1
ATOM 6544 O O . LEU B 1 283 ? 5.844 -13.242 9.992 1 98.69 283 LEU B O 1
ATOM 6548 N N . GLU B 1 284 ? 5.707 -13.797 7.844 1 98.5 284 GLU B N 1
ATOM 6549 C CA . GLU B 1 284 ? 6.871 -13.008 7.457 1 98.5 284 GLU B CA 1
ATOM 6550 C C . GLU B 1 284 ? 6.664 -11.531 7.773 1 98.5 284 GLU B C 1
ATOM 6552 O O . GLU B 1 284 ? 7.566 -10.875 8.297 1 98.5 284 GLU B O 1
ATOM 6557 N N . CYS B 1 285 ? 5.473 -10.992 7.449 1 98.75 285 CYS B N 1
ATOM 6558 C CA . CYS B 1 285 ? 5.188 -9.586 7.703 1 98.75 285 CYS B CA 1
ATOM 6559 C C . CYS B 1 285 ? 5.223 -9.281 9.195 1 98.75 285 CYS B C 1
ATOM 6561 O O . CYS B 1 285 ? 5.676 -8.211 9.602 1 98.75 285 CYS B O 1
ATOM 6563 N N . ALA B 1 286 ? 4.715 -10.219 10.008 1 98.81 286 ALA B N 1
ATOM 6564 C CA . ALA B 1 286 ? 4.758 -10.039 11.453 1 98.81 286 ALA B CA 1
ATOM 6565 C C . ALA B 1 286 ? 6.195 -9.969 11.953 1 98.81 286 ALA B C 1
ATOM 6567 O O . ALA B 1 286 ? 6.523 -9.133 12.805 1 98.81 286 ALA B O 1
ATOM 6568 N N . LEU B 1 287 ? 7.031 -10.867 11.469 1 98.44 287 LEU B N 1
ATOM 6569 C CA . LEU B 1 287 ? 8.43 -10.875 11.875 1 98.44 287 LEU B CA 1
ATOM 6570 C C . LEU B 1 287 ? 9.133 -9.586 11.438 1 98.44 287 LEU B C 1
ATOM 6572 O O . LEU B 1 287 ? 9.984 -9.07 12.156 1 98.44 287 LEU B O 1
ATOM 6576 N N . GLN B 1 288 ? 8.734 -9.062 10.312 1 98.31 288 GLN B N 1
ATOM 6577 C CA . GLN B 1 288 ? 9.352 -7.863 9.758 1 98.31 288 GLN B CA 1
ATOM 6578 C C . GLN B 1 288 ? 8.898 -6.613 10.5 1 98.31 288 GLN B C 1
ATOM 6580 O O . GLN B 1 288 ? 9.641 -5.633 10.594 1 98.31 288 GLN B O 1
ATOM 6585 N N . THR B 1 289 ? 7.613 -6.562 11.078 1 98.56 289 THR B N 1
ATOM 6586 C CA . THR B 1 289 ? 7.027 -5.293 11.492 1 98.56 289 THR B CA 1
ATOM 6587 C C . THR B 1 289 ? 6.629 -5.332 12.969 1 98.56 289 THR B C 1
ATOM 6589 O O . THR B 1 289 ? 6.359 -4.293 13.57 1 98.56 289 THR B O 1
ATOM 6592 N N . ARG B 1 290 ? 6.527 -6.512 13.57 1 98.44 290 ARG B N 1
ATOM 6593 C CA . ARG B 1 290 ? 6.312 -6.75 15 1 98.44 290 ARG B CA 1
ATOM 6594 C C . ARG B 1 290 ? 4.992 -6.145 15.461 1 98.44 290 ARG B C 1
ATOM 6596 O O . ARG B 1 290 ? 4.965 -5.367 16.422 1 98.44 290 ARG B O 1
ATOM 6603 N N . PRO B 1 291 ? 3.822 -6.516 14.852 1 98.69 291 PRO B N 1
ATOM 6604 C CA . PRO B 1 291 ? 2.5 -6.02 15.234 1 98.69 291 PRO B CA 1
ATOM 6605 C C . PRO B 1 291 ? 2.088 -6.477 16.641 1 98.69 291 PRO B C 1
ATOM 6607 O O . PRO B 1 291 ? 2.736 -7.348 17.219 1 98.69 291 PRO B O 1
ATOM 6610 N N . ASN B 1 292 ? 1.052 -5.914 17.172 1 98.75 292 ASN B N 1
ATOM 6611 C CA . ASN B 1 292 ? 0.572 -6.258 18.5 1 98.75 292 ASN B CA 1
ATOM 6612 C C . ASN B 1 292 ? -0.112 -7.621 18.516 1 98.75 292 ASN B C 1
ATOM 6614 O O . ASN B 1 292 ? -0.01 -8.359 19.5 1 98.75 292 ASN B O 1
ATOM 6618 N N . ILE B 1 293 ? -0.891 -7.945 17.5 1 98.75 293 ILE B N 1
ATOM 6619 C CA . ILE B 1 293 ? -1.573 -9.227 17.391 1 98.75 293 ILE B CA 1
ATOM 6620 C C . ILE B 1 293 ? -1.375 -9.805 15.984 1 98.75 293 ILE B C 1
ATOM 6622 O O . ILE B 1 293 ? -1.523 -9.094 14.992 1 98.75 293 ILE B O 1
ATOM 6626 N N . THR B 1 294 ? -0.999 -11.016 15.898 1 98.75 294 THR B N 1
ATOM 6627 C CA . THR B 1 294 ? -0.896 -11.75 14.648 1 98.75 294 THR B CA 1
ATOM 6628 C C . THR B 1 294 ? -1.653 -13.07 14.727 1 98.75 294 THR B C 1
ATOM 6630 O O . THR B 1 294 ? -1.356 -13.914 15.586 1 98.75 294 THR B O 1
ATOM 6633 N N . LEU B 1 295 ? -2.65 -13.234 13.883 1 98.44 295 LEU B N 1
ATOM 6634 C CA . LEU B 1 295 ? -3.355 -14.508 13.789 1 98.44 295 LEU B CA 1
ATOM 6635 C C . LEU B 1 295 ? -2.742 -15.391 12.703 1 98.44 295 LEU B C 1
ATOM 6637 O O . LEU B 1 295 ? -2.441 -14.914 11.609 1 98.44 295 LEU B O 1
ATOM 6641 N N . ILE B 1 296 ? -2.484 -16.609 13.031 1 98.56 296 ILE B N 1
ATOM 6642 C CA . ILE B 1 296 ? -1.954 -17.625 12.125 1 98.56 296 ILE B CA 1
ATOM 6643 C C . ILE B 1 296 ? -2.988 -18.734 11.922 1 98.56 296 ILE B C 1
ATOM 6645 O O . ILE B 1 296 ? -3.367 -19.406 12.883 1 98.56 296 ILE B O 1
ATOM 6649 N N . GLY B 1 297 ? -3.455 -18.891 10.695 1 97.56 297 GLY B N 1
ATOM 6650 C CA . GLY B 1 297 ? -4.504 -19.844 10.398 1 97.56 297 GLY B CA 1
ATOM 6651 C C . GLY B 1 297 ? -4.172 -21.25 10.852 1 97.56 297 GLY B C 1
ATOM 6652 O O . GLY B 1 297 ? -5.023 -21.953 11.414 1 97.56 297 GLY B O 1
ATOM 6653 N N . GLU B 1 298 ? -2.965 -21.688 10.617 1 97.75 298 GLU B N 1
ATOM 6654 C CA . GLU B 1 298 ? -2.529 -23.031 10.992 1 97.75 298 GLU B CA 1
ATOM 6655 C C . GLU B 1 298 ? -2.596 -23.234 12.5 1 97.75 298 GLU B C 1
ATOM 6657 O O . GLU B 1 298 ? -2.93 -24.328 12.969 1 97.75 298 GLU B O 1
ATOM 6662 N N . GLU B 1 299 ? -2.256 -22.234 13.234 1 98.12 299 GLU B N 1
ATOM 6663 C CA . GLU B 1 299 ? -2.383 -22.281 14.688 1 98.12 299 GLU B CA 1
ATOM 6664 C C . GLU B 1 299 ? -3.844 -22.406 15.109 1 98.12 299 GLU B C 1
ATOM 6666 O O . GLU B 1 299 ? -4.172 -23.172 16.016 1 98.12 299 GLU B O 1
ATOM 6671 N N . VAL B 1 300 ? -4.703 -21.625 14.492 1 97.88 300 VAL B N 1
ATOM 6672 C CA . VAL B 1 300 ? -6.137 -21.641 14.766 1 97.88 300 VAL B CA 1
ATOM 6673 C C . VAL B 1 300 ? -6.695 -23.047 14.562 1 97.88 300 VAL B C 1
ATOM 6675 O O . VAL B 1 300 ? -7.469 -23.531 15.383 1 97.88 300 VAL B O 1
ATOM 6678 N N . ALA B 1 301 ? -6.332 -23.672 13.461 1 96.31 301 ALA B N 1
ATOM 6679 C CA . ALA B 1 301 ? -6.77 -25.031 13.172 1 96.31 301 ALA B CA 1
ATOM 6680 C C . ALA B 1 301 ? -6.254 -26.016 14.219 1 96.31 301 ALA B C 1
ATOM 6682 O O . ALA B 1 301 ? -6.996 -26.875 14.695 1 96.31 301 ALA B O 1
ATOM 6683 N N . ALA B 1 302 ? -4.957 -25.891 14.531 1 97.62 302 ALA B N 1
ATOM 6684 C CA . ALA B 1 302 ? -4.328 -26.797 15.484 1 97.62 302 ALA B CA 1
ATOM 6685 C C . ALA B 1 302 ? -5 -26.703 16.844 1 97.62 302 ALA B C 1
ATOM 6687 O O . ALA B 1 302 ? -5.164 -27.719 17.531 1 97.62 302 ALA B O 1
ATOM 6688 N N . ARG B 1 303 ? -5.363 -25.516 17.219 1 97.69 303 ARG B N 1
ATOM 6689 C CA . ARG B 1 303 ? -5.973 -25.297 18.531 1 97.69 303 ARG B CA 1
ATOM 6690 C C . ARG B 1 303 ? -7.492 -25.406 18.453 1 97.69 303 ARG B C 1
ATOM 6692 O O . ARG B 1 303 ? -8.18 -25.312 19.469 1 97.69 303 ARG B O 1
ATOM 6699 N N . LYS B 1 304 ? -8.047 -25.641 17.297 1 97.38 304 LYS B N 1
ATOM 6700 C CA . LYS B 1 304 ? -9.477 -25.75 17.047 1 97.38 304 LYS B CA 1
ATOM 6701 C C . LYS B 1 304 ? -10.234 -24.547 17.609 1 97.38 304 LYS B C 1
ATOM 6703 O O . LYS B 1 304 ? -11.219 -24.703 18.328 1 97.38 304 LYS B O 1
ATOM 6708 N N . GLN B 1 305 ? -9.695 -23.359 17.328 1 97.56 305 GLN B N 1
ATOM 6709 C CA . GLN B 1 305 ? -10.297 -22.125 17.844 1 97.56 305 GLN B CA 1
ATOM 6710 C C . GLN B 1 305 ? -11.523 -21.734 17.031 1 97.56 305 GLN B C 1
ATOM 6712 O O . GLN B 1 305 ? -11.531 -21.859 15.805 1 97.56 305 GLN B O 1
ATOM 6717 N N . THR B 1 306 ? -12.578 -21.297 17.734 1 96.56 306 THR B N 1
ATOM 6718 C CA . THR B 1 306 ? -13.797 -20.781 17.109 1 96.56 306 THR B CA 1
ATOM 6719 C C . THR B 1 306 ? -13.688 -19.281 16.859 1 96.56 306 THR B C 1
ATOM 6721 O O . THR B 1 306 ? -12.711 -18.656 17.25 1 96.56 306 THR B O 1
ATOM 6724 N N . LEU B 1 307 ? -14.742 -18.734 16.172 1 96.06 307 LEU B N 1
ATOM 6725 C CA . LEU B 1 307 ? -14.812 -17.281 16 1 96.06 307 LEU B CA 1
ATOM 6726 C C . LEU B 1 307 ? -14.867 -16.578 17.344 1 96.06 307 LEU B C 1
ATOM 6728 O O . LEU B 1 307 ? -14.258 -15.516 17.516 1 96.06 307 LEU B O 1
ATOM 6732 N N . SER B 1 308 ? -15.578 -17.141 18.219 1 96.38 308 SER B N 1
ATOM 6733 C CA . SER B 1 308 ? -15.711 -16.578 19.547 1 96.38 308 SER B CA 1
ATOM 6734 C C . SER B 1 308 ? -14.375 -16.594 20.297 1 96.38 308 SER B C 1
ATOM 6736 O O . SER B 1 308 ? -14.023 -15.617 20.969 1 96.38 308 SER B O 1
ATOM 6738 N N . ASP B 1 309 ? -13.648 -17.688 20.172 1 97.75 309 ASP B N 1
ATOM 6739 C CA . ASP B 1 309 ? -12.344 -17.797 20.812 1 97.75 309 ASP B CA 1
ATOM 6740 C C . ASP B 1 309 ? -11.391 -16.719 20.281 1 97.75 309 ASP B C 1
ATOM 6742 O O . ASP B 1 309 ? -10.695 -16.062 21.062 1 97.75 309 ASP B O 1
ATOM 6746 N N . LEU B 1 310 ? -11.352 -16.578 19.031 1 98.19 310 LEU B N 1
ATOM 6747 C CA . LEU B 1 310 ? -10.484 -15.594 18.406 1 98.19 310 LEU B CA 1
ATOM 6748 C C . LEU B 1 310 ? -10.875 -14.18 18.828 1 98.19 310 LEU B C 1
ATOM 6750 O O . LEU B 1 310 ? -10.008 -13.352 19.109 1 98.19 310 LEU B O 1
ATOM 6754 N N . THR B 1 311 ? -12.195 -13.891 18.844 1 98.19 311 THR B N 1
ATOM 6755 C CA . THR B 1 311 ? -12.695 -12.594 19.266 1 98.19 311 THR B CA 1
ATOM 6756 C C . THR B 1 311 ? -12.258 -12.297 20.703 1 98.19 311 THR B C 1
ATOM 6758 O O . THR B 1 311 ? -11.812 -11.188 21.016 1 98.19 311 THR B O 1
ATOM 6761 N N . ASN B 1 312 ? -12.375 -13.266 21.516 1 98.25 312 ASN B N 1
ATOM 6762 C CA . ASN B 1 312 ? -11.984 -13.109 22.906 1 98.25 312 ASN B CA 1
ATOM 6763 C C . ASN B 1 312 ? -10.484 -12.836 23.047 1 98.25 312 ASN B C 1
ATOM 6765 O O . ASN B 1 312 ? -10.07 -12.031 23.875 1 98.25 312 ASN B O 1
ATOM 6769 N N . GLU B 1 313 ? -9.711 -13.555 22.328 1 97.88 313 GLU B N 1
ATOM 6770 C CA . GLU B 1 313 ? -8.266 -13.344 22.359 1 97.88 313 GLU B CA 1
ATOM 6771 C C . GLU B 1 313 ? -7.906 -11.922 21.922 1 97.88 313 GLU B C 1
ATOM 6773 O O . GLU B 1 313 ? -7.059 -11.281 22.547 1 97.88 313 GLU B O 1
ATOM 6778 N N . LEU B 1 314 ? -8.5 -11.445 20.875 1 98.56 314 LEU B N 1
ATOM 6779 C CA . LEU B 1 314 ? -8.289 -10.078 20.406 1 98.56 314 LEU B CA 1
ATOM 6780 C C . LEU B 1 314 ? -8.68 -9.078 21.484 1 98.56 314 LEU B C 1
ATOM 6782 O O . LEU B 1 314 ? -7.906 -8.164 21.797 1 98.56 314 LEU B O 1
ATOM 6786 N N . CYS B 1 315 ? -9.852 -9.273 22.078 1 98.56 315 CYS B N 1
ATOM 6787 C CA . CYS B 1 315 ? -10.359 -8.359 23.094 1 98.56 315 CYS B CA 1
ATOM 6788 C C . CYS B 1 315 ? -9.469 -8.367 24.328 1 98.56 315 CYS B C 1
ATOM 6790 O O . CYS B 1 315 ? -9.281 -7.332 24.969 1 98.56 315 CYS B O 1
ATOM 6792 N N . HIS B 1 316 ? -8.977 -9.531 24.625 1 98.12 316 HIS B N 1
ATOM 6793 C CA . HIS B 1 316 ? -8.086 -9.625 25.781 1 98.12 316 HIS B CA 1
ATOM 6794 C C . HIS B 1 316 ? -6.879 -8.703 25.625 1 98.12 316 HIS B C 1
ATOM 6796 O O . HIS B 1 316 ? -6.551 -7.941 26.531 1 98.12 316 HIS B O 1
ATOM 6802 N N . VAL B 1 317 ? -6.203 -8.734 24.531 1 98.31 317 VAL B N 1
ATOM 6803 C CA . VAL B 1 317 ? -5.035 -7.902 24.266 1 98.31 317 VAL B CA 1
ATOM 6804 C C . VAL B 1 317 ? -5.438 -6.43 24.281 1 98.31 317 VAL B C 1
ATOM 6806 O O . VAL B 1 317 ? -4.742 -5.594 24.859 1 98.31 317 VAL B O 1
ATOM 6809 N N . ILE B 1 318 ? -6.578 -6.098 23.656 1 98.31 318 ILE B N 1
ATOM 6810 C CA . ILE B 1 318 ? -7.051 -4.723 23.547 1 98.31 318 ILE B CA 1
ATOM 6811 C C . ILE B 1 318 ? -7.344 -4.172 24.938 1 98.31 318 ILE B C 1
ATOM 6813 O O . ILE B 1 318 ? -6.984 -3.037 25.266 1 98.31 318 ILE B O 1
ATOM 6817 N N . VAL B 1 319 ? -7.992 -5 25.797 1 98.06 319 VAL B N 1
ATOM 6818 C CA . VAL B 1 319 ? -8.328 -4.598 27.156 1 98.06 319 VAL B CA 1
ATOM 6819 C C . VAL B 1 319 ? -7.047 -4.363 27.953 1 98.06 319 VAL B C 1
ATOM 6821 O O . VAL B 1 319 ? -6.938 -3.385 28.703 1 98.06 319 VAL B O 1
ATOM 6824 N N . GLU B 1 320 ? -6.109 -5.277 27.828 1 97.56 320 GLU B N 1
ATOM 6825 C CA . GLU B 1 320 ? -4.852 -5.148 28.562 1 97.56 320 GLU B CA 1
ATOM 6826 C C . GLU B 1 320 ? -4.09 -3.895 28.141 1 97.56 320 GLU B C 1
ATOM 6828 O O . GLU B 1 320 ? -3.51 -3.197 28.969 1 97.56 320 GLU B O 1
ATOM 6833 N N . ARG B 1 321 ? -4.07 -3.596 26.906 1 96.62 321 ARG B N 1
ATOM 6834 C CA . ARG B 1 321 ? -3.416 -2.387 26.422 1 96.62 321 ARG B CA 1
ATOM 6835 C C . ARG B 1 321 ? -4.137 -1.136 26.906 1 96.62 321 ARG B C 1
ATOM 6837 O O . ARG B 1 321 ? -3.494 -0.154 27.281 1 96.62 321 ARG B O 1
ATOM 6844 N N . ALA B 1 322 ? -5.438 -1.221 26.906 1 96 322 ALA B N 1
ATOM 6845 C CA . ALA B 1 322 ? -6.223 -0.088 27.391 1 96 322 ALA B CA 1
ATOM 6846 C C . ALA B 1 322 ? -5.895 0.219 28.844 1 96 322 ALA B C 1
ATOM 6848 O O . ALA B 1 322 ? -5.898 1.382 29.266 1 96 322 ALA B O 1
ATOM 6849 N N . LYS B 1 323 ? -5.645 -0.827 29.656 1 95.44 323 LYS B N 1
ATOM 6850 C CA . LYS B 1 323 ? -5.266 -0.646 31.062 1 95.44 323 LYS B CA 1
ATOM 6851 C C . LYS B 1 323 ? -3.971 0.153 31.188 1 95.44 323 LYS B C 1
ATOM 6853 O O . LYS B 1 323 ? -3.764 0.863 32.156 1 95.44 323 LYS B O 1
ATOM 6858 N N . ALA B 1 324 ? -3.154 0.076 30.203 1 93.38 324 ALA B N 1
ATOM 6859 C CA . ALA B 1 324 ? -1.891 0.811 30.188 1 93.38 324 ALA B CA 1
ATOM 6860 C C . ALA B 1 324 ? -2.043 2.143 29.453 1 93.38 324 ALA B C 1
ATOM 6862 O O . ALA B 1 324 ? -1.049 2.799 29.141 1 93.38 324 ALA B O 1
ATOM 6863 N N . GLY B 1 325 ? -3.227 2.516 29.094 1 90.81 325 GLY B N 1
ATOM 6864 C CA . GLY B 1 325 ? -3.502 3.795 28.453 1 90.81 325 GLY B CA 1
ATOM 6865 C C . GLY B 1 325 ? -3.34 3.756 26.953 1 90.81 325 GLY B C 1
ATOM 6866 O O . GLY B 1 325 ? -3.318 4.801 26.297 1 90.81 325 GLY B O 1
ATOM 6867 N N . LYS B 1 326 ? -3.15 2.539 26.422 1 93.75 326 LYS B N 1
ATOM 6868 C CA . LYS B 1 326 ? -2.922 2.381 24.984 1 93.75 326 LYS B CA 1
ATOM 6869 C C . LYS B 1 326 ? -4.188 1.905 24.281 1 93.75 326 LYS B C 1
ATOM 6871 O O . LYS B 1 326 ? -4.531 0.723 24.344 1 93.75 326 LYS B O 1
ATOM 6876 N N . ASN B 1 327 ? -4.855 2.773 23.5 1 95.94 327 ASN B N 1
ATOM 6877 C CA . ASN B 1 327 ? -6.082 2.447 22.781 1 95.94 327 ASN B CA 1
ATOM 6878 C C . ASN B 1 327 ? -5.844 2.34 21.281 1 95.94 327 ASN B C 1
ATOM 6880 O O . ASN B 1 327 ? -6.648 2.818 20.484 1 95.94 327 ASN B O 1
ATOM 6884 N N . PHE B 1 328 ? -4.68 1.891 20.922 1 96.19 328 PHE B N 1
ATOM 6885 C CA . PHE B 1 328 ? -4.285 1.714 19.531 1 96.19 328 PHE B CA 1
ATOM 6886 C C . PHE B 1 328 ? -3.459 0.445 19.359 1 96.19 328 PHE B C 1
ATOM 6888 O O . PHE B 1 328 ? -2.934 -0.096 20.328 1 96.19 328 PHE B O 1
ATOM 6895 N N . GLY B 1 329 ? -3.41 -0.015 18.109 1 97.81 329 GLY B N 1
ATOM 6896 C CA . GLY B 1 329 ? -2.609 -1.201 17.844 1 97.81 329 GLY B CA 1
ATOM 6897 C C . GLY B 1 329 ? -2.744 -1.712 16.422 1 97.81 329 GLY B C 1
ATOM 6898 O O . GLY B 1 329 ? -3.48 -1.138 15.625 1 97.81 329 GLY B O 1
ATOM 6899 N N . ILE B 1 330 ? -1.934 -2.746 16.109 1 98.69 330 ILE B N 1
ATOM 6900 C CA . ILE B 1 330 ? -1.884 -3.365 14.797 1 98.69 330 ILE B CA 1
ATOM 6901 C C . ILE B 1 330 ? -2.266 -4.84 14.906 1 98.69 330 ILE B C 1
ATOM 6903 O O . ILE B 1 330 ? -1.679 -5.582 15.695 1 98.69 330 ILE B O 1
ATOM 6907 N N . VAL B 1 331 ? -3.27 -5.266 14.133 1 98.88 331 VAL B N 1
ATOM 6908 C CA . VAL B 1 331 ? -3.701 -6.656 14.047 1 98.88 331 VAL B CA 1
ATOM 6909 C C . VAL B 1 331 ? -3.494 -7.18 12.633 1 98.88 331 VAL B C 1
ATOM 6911 O O . VAL B 1 331 ? -4.008 -6.602 11.672 1 98.88 331 VAL B O 1
ATOM 6914 N N . LEU B 1 332 ? -2.736 -8.258 12.469 1 98.88 332 LEU B N 1
ATOM 6915 C CA . LEU B 1 332 ? -2.553 -8.898 11.172 1 98.88 332 LEU B CA 1
ATOM 6916 C C . LEU B 1 332 ? -3.359 -10.188 11.086 1 98.88 332 LEU B C 1
ATOM 6918 O O . LEU B 1 332 ? -3.385 -10.977 12.039 1 98.88 332 LEU B O 1
ATOM 6922 N N . LEU B 1 333 ? -4.047 -10.391 10.039 1 97.62 333 LEU B N 1
ATOM 6923 C CA . LEU B 1 333 ? -4.73 -11.656 9.797 1 97.62 333 LEU B CA 1
ATOM 6924 C C . LEU B 1 333 ? -4.578 -12.094 8.344 1 97.62 333 LEU B C 1
ATOM 6926 O O . LEU B 1 333 ? -4.602 -11.258 7.438 1 97.62 333 LEU B O 1
ATOM 6930 N N . PRO B 1 334 ? -4.371 -13.383 8.109 1 97.81 334 PRO B N 1
ATOM 6931 C CA . PRO B 1 334 ? -4.328 -13.891 6.738 1 97.81 334 PRO B CA 1
ATOM 6932 C C . PRO B 1 334 ? -5.703 -13.938 6.082 1 97.81 334 PRO B C 1
ATOM 6934 O O . PRO B 1 334 ? -6.707 -14.195 6.758 1 97.81 334 PRO B O 1
ATOM 6937 N N . GLU B 1 335 ? -5.758 -13.695 4.766 1 94.69 335 GLU B N 1
ATOM 6938 C CA . GLU B 1 335 ? -7.035 -13.672 4.059 1 94.69 335 GLU B CA 1
ATOM 6939 C C . GLU B 1 335 ? -7.758 -15.008 4.176 1 94.69 335 GLU B C 1
ATOM 6941 O O . GLU B 1 335 ? -8.984 -15.062 4.148 1 94.69 335 GLU B O 1
ATOM 6946 N N . GLY B 1 336 ? -7.02 -16.109 4.359 1 93.38 336 GLY B N 1
ATOM 6947 C CA . GLY B 1 336 ? -7.625 -17.422 4.445 1 93.38 336 GLY B CA 1
ATOM 6948 C C . GLY B 1 336 ? -7.965 -17.844 5.863 1 93.38 336 GLY B C 1
ATOM 6949 O O . GLY B 1 336 ? -8.328 -18.984 6.113 1 93.38 336 GLY B O 1
ATOM 6950 N N . LEU B 1 337 ? -7.949 -16.938 6.824 1 95.81 337 LEU B N 1
ATOM 6951 C CA . LEU B 1 337 ? -8.078 -17.266 8.242 1 95.81 337 LEU B CA 1
ATOM 6952 C C . LEU B 1 337 ? -9.367 -18.031 8.516 1 95.81 337 LEU B C 1
ATOM 6954 O O . LEU B 1 337 ? -9.359 -19 9.266 1 95.81 337 LEU B O 1
ATOM 6958 N N . ILE B 1 338 ? -10.406 -17.641 7.91 1 91.69 338 ILE B N 1
ATOM 6959 C CA . ILE B 1 338 ? -11.727 -18.188 8.227 1 91.69 338 ILE B CA 1
ATOM 6960 C C . ILE B 1 338 ? -11.789 -19.656 7.809 1 91.69 338 ILE B C 1
ATOM 6962 O O . ILE B 1 338 ? -12.57 -20.438 8.367 1 91.69 338 ILE B O 1
ATOM 6966 N N . GLU B 1 339 ? -11.008 -20.031 6.809 1 91.12 339 GLU B N 1
ATOM 6967 C CA . GLU B 1 339 ? -10.977 -21.422 6.363 1 91.12 339 GLU B CA 1
ATOM 6968 C C . GLU B 1 339 ? -10.398 -22.328 7.441 1 91.12 339 GLU B C 1
ATOM 6970 O O . GLU B 1 339 ? -10.625 -23.547 7.418 1 91.12 339 GLU B O 1
ATOM 6975 N N . PHE B 1 340 ? -9.672 -21.734 8.352 1 94.31 340 PHE B N 1
ATOM 6976 C CA . PHE B 1 340 ? -9.008 -22.516 9.383 1 94.31 340 PHE B CA 1
ATOM 6977 C C . PHE B 1 340 ? -9.883 -22.625 10.625 1 94.31 340 PHE B C 1
ATOM 6979 O O . PHE B 1 340 ? -9.594 -23.422 11.523 1 94.31 340 PHE B O 1
ATOM 6986 N N . VAL B 1 341 ? -10.883 -21.766 10.68 1 95.38 341 VAL B N 1
ATOM 6987 C CA . VAL B 1 341 ? -11.844 -21.844 11.773 1 95.38 341 VAL B CA 1
ATOM 6988 C C . VAL B 1 341 ? -12.773 -23.047 11.555 1 95.38 341 VAL B C 1
ATOM 6990 O O . VAL B 1 341 ? -13.531 -23.078 10.586 1 95.38 341 VAL B O 1
ATOM 6993 N N . PRO B 1 342 ? -12.828 -23.984 12.445 1 94.5 342 PRO B N 1
ATOM 6994 C CA . PRO B 1 342 ? -13.492 -25.266 12.195 1 94.5 342 PRO B CA 1
ATOM 6995 C C . PRO B 1 342 ? -14.945 -25.094 11.773 1 94.5 342 PRO B C 1
ATOM 6997 O O . PRO B 1 342 ? -15.391 -25.719 10.805 1 94.5 342 PRO B O 1
ATOM 7000 N N . GLU B 1 343 ? -15.68 -24.312 12.469 1 93 343 GLU B N 1
ATOM 7001 C CA . GLU B 1 343 ? -17.094 -24.156 12.164 1 93 343 GLU B CA 1
ATOM 7002 C C . GLU B 1 343 ? -17.297 -23.469 10.82 1 93 343 GLU B C 1
ATOM 7004 O O . GLU B 1 343 ? -18.234 -23.812 10.078 1 93 343 GLU B O 1
ATOM 7009 N N . VAL B 1 344 ? -16.516 -22.547 10.523 1 92.62 344 VAL B N 1
ATOM 7010 C CA . VAL B 1 344 ? -16.641 -21.844 9.25 1 92.62 344 VAL B CA 1
ATOM 7011 C C . VAL B 1 344 ? -16.141 -22.75 8.117 1 92.62 344 VAL B C 1
ATOM 7013 O O . VAL B 1 344 ? -16.688 -22.734 7.016 1 92.62 344 VAL B O 1
ATOM 7016 N N . HIS B 1 345 ? -15.039 -23.469 8.406 1 91.62 345 HIS B N 1
ATOM 7017 C CA . HIS B 1 345 ? -14.531 -24.438 7.438 1 91.62 345 HIS B CA 1
ATOM 7018 C C . HIS B 1 345 ? -15.625 -25.406 7.004 1 91.62 345 HIS B C 1
ATOM 7020 O O . HIS B 1 345 ? -15.766 -25.688 5.812 1 91.62 345 HIS B O 1
ATOM 7026 N N . ARG B 1 346 ? -16.344 -25.906 7.945 1 91.81 346 ARG B N 1
ATOM 7027 C CA . ARG B 1 346 ? -17.438 -26.828 7.66 1 91.81 346 ARG B CA 1
ATOM 7028 C C . ARG B 1 346 ? -18.516 -26.141 6.816 1 91.81 346 ARG B C 1
ATOM 7030 O O . ARG B 1 346 ? -19.031 -26.734 5.867 1 91.81 346 ARG B O 1
ATOM 7037 N N . LEU B 1 347 ? -18.844 -24.969 7.18 1 92.44 347 LEU B N 1
ATOM 7038 C CA . LEU B 1 347 ? -19.828 -24.188 6.426 1 92.44 347 LEU B CA 1
ATOM 7039 C C . LEU B 1 347 ? -19.375 -24 4.98 1 92.44 347 LEU B C 1
ATOM 7041 O O . LEU B 1 347 ? -20.156 -24.234 4.051 1 92.44 347 LEU B O 1
ATOM 7045 N N . ILE B 1 348 ? -18.125 -23.594 4.773 1 88.88 348 ILE B N 1
ATOM 7046 C CA . ILE B 1 348 ? -17.578 -23.344 3.441 1 88.88 348 ILE B CA 1
ATOM 7047 C C . ILE B 1 348 ? -17.609 -24.641 2.625 1 88.88 348 ILE B C 1
ATOM 7049 O O . ILE B 1 348 ? -17.969 -24.625 1.447 1 88.88 348 ILE B O 1
ATOM 7053 N N . SER B 1 349 ? -17.219 -25.719 3.273 1 87.19 349 SER B N 1
ATOM 7054 C CA . SER B 1 349 ? -17.234 -27.016 2.604 1 87.19 349 SER B CA 1
ATOM 7055 C C . SER B 1 349 ? -18.641 -27.391 2.139 1 87.19 349 SER B C 1
ATOM 7057 O O . SER B 1 349 ? -18.812 -27.859 1.017 1 87.19 349 SER B O 1
ATOM 7059 N N . GLU B 1 350 ? -19.562 -27.156 2.963 1 89.06 350 GLU B N 1
ATOM 7060 C CA . GLU B 1 350 ? -20.953 -27.453 2.623 1 89.06 350 GLU B CA 1
ATOM 7061 C C . GLU B 1 350 ? -21.453 -26.547 1.498 1 89.06 350 GLU B C 1
ATOM 7063 O O . GLU B 1 350 ? -22.156 -27.016 0.589 1 89.06 350 GLU B O 1
ATOM 7068 N N . LEU B 1 351 ? -21.172 -25.312 1.621 1 88 351 LEU B N 1
ATOM 7069 C CA . LEU B 1 351 ? -21.562 -24.375 0.581 1 88 351 LEU B CA 1
ATOM 7070 C C . LEU B 1 351 ? -20.953 -24.766 -0.765 1 88 351 LEU B C 1
ATOM 7072 O O . LEU B 1 351 ? -21.641 -24.703 -1.795 1 88 351 LEU B O 1
ATOM 7076 N N . ASN B 1 352 ? -19.656 -25.156 -0.729 1 83.69 352 ASN B N 1
ATOM 7077 C CA . ASN B 1 352 ? -18.984 -25.578 -1.955 1 83.69 352 ASN B CA 1
ATOM 7078 C C . ASN B 1 352 ? -19.688 -26.781 -2.584 1 83.69 352 ASN B C 1
ATOM 7080 O O . ASN B 1 352 ? -19.859 -26.828 -3.803 1 83.69 352 ASN B O 1
ATOM 7084 N N . GLU B 1 353 ? -20.062 -27.734 -1.78 1 83.94 353 GLU B N 1
ATOM 7085 C CA . GLU B 1 353 ? -20.75 -28.938 -2.256 1 83.94 353 GLU B CA 1
ATOM 7086 C C . GLU B 1 353 ? -22.109 -28.594 -2.834 1 83.94 353 GLU B C 1
ATOM 7088 O O . GLU B 1 353 ? -22.484 -29.109 -3.889 1 83.94 353 GLU B O 1
ATOM 7093 N N . LEU B 1 354 ? -22.812 -27.766 -2.156 1 85.38 354 LEU B N 1
ATOM 7094 C CA . LEU B 1 354 ? -24.156 -27.391 -2.584 1 85.38 354 LEU B CA 1
ATOM 7095 C C . LEU B 1 354 ? -24.109 -26.578 -3.875 1 85.38 354 LEU B C 1
ATOM 7097 O O . LEU B 1 354 ? -24.953 -26.75 -4.754 1 85.38 354 LEU B O 1
ATOM 7101 N N . MET B 1 355 ? -23.203 -25.703 -3.963 1 82.75 355 MET B N 1
ATOM 7102 C CA . MET B 1 355 ? -23.062 -24.875 -5.16 1 82.75 355 MET B CA 1
ATOM 7103 C C . MET B 1 355 ? -22.609 -25.719 -6.348 1 82.75 355 MET B C 1
ATOM 7105 O O . MET B 1 355 ? -23 -25.469 -7.484 1 82.75 355 MET B O 1
ATOM 7109 N N . ALA B 1 356 ? -21.719 -26.672 -6.078 1 77.81 356 ALA B N 1
ATOM 7110 C CA . ALA B 1 356 ? -21.25 -27.578 -7.125 1 77.81 356 ALA B CA 1
ATOM 7111 C C . ALA B 1 356 ? -22.406 -28.391 -7.699 1 77.81 356 ALA B C 1
ATOM 7113 O O . ALA B 1 356 ? -22.391 -28.766 -8.875 1 77.81 356 ALA B O 1
ATOM 7114 N N . LYS B 1 357 ? -23.453 -28.641 -6.875 1 80.56 357 LYS B N 1
ATOM 7115 C CA . LYS B 1 357 ? -24.625 -29.406 -7.293 1 80.56 357 LYS B CA 1
ATOM 7116 C C . LYS B 1 357 ? -25.625 -28.516 -8.047 1 80.56 357 LYS B C 1
ATOM 7118 O O . LYS B 1 357 ? -26.703 -28.969 -8.414 1 80.56 357 LYS B O 1
ATOM 7123 N N . GLY B 1 358 ? -25.281 -27.203 -8.258 1 79.56 358 GLY B N 1
ATOM 7124 C CA . GLY B 1 358 ? -26.078 -26.328 -9.102 1 79.56 358 GLY B CA 1
ATOM 7125 C C . GLY B 1 358 ? -27.078 -25.5 -8.328 1 79.56 358 GLY B C 1
ATOM 7126 O O . GLY B 1 358 ? -27.938 -24.844 -8.914 1 79.56 358 GLY B O 1
ATOM 7127 N N . ASN B 1 359 ? -27.016 -25.562 -7.02 1 78.81 359 ASN B N 1
ATOM 7128 C CA . ASN B 1 359 ? -27.938 -24.766 -6.23 1 78.81 359 ASN B CA 1
ATOM 7129 C C . ASN B 1 359 ? -27.578 -23.281 -6.305 1 78.81 359 ASN B C 1
ATOM 7131 O O . ASN B 1 359 ? -26.406 -22.922 -6.324 1 78.81 359 ASN B O 1
ATOM 7135 N N . SER B 1 360 ? -28.688 -22.484 -6.461 1 79.75 360 SER B N 1
ATOM 7136 C CA . SER B 1 360 ? -28.484 -21.047 -6.508 1 79.75 360 SER B CA 1
ATOM 7137 C C . SER B 1 360 ? -28.172 -20.484 -5.125 1 79.75 360 SER B C 1
ATOM 7139 O O . SER B 1 360 ? -28.5 -21.109 -4.109 1 79.75 360 SER B O 1
ATOM 7141 N N . ALA B 1 361 ? -27.578 -19.312 -5.051 1 77.81 361 ALA B N 1
ATOM 7142 C CA . ALA B 1 361 ? -27.188 -18.641 -3.822 1 77.81 361 ALA B CA 1
ATOM 7143 C C . ALA B 1 361 ? -28.406 -18.359 -2.936 1 77.81 361 ALA B C 1
ATOM 7145 O O . ALA B 1 361 ? -28.297 -18.375 -1.708 1 77.81 361 ALA B O 1
ATOM 7146 N N . ASP B 1 362 ? -29.484 -18.188 -3.49 1 78.12 362 ASP B N 1
ATOM 7147 C CA . ASP B 1 362 ? -30.688 -17.797 -2.754 1 78.12 362 ASP B CA 1
ATOM 7148 C C . ASP B 1 362 ? -31.25 -18.969 -1.963 1 78.12 362 ASP B C 1
ATOM 7150 O O . ASP B 1 362 ? -31.938 -18.781 -0.959 1 78.12 362 ASP B O 1
ATOM 7154 N N . VAL B 1 363 ? -30.906 -20.203 -2.436 1 82.31 363 VAL B N 1
ATOM 7155 C CA . VAL B 1 363 ? -31.562 -21.359 -1.842 1 82.31 363 VAL B CA 1
ATOM 7156 C C . VAL B 1 363 ? -30.562 -22.141 -0.991 1 82.31 363 VAL B C 1
ATOM 7158 O O . VAL B 1 363 ? -30.953 -22.938 -0.128 1 82.31 363 VAL B O 1
ATOM 7161 N N . VAL B 1 364 ? -29.312 -21.859 -1.155 1 84.19 364 VAL B N 1
ATOM 7162 C CA . VAL B 1 364 ? -28.266 -22.656 -0.527 1 84.19 364 VAL B CA 1
ATOM 7163 C C . VAL B 1 364 ? -28.375 -22.531 0.992 1 84.19 364 VAL B C 1
ATOM 7165 O O . VAL B 1 364 ? -28.109 -23.5 1.712 1 84.19 364 VAL B O 1
ATOM 7168 N N . GLY B 1 365 ? -28.812 -21.406 1.475 1 82.12 365 GLY B N 1
ATOM 7169 C CA . GLY B 1 365 ? -28.938 -21.188 2.908 1 82.12 365 GLY B CA 1
ATOM 7170 C C . GLY B 1 365 ? -29.906 -22.141 3.566 1 82.12 365 GLY B C 1
ATOM 7171 O O . GLY B 1 365 ? -29.688 -22.578 4.695 1 82.12 365 GLY B O 1
ATOM 7172 N N . GLU B 1 366 ? -30.859 -22.5 2.861 1 84.88 366 GLU B N 1
ATOM 7173 C CA . GLU B 1 366 ? -31.922 -23.359 3.395 1 84.88 366 GLU B CA 1
ATOM 7174 C C . GLU B 1 366 ? -31.5 -24.828 3.383 1 84.88 366 GLU B C 1
ATOM 7176 O O . GLU B 1 366 ? -32.094 -25.656 4.082 1 84.88 366 GLU B O 1
ATOM 7181 N N . LYS B 1 367 ? -30.562 -25.109 2.637 1 90.69 367 LYS B N 1
ATOM 7182 C CA . LYS B 1 367 ? -30.156 -26.5 2.455 1 90.69 367 LYS B CA 1
ATOM 7183 C C . LYS B 1 367 ? -28.969 -26.859 3.355 1 90.69 367 LYS B C 1
ATOM 7185 O O . LYS B 1 367 ? -28.516 -28 3.381 1 90.69 367 LYS B O 1
ATOM 7190 N N . LEU B 1 368 ? -28.547 -25.906 4.094 1 93.19 368 LEU B N 1
ATOM 7191 C CA . LEU B 1 368 ? -27.422 -26.125 4.992 1 93.19 368 LEU B CA 1
ATOM 7192 C C . LEU B 1 368 ? -27.844 -27 6.18 1 93.19 368 LEU B C 1
ATOM 7194 O O . LEU B 1 368 ? -29.016 -27 6.574 1 93.19 368 LEU B O 1
ATOM 7198 N N . THR B 1 369 ? -26.922 -27.812 6.684 1 93.75 369 THR B N 1
ATOM 7199 C CA . THR B 1 369 ? -27.141 -28.5 7.949 1 93.75 369 THR B CA 1
ATOM 7200 C C . THR B 1 369 ? -27.438 -27.5 9.062 1 93.75 369 THR B C 1
ATOM 7202 O O . THR B 1 369 ? -27.125 -26.312 8.93 1 93.75 369 THR B O 1
ATOM 7205 N N . GLU B 1 370 ? -27.984 -27.969 10.133 1 92.31 370 GLU B N 1
ATOM 7206 C CA . GLU B 1 370 ? -28.328 -27.109 11.258 1 92.31 370 GLU B CA 1
ATOM 7207 C C . GLU B 1 370 ? -27.109 -26.391 11.812 1 92.31 370 GLU B C 1
ATOM 7209 O O . GLU B 1 370 ? -27.156 -25.203 12.117 1 92.31 370 GLU B O 1
ATOM 7214 N N . GLU B 1 371 ? -26.062 -27.156 11.953 1 92.56 371 GLU B N 1
ATOM 7215 C CA . GLU B 1 371 ? -24.844 -26.578 12.492 1 92.56 371 GLU B CA 1
ATOM 7216 C C . GLU B 1 371 ? -24.297 -25.484 11.57 1 92.56 371 GLU B C 1
ATOM 7218 O O . GLU B 1 371 ? -23.906 -24.406 12.039 1 92.56 371 GLU B O 1
ATOM 7223 N N . SER B 1 372 ? -24.266 -25.703 10.297 1 93.81 372 SER B N 1
ATOM 7224 C CA . SER B 1 372 ? -23.75 -24.734 9.328 1 93.81 372 SER B CA 1
ATOM 7225 C C . SER B 1 372 ? -24.672 -23.531 9.195 1 93.81 372 SER B C 1
ATOM 7227 O O . SER B 1 372 ? -24.219 -22.406 9 1 93.81 372 SER B O 1
ATOM 7229 N N . ARG B 1 373 ? -25.922 -23.781 9.344 1 93.44 373 ARG B N 1
ATOM 7230 C CA . ARG B 1 373 ? -26.906 -22.703 9.273 1 93.44 373 ARG B CA 1
ATOM 7231 C C . ARG B 1 373 ? -26.719 -21.734 10.438 1 93.44 373 ARG B C 1
ATOM 7233 O O . ARG B 1 373 ? -26.844 -20.516 10.258 1 93.44 373 ARG B O 1
ATOM 7240 N N . ALA B 1 374 ? -26.516 -22.297 11.547 1 93.38 374 ALA B N 1
ATOM 7241 C CA . ALA B 1 374 ? -26.297 -21.453 12.719 1 93.38 374 ALA B CA 1
ATOM 7242 C C . ALA B 1 374 ? -25.109 -20.516 12.516 1 93.38 374 ALA B C 1
ATOM 7244 O O . ALA B 1 374 ? -25.156 -19.344 12.891 1 93.38 374 ALA B O 1
ATOM 7245 N N . VAL B 1 375 ? -24.031 -21.031 11.984 1 93.19 375 VAL B N 1
ATOM 7246 C CA . VAL B 1 375 ? -22.844 -20.234 11.703 1 93.19 375 VAL B CA 1
ATOM 7247 C C . VAL B 1 375 ? -23.156 -19.203 10.625 1 93.19 375 VAL B C 1
ATOM 7249 O O . VAL B 1 375 ? -22.766 -18.031 10.75 1 93.19 375 VAL B O 1
ATOM 7252 N N . PHE B 1 376 ? -23.844 -19.625 9.625 1 93.56 376 PHE B N 1
ATOM 7253 C CA . PHE B 1 376 ? -24.234 -18.75 8.516 1 93.56 376 PHE B CA 1
ATOM 7254 C C . PHE B 1 376 ? -25.062 -17.578 9.008 1 93.56 376 PHE B C 1
ATOM 7256 O O . PHE B 1 376 ? -24.812 -16.422 8.609 1 93.56 376 PHE B O 1
ATOM 7263 N N . ASP B 1 377 ? -25.969 -17.828 9.891 1 91.81 377 ASP B N 1
ATOM 7264 C CA . ASP B 1 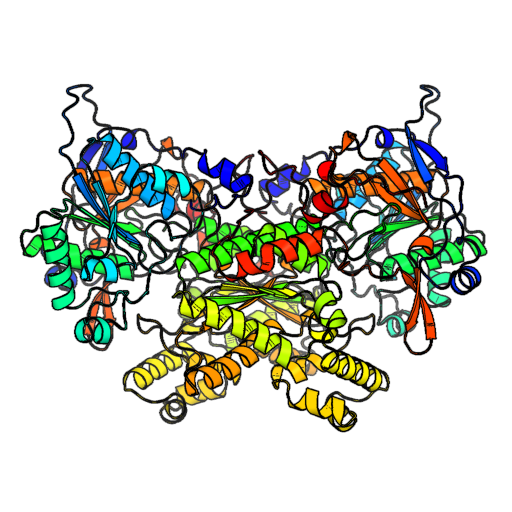377 ? -26.875 -16.812 10.406 1 91.81 377 ASP B CA 1
ATOM 7265 C C . ASP B 1 377 ? -26.156 -15.875 11.375 1 91.81 377 ASP B C 1
ATOM 7267 O O . ASP B 1 377 ? -26.547 -14.727 11.555 1 91.81 377 ASP B O 1
ATOM 7271 N N . PHE B 1 378 ? -25.141 -16.438 11.938 1 91.88 378 PHE B N 1
ATOM 7272 C CA . PHE B 1 378 ? -24.359 -15.664 12.891 1 91.88 378 PHE B CA 1
ATOM 7273 C C . PHE B 1 378 ? -23.516 -14.617 12.172 1 91.88 378 PHE B C 1
ATOM 7275 O O . PHE B 1 378 ? -23.266 -13.539 12.719 1 91.88 378 PHE B O 1
ATOM 7282 N N . LEU B 1 379 ? -23.078 -14.891 10.992 1 91.94 379 LEU B N 1
ATOM 7283 C CA . LEU B 1 379 ? -22.219 -14 10.227 1 91.94 379 LEU B CA 1
ATOM 7284 C C . LEU B 1 379 ? -22.984 -12.781 9.742 1 91.94 379 LEU B C 1
ATOM 7286 O O . LEU B 1 379 ? -24.172 -12.875 9.43 1 91.94 379 LEU B O 1
ATOM 7290 N N . PRO B 1 380 ? -22.328 -11.594 9.742 1 90.06 380 PRO B N 1
ATOM 7291 C CA . PRO B 1 380 ? -22.969 -10.414 9.156 1 90.06 380 PRO B CA 1
ATOM 7292 C C . PRO B 1 380 ? -23.438 -10.641 7.715 1 90.06 380 PRO B C 1
ATOM 7294 O O . PRO B 1 380 ? -22.812 -11.414 6.98 1 90.06 380 PRO B O 1
ATOM 7297 N N . SER B 1 381 ? -24.453 -9.867 7.332 1 88.44 381 SER B N 1
ATOM 7298 C CA . SER B 1 381 ? -25.047 -10.031 6.016 1 88.44 381 SER B CA 1
ATOM 7299 C C . SER B 1 381 ? -24.016 -9.859 4.906 1 88.44 381 SER B C 1
ATOM 7301 O O . SER B 1 381 ? -24.031 -10.602 3.918 1 88.44 381 SER B O 1
ATOM 7303 N N . ALA B 1 382 ? -23.188 -8.93 5.055 1 86.38 382 ALA B N 1
ATOM 7304 C CA . ALA B 1 382 ? -22.172 -8.68 4.035 1 86.38 382 ALA B CA 1
ATOM 7305 C C . ALA B 1 382 ? -21.266 -9.898 3.859 1 86.38 382 ALA B C 1
ATOM 7307 O O . ALA B 1 382 ? -20.922 -10.266 2.732 1 86.38 382 ALA B O 1
ATOM 7308 N N . ILE B 1 383 ? -20.859 -10.578 4.914 1 89.5 383 ILE B N 1
ATOM 7309 C CA . ILE B 1 383 ? -19.969 -11.734 4.875 1 89.5 383 ILE B CA 1
ATOM 7310 C C . ILE B 1 383 ? -20.703 -12.93 4.273 1 89.5 383 ILE B C 1
ATOM 7312 O O . ILE B 1 383 ? -20.125 -13.703 3.504 1 89.5 383 ILE B O 1
ATOM 7316 N N . ARG B 1 384 ? -22 -13.102 4.617 1 90.25 384 ARG B N 1
ATOM 7317 C CA . ARG B 1 384 ? -22.797 -14.172 4.047 1 90.25 384 ARG B CA 1
ATOM 7318 C C . ARG B 1 384 ? -22.859 -14.062 2.529 1 90.25 384 ARG B C 1
ATOM 7320 O O . ARG B 1 384 ? -22.688 -15.055 1.822 1 90.25 384 ARG B O 1
ATOM 7327 N N . HIS B 1 385 ? -23.047 -12.828 2.1 1 88.12 385 HIS B N 1
ATOM 7328 C CA . HIS B 1 385 ? -23.109 -12.586 0.664 1 88.12 385 HIS B CA 1
ATOM 7329 C C . HIS B 1 385 ? -21.781 -12.906 -0.009 1 88.12 385 HIS B C 1
ATOM 7331 O O . HIS B 1 385 ? -21.766 -13.469 -1.104 1 88.12 385 HIS B O 1
ATOM 7337 N N . GLU B 1 386 ? -20.781 -12.562 0.633 1 88.06 386 GLU B N 1
ATOM 7338 C CA . GLU B 1 386 ? -19.438 -12.789 0.079 1 88.06 386 GLU B CA 1
ATOM 7339 C C . GLU B 1 386 ? -19.125 -14.273 -0.006 1 88.06 386 GLU B C 1
ATOM 7341 O O . GLU B 1 386 ? -18.438 -14.719 -0.929 1 88.06 386 GLU B O 1
ATOM 7346 N N . LEU B 1 387 ? -19.594 -15.078 0.921 1 88.38 387 LEU B N 1
ATOM 7347 C CA . LEU B 1 387 ? -19.375 -16.531 0.941 1 88.38 387 LEU B CA 1
ATOM 7348 C C . LEU B 1 387 ? -20.125 -17.203 -0.196 1 88.38 387 LEU B C 1
ATOM 7350 O O . LEU B 1 387 ? -19.812 -18.328 -0.571 1 88.38 387 LEU B O 1
ATOM 7354 N N . LEU B 1 388 ? -21.109 -16.516 -0.727 1 86.75 388 LEU B N 1
ATOM 7355 C CA . LEU B 1 388 ? -21.984 -17.125 -1.739 1 86.75 388 LEU B CA 1
ATOM 7356 C C . LEU B 1 388 ? -21.562 -16.688 -3.139 1 86.75 388 LEU B C 1
ATOM 7358 O O . LEU B 1 388 ? -22.203 -17.047 -4.125 1 86.75 388 LEU B O 1
ATOM 7362 N N . LEU B 1 389 ? -20.469 -15.93 -3.225 1 83.62 389 LEU B N 1
ATOM 7363 C CA . LEU B 1 389 ? -19.953 -15.516 -4.527 1 83.62 389 LEU B CA 1
ATOM 7364 C C . LEU B 1 389 ? -19.453 -16.719 -5.316 1 83.62 389 LEU B C 1
ATOM 7366 O O . LEU B 1 389 ? -19.203 -17.781 -4.746 1 83.62 389 LEU B O 1
ATOM 7370 N N . ASP B 1 390 ? -19.266 -16.469 -6.582 1 77.25 390 ASP B N 1
ATOM 7371 C CA . ASP B 1 390 ? -18.781 -17.531 -7.461 1 77.25 390 ASP B CA 1
ATOM 7372 C C . ASP B 1 390 ? -17.391 -18.016 -7.039 1 77.25 390 ASP B C 1
ATOM 7374 O O . ASP B 1 390 ? -16.578 -17.219 -6.539 1 77.25 390 ASP B O 1
ATOM 7378 N N . ARG B 1 391 ? -17.188 -19.297 -7.254 1 76 391 ARG B N 1
ATOM 7379 C CA . ARG B 1 391 ? -15.906 -19.906 -6.934 1 76 391 ARG B CA 1
ATOM 7380 C C . ARG B 1 391 ? -14.867 -19.578 -8 1 76 391 ARG B C 1
ATOM 7382 O O . ARG B 1 391 ? -15.219 -19.172 -9.109 1 76 391 ARG B O 1
ATOM 7389 N N . ASP B 1 392 ? -13.57 -19.688 -7.664 1 73.06 392 ASP B N 1
ATOM 7390 C CA . ASP B 1 392 ? -12.516 -19.531 -8.664 1 73.06 392 ASP B CA 1
ATOM 7391 C C . ASP B 1 392 ? -12.477 -20.719 -9.625 1 73.06 392 ASP B C 1
ATOM 7393 O O . ASP B 1 392 ? -13.227 -21.688 -9.453 1 73.06 392 ASP B O 1
ATOM 7397 N N . PRO B 1 393 ? -11.656 -20.594 -10.672 1 67.06 393 PRO B N 1
ATOM 7398 C CA . PRO B 1 393 ? -11.633 -21.656 -11.68 1 67.06 393 PRO B CA 1
ATOM 7399 C C . PRO B 1 393 ? -11.242 -23.016 -11.102 1 67.06 393 PRO B C 1
ATOM 7401 O O . PRO B 1 393 ? -11.5 -24.047 -11.719 1 67.06 393 PRO B O 1
ATOM 7404 N N . HIS B 1 394 ? -10.68 -22.906 -9.938 1 67.12 394 HIS B N 1
ATOM 7405 C CA . HIS B 1 394 ? -10.242 -24.156 -9.328 1 67.12 394 HIS B CA 1
ATOM 7406 C C . HIS B 1 394 ? -11.25 -24.656 -8.305 1 67.12 394 HIS B C 1
ATOM 7408 O O . HIS B 1 394 ? -11.047 -25.703 -7.668 1 67.12 394 HIS B O 1
ATOM 7414 N N . GLY B 1 395 ? -12.43 -23.891 -8.164 1 67.19 395 GLY B N 1
ATOM 7415 C CA . GLY B 1 395 ? -13.516 -24.312 -7.293 1 67.19 395 GLY B CA 1
ATOM 7416 C C . GLY B 1 395 ? -13.352 -23.844 -5.863 1 67.19 395 GLY B C 1
ATOM 7417 O O . GLY B 1 395 ? -14.109 -24.25 -4.977 1 67.19 395 GLY B O 1
ATOM 7418 N N . ASN B 1 396 ? -12.414 -23.031 -5.664 1 69.62 396 ASN B N 1
ATOM 7419 C CA . ASN B 1 396 ? -12.148 -22.547 -4.309 1 69.62 396 ASN B CA 1
ATOM 7420 C C . ASN B 1 396 ? -12.922 -21.281 -4 1 69.62 396 ASN B C 1
ATOM 7422 O O . ASN B 1 396 ? -13.258 -20.516 -4.906 1 69.62 396 ASN B O 1
ATOM 7426 N N . VAL B 1 397 ? -13.336 -21.219 -2.77 1 77.69 397 VAL B N 1
ATOM 7427 C CA . VAL B 1 397 ? -13.883 -19.953 -2.297 1 77.69 397 VAL B CA 1
ATOM 7428 C C . VAL B 1 397 ? -12.859 -18.844 -2.516 1 77.69 397 VAL B C 1
ATOM 7430 O O . VAL B 1 397 ? -11.664 -19.031 -2.295 1 77.69 397 VAL B O 1
ATOM 7433 N N . GLN B 1 398 ? -13.297 -17.703 -2.994 1 77.62 398 GLN B N 1
ATOM 7434 C CA . GLN B 1 398 ? -12.414 -16.562 -3.201 1 77.62 398 GLN B CA 1
ATOM 7435 C C . GLN B 1 398 ? -12.227 -15.773 -1.911 1 77.62 398 GLN B C 1
ATOM 7437 O O . GLN B 1 398 ? -12.836 -14.711 -1.733 1 77.62 398 GLN B O 1
ATOM 7442 N N . VAL B 1 399 ? -11.305 -16.203 -1.189 1 79.06 399 VAL B N 1
ATOM 7443 C CA . VAL B 1 399 ? -11.141 -15.68 0.161 1 79.06 399 VAL B CA 1
ATOM 7444 C C . VAL B 1 399 ? -10.727 -14.211 0.099 1 79.06 399 VAL B C 1
ATOM 7446 O O . VAL B 1 399 ? -10.969 -13.453 1.039 1 79.06 399 VAL B O 1
ATOM 7449 N N . SER B 1 400 ? -10.094 -13.781 -0.984 1 78.38 400 SER B N 1
ATOM 7450 C CA . SER B 1 400 ? -9.688 -12.391 -1.121 1 78.38 400 SER B CA 1
ATOM 7451 C C . SER B 1 400 ? -10.898 -11.461 -1.156 1 78.38 400 SER B C 1
ATOM 7453 O O . SER B 1 400 ? -10.773 -10.266 -0.893 1 78.38 400 SER B O 1
ATOM 7455 N N . LYS B 1 401 ? -12.055 -12.016 -1.453 1 81.56 401 LYS B N 1
ATOM 7456 C CA . LYS B 1 401 ? -13.266 -11.211 -1.571 1 81.56 401 LYS B CA 1
ATOM 7457 C C . LYS B 1 401 ? -14.078 -11.242 -0.281 1 81.56 401 LYS B C 1
ATOM 7459 O O . LYS B 1 401 ? -15.109 -10.578 -0.171 1 81.56 401 LYS B O 1
ATOM 7464 N N . ILE B 1 402 ? -13.594 -12.031 0.656 1 87.56 402 ILE B N 1
ATOM 7465 C CA . ILE B 1 402 ? -14.25 -12.078 1.96 1 87.56 402 ILE B CA 1
ATOM 7466 C C . ILE B 1 402 ? -13.57 -11.102 2.914 1 87.56 402 ILE B C 1
ATOM 7468 O O . ILE B 1 402 ? -12.391 -11.25 3.232 1 87.56 402 ILE B O 1
ATOM 7472 N N . GLU B 1 403 ? -14.281 -10.141 3.365 1 92.62 403 GLU B N 1
ATOM 7473 C CA . GLU B 1 403 ? -13.719 -9.078 4.191 1 92.62 403 GLU B CA 1
ATOM 7474 C C . GLU B 1 403 ? -13.633 -9.5 5.656 1 92.62 403 GLU B C 1
ATOM 7476 O O . GLU B 1 403 ? -14.273 -8.906 6.52 1 92.62 403 GLU B O 1
ATOM 7481 N N . THR B 1 404 ? -12.664 -10.398 5.93 1 94.75 404 THR B N 1
ATOM 7482 C CA . THR B 1 404 ? -12.5 -11 7.25 1 94.75 404 THR B CA 1
ATOM 7483 C C . THR B 1 404 ? -12.055 -9.961 8.266 1 94.75 404 THR B C 1
ATOM 7485 O O . THR B 1 404 ? -12.398 -10.047 9.445 1 94.75 404 THR B O 1
ATOM 7488 N N . GLU B 1 405 ? -11.273 -8.922 7.871 1 96.88 405 GLU B N 1
ATOM 7489 C CA . GLU B 1 405 ? -10.898 -7.848 8.789 1 96.88 405 GLU B CA 1
ATOM 7490 C C . GLU B 1 405 ? -12.125 -7.098 9.297 1 96.88 405 GLU B C 1
ATOM 7492 O O . GLU B 1 405 ? -12.188 -6.73 10.469 1 96.88 405 GLU B O 1
ATOM 7497 N N . LYS B 1 406 ? -13.148 -6.891 8.422 1 94.31 406 LYS B N 1
ATOM 7498 C CA . LYS B 1 406 ? -14.375 -6.219 8.828 1 94.31 406 LYS B CA 1
ATOM 7499 C C . LYS B 1 406 ? -15.211 -7.109 9.75 1 94.31 406 LYS B C 1
ATOM 7501 O O . LYS B 1 406 ? -15.891 -6.613 10.656 1 94.31 406 LYS B O 1
ATOM 7506 N N . LEU B 1 407 ? -15.18 -8.414 9.445 1 95.44 407 LEU B N 1
ATOM 7507 C CA . LEU B 1 407 ? -15.852 -9.359 10.32 1 95.44 407 LEU B CA 1
ATOM 7508 C C . LEU B 1 407 ? -15.328 -9.25 11.75 1 95.44 407 LEU B C 1
ATOM 7510 O O . LEU B 1 407 ? -16.109 -9.102 12.695 1 95.44 407 LEU B O 1
ATOM 7514 N N . PHE B 1 408 ? -14.039 -9.258 11.906 1 97.56 408 PHE B N 1
ATOM 7515 C CA . PHE B 1 408 ? -13.453 -9.25 13.242 1 97.56 408 PHE B CA 1
ATOM 7516 C C . PHE B 1 408 ? -13.617 -7.883 13.898 1 97.56 408 PHE B C 1
ATOM 7518 O O . PHE B 1 408 ? -13.781 -7.785 15.117 1 97.56 408 PHE B O 1
ATOM 7525 N N . ILE B 1 409 ? -13.555 -6.785 13.125 1 97.56 409 ILE B N 1
ATOM 7526 C CA . ILE B 1 409 ? -13.836 -5.465 13.68 1 97.56 409 ILE B CA 1
ATOM 7527 C C . ILE B 1 409 ? -15.234 -5.449 14.289 1 97.56 409 ILE B C 1
ATOM 7529 O O . ILE B 1 409 ? -15.438 -4.938 15.391 1 97.56 409 ILE B O 1
ATOM 7533 N N . HIS B 1 410 ? -16.188 -6.055 13.555 1 95.69 410 HIS B N 1
ATOM 7534 C CA . HIS B 1 410 ? -17.578 -6.121 14.016 1 95.69 410 HIS B CA 1
ATOM 7535 C C . HIS B 1 410 ? -17.688 -6.926 15.305 1 95.69 410 HIS B C 1
ATOM 7537 O O . HIS B 1 410 ? -18.312 -6.477 16.266 1 95.69 410 HIS B O 1
ATOM 7543 N N . LEU B 1 411 ? -17.078 -8.102 15.312 1 96.81 411 LEU B N 1
ATOM 7544 C CA . LEU B 1 411 ? -17.156 -8.992 16.469 1 96.81 411 LEU B CA 1
ATOM 7545 C C . LEU B 1 411 ? -16.484 -8.375 17.688 1 96.81 411 LEU B C 1
ATOM 7547 O O . LEU B 1 411 ? -17.016 -8.438 18.797 1 96.81 411 LEU B O 1
ATOM 7551 N N . VAL B 1 412 ? -15.328 -7.77 17.5 1 98.38 412 VAL B N 1
ATOM 7552 C CA . VAL B 1 412 ? -14.57 -7.148 18.578 1 98.38 412 VAL B CA 1
ATOM 7553 C C . VAL B 1 412 ? -15.344 -5.949 19.125 1 98.38 412 VAL B C 1
ATOM 7555 O O . VAL B 1 412 ? -15.422 -5.75 20.344 1 98.38 412 VAL B O 1
ATOM 7558 N N . THR B 1 413 ? -15.875 -5.125 18.219 1 97.44 413 THR B N 1
ATOM 7559 C CA . THR B 1 413 ? -16.656 -3.967 18.641 1 97.44 413 THR B CA 1
ATOM 7560 C C . THR B 1 413 ? -17.812 -4.391 19.547 1 97.44 413 THR B C 1
ATOM 7562 O O . THR B 1 413 ? -18.031 -3.793 20.609 1 97.44 413 THR B O 1
ATOM 7565 N N . LYS B 1 414 ? -18.562 -5.426 19.125 1 96.44 414 LYS B N 1
ATOM 7566 C CA . LYS B 1 414 ? -19.688 -5.934 19.906 1 96.44 414 LYS B CA 1
ATOM 7567 C C . LYS B 1 414 ? -19.234 -6.465 21.266 1 96.44 414 LYS B C 1
ATOM 7569 O O . LYS B 1 414 ? -19.859 -6.168 22.281 1 96.44 414 LYS B O 1
ATOM 7574 N N . GLU B 1 415 ? -18.203 -7.23 21.234 1 97.75 415 GLU B N 1
ATOM 7575 C CA . GLU B 1 415 ? -17.703 -7.832 22.469 1 97.75 415 GLU B CA 1
ATOM 7576 C C . GLU B 1 415 ? -17.188 -6.77 23.422 1 97.75 415 GLU B C 1
ATOM 7578 O O . GLU B 1 415 ? -17.422 -6.848 24.641 1 97.75 415 GLU B O 1
ATOM 7583 N N . LEU B 1 416 ? -16.438 -5.793 22.984 1 98.19 416 LEU B N 1
ATOM 7584 C CA . LEU B 1 416 ? -15.891 -4.742 23.828 1 98.19 416 LEU B CA 1
ATOM 7585 C C . LEU B 1 416 ? -17 -3.883 24.422 1 98.19 416 LEU B C 1
ATOM 7587 O O . LEU B 1 416 ? -16.891 -3.395 25.547 1 98.19 416 LEU B O 1
ATOM 7591 N N . LYS B 1 417 ? -18.094 -3.66 23.641 1 97.06 417 LYS B N 1
ATOM 7592 C CA . LYS B 1 417 ? -19.266 -2.965 24.172 1 97.06 417 LYS B CA 1
ATOM 7593 C C . LYS B 1 417 ? -19.844 -3.715 25.359 1 97.06 417 LYS B C 1
ATOM 7595 O O . LYS B 1 417 ? -20.219 -3.102 26.375 1 97.06 417 LYS B O 1
ATOM 7600 N N . ARG B 1 418 ? -19.969 -4.988 25.188 1 97.38 418 ARG B N 1
ATOM 7601 C CA . ARG B 1 418 ? -20.453 -5.828 26.266 1 97.38 418 ARG B CA 1
ATOM 7602 C C . ARG B 1 418 ? -19.547 -5.734 27.5 1 97.38 418 ARG B C 1
ATOM 7604 O O . ARG B 1 418 ? -20.031 -5.574 28.625 1 97.38 418 ARG B O 1
ATOM 7611 N N . ARG B 1 419 ? -18.25 -5.793 27.266 1 97.56 419 ARG B N 1
ATOM 7612 C CA . ARG B 1 419 ? -17.281 -5.734 28.359 1 97.56 419 ARG B CA 1
ATOM 7613 C C . ARG B 1 419 ? -17.281 -4.359 29.016 1 97.56 419 ARG B C 1
ATOM 7615 O O . ARG B 1 419 ? -17.062 -4.246 30.219 1 97.56 419 ARG B O 1
ATOM 7622 N N . LYS B 1 420 ? -17.422 -3.354 28.266 1 96.75 420 LYS B N 1
ATOM 7623 C CA . LYS B 1 420 ? -17.5 -2.004 28.812 1 96.75 420 LYS B CA 1
ATOM 7624 C C . LYS B 1 420 ? -18.719 -1.854 29.734 1 96.75 420 LYS B C 1
ATOM 7626 O O . LYS B 1 420 ? -18.625 -1.26 30.797 1 96.75 420 LYS B O 1
ATOM 7631 N N . ALA B 1 421 ? -19.875 -2.418 29.328 1 96.62 421 ALA B N 1
ATOM 7632 C CA . ALA B 1 421 ? -21.109 -2.375 30.109 1 96.62 421 ALA B CA 1
ATOM 7633 C C . ALA B 1 421 ? -20.938 -3.09 31.453 1 96.62 421 ALA B C 1
ATOM 7635 O O . ALA B 1 421 ? -21.531 -2.688 32.438 1 96.62 421 ALA B O 1
ATOM 7636 N N . ASN B 1 422 ? -20.078 -4.059 31.484 1 95.94 422 ASN B N 1
ATOM 7637 C CA . ASN B 1 422 ? -19.875 -4.844 32.688 1 95.94 422 ASN B CA 1
ATOM 7638 C C . ASN B 1 422 ? -18.656 -4.355 33.5 1 95.94 422 ASN B C 1
ATOM 7640 O O . ASN B 1 422 ? -18.219 -5.012 34.438 1 95.94 422 ASN B O 1
ATOM 7644 N N . GLY B 1 423 ? -18.016 -3.316 33 1 95.94 423 GLY B N 1
ATOM 7645 C CA . GLY B 1 423 ? -16.922 -2.693 33.719 1 95.94 423 GLY B CA 1
ATOM 7646 C C . GLY B 1 423 ? -15.586 -3.344 33.438 1 95.94 423 GLY B C 1
ATOM 7647 O O . GLY B 1 423 ? -14.586 -3.012 34.094 1 95.94 423 GLY B O 1
ATOM 7648 N N . GLN B 1 424 ? -15.516 -4.234 32.5 1 96.31 424 GLN B N 1
ATOM 7649 C CA . GLN B 1 424 ? -14.297 -4.992 32.219 1 96.31 424 GLN B CA 1
ATOM 7650 C C . GLN B 1 424 ? -13.43 -4.273 31.172 1 96.31 424 GLN B C 1
ATOM 7652 O O . GLN B 1 424 ? -12.297 -4.688 30.922 1 96.31 424 GLN B O 1
ATOM 7657 N N . PHE B 1 425 ? -13.922 -3.219 30.578 1 97 425 PHE B N 1
ATOM 7658 C CA . PHE B 1 425 ? -13.211 -2.42 29.594 1 97 425 PHE B CA 1
ATOM 7659 C C . PHE B 1 425 ? -13.438 -0.933 29.828 1 97 425 PHE B C 1
ATOM 7661 O O . PHE B 1 425 ? -14.578 -0.465 29.828 1 97 425 PHE B O 1
ATOM 7668 N N . LYS B 1 426 ? -12.383 -0.2 30.031 1 93.5 426 LYS B N 1
ATOM 7669 C CA . LYS B 1 426 ? -12.484 1.226 30.328 1 93.5 426 LYS B CA 1
ATOM 7670 C C . LYS B 1 426 ? -11.867 2.064 29.203 1 93.5 426 LYS B C 1
ATOM 7672 O O . LYS B 1 426 ? -11.898 3.295 29.266 1 93.5 426 LYS B O 1
ATOM 7677 N N . GLY B 1 427 ? -11.344 1.462 28.188 1 94 427 GLY B N 1
ATOM 7678 C CA . GLY B 1 427 ? -10.68 2.182 27.109 1 94 427 GLY B CA 1
ATOM 7679 C C . GLY B 1 427 ? -11.617 2.545 25.969 1 94 427 GLY B C 1
ATOM 7680 O O . GLY B 1 427 ? -12.836 2.578 26.156 1 94 427 GLY B O 1
ATOM 7681 N N . SER B 1 428 ? -11.102 3.027 24.891 1 93.81 428 SER B N 1
ATOM 7682 C CA . SER B 1 428 ? -11.82 3.318 23.656 1 93.81 428 SER B CA 1
ATOM 7683 C C . SER B 1 428 ? -11.328 2.445 22.516 1 93.81 428 SER B C 1
ATOM 7685 O O . SER B 1 428 ? -10.164 2.045 22.484 1 93.81 428 SER B O 1
ATOM 7687 N N . PHE B 1 429 ? -12.297 2.146 21.641 1 95.75 429 PHE B N 1
ATOM 7688 C CA . PHE B 1 429 ? -11.945 1.304 20.5 1 95.75 429 PHE B CA 1
ATOM 7689 C C . PHE B 1 429 ? -12.5 1.882 19.219 1 95.75 429 PHE B C 1
ATOM 7691 O O . PHE B 1 429 ? -13.711 2.068 19.078 1 95.75 429 PHE B O 1
ATOM 7698 N N . SER B 1 430 ? -11.672 2.312 18.359 1 93.69 430 SER B N 1
ATOM 7699 C CA . SER B 1 430 ? -11.953 2.688 16.969 1 93.69 430 SER B CA 1
ATOM 7700 C C . SER B 1 430 ? -11.055 1.926 16 1 93.69 430 SER B C 1
ATOM 7702 O O . SER B 1 430 ? -9.836 1.862 16.188 1 93.69 430 SER B O 1
ATOM 7704 N N . ALA B 1 431 ? -11.664 1.311 15.031 1 95.62 431 ALA B N 1
ATOM 7705 C CA . ALA B 1 431 ? -10.875 0.406 14.203 1 95.62 431 ALA B CA 1
ATOM 7706 C C . ALA B 1 431 ? -10.969 0.79 12.727 1 95.62 431 ALA B C 1
ATOM 7708 O O . ALA B 1 431 ? -11.992 1.314 12.281 1 95.62 431 ALA B O 1
ATOM 7709 N N . MET B 1 432 ? -9.914 0.603 12.047 1 94.19 432 MET B N 1
ATOM 7710 C CA . MET B 1 432 ? -9.812 0.725 10.594 1 94.19 432 MET B CA 1
ATOM 7711 C C . MET B 1 432 ? -9.414 -0.605 9.961 1 94.19 432 MET B C 1
ATOM 7713 O O . MET B 1 432 ? -8.586 -1.334 10.508 1 94.19 432 MET B O 1
ATOM 7717 N N . GLY B 1 433 ? -10.078 -0.944 8.844 1 95.5 433 GLY B N 1
ATOM 7718 C CA . GLY B 1 433 ? -9.734 -2.156 8.117 1 95.5 433 GLY B CA 1
ATOM 7719 C C . GLY B 1 433 ? -8.914 -1.891 6.871 1 95.5 433 GLY B C 1
ATOM 7720 O O . GLY B 1 433 ? -9.117 -0.885 6.188 1 95.5 433 GLY B O 1
ATOM 7721 N N . HIS B 1 434 ? -7.98 -2.76 6.574 1 96.38 434 HIS B N 1
ATOM 7722 C CA . HIS B 1 434 ? -7.137 -2.697 5.387 1 96.38 434 HIS B CA 1
ATOM 7723 C C . HIS B 1 434 ? -7.027 -4.062 4.715 1 96.38 434 HIS B C 1
ATOM 7725 O O . HIS B 1 434 ? -7.066 -5.094 5.391 1 96.38 434 HIS B O 1
ATOM 7731 N N . PHE B 1 435 ? -6.941 -4.012 3.365 1 96.19 435 PHE B N 1
ATOM 7732 C CA . PHE B 1 435 ? -6.57 -5.188 2.588 1 96.19 435 PHE B CA 1
ATOM 7733 C C . PHE B 1 435 ? -5.336 -4.91 1.737 1 96.19 435 PHE B C 1
ATOM 7735 O O . PHE B 1 435 ? -5.344 -4 0.904 1 96.19 435 PHE B O 1
ATOM 7742 N N . PHE B 1 436 ? -4.262 -5.625 2.037 1 97.38 436 PHE B N 1
ATOM 7743 C CA . PHE B 1 436 ? -3.059 -5.574 1.214 1 97.38 436 PHE B CA 1
ATOM 7744 C C . PHE B 1 436 ? -2.906 -6.852 0.396 1 97.38 436 PHE B C 1
ATOM 7746 O O . PHE B 1 436 ? -2.684 -7.926 0.953 1 97.38 436 PHE B O 1
ATOM 7753 N N . GLY B 1 437 ? -3.098 -6.754 -0.893 1 95.31 437 GLY B N 1
ATOM 7754 C CA . GLY B 1 437 ? -3.113 -7.934 -1.742 1 95.31 437 GLY B CA 1
ATOM 7755 C C . GLY B 1 437 ? -2.545 -7.68 -3.125 1 95.31 437 GLY B C 1
ATOM 7756 O O . GLY B 1 437 ? -1.339 -7.82 -3.342 1 95.31 437 GLY B O 1
ATOM 7757 N N . TYR B 1 438 ? -3.268 -7.039 -4.023 1 93.62 438 TYR B N 1
ATOM 7758 C CA . TYR B 1 438 ? -2.971 -6.961 -5.449 1 93.62 438 TYR B CA 1
ATOM 7759 C C . TYR B 1 438 ? -1.75 -6.086 -5.703 1 93.62 438 TYR B C 1
ATOM 7761 O O . TYR B 1 438 ? -1.007 -6.309 -6.66 1 93.62 438 TYR B O 1
ATOM 7769 N N . GLU B 1 439 ? -1.535 -5.105 -4.863 1 95.31 439 GLU B N 1
ATOM 7770 C CA . GLU B 1 439 ? -0.412 -4.188 -5.031 1 95.31 439 GLU B CA 1
ATOM 7771 C C . GLU B 1 439 ? 0.917 -4.891 -4.77 1 95.31 439 GLU B C 1
ATOM 7773 O O . GLU B 1 439 ? 1.979 -4.375 -5.125 1 95.31 439 GLU B O 1
ATOM 7778 N N . GLY B 1 440 ? 0.873 -6.051 -4.156 1 96.25 440 GLY B N 1
ATOM 7779 C CA . GLY B 1 440 ? 2.109 -6.746 -3.834 1 96.25 440 GLY B CA 1
ATOM 7780 C C . GLY B 1 440 ? 2.51 -7.766 -4.883 1 96.25 440 GLY B C 1
ATOM 7781 O O . GLY B 1 440 ? 3.623 -8.297 -4.844 1 96.25 440 GLY B O 1
ATOM 7782 N N . ARG B 1 441 ? 1.696 -7.98 -5.91 1 92.62 441 ARG B N 1
ATOM 7783 C CA . ARG B 1 441 ? 1.868 -9.102 -6.828 1 92.62 441 ARG B CA 1
ATOM 7784 C C . ARG B 1 441 ? 2.797 -8.734 -7.98 1 92.62 441 ARG B C 1
ATOM 7786 O O . ARG B 1 441 ? 3.506 -9.586 -8.516 1 92.62 441 ARG B O 1
ATOM 7793 N N . CYS B 1 442 ? 2.76 -7.383 -8.352 1 95.31 442 CYS B N 1
ATOM 7794 C CA . CYS B 1 442 ? 3.412 -7.043 -9.609 1 95.31 442 CYS B CA 1
ATOM 7795 C C . CYS B 1 442 ? 4.348 -5.852 -9.438 1 95.31 442 CYS B C 1
ATOM 7797 O O . CYS B 1 442 ? 4.594 -5.113 -10.391 1 95.31 442 CYS B O 1
ATOM 7799 N N . GLY B 1 443 ? 4.84 -5.602 -8.25 1 97.31 443 GLY B N 1
ATOM 7800 C CA . GLY B 1 443 ? 5.832 -4.555 -8.062 1 97.31 443 GLY B CA 1
ATOM 7801 C C . GLY B 1 443 ? 7.164 -4.875 -8.711 1 97.31 443 GLY B C 1
ATOM 7802 O O . GLY B 1 443 ? 7.379 -5.996 -9.18 1 97.31 443 GLY B O 1
ATOM 7803 N N . LEU B 1 444 ? 8.039 -3.842 -8.883 1 98.38 444 LEU B N 1
ATOM 7804 C CA . LEU B 1 444 ? 9.406 -4.141 -9.289 1 98.38 444 LEU B CA 1
ATOM 7805 C C . LEU B 1 444 ? 10.039 -5.172 -8.359 1 98.38 444 LEU B C 1
ATOM 7807 O O . LEU B 1 444 ? 10.039 -5 -7.137 1 98.38 444 LEU B O 1
ATOM 7811 N N . PRO B 1 445 ? 10.477 -6.266 -8.93 1 98.5 445 PRO B N 1
ATOM 7812 C CA . PRO B 1 445 ? 10.984 -7.32 -8.047 1 98.5 445 PRO B CA 1
ATOM 7813 C C . PRO B 1 445 ? 12.211 -6.875 -7.246 1 98.5 445 PRO B C 1
ATOM 7815 O O . PRO B 1 445 ? 13.07 -6.168 -7.766 1 98.5 445 PRO B O 1
ATOM 7818 N N . SER B 1 446 ? 12.234 -7.238 -5.938 1 98.44 446 SER B N 1
ATOM 7819 C CA . SER B 1 446 ? 13.422 -6.996 -5.121 1 98.44 446 SER B CA 1
ATOM 7820 C C . SER B 1 446 ? 14.672 -7.559 -5.781 1 98.44 446 SER B C 1
ATOM 7822 O O . SER B 1 446 ? 14.586 -8.367 -6.707 1 98.44 446 SER B O 1
ATOM 7824 N N . ASN B 1 447 ? 15.844 -7.117 -5.352 1 98.44 447 ASN B N 1
ATOM 7825 C CA . ASN B 1 447 ? 17.078 -7.711 -5.859 1 98.44 447 ASN B CA 1
ATOM 7826 C C . ASN B 1 447 ? 17.109 -9.219 -5.625 1 98.44 447 ASN B C 1
ATOM 7828 O O . ASN B 1 447 ? 17.578 -9.977 -6.477 1 98.44 447 ASN B O 1
ATOM 7832 N N . PHE B 1 448 ? 16.609 -9.664 -4.496 1 98.19 448 PHE B N 1
ATOM 7833 C CA . PHE B 1 448 ? 16.562 -11.094 -4.207 1 98.19 448 PHE B CA 1
ATOM 7834 C C . PHE B 1 448 ? 15.75 -11.836 -5.266 1 98.19 448 PHE B C 1
ATOM 7836 O O . PHE B 1 448 ? 16.25 -12.773 -5.887 1 98.19 448 PHE B O 1
ATOM 7843 N N . ASP B 1 449 ? 14.5 -11.391 -5.508 1 98.56 449 ASP B N 1
ATOM 7844 C CA . ASP B 1 449 ? 13.641 -12.078 -6.469 1 98.56 449 ASP B CA 1
ATOM 7845 C C . ASP B 1 449 ? 14.18 -11.945 -7.887 1 98.56 449 ASP B C 1
ATOM 7847 O O . ASP B 1 449 ? 14.062 -12.867 -8.695 1 98.56 449 ASP B O 1
ATOM 7851 N N . SER B 1 450 ? 14.75 -10.773 -8.211 1 98.62 450 SER B N 1
ATOM 7852 C CA . SER B 1 450 ? 15.352 -10.617 -9.531 1 98.62 450 SER B CA 1
ATOM 7853 C C . SER B 1 450 ? 16.453 -11.656 -9.766 1 98.62 450 SER B C 1
ATOM 7855 O O . SER B 1 450 ? 16.469 -12.32 -10.805 1 98.62 450 SER B O 1
ATOM 7857 N N . ASN B 1 451 ? 17.359 -11.781 -8.789 1 98.5 451 ASN B N 1
ATOM 7858 C CA . ASN B 1 451 ? 18.469 -12.727 -8.883 1 98.5 451 ASN B CA 1
ATOM 7859 C C . ASN B 1 451 ? 17.984 -14.172 -8.875 1 98.5 451 ASN B C 1
ATOM 7861 O O . ASN B 1 451 ? 18.422 -14.984 -9.695 1 98.5 451 ASN B O 1
ATOM 7865 N N . TYR B 1 452 ? 17.109 -14.43 -7.934 1 98.44 452 TYR B N 1
ATOM 7866 C CA . TYR B 1 452 ? 16.578 -15.781 -7.746 1 98.44 452 TYR B CA 1
ATOM 7867 C C . TYR B 1 452 ? 15.875 -16.266 -9 1 98.44 452 TYR B C 1
ATOM 7869 O O . TYR B 1 452 ? 16.141 -17.375 -9.477 1 98.44 452 TYR B O 1
ATOM 7877 N N . CYS B 1 453 ? 15.023 -15.398 -9.57 1 98.75 453 CYS B N 1
ATOM 7878 C CA . CYS B 1 453 ? 14.219 -15.781 -10.727 1 98.75 453 CYS B CA 1
ATOM 7879 C C . CYS B 1 453 ? 15.086 -15.922 -11.977 1 98.75 453 CYS B C 1
ATOM 7881 O O . CYS B 1 453 ? 14.875 -16.828 -12.781 1 98.75 453 CYS B O 1
ATOM 7883 N N . TYR B 1 454 ? 16.047 -15.023 -12.141 1 98.69 454 TYR B N 1
ATOM 7884 C CA . TYR B 1 454 ? 16.984 -15.164 -13.242 1 98.69 454 TYR B CA 1
ATOM 7885 C C . TYR B 1 454 ? 17.719 -16.5 -13.172 1 98.69 454 TYR B C 1
ATOM 7887 O O . TYR B 1 454 ? 17.859 -17.188 -14.18 1 98.69 454 TYR B O 1
ATOM 7895 N N . ALA B 1 455 ? 18.156 -16.875 -12 1 98.56 455 ALA B N 1
ATOM 7896 C CA . ALA B 1 455 ? 18.828 -18.141 -11.781 1 98.56 455 ALA B CA 1
ATOM 7897 C C . ALA B 1 455 ? 17.891 -19.312 -12.078 1 98.56 455 ALA B C 1
ATOM 7899 O O . ALA B 1 455 ? 18.297 -20.312 -12.664 1 98.56 455 ALA B O 1
ATOM 7900 N N . LEU B 1 456 ? 16.641 -19.203 -11.625 1 98.75 456 LEU B N 1
ATOM 7901 C CA . LEU B 1 456 ? 15.656 -20.25 -11.891 1 98.75 456 LEU B CA 1
ATOM 7902 C C . LEU B 1 456 ? 15.469 -20.453 -13.391 1 98.75 456 LEU B C 1
ATOM 7904 O O . LEU B 1 456 ? 15.359 -21.594 -13.852 1 98.75 456 LEU B O 1
ATOM 7908 N N . GLY B 1 457 ? 15.383 -19.312 -14.148 1 98.69 457 GLY B N 1
ATOM 7909 C CA . GLY B 1 457 ? 15.242 -19.422 -15.594 1 98.69 457 GLY B CA 1
ATOM 7910 C C . GLY B 1 457 ? 16.391 -20.141 -16.25 1 98.69 457 GLY B C 1
ATOM 7911 O O . GLY B 1 457 ? 16.188 -21.031 -17.078 1 98.69 457 GLY B O 1
ATOM 7912 N N . ARG B 1 458 ? 17.594 -19.812 -15.898 1 98 458 ARG B N 1
ATOM 7913 C CA . ARG B 1 458 ? 18.766 -20.469 -16.453 1 98 458 ARG B CA 1
ATOM 7914 C C . ARG B 1 458 ? 18.812 -21.953 -16.047 1 98 458 ARG B C 1
ATOM 7916 O O . ARG B 1 458 ? 19.188 -22.797 -16.859 1 98 458 ARG B O 1
ATOM 7923 N N . THR B 1 459 ? 18.422 -22.188 -14.797 1 98.44 459 THR B N 1
ATOM 7924 C CA . THR B 1 459 ? 18.391 -23.562 -14.305 1 98.44 459 THR B CA 1
ATOM 7925 C C . THR B 1 459 ? 17.406 -24.406 -15.125 1 98.44 459 THR B C 1
ATOM 7927 O O . THR B 1 459 ? 17.703 -25.531 -15.5 1 98.44 459 THR B O 1
ATOM 7930 N N . ALA B 1 460 ? 16.219 -23.844 -15.383 1 98.69 460 ALA B N 1
ATOM 7931 C CA . ALA B 1 460 ? 15.234 -24.547 -16.188 1 98.69 460 ALA B CA 1
ATOM 7932 C C . ALA B 1 460 ? 15.781 -24.875 -17.578 1 98.69 460 ALA B C 1
ATOM 7934 O O . ALA B 1 460 ? 15.586 -25.984 -18.094 1 98.69 460 ALA B O 1
ATOM 7935 N N . GLY B 1 461 ? 16.453 -23.906 -18.203 1 97.19 461 GLY B N 1
ATOM 7936 C CA . GLY B 1 461 ? 17.094 -24.141 -19.484 1 97.19 461 GLY B CA 1
ATOM 7937 C C . GLY B 1 461 ? 18.109 -25.266 -19.453 1 97.19 461 GLY B C 1
ATOM 7938 O O . GLY B 1 461 ? 18.141 -26.125 -20.344 1 97.19 461 GLY B O 1
ATOM 7939 N N . ALA B 1 462 ? 18.922 -25.266 -18.406 1 96.75 462 ALA B N 1
ATOM 7940 C CA . ALA B 1 462 ? 19.969 -26.266 -18.266 1 96.75 462 ALA B CA 1
ATOM 7941 C C . ALA B 1 462 ? 19.375 -27.656 -18.094 1 96.75 462 ALA B C 1
ATOM 7943 O O . ALA B 1 462 ? 19.875 -28.641 -18.641 1 96.75 462 ALA B O 1
ATOM 7944 N N . LEU B 1 463 ? 18.328 -27.766 -17.266 1 97.94 463 LEU B N 1
ATOM 7945 C CA . LEU B 1 463 ? 17.672 -29.047 -17.047 1 97.94 463 LEU B CA 1
ATOM 7946 C C . LEU B 1 463 ? 17.141 -29.594 -18.359 1 97.94 463 LEU B C 1
ATOM 7948 O O . LEU B 1 463 ? 17.297 -30.781 -18.656 1 97.94 463 LEU B O 1
ATOM 7952 N N . LEU B 1 464 ? 16.516 -28.734 -19.188 1 97.44 464 LEU B N 1
ATOM 7953 C CA . LEU B 1 464 ? 15.984 -29.156 -20.469 1 97.44 464 LEU B CA 1
ATOM 7954 C C . LEU B 1 464 ? 17.109 -29.531 -21.438 1 97.44 464 LEU B C 1
ATOM 7956 O O . LEU B 1 464 ? 16.969 -30.484 -22.219 1 97.44 464 LEU B O 1
ATOM 7960 N N . ASP B 1 465 ? 18.172 -28.797 -21.359 1 95 465 ASP B N 1
ATOM 7961 C CA . ASP B 1 465 ? 19.344 -29.078 -22.188 1 95 465 ASP B CA 1
ATOM 7962 C C . ASP B 1 465 ? 19.891 -30.469 -21.906 1 95 465 ASP B C 1
ATOM 7964 O O . ASP B 1 465 ? 20.453 -31.125 -22.797 1 95 465 ASP B O 1
ATOM 7968 N N . HIS B 1 466 ? 19.75 -30.906 -20.703 1 95.62 466 HIS B N 1
ATOM 7969 C CA . HIS B 1 466 ? 20.234 -32.219 -20.297 1 95.62 466 HIS B CA 1
ATOM 7970 C C . HIS B 1 466 ? 19.156 -33.281 -20.516 1 95.62 466 HIS B C 1
ATOM 7972 O O . HIS B 1 466 ? 19.328 -34.438 -20.109 1 95.62 466 HIS B O 1
ATOM 7978 N N . GLY B 1 467 ? 17.984 -32.906 -21.031 1 96.5 467 GLY B N 1
ATOM 7979 C CA . GLY B 1 467 ? 16.938 -33.844 -21.406 1 96.5 467 GLY B CA 1
ATOM 7980 C C . GLY B 1 467 ? 16.109 -34.312 -20.219 1 96.5 467 GLY B C 1
ATOM 7981 O O . GLY B 1 467 ? 15.555 -35.406 -20.234 1 96.5 467 GLY B O 1
ATOM 7982 N N . LEU B 1 468 ? 16.062 -33.531 -19.203 1 97.94 468 LEU B N 1
ATOM 7983 C CA . LEU B 1 468 ? 15.32 -33.938 -18.016 1 97.94 468 LEU B CA 1
ATOM 7984 C C . LEU B 1 468 ? 13.859 -33.531 -18.141 1 97.94 468 LEU B C 1
ATOM 7986 O O . LEU B 1 468 ? 13.547 -32.438 -18.656 1 97.94 468 LEU B O 1
ATOM 7990 N N . THR B 1 469 ? 12.922 -34.375 -17.703 1 98.62 469 THR B N 1
ATOM 7991 C CA . THR B 1 469 ? 11.484 -34.125 -17.703 1 98.62 469 THR B CA 1
ATOM 7992 C C . THR B 1 469 ? 10.883 -34.438 -16.328 1 98.62 469 THR B C 1
ATOM 7994 O O . THR B 1 469 ? 11.414 -35.281 -15.609 1 98.62 469 THR B O 1
ATOM 7997 N N . GLY B 1 470 ? 9.859 -33.719 -15.953 1 98.56 470 GLY B N 1
ATOM 7998 C CA . GLY B 1 470 ? 9.188 -34 -14.695 1 98.56 470 GLY B CA 1
ATOM 7999 C C . GLY B 1 470 ? 9.906 -33.406 -13.492 1 98.56 470 GLY B C 1
ATOM 8000 O O . GLY B 1 470 ? 9.805 -33.938 -12.383 1 98.56 470 GLY B O 1
ATOM 8001 N N . TYR B 1 471 ? 10.742 -32.406 -13.688 1 98.69 471 TYR B N 1
ATOM 8002 C CA . TYR B 1 471 ? 11.492 -31.781 -12.609 1 98.69 471 TYR B CA 1
ATOM 8003 C C . TYR B 1 471 ? 11.016 -30.344 -12.383 1 98.69 471 TYR B C 1
ATOM 8005 O O . TYR B 1 471 ? 10.453 -29.719 -13.289 1 98.69 471 TYR B O 1
ATOM 8013 N N . MET B 1 472 ? 11.133 -29.875 -11.18 1 98.5 472 MET B N 1
ATOM 8014 C CA . MET B 1 472 ? 11.047 -28.469 -10.844 1 98.5 472 MET B CA 1
ATOM 8015 C C . MET B 1 472 ? 12.43 -27.844 -10.742 1 98.5 472 MET B C 1
ATOM 8017 O O . MET B 1 472 ? 13.297 -28.344 -10.031 1 98.5 472 MET B O 1
ATOM 8021 N N . ALA B 1 473 ? 12.641 -26.766 -11.508 1 98.56 473 ALA B N 1
ATOM 8022 C CA . ALA B 1 473 ? 13.891 -26.031 -11.344 1 98.56 473 ALA B CA 1
ATOM 8023 C C . ALA B 1 473 ? 14.086 -25.594 -9.891 1 98.56 473 ALA B C 1
ATOM 8025 O O . ALA B 1 473 ? 13.172 -25.031 -9.273 1 98.56 473 ALA B O 1
ATOM 8026 N N . SER B 1 474 ? 15.234 -25.844 -9.359 1 97.25 474 SER B N 1
ATOM 8027 C CA . SER B 1 474 ? 15.516 -25.594 -7.949 1 97.25 474 SER B CA 1
ATOM 8028 C C . SER B 1 474 ? 16.828 -24.828 -7.777 1 97.25 474 SER B C 1
ATOM 8030 O O . SER B 1 474 ? 17.812 -25.125 -8.445 1 97.25 474 SER B O 1
ATOM 8032 N N . VAL B 1 475 ? 16.797 -23.797 -6.969 1 97.5 475 VAL B N 1
ATOM 8033 C CA . VAL B 1 475 ? 17.969 -23.047 -6.535 1 97.5 475 VAL B CA 1
ATOM 8034 C C . VAL B 1 475 ? 18.016 -22.984 -5.008 1 97.5 475 VAL B C 1
ATOM 8036 O O . VAL B 1 475 ? 17.031 -22.625 -4.367 1 97.5 475 VAL B O 1
ATOM 8039 N N . SER B 1 476 ? 19.125 -23.375 -4.391 1 95.88 476 SER B N 1
ATOM 8040 C CA . SER B 1 476 ? 19.266 -23.438 -2.938 1 95.88 476 SER B CA 1
ATOM 8041 C C . SER B 1 476 ? 20.469 -22.625 -2.459 1 95.88 476 SER B C 1
ATOM 8043 O O . SER B 1 476 ? 21.156 -22 -3.262 1 95.88 476 SER B O 1
ATOM 8045 N N . ASN B 1 477 ? 20.703 -22.578 -1.141 1 95.88 477 ASN B N 1
ATOM 8046 C CA . ASN B 1 477 ? 21.703 -21.734 -0.502 1 95.88 477 ASN B CA 1
ATOM 8047 C C . ASN B 1 477 ? 21.422 -20.25 -0.71 1 95.88 477 ASN B C 1
ATOM 8049 O O . ASN B 1 477 ? 22.328 -19.484 -0.995 1 95.88 477 ASN B O 1
ATOM 8053 N N . LEU B 1 478 ? 20.141 -19.953 -0.542 1 96.75 478 LEU B N 1
ATOM 8054 C CA . LEU B 1 478 ? 19.641 -18.641 -0.939 1 96.75 478 LEU B CA 1
ATOM 8055 C C . LEU B 1 478 ? 20.031 -17.578 0.078 1 96.75 478 LEU B C 1
ATOM 8057 O O . LEU B 1 478 ? 19.922 -16.375 -0.199 1 96.75 478 LEU B O 1
ATOM 8061 N N . THR B 1 479 ? 20.438 -17.922 1.271 1 95.56 479 THR B N 1
ATOM 8062 C CA . THR B 1 479 ? 20.844 -16.953 2.271 1 95.56 479 THR B CA 1
ATOM 8063 C C . THR B 1 479 ? 22.266 -16.469 2.006 1 95.56 479 THR B C 1
ATOM 8065 O O . THR B 1 479 ? 22.719 -15.484 2.607 1 95.56 479 THR B O 1
ATOM 8068 N N . ALA B 1 480 ? 22.953 -17.156 1.071 1 95.44 480 ALA B N 1
ATOM 8069 C CA . ALA B 1 480 ? 24.297 -16.75 0.627 1 95.44 480 ALA B CA 1
ATOM 8070 C C . ALA B 1 480 ? 24.203 -15.781 -0.542 1 95.44 480 ALA B C 1
ATOM 8072 O O . ALA B 1 480 ? 23.125 -15.562 -1.103 1 95.44 480 ALA B O 1
ATOM 8073 N N . PRO B 1 481 ? 25.328 -15.094 -0.877 1 94.94 481 PRO B N 1
ATOM 8074 C CA . PRO B 1 481 ? 25.328 -14.281 -2.096 1 94.94 481 PRO B CA 1
ATOM 8075 C C . PRO B 1 481 ? 24.984 -15.094 -3.346 1 94.94 481 PRO B C 1
ATOM 8077 O O . PRO B 1 481 ? 25.344 -16.281 -3.43 1 94.94 481 PRO B O 1
ATOM 8080 N N . PRO B 1 482 ? 24.328 -14.516 -4.289 1 96.19 482 PRO B N 1
ATOM 8081 C CA . PRO B 1 482 ? 23.859 -15.234 -5.473 1 96.19 482 PRO B CA 1
ATOM 8082 C C . PRO B 1 482 ? 24.969 -16.047 -6.141 1 96.19 482 PRO B C 1
ATOM 8084 O O . PRO B 1 482 ? 24.688 -17.125 -6.688 1 96.19 482 PRO B O 1
ATOM 8087 N N . GLU B 1 483 ? 26.219 -15.625 -6.062 1 95.5 483 GLU B N 1
ATOM 8088 C CA . GLU B 1 483 ? 27.344 -16.312 -6.691 1 95.5 483 GLU B CA 1
ATOM 8089 C C . GLU B 1 483 ? 27.609 -17.672 -6.039 1 95.5 483 GLU B C 1
ATOM 8091 O O . GLU B 1 483 ? 28.312 -18.5 -6.602 1 95.5 483 GLU B O 1
ATOM 8096 N N . GLN B 1 484 ? 27.016 -17.875 -4.895 1 96 484 GLN B N 1
ATOM 8097 C CA . GLN B 1 484 ? 27.234 -19.094 -4.145 1 96 484 GLN B CA 1
ATOM 8098 C C . GLN B 1 484 ? 26 -20 -4.168 1 96 484 GLN B C 1
ATOM 8100 O O . GLN B 1 484 ? 26 -21.062 -3.545 1 96 484 GLN B O 1
ATOM 8105 N N . TRP B 1 485 ? 24.984 -19.656 -4.871 1 96.75 485 TRP B N 1
ATOM 8106 C CA . TRP B 1 485 ? 23.75 -20.453 -4.938 1 96.75 485 TRP B CA 1
ATOM 8107 C C . TRP B 1 485 ? 23.984 -21.75 -5.684 1 96.75 485 TRP B C 1
ATOM 8109 O O . TRP B 1 485 ? 24.922 -21.875 -6.461 1 96.75 485 TRP B O 1
ATOM 8119 N N . LYS B 1 486 ? 23.203 -22.719 -5.344 1 96.25 486 LYS B N 1
ATOM 8120 C CA . LYS B 1 486 ? 23.281 -24.031 -5.965 1 96.25 486 LYS B CA 1
ATOM 8121 C C . LYS B 1 486 ? 22.031 -24.312 -6.809 1 96.25 486 LYS B C 1
ATOM 8123 O O . LYS B 1 486 ? 20.906 -24.078 -6.367 1 96.25 486 LYS B O 1
ATOM 8128 N N . SER B 1 487 ? 22.281 -24.797 -8.008 1 96.88 487 SER B N 1
ATOM 8129 C CA . SER B 1 487 ? 21.188 -25.031 -8.945 1 96.88 487 SER B CA 1
ATOM 8130 C C . SER B 1 487 ? 21 -26.516 -9.219 1 96.88 487 SER B C 1
ATOM 8132 O O . SER B 1 487 ? 21.953 -27.281 -9.18 1 96.88 487 SER B O 1
ATOM 8134 N N . GLY B 1 488 ? 19.75 -26.906 -9.469 1 97.44 488 GLY B N 1
ATOM 8135 C CA . GLY B 1 488 ? 19.438 -28.297 -9.773 1 97.44 488 GLY B CA 1
ATOM 8136 C C . GLY B 1 488 ? 17.953 -28.516 -10.07 1 97.44 488 GLY B C 1
ATOM 8137 O O . GLY B 1 488 ? 17.297 -27.625 -10.594 1 97.44 488 GLY B O 1
ATOM 8138 N N . GLY B 1 489 ? 17.531 -29.766 -9.898 1 98.12 489 GLY B N 1
ATOM 8139 C CA . GLY B 1 489 ? 16.141 -30.141 -10.164 1 98.12 489 GLY B CA 1
ATOM 8140 C C . GLY B 1 489 ? 15.57 -31.078 -9.117 1 98.12 489 GLY B C 1
ATOM 8141 O O . GLY B 1 489 ? 16.266 -31.969 -8.617 1 98.12 489 GLY B O 1
ATOM 8142 N N . LEU B 1 490 ? 14.391 -30.781 -8.734 1 98.06 490 LEU B N 1
ATOM 8143 C CA . LEU B 1 490 ? 13.609 -31.625 -7.828 1 98.06 490 LEU B CA 1
ATOM 8144 C C . LEU B 1 490 ? 12.469 -32.312 -8.57 1 98.06 490 LEU B C 1
ATOM 8146 O O . LEU B 1 490 ? 11.648 -31.625 -9.203 1 98.06 490 LEU B O 1
ATOM 8150 N N . PRO B 1 491 ? 12.43 -33.656 -8.547 1 98.31 491 PRO B N 1
ATOM 8151 C CA . PRO B 1 491 ? 11.289 -34.281 -9.211 1 98.31 491 PRO B CA 1
ATOM 8152 C C . PRO B 1 491 ? 9.945 -33.75 -8.734 1 98.31 491 PRO B C 1
ATOM 8154 O O . PRO B 1 491 ? 9.727 -33.594 -7.531 1 98.31 491 PRO B O 1
ATOM 8157 N N . LEU B 1 492 ? 9.039 -33.469 -9.617 1 98.31 492 LEU B N 1
ATOM 8158 C CA . LEU B 1 492 ? 7.738 -32.875 -9.297 1 98.31 492 LEU B CA 1
ATOM 8159 C C . LEU B 1 492 ? 6.949 -33.812 -8.383 1 98.31 492 LEU B C 1
ATOM 8161 O O . LEU B 1 492 ? 6.246 -33.375 -7.477 1 98.31 492 LEU B O 1
ATOM 8165 N N . THR B 1 493 ? 7.062 -35.125 -8.586 1 97.94 493 THR B N 1
ATOM 8166 C CA . THR B 1 493 ? 6.305 -36.125 -7.832 1 97.94 493 THR B CA 1
ATOM 8167 C C . THR B 1 493 ? 6.695 -36.094 -6.355 1 97.94 493 THR B C 1
ATOM 8169 O O . THR B 1 493 ? 5.914 -36.469 -5.492 1 97.94 493 THR B O 1
ATOM 8172 N N . ALA B 1 494 ? 7.922 -35.625 -6.031 1 97.38 494 ALA B N 1
ATOM 8173 C CA . ALA B 1 494 ? 8.406 -35.531 -4.656 1 97.38 494 ALA B CA 1
ATOM 8174 C C . ALA B 1 494 ? 7.609 -34.5 -3.854 1 97.38 494 ALA B C 1
ATOM 8176 O O . ALA B 1 494 ? 7.676 -34.5 -2.621 1 97.38 494 ALA B O 1
ATOM 8177 N N . LEU B 1 495 ? 6.809 -33.688 -4.52 1 97.38 495 LEU B N 1
ATOM 8178 C CA . LEU B 1 495 ? 6.031 -32.656 -3.883 1 97.38 495 LEU B CA 1
ATOM 8179 C C . LEU B 1 495 ? 4.551 -33 -3.832 1 97.38 495 LEU B C 1
ATOM 8181 O O . LEU B 1 495 ? 3.719 -32.188 -3.422 1 97.38 495 LEU B O 1
ATOM 8185 N N . MET B 1 496 ? 4.156 -34.219 -4.227 1 97.5 496 MET B N 1
ATOM 8186 C CA . MET B 1 496 ? 2.756 -34.531 -4.512 1 97.5 496 MET B CA 1
ATOM 8187 C C . MET B 1 496 ? 2.148 -35.375 -3.406 1 97.5 496 MET B C 1
ATOM 8189 O O . MET B 1 496 ? 2.867 -36.094 -2.686 1 97.5 496 MET B O 1
ATOM 8193 N N . ASN B 1 497 ? 0.938 -35.312 -3.246 1 96.81 497 ASN B N 1
ATOM 8194 C CA . ASN B 1 497 ? 0.039 -36.188 -2.521 1 96.81 497 ASN B CA 1
ATOM 8195 C C . ASN B 1 497 ? -1.305 -36.344 -3.232 1 96.81 497 ASN B C 1
ATOM 8197 O O . ASN B 1 497 ? -1.524 -35.719 -4.281 1 96.81 497 ASN B O 1
ATOM 8201 N N . MET B 1 498 ? -2.102 -37.312 -2.754 1 95.12 498 MET B N 1
ATOM 8202 C CA . MET B 1 498 ? -3.449 -37.438 -3.299 1 95.12 498 MET B CA 1
ATOM 8203 C C . MET B 1 498 ? -4.43 -36.531 -2.578 1 95.12 498 MET B C 1
ATOM 8205 O O . MET B 1 498 ? -4.348 -36.344 -1.358 1 95.12 498 MET B O 1
ATOM 8209 N N . GLU B 1 499 ? -5.219 -35.812 -3.307 1 89.56 499 GLU B N 1
ATOM 8210 C CA . GLU B 1 499 ? -6.277 -34.969 -2.754 1 89.56 499 GLU B CA 1
ATOM 8211 C C . GLU B 1 499 ? -7.629 -35.312 -3.383 1 89.56 499 GLU B C 1
ATOM 8213 O O . GLU B 1 499 ? -7.703 -35.625 -4.57 1 89.56 499 GLU B O 1
ATOM 8218 N N . ARG B 1 500 ? -8.68 -35.25 -2.559 1 83.19 500 ARG B N 1
ATOM 8219 C CA . ARG B 1 500 ? -10.023 -35.469 -3.066 1 83.19 500 ARG B CA 1
ATOM 8220 C C . ARG B 1 500 ? -10.578 -34.188 -3.711 1 83.19 500 ARG B C 1
ATOM 8222 O O . ARG B 1 500 ? -10.719 -33.156 -3.047 1 83.19 500 ARG B O 1
ATOM 8229 N N . ARG B 1 501 ? -10.75 -34.188 -4.949 1 75.31 501 ARG B N 1
ATOM 8230 C CA . ARG B 1 501 ? -11.336 -33.062 -5.691 1 75.31 501 ARG B CA 1
ATOM 8231 C C . ARG B 1 501 ? -12.516 -33.531 -6.531 1 75.31 501 ARG B C 1
ATOM 8233 O O . ARG B 1 501 ? -12.414 -34.5 -7.273 1 75.31 501 ARG B O 1
ATOM 8240 N N . LYS B 1 502 ? -13.648 -32.75 -6.434 1 74.62 502 LYS B N 1
ATOM 8241 C CA . LYS B 1 502 ? -14.844 -33.062 -7.203 1 74.62 502 LYS B CA 1
ATOM 8242 C C . LYS B 1 502 ? -15.219 -34.531 -7.051 1 74.62 502 LYS B C 1
ATOM 8244 O O . LYS B 1 502 ? -15.477 -35.219 -8.039 1 74.62 502 LYS B O 1
ATOM 8249 N N . GLY B 1 503 ? -15.008 -35.188 -5.898 1 72.88 503 GLY B N 1
ATOM 8250 C CA . GLY B 1 503 ? -15.438 -36.562 -5.566 1 72.88 503 GLY B CA 1
ATOM 8251 C C . GLY B 1 503 ? -14.422 -37.594 -5.961 1 72.88 503 GLY B C 1
ATOM 8252 O O . GLY B 1 503 ? -14.656 -38.812 -5.766 1 72.88 503 GLY B O 1
ATOM 8253 N N . LYS B 1 504 ? -13.312 -37.219 -6.527 1 82.5 504 LYS B N 1
ATOM 8254 C CA . LYS B 1 504 ? -12.273 -38.156 -6.945 1 82.5 504 LYS B CA 1
ATOM 8255 C C . LYS B 1 504 ? -10.93 -37.781 -6.324 1 82.5 504 LYS B C 1
ATOM 8257 O O . LYS B 1 504 ? -10.648 -36.625 -6.062 1 82.5 504 LYS B O 1
ATOM 8262 N N . ASN B 1 505 ? -10.172 -38.812 -6.102 1 90.19 505 ASN B N 1
ATOM 8263 C CA . ASN B 1 505 ? -8.805 -38.594 -5.641 1 90.19 505 ASN B CA 1
ATOM 8264 C C . ASN B 1 505 ? -7.859 -38.312 -6.809 1 90.19 505 ASN B C 1
ATOM 8266 O O . ASN B 1 505 ? -7.805 -39.094 -7.762 1 90.19 505 ASN B O 1
ATOM 8270 N N . VAL B 1 506 ? -7.191 -37.219 -6.738 1 91.06 506 VAL B N 1
ATOM 8271 C CA . VAL B 1 506 ? -6.27 -36.875 -7.809 1 91.06 506 VAL B CA 1
ATOM 8272 C C . VAL B 1 506 ? -4.922 -36.469 -7.219 1 91.06 506 VAL B C 1
ATOM 8274 O O . VAL B 1 506 ? -4.855 -35.938 -6.109 1 91.06 506 VAL B O 1
ATOM 8277 N N . PRO B 1 507 ? -3.832 -36.844 -7.891 1 94.88 507 PRO B N 1
ATOM 8278 C CA . PRO B 1 507 ? -2.529 -36.344 -7.43 1 94.88 507 PRO B CA 1
ATOM 8279 C C . PRO B 1 507 ? -2.369 -34.844 -7.594 1 94.88 507 PRO B C 1
ATOM 8281 O O . PRO B 1 507 ? -2.738 -34.281 -8.633 1 94.88 507 PRO B O 1
ATOM 8284 N N . VAL B 1 508 ? -1.934 -34.156 -6.609 1 94.56 508 VAL B N 1
ATOM 8285 C CA . VAL B 1 508 ? -1.684 -32.719 -6.676 1 94.56 508 VAL B CA 1
ATOM 8286 C C . VAL B 1 508 ? -0.399 -32.406 -5.922 1 94.56 508 VAL B C 1
ATOM 8288 O O . VAL B 1 508 ? 0.026 -33.156 -5.039 1 94.56 508 VAL B O 1
ATOM 8291 N N . ILE B 1 509 ? 0.294 -31.359 -6.344 1 95.56 509 ILE B N 1
ATOM 8292 C CA . ILE B 1 509 ? 1.367 -30.812 -5.52 1 95.56 509 ILE B CA 1
ATOM 8293 C C . ILE B 1 509 ? 0.786 -30.234 -4.234 1 95.56 509 ILE B C 1
ATOM 8295 O O . ILE B 1 509 ? -0.131 -29.406 -4.277 1 95.56 509 ILE B O 1
ATOM 8299 N N . ARG B 1 510 ? 1.3 -30.656 -3.189 1 94 510 ARG B N 1
ATOM 8300 C CA . ARG B 1 510 ? 0.765 -30.266 -1.887 1 94 510 ARG B CA 1
ATOM 8301 C C . ARG B 1 510 ? 1.167 -28.844 -1.525 1 94 510 ARG B C 1
ATOM 8303 O O . ARG B 1 510 ? 2.332 -28.469 -1.667 1 94 510 ARG B O 1
ATOM 8310 N N . LYS B 1 511 ? 0.191 -28.125 -1.041 1 92.25 511 LYS B N 1
ATOM 8311 C CA . LYS B 1 511 ? 0.477 -26.781 -0.527 1 92.25 511 LYS B CA 1
ATOM 8312 C C . LYS B 1 511 ? 1.236 -26.859 0.794 1 92.25 511 LYS B C 1
ATOM 8314 O O . LYS B 1 511 ? 0.857 -27.609 1.695 1 92.25 511 LYS B O 1
ATOM 8319 N N . ALA B 1 512 ? 2.314 -26.141 0.866 1 94.06 512 ALA B N 1
ATOM 8320 C CA . ALA B 1 512 ? 3.062 -26.078 2.119 1 94.06 512 ALA B CA 1
ATOM 8321 C C . ALA B 1 512 ? 2.453 -25.031 3.062 1 94.06 512 ALA B C 1
ATOM 8323 O O . ALA B 1 512 ? 2.451 -23.844 2.764 1 94.06 512 ALA B O 1
ATOM 8324 N N . LEU B 1 513 ? 1.93 -25.453 4.148 1 95.56 513 LEU B N 1
ATOM 8325 C CA . LEU B 1 513 ? 1.363 -24.562 5.16 1 95.56 513 LEU B CA 1
ATOM 8326 C C . LEU B 1 513 ? 2.424 -24.156 6.172 1 95.56 513 LEU B C 1
ATOM 8328 O O . LEU B 1 513 ? 3.537 -24.688 6.164 1 95.56 513 LEU B O 1
ATOM 8332 N N . VAL B 1 514 ? 2.102 -23.203 6.992 1 97.06 514 VAL B N 1
ATOM 8333 C CA . VAL B 1 514 ? 3.023 -22.781 8.047 1 97.06 514 VAL B CA 1
ATOM 8334 C C . VAL B 1 514 ? 3.271 -23.938 9.008 1 97.06 514 VAL B C 1
ATOM 8336 O O . VAL B 1 514 ? 2.328 -24.562 9.5 1 97.06 514 VAL B O 1
ATOM 8339 N N . ASP B 1 515 ? 4.535 -24.281 9.188 1 96.25 515 ASP B N 1
ATOM 8340 C CA . ASP B 1 515 ? 4.945 -25.328 10.125 1 96.25 515 ASP B CA 1
ATOM 8341 C C . ASP B 1 515 ? 5.082 -24.766 11.539 1 96.25 515 ASP B C 1
ATOM 8343 O O . ASP B 1 515 ? 5.984 -23.969 11.812 1 96.25 515 ASP B O 1
ATOM 8347 N N . LEU B 1 516 ? 4.223 -25.234 12.414 1 97.69 516 LEU B N 1
ATOM 8348 C CA . LEU B 1 516 ? 4.156 -24.703 13.773 1 97.69 516 LEU B CA 1
ATOM 8349 C C . LEU B 1 516 ? 5.359 -25.156 14.594 1 97.69 516 LEU B C 1
ATOM 8351 O O . LEU B 1 516 ? 5.605 -24.625 15.68 1 97.69 516 LEU B O 1
ATOM 8355 N N . ASP B 1 517 ? 6.156 -26.047 14.055 1 96.69 517 ASP B N 1
ATOM 8356 C CA . ASP B 1 517 ? 7.359 -26.516 14.742 1 96.69 517 ASP B CA 1
ATOM 8357 C C . ASP B 1 517 ? 8.609 -25.875 14.141 1 96.69 517 ASP B C 1
ATOM 8359 O O . ASP B 1 517 ? 9.719 -26.062 14.656 1 96.69 517 ASP B O 1
ATOM 8363 N N . ALA B 1 518 ? 8.461 -25.125 13.117 1 95.94 518 ALA B N 1
ATOM 8364 C CA . ALA B 1 518 ? 9.602 -24.531 12.43 1 95.94 518 ALA B CA 1
ATOM 8365 C C . ALA B 1 518 ? 10.031 -23.234 13.086 1 95.94 518 ALA B C 1
ATOM 8367 O O . ALA B 1 518 ? 9.266 -22.625 13.852 1 95.94 518 ALA B O 1
ATOM 8368 N N . ALA B 1 519 ? 11.188 -22.719 12.781 1 96.88 519 ALA B N 1
ATOM 8369 C CA . ALA B 1 519 ? 11.844 -21.594 13.438 1 96.88 519 ALA B CA 1
ATOM 8370 C C . ALA B 1 519 ? 11.055 -20.312 13.242 1 96.88 519 ALA B C 1
ATOM 8372 O O . ALA B 1 519 ? 10.914 -19.516 14.18 1 96.88 519 ALA B O 1
ATOM 8373 N N . PRO B 1 520 ? 10.508 -20.078 12.062 1 97.56 520 PRO B N 1
ATOM 8374 C CA . PRO B 1 520 ? 9.805 -18.797 11.891 1 97.56 520 PRO B CA 1
ATOM 8375 C C . PRO B 1 520 ? 8.609 -18.656 12.836 1 97.56 520 PRO B C 1
ATOM 8377 O O . PRO B 1 520 ? 8.445 -17.609 13.461 1 97.56 520 PRO B O 1
ATOM 8380 N N . TYR B 1 521 ? 7.781 -19.703 12.945 1 98.06 521 TYR B N 1
ATOM 8381 C CA . TYR B 1 521 ? 6.633 -19.641 13.844 1 98.06 521 TYR B CA 1
ATOM 8382 C C . TYR B 1 521 ? 7.082 -19.547 15.297 1 98.06 521 TYR B C 1
ATOM 8384 O O . TYR B 1 521 ? 6.508 -18.781 16.078 1 98.06 521 TYR B O 1
ATOM 8392 N N . LYS B 1 522 ? 8.07 -20.266 15.625 1 98.12 522 LYS B N 1
ATOM 8393 C CA . LYS B 1 522 ? 8.578 -20.25 16.984 1 98.12 522 LYS B CA 1
ATOM 8394 C C . LYS B 1 522 ? 9.125 -18.875 17.359 1 98.12 522 LYS B C 1
ATOM 8396 O O . LYS B 1 522 ? 9.023 -18.453 18.516 1 98.12 522 LYS B O 1
ATOM 8401 N N . GLU B 1 523 ? 9.758 -18.25 16.391 1 98 523 GLU B N 1
ATOM 8402 C CA . GLU B 1 523 ? 10.25 -16.891 16.625 1 98 523 GLU B CA 1
ATOM 8403 C C . GLU B 1 523 ? 9.102 -15.93 16.938 1 98 523 GLU B C 1
ATOM 8405 O O . GLU B 1 523 ? 9.211 -15.078 17.812 1 98 523 GLU B O 1
ATOM 8410 N N . LEU B 1 524 ? 7.988 -16.016 16.219 1 98.19 524 LEU B N 1
ATOM 8411 C CA . LEU B 1 524 ? 6.797 -15.227 16.5 1 98.19 524 LEU B CA 1
ATOM 8412 C C . LEU B 1 524 ? 6.289 -15.5 17.906 1 98.19 524 LEU B C 1
ATOM 8414 O O . LEU B 1 524 ? 5.98 -14.57 18.656 1 98.19 524 LEU B O 1
ATOM 8418 N N . LEU B 1 525 ? 6.227 -16.797 18.266 1 97.94 525 LEU B N 1
ATOM 8419 C CA . LEU B 1 525 ? 5.719 -17.203 19.578 1 97.94 525 LEU B CA 1
ATOM 8420 C C . LEU B 1 525 ? 6.578 -16.625 20.688 1 97.94 525 LEU B C 1
ATOM 8422 O O . LEU B 1 525 ? 6.059 -16.203 21.734 1 97.94 525 LEU B O 1
ATOM 8426 N N . ARG B 1 526 ? 7.855 -16.656 20.469 1 97.44 526 ARG B N 1
ATOM 8427 C CA . ARG B 1 526 ? 8.812 -16.172 21.453 1 97.44 526 ARG B CA 1
ATOM 8428 C C . ARG B 1 526 ? 8.562 -14.703 21.797 1 97.44 526 ARG B C 1
ATOM 8430 O O . ARG B 1 526 ? 8.773 -14.281 22.938 1 97.44 526 ARG B O 1
ATOM 8437 N N . HIS B 1 527 ? 8.078 -13.883 20.844 1 97.5 527 HIS B N 1
ATOM 8438 C CA . HIS B 1 527 ? 7.977 -12.445 21.047 1 97.5 527 HIS B CA 1
ATOM 8439 C C . HIS B 1 527 ? 6.52 -12 21.141 1 97.5 527 HIS B C 1
ATOM 8441 O O . HIS B 1 527 ? 6.238 -10.82 21.344 1 97.5 527 HIS B O 1
ATOM 8447 N N . ARG B 1 528 ? 5.605 -12.938 21.016 1 97.69 528 ARG B N 1
ATOM 8448 C CA . ARG B 1 528 ? 4.184 -12.641 20.875 1 97.69 528 ARG B CA 1
ATOM 8449 C C . ARG B 1 528 ? 3.688 -11.797 22.047 1 97.69 528 ARG B C 1
ATOM 8451 O O . ARG B 1 528 ? 3.014 -10.781 21.844 1 97.69 528 ARG B O 1
ATOM 8458 N N . GLU B 1 529 ? 3.994 -12.164 23.281 1 97.31 529 GLU B N 1
ATOM 8459 C CA . GLU B 1 529 ? 3.518 -11.445 24.453 1 97.31 529 GLU B CA 1
ATOM 8460 C C . GLU B 1 529 ? 4.141 -10.062 24.547 1 97.31 529 GLU B C 1
ATOM 8462 O O . GLU B 1 529 ? 3.463 -9.086 24.891 1 97.31 529 GLU B O 1
ATOM 8467 N N . LYS B 1 530 ? 5.426 -10.008 24.281 1 96.44 530 LYS B N 1
ATOM 8468 C CA . LYS B 1 530 ? 6.141 -8.734 24.297 1 96.44 530 LYS B CA 1
ATOM 8469 C C . LYS B 1 530 ? 5.551 -7.762 23.281 1 96.44 530 LYS B C 1
ATOM 8471 O O . LYS B 1 530 ? 5.324 -6.594 23.594 1 96.44 530 LYS B O 1
ATOM 8476 N N . TRP B 1 531 ? 5.281 -8.242 22.062 1 97.62 531 TRP B N 1
ATOM 8477 C CA . TRP B 1 531 ? 4.75 -7.395 21 1 97.62 531 TRP B CA 1
ATOM 8478 C C . TRP B 1 531 ? 3.314 -6.98 21.297 1 97.62 531 TRP B C 1
ATOM 8480 O O . TRP B 1 531 ? 2.881 -5.891 20.922 1 97.62 531 TRP B O 1
ATOM 8490 N N . ALA B 1 532 ? 2.562 -7.812 22.016 1 98 532 ALA B N 1
ATOM 8491 C CA . ALA B 1 532 ? 1.176 -7.516 22.359 1 98 532 ALA B CA 1
ATOM 8492 C C . ALA B 1 532 ? 1.093 -6.344 23.328 1 98 532 ALA B C 1
ATOM 8494 O O . ALA B 1 532 ? 0.18 -5.52 23.234 1 98 532 ALA B O 1
ATOM 8495 N N . ARG B 1 533 ? 2.066 -6.207 24.203 1 94.44 533 ARG B N 1
ATOM 8496 C CA . ARG B 1 533 ? 1.99 -5.254 25.312 1 94.44 533 ARG B CA 1
ATOM 8497 C C . ARG B 1 533 ? 2.693 -3.947 24.953 1 94.44 533 ARG B C 1
ATOM 8499 O O . ARG B 1 533 ? 2.307 -2.877 25.422 1 94.44 533 ARG B O 1
ATOM 8506 N N . GLY B 1 534 ? 3.703 -4 24.109 1 91.81 534 GLY B N 1
ATOM 8507 C CA . GLY B 1 534 ? 4.527 -2.822 23.875 1 91.81 534 GLY B CA 1
ATOM 8508 C C . GLY B 1 534 ? 4.531 -2.363 22.438 1 91.81 534 GLY B C 1
ATOM 8509 O O . GLY B 1 534 ? 3.941 -3.014 21.562 1 91.81 534 GLY B O 1
ATOM 8510 N N . GLU B 1 535 ? 5.102 -1.113 22.219 1 91.81 535 GLU B N 1
ATOM 8511 C CA . GLU B 1 535 ? 5.312 -0.559 20.891 1 91.81 535 GLU B CA 1
ATOM 8512 C C . GLU B 1 535 ? 6.695 -0.918 20.359 1 91.81 535 GLU B C 1
ATOM 8514 O O . GLU B 1 535 ? 7.566 -0.053 20.234 1 91.81 535 GLU B O 1
ATOM 8519 N N . HIS B 1 536 ? 6.895 -2.117 19.906 1 94.69 536 HIS B N 1
ATOM 8520 C CA . HIS B 1 536 ? 8.164 -2.607 19.375 1 94.69 536 HIS B CA 1
ATOM 8521 C C . HIS B 1 536 ? 8.172 -2.58 17.844 1 94.69 536 HIS B C 1
ATOM 8523 O O . HIS B 1 536 ? 8.891 -3.354 17.203 1 94.69 536 HIS B O 1
ATOM 8529 N N . TYR B 1 537 ? 7.371 -1.736 17.328 1 96 537 TYR B N 1
ATOM 8530 C CA . TYR B 1 537 ? 7.172 -1.682 15.875 1 96 537 TYR B CA 1
ATOM 8531 C C . TYR B 1 537 ? 8.5 -1.513 15.148 1 96 537 TYR B C 1
ATOM 8533 O O . TYR B 1 537 ? 9.391 -0.799 15.625 1 96 537 TYR B O 1
ATOM 8541 N N . ARG B 1 538 ? 8.672 -2.217 14.102 1 95.56 538 ARG B N 1
ATOM 8542 C CA . ARG B 1 538 ? 9.773 -2.146 13.148 1 95.56 538 ARG B CA 1
ATOM 8543 C C . ARG B 1 538 ? 9.273 -1.733 11.766 1 95.56 538 ARG B C 1
ATOM 8545 O O . ARG B 1 538 ? 8.227 -2.201 11.312 1 95.56 538 ARG B O 1
ATOM 8552 N N . ASN B 1 539 ? 9.906 -0.749 11.164 1 96.69 539 ASN B N 1
ATOM 8553 C CA . ASN B 1 539 ? 9.562 -0.331 9.805 1 96.69 539 ASN B CA 1
ATOM 8554 C C . ASN B 1 539 ? 10.68 -0.661 8.82 1 96.69 539 ASN B C 1
ATOM 8556 O O . ASN B 1 539 ? 11.656 0.084 8.703 1 96.69 539 ASN B O 1
ATOM 8560 N N . PRO B 1 540 ? 10.508 -1.692 8.008 1 97.06 540 PRO B N 1
ATOM 8561 C CA . PRO B 1 540 ? 11.555 -2.064 7.062 1 97.06 540 PRO B CA 1
ATOM 8562 C C . PRO B 1 540 ? 11.773 -1.017 5.973 1 97.06 540 PRO B C 1
ATOM 8564 O O . PRO B 1 540 ? 12.836 -0.969 5.355 1 97.06 540 PRO B O 1
ATOM 8567 N N . GLY B 1 541 ? 10.742 -0.152 5.734 1 97.75 541 GLY B N 1
ATOM 8568 C CA . GLY B 1 541 ? 10.836 0.832 4.668 1 97.75 541 GLY B CA 1
ATOM 8569 C C . GLY B 1 541 ? 10.602 0.24 3.291 1 97.75 541 GLY B C 1
ATOM 8570 O O . GLY B 1 541 ? 10.305 -0.95 3.162 1 97.75 541 GLY B O 1
ATOM 8571 N N . PRO B 1 542 ? 10.672 1.076 2.24 1 98.38 542 PRO B N 1
ATOM 8572 C CA . PRO B 1 542 ? 10.453 0.609 0.869 1 98.38 542 PRO B CA 1
ATOM 8573 C C . PRO B 1 542 ? 11.602 -0.255 0.351 1 98.38 542 PRO B C 1
ATOM 8575 O O . PRO B 1 542 ? 12.727 -0.153 0.845 1 98.38 542 PRO B O 1
ATOM 8578 N N . ILE B 1 543 ? 11.328 -1.099 -0.604 1 98.5 543 ILE B N 1
ATOM 8579 C CA . ILE B 1 543 ? 12.352 -1.897 -1.265 1 98.5 543 ILE B CA 1
ATOM 8580 C C . ILE B 1 543 ? 13.438 -0.982 -1.818 1 98.5 543 ILE B C 1
ATOM 8582 O O . ILE B 1 543 ? 13.148 0.005 -2.498 1 98.5 543 ILE B O 1
ATOM 8586 N N . GLN B 1 544 ? 14.656 -1.22 -1.495 1 98.56 544 GLN B N 1
ATOM 8587 C CA . GLN B 1 544 ? 15.805 -0.497 -2.027 1 98.56 544 GLN B CA 1
ATOM 8588 C C . GLN B 1 544 ? 16.562 -1.349 -3.037 1 98.56 544 GLN B C 1
ATOM 8590 O O . GLN B 1 544 ? 16.797 -2.539 -2.811 1 98.56 544 GLN B O 1
ATOM 8595 N N . PHE B 1 545 ? 16.969 -0.752 -4.164 1 98.44 545 PHE B N 1
ATOM 8596 C CA . PHE B 1 545 ? 17.75 -1.467 -5.164 1 98.44 545 PHE B CA 1
ATOM 8597 C C . PHE B 1 545 ? 19.219 -1.114 -5.047 1 98.44 545 PHE B C 1
ATOM 8599 O O . PHE B 1 545 ? 20.078 -1.771 -5.652 1 98.44 545 PHE B O 1
ATOM 8606 N N . TYR B 1 546 ? 19.484 -0.083 -4.262 1 97.75 546 TYR B N 1
ATOM 8607 C CA . TYR B 1 546 ? 20.828 0.402 -3.945 1 97.75 546 TYR B CA 1
ATOM 8608 C C . TYR B 1 546 ? 20.984 0.624 -2.445 1 97.75 546 TYR B C 1
ATOM 8610 O O . TYR B 1 546 ? 20 0.705 -1.716 1 97.75 546 TYR B O 1
ATOM 8618 N N . GLY B 1 547 ? 22.203 0.605 -1.947 1 96.62 547 GLY B N 1
ATOM 8619 C CA . GLY B 1 547 ? 22.453 0.931 -0.553 1 96.62 547 GLY B CA 1
ATOM 8620 C C . GLY B 1 547 ? 22.453 -0.285 0.354 1 96.62 547 GLY B C 1
ATOM 8621 O O . GLY B 1 547 ? 22.359 -1.42 -0.121 1 96.62 547 GLY B O 1
ATOM 8622 N N . PRO B 1 548 ? 22.516 -0.128 1.609 1 95.75 548 PRO B N 1
ATOM 8623 C CA . PRO B 1 548 ? 22.797 -1.202 2.564 1 95.75 548 PRO B CA 1
ATOM 8624 C C . PRO B 1 548 ? 21.656 -2.207 2.682 1 95.75 548 PRO B C 1
ATOM 8626 O O . PRO B 1 548 ? 21.875 -3.361 3.055 1 95.75 548 PRO B O 1
ATOM 8629 N N . ALA B 1 549 ? 20.438 -1.8 2.402 1 95.56 549 ALA B N 1
ATOM 8630 C CA . ALA B 1 549 ? 19.297 -2.688 2.592 1 95.56 549 ALA B CA 1
ATOM 8631 C C . ALA B 1 549 ? 18.953 -3.418 1.297 1 95.56 549 ALA B C 1
ATOM 8633 O O . ALA B 1 549 ? 18.016 -4.223 1.261 1 95.56 549 ALA B O 1
ATOM 8634 N N . SER B 1 550 ? 19.703 -3.213 0.166 1 96.5 550 SER B N 1
ATOM 8635 C CA . SER B 1 550 ? 19.312 -3.65 -1.172 1 96.5 550 SER B CA 1
ATOM 8636 C C . SER B 1 550 ? 19.484 -5.156 -1.332 1 96.5 550 SER B C 1
ATOM 8638 O O . SER B 1 550 ? 18.891 -5.762 -2.229 1 96.5 550 SER B O 1
ATOM 8640 N N . GLY B 1 551 ? 20.312 -5.789 -0.5 1 94 551 GLY B N 1
ATOM 8641 C CA . GLY B 1 551 ? 20.609 -7.203 -0.655 1 94 551 GLY B CA 1
ATOM 8642 C C . GLY B 1 551 ? 20.031 -8.055 0.459 1 94 551 GLY B C 1
ATOM 8643 O O . GLY B 1 551 ? 20.391 -9.227 0.609 1 94 551 GLY B O 1
ATOM 8644 N N . GLU B 1 552 ? 19.094 -7.555 1.199 1 92.62 552 GLU B N 1
ATOM 8645 C CA . GLU B 1 552 ? 18.562 -8.273 2.354 1 92.62 552 GLU B CA 1
ATOM 8646 C C . GLU B 1 552 ? 17.688 -9.438 1.917 1 92.62 552 GLU B C 1
ATOM 8648 O O . GLU B 1 552 ? 16.953 -9.336 0.925 1 92.62 552 GLU B O 1
ATOM 8653 N N . VAL B 1 553 ? 17.812 -10.523 2.678 1 94.56 553 VAL B N 1
ATOM 8654 C CA . VAL B 1 553 ? 16.969 -11.711 2.512 1 94.56 553 VAL B CA 1
ATOM 8655 C C . VAL B 1 553 ? 15.867 -11.711 3.562 1 94.56 553 VAL B C 1
ATOM 8657 O O . VAL B 1 553 ? 16.047 -11.195 4.664 1 94.56 553 VAL B O 1
ATOM 8660 N N . ASN B 1 554 ? 14.688 -12.203 3.203 1 95.62 554 ASN B N 1
ATOM 8661 C CA . ASN B 1 554 ? 13.578 -12.188 4.148 1 95.62 554 ASN B CA 1
ATOM 8662 C C . ASN B 1 554 ? 13.891 -13 5.402 1 95.62 554 ASN B C 1
ATOM 8664 O O . ASN B 1 554 ? 14.773 -13.859 5.383 1 95.62 554 ASN B O 1
ATOM 8668 N N . ILE B 1 555 ? 13.234 -12.734 6.465 1 97.25 555 ILE B N 1
ATOM 8669 C CA . ILE B 1 555 ? 13.555 -13.266 7.789 1 97.25 555 ILE B CA 1
ATOM 8670 C C . ILE B 1 555 ? 13.211 -14.75 7.848 1 97.25 555 ILE B C 1
ATOM 8672 O O . ILE B 1 555 ? 13.922 -15.531 8.484 1 97.25 555 ILE B O 1
ATOM 8676 N N . THR B 1 556 ? 12.117 -15.203 7.184 1 97 556 THR B N 1
ATOM 8677 C CA . THR B 1 556 ? 11.727 -16.609 7.152 1 97 556 THR B CA 1
ATOM 8678 C C . THR B 1 556 ? 12.852 -17.469 6.613 1 97 556 THR B C 1
ATOM 8680 O O . THR B 1 556 ? 13.203 -18.484 7.215 1 97 556 THR B O 1
ATOM 8683 N N . LEU B 1 557 ? 13.445 -17.047 5.48 1 95.81 557 LEU B N 1
ATOM 8684 C CA . LEU B 1 557 ? 14.539 -17.797 4.879 1 95.81 557 LEU B CA 1
ATOM 8685 C C . LEU B 1 557 ? 15.758 -17.812 5.801 1 95.81 557 LEU B C 1
ATOM 8687 O O . LEU B 1 557 ? 16.438 -18.828 5.918 1 95.81 557 LEU B O 1
ATOM 8691 N N . GLN B 1 558 ? 16.047 -16.656 6.426 1 95.88 558 GLN B N 1
ATOM 8692 C CA . GLN B 1 558 ? 17.172 -16.562 7.344 1 95.88 558 GLN B CA 1
ATOM 8693 C C . GLN B 1 558 ? 17 -17.516 8.523 1 95.88 558 GLN B C 1
ATOM 8695 O O . GLN B 1 558 ? 17.953 -18.156 8.961 1 95.88 558 GLN B O 1
ATOM 8700 N N . LEU B 1 559 ? 15.789 -17.609 9.023 1 96.25 559 LEU B N 1
ATOM 8701 C CA . LEU B 1 559 ? 15.5 -18.453 10.18 1 96.25 559 LEU B CA 1
ATOM 8702 C C . LEU B 1 559 ? 15.508 -19.922 9.797 1 96.25 559 LEU B C 1
ATOM 8704 O O . LEU B 1 559 ? 15.922 -20.781 10.578 1 96.25 559 LEU B O 1
ATOM 8708 N N . GLU B 1 560 ? 15.07 -20.25 8.586 1 94.5 560 GLU B N 1
ATOM 8709 C CA . GLU B 1 560 ? 14.945 -21.641 8.164 1 94.5 560 GLU B CA 1
ATOM 8710 C C . GLU B 1 560 ? 16.281 -22.188 7.645 1 94.5 560 GLU B C 1
ATOM 8712 O O . GLU B 1 560 ? 16.594 -23.359 7.852 1 94.5 560 GLU B O 1
ATOM 8717 N N . PHE B 1 561 ? 17.125 -21.281 7.023 1 90.69 561 PHE B N 1
ATOM 8718 C CA . PHE B 1 561 ? 18.281 -21.812 6.312 1 90.69 561 PHE B CA 1
ATOM 8719 C C . PHE B 1 561 ? 19.547 -21.047 6.695 1 90.69 561 PHE B C 1
ATOM 8721 O O . PHE B 1 561 ? 20.641 -21.391 6.242 1 90.69 561 PHE B O 1
ATOM 8728 N N . GLY B 1 562 ? 19.406 -19.969 7.512 1 78.5 562 GLY B N 1
ATOM 8729 C CA . GLY B 1 562 ? 20.562 -19.188 7.887 1 78.5 562 GLY B CA 1
ATOM 8730 C C . GLY B 1 562 ? 21.531 -19.938 8.797 1 78.5 562 GLY B C 1
ATOM 8731 O O . GLY B 1 562 ? 21.172 -20.953 9.383 1 78.5 562 GLY B O 1
ATOM 8732 N N . GLN B 1 563 ? 22.953 -19.578 8.703 1 62.41 563 GLN B N 1
ATOM 8733 C CA . GLN B 1 563 ? 24.062 -20.25 9.367 1 62.41 563 GLN B CA 1
ATOM 8734 C C . GLN B 1 563 ? 23.766 -20.453 10.852 1 62.41 563 GLN B C 1
ATOM 8736 O O . GLN B 1 563 ? 24.203 -21.438 11.453 1 62.41 563 GLN B O 1
ATOM 8741 N N . ALA B 1 564 ? 23.219 -19.406 11.5 1 47.94 564 ALA B N 1
ATOM 8742 C CA . ALA B 1 564 ? 23.109 -19.562 12.945 1 47.94 564 ALA B CA 1
ATOM 8743 C C . ALA B 1 564 ? 22.188 -20.734 13.305 1 47.94 564 ALA B C 1
ATOM 8745 O O . ALA B 1 564 ? 22.312 -21.328 14.375 1 47.94 564 ALA B O 1
ATOM 8746 N N . HIS B 1 565 ? 21.078 -21.031 12.523 1 42.72 565 HIS B N 1
ATOM 8747 C CA . HIS B 1 565 ? 20.125 -22.078 12.875 1 42.72 565 HIS B CA 1
ATOM 8748 C C . HIS B 1 565 ? 20.406 -23.359 12.102 1 42.72 565 HIS B C 1
ATOM 8750 O O . HIS B 1 565 ? 19.547 -24.234 12.016 1 42.72 565 HIS B O 1
ATOM 8756 N N . ARG B 1 566 ? 21.344 -23.422 11.289 1 39.09 566 ARG B N 1
ATOM 8757 C CA . ARG B 1 566 ? 21.719 -24.703 10.711 1 39.09 566 ARG B CA 1
ATOM 8758 C C . ARG B 1 566 ? 21.984 -25.75 11.805 1 39.09 566 ARG B C 1
ATOM 8760 O O . ARG B 1 566 ? 23.062 -25.75 12.414 1 39.09 566 ARG B O 1
ATOM 8767 N N . HIS B 1 567 ? 20.984 -25.953 12.578 1 31.75 567 HIS B N 1
ATOM 8768 C CA . HIS B 1 567 ? 21.172 -27.156 13.375 1 31.75 567 HIS B CA 1
ATOM 8769 C C . HIS B 1 567 ? 21.531 -28.344 12.492 1 31.75 567 HIS B C 1
ATOM 8771 O O . HIS B 1 567 ? 21.016 -28.484 11.375 1 31.75 567 HIS B O 1
ATOM 8777 N N . PRO B 1 568 ? 22.625 -29.078 12.648 1 29.28 568 PRO B N 1
ATOM 8778 C CA . PRO B 1 568 ? 22.922 -30.344 11.992 1 29.28 568 PRO B CA 1
ATOM 8779 C C . PRO B 1 568 ? 21.703 -31.25 11.867 1 29.28 568 PRO B C 1
ATOM 8781 O O . PRO B 1 568 ? 20.969 -31.469 12.844 1 29.28 568 PRO B O 1
ATOM 8784 N N . LYS B 1 569 ? 20.969 -31.203 10.766 1 32.12 569 LYS B N 1
ATOM 8785 C CA . LYS B 1 569 ? 20.078 -32.344 10.602 1 32.12 569 LYS B CA 1
ATOM 8786 C C . LYS B 1 569 ? 20.688 -33.625 11.195 1 32.12 569 LYS B C 1
ATOM 8788 O O . LYS B 1 569 ? 21.828 -33.969 10.883 1 32.12 569 LYS B O 1
ATOM 8793 N N . ALA B 1 570 ? 20.266 -34.094 12.266 1 25.83 570 ALA B N 1
ATOM 8794 C CA . ALA B 1 570 ? 20.484 -35.5 12.578 1 25.83 570 ALA B CA 1
ATOM 8795 C C . ALA B 1 570 ? 20.203 -36.406 11.375 1 25.83 570 ALA B C 1
ATOM 8797 O O . ALA B 1 570 ? 19.219 -36.188 10.656 1 25.83 570 ALA B O 1
ATOM 8798 N N . ALA B 1 571 ? 21.156 -36.938 10.742 1 25.33 571 ALA B N 1
ATOM 8799 C CA . ALA B 1 571 ? 21.141 -38.188 9.945 1 25.33 571 ALA B CA 1
ATOM 8800 C C . ALA B 1 571 ? 20 -39.094 10.383 1 25.33 571 ALA B C 1
ATOM 8802 O O . ALA B 1 571 ? 20.062 -39.688 11.453 1 25.33 571 ALA B O 1
ATOM 8803 N N . LEU B 1 572 ? 18.672 -38.75 10.25 1 19.52 572 LEU B N 1
ATOM 8804 C CA . LEU B 1 572 ? 17.953 -40.031 10.195 1 19.52 572 LEU B CA 1
ATOM 8805 C C . LEU B 1 572 ? 18.172 -40.719 8.867 1 19.52 572 LEU B C 1
ATOM 8807 O O . LEU B 1 572 ? 18.203 -40.094 7.812 1 19.52 572 LEU B O 1
#

Foldseek 3Di:
DPPPPDDDPVLVVQLPDDFDFAPLLVDAKDKDWDDWFFAAPDDRVVLCVLQVLQHRGTWMFIGRDPDPDDLPQQDAAEEEEFEADFFFFLLLLLVLLQQVLRCVRHVPHWYWYQALGLLSLLVLHIDTDDDVLSSSCALAFDDASRHDSDPDDPPPPVCPVCVPCPVSRAQDDPSSLVSNLVSCVVSVHQEYEYEDAFRRLQRQSSSQSSCVVVVHNYFGAYAHADLQQFPADPVFRLTGFRVFLLLQVVLQVLLVVLVVCVVVLAAAEEEEEERAAFCVSQLLSCVQWVWQEEDGLVVCLVVLPALVRVLVVVLVLCQLQVVVVRNYTYYYYYLNNQCSNVLSVLLLVQLLVCVVVVDALVCSLVVDDPSSNVVLVVFDPLQNVQSRDDAHSQSHRPSLSRQVSVRSLVSNVVVLVVCVVVVSHDGDHHYDYYYRYPVSRTGSGASLSSNVSSNQSSLRSSCSSVSHHQWYWGWDPSQDPNNPIITITDHQSRQWDWDQDPNDTDITRDTHHDDCPAQSVVVCVVCNNVSSRDSPTHNLHHADCDDDSRSDDRVSSCRRPNPVNPDPPPPD/DPPPPDDDPVLVVQLVDDFDFAPLLVDAKDKDFDDWFFAAPDDRVVLCVLQVLQHRGTWMFIGRDPDPDDLPQQDAAEEEEFEADFFFFLLLLLVLLQQVLRCVRHVPHWYWYQALGLLSLLVLHIDTDDDVLSSSCALAFDDASRHDSDPDDDPPPPPPVVVPCPVSHAQDDPSSLVSNLVSCVVSVHQEYEYEDAFRRLQRQSSSQSSCVVVVHNYFGAYAHADLQQFPADPVFRLTHFRVFLLLQVVLQVLLVVLVVCVVVLAAAEEEEEERAQFCVSQLLSCVQWVWQEEDGLVVCLVVLPALVRVLVVVLVLCQLQVVVVRNYTYYYYYLNNLCSNVLSVLLLVQLLVCVVVVDALVCSLVVDDPSSNVVLVVFDPLQNVQSRDDAHSQSHRPSLSRQVSVRSLVSNVVVLVVCVVVVSHDGDHHYDYYYRYPVSRTGSGASLSSNVSSNQSSLRSSCSSVSHHQWYWGWDPSQDRNNPIITITDHSSRQWDWDQDPNDTDIIRDTHHDDCPAQSVVVCVVCNNVSSRDSPTHNLHHADCDDDSRSDDGVSSCRRPNPVNPPPPDPD